Protein AF-0000000078280059 (afdb_homodimer)

InterPro domains:
  IPR003439 ABC transporter-like, ATP-binding domain [PF00005] (369-522)
  IPR003439 ABC transporter-like, ATP-binding domain [PS50893] (353-592)
  IPR003593 AAA+ ATPase domain [SM00382] (378-569)
  IPR011527 ABC transporter type 1, transmembrane domain [PS50929] (34-319)
  IPR017871 ABC transporter-like, conserved site [PS00211] (495-509)
  IPR027417 P-loop containing nucleoside triphosphate hydrolase [G3DSA:3.40.50.300] (344-601)
  IPR027417 P-loop containing nucleoside triphosphate hydrolase [SSF52540] (351-592)
  IPR036640 ABC transporter type 1, transmembrane domain superfamily [G3DSA:1.20.1560.10] (22-333)
  IPR036640 ABC transporter type 1, transmembrane domain superfamily [SSF90123] (29-317)
  IPR039421 Type 1 protein exporter [PTHR24221] (62-585)

Structure (mmCIF, N/CA/C/O backbone):
data_AF-0000000078280059-model_v1
#
loop_
_entity.id
_entity.type
_entity.pdbx_description
1 polymer 'ABC transporter ATP-binding protein'
#
loop_
_atom_site.group_PDB
_atom_site.id
_atom_site.type_symbol
_atom_site.label_atom_id
_atom_site.label_alt_id
_atom_site.label_comp_id
_atom_site.label_asym_id
_atom_site.label_entity_id
_atom_site.label_seq_id
_atom_site.pdbx_PDB_ins_code
_atom_site.Cartn_x
_atom_site.Cartn_y
_atom_site.Cartn_z
_atom_site.occupancy
_atom_site.B_iso_or_equiv
_atom_site.auth_seq_id
_atom_site.auth_comp_id
_atom_site.auth_asym_id
_atom_site.auth_atom_id
_atom_site.pdbx_PDB_model_num
ATOM 1 N N . MET A 1 1 ? 6.188 -16.312 26.609 1 25.7 1 MET A N 1
ATOM 2 C CA . MET A 1 1 ? 5.004 -16.641 25.812 1 25.7 1 MET A CA 1
ATOM 3 C C . MET A 1 1 ? 5.164 -18 25.141 1 25.7 1 MET A C 1
ATOM 5 O O . MET A 1 1 ? 6.09 -18.219 24.344 1 25.7 1 MET A O 1
ATOM 9 N N . GLU A 1 2 ? 4.641 -19.125 25.859 1 30.94 2 GLU A N 1
ATOM 10 C CA . GLU A 1 2 ? 4.754 -20.578 25.891 1 30.94 2 GLU A CA 1
ATOM 11 C C . GLU A 1 2 ? 4.516 -21.188 24.516 1 30.94 2 GLU A C 1
ATOM 13 O O . GLU A 1 2 ? 3.896 -20.562 23.656 1 30.94 2 GLU A O 1
ATOM 18 N N . ARG A 1 3 ? 5.047 -22.297 24.328 1 37.53 3 ARG A N 1
ATOM 19 C CA . ARG A 1 3 ? 5.078 -23.469 23.453 1 37.53 3 ARG A CA 1
ATOM 20 C C . ARG A 1 3 ? 3.67 -23.953 23.125 1 37.53 3 ARG A C 1
ATOM 22 O O . ARG A 1 3 ? 3.174 -24.906 23.719 1 37.53 3 ARG A O 1
ATOM 29 N N . ASN A 1 4 ? 2.592 -23.125 23.094 1 36.88 4 ASN A N 1
ATOM 30 C CA . ASN A 1 4 ? 1.258 -23.703 23 1 36.88 4 ASN A CA 1
ATOM 31 C C . ASN A 1 4 ? 1.13 -24.625 21.797 1 36.88 4 ASN A C 1
ATOM 33 O O . ASN A 1 4 ? 1.484 -24.25 20.672 1 36.88 4 ASN A O 1
ATOM 37 N N . ARG A 1 5 ? 1.135 -25.891 21.906 1 43.62 5 ARG A N 1
ATOM 38 C CA . ARG A 1 5 ? 0.803 -27.078 21.141 1 43.62 5 ARG A CA 1
ATOM 39 C C . ARG A 1 5 ? -0.42 -26.844 20.266 1 43.62 5 ARG A C 1
ATOM 41 O O . ARG A 1 5 ? -1.539 -26.719 20.766 1 43.62 5 ARG A O 1
ATOM 48 N N . ILE A 1 6 ? -0.309 -25.984 19.312 1 48.41 6 ILE A N 1
ATOM 49 C CA . ILE A 1 6 ? -1.406 -25.844 18.359 1 48.41 6 ILE A CA 1
ATOM 50 C C . ILE A 1 6 ? -1.821 -27.234 17.844 1 48.41 6 ILE A C 1
ATOM 52 O O . ILE A 1 6 ? -1.031 -27.922 17.203 1 48.41 6 ILE A O 1
ATOM 56 N N . GLY A 1 7 ? -2.74 -27.953 18.484 1 51.16 7 GLY A N 1
ATOM 57 C CA . GLY A 1 7 ? -3.344 -29.25 18.25 1 51.16 7 GLY A CA 1
ATOM 58 C C . GLY A 1 7 ? -4.172 -29.312 16.984 1 51.16 7 GLY A C 1
ATOM 59 O O . GLY A 1 7 ? -4.379 -28.297 16.312 1 51.16 7 GLY A O 1
ATOM 60 N N . ILE A 1 8 ? -4.625 -30.484 16.609 1 57.78 8 ILE A N 1
ATOM 61 C CA . ILE A 1 8 ? -5.539 -30.906 15.547 1 57.78 8 ILE A CA 1
ATOM 62 C C . ILE A 1 8 ? -6.809 -30.047 15.594 1 57.78 8 ILE A C 1
ATOM 64 O O . ILE A 1 8 ? -7.395 -29.734 14.555 1 57.78 8 ILE A O 1
ATOM 68 N N . LYS A 1 9 ? -7.062 -29.469 16.734 1 57.25 9 LYS A N 1
ATOM 69 C CA . LYS A 1 9 ? -8.289 -28.703 16.938 1 57.25 9 LYS A CA 1
ATOM 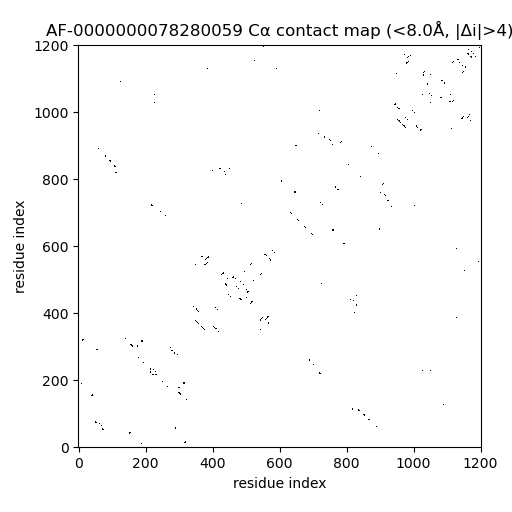70 C C . LYS A 1 9 ? -8.203 -27.328 16.266 1 57.25 9 LYS A C 1
ATOM 72 O O . LYS A 1 9 ? -9.188 -26.859 15.703 1 57.25 9 LYS A O 1
ATOM 77 N N . ASP A 1 10 ? -7.086 -26.781 16.188 1 58.25 10 ASP A N 1
ATOM 78 C CA . ASP A 1 10 ? -6.938 -25.453 15.586 1 58.25 10 ASP A CA 1
ATOM 79 C C . ASP A 1 10 ? -7.023 -25.531 14.062 1 58.25 10 ASP A C 1
ATOM 81 O O . ASP A 1 10 ? -7.582 -24.641 13.422 1 58.25 10 ASP A O 1
ATOM 85 N N . ILE A 1 11 ? -6.582 -26.609 13.664 1 59.47 11 ILE A N 1
ATOM 86 C CA . ILE A 1 11 ? -6.641 -26.875 12.234 1 59.47 11 ILE A CA 1
ATOM 87 C C . ILE A 1 11 ? -8.094 -27.047 11.797 1 59.47 11 ILE A C 1
ATOM 89 O O . ILE A 1 11 ? -8.508 -26.531 10.766 1 59.47 11 ILE A O 1
ATOM 93 N N . LEU A 1 12 ? -8.727 -27.766 12.602 1 60.59 12 LEU A N 1
ATOM 94 C CA . LEU A 1 12 ? -10.133 -28.016 12.312 1 60.59 12 LEU A CA 1
ATOM 95 C C . LEU A 1 12 ? -10.945 -26.734 12.359 1 60.59 12 LEU A C 1
ATOM 97 O O . LEU A 1 12 ? -11.883 -26.547 11.578 1 60.59 12 LEU A O 1
ATOM 101 N N . ILE A 1 13 ? -10.508 -25.812 13.125 1 60.78 13 ILE A N 1
ATOM 102 C CA . ILE A 1 13 ? -11.203 -24.531 13.219 1 60.78 13 ILE A CA 1
ATOM 103 C C . ILE A 1 13 ? -10.977 -23.719 11.945 1 60.78 13 ILE A C 1
ATOM 105 O O . ILE A 1 13 ? -11.898 -23.094 11.438 1 60.78 13 ILE A O 1
ATOM 109 N N . ALA A 1 14 ? -9.742 -23.938 11.469 1 61.44 14 ALA A N 1
ATOM 110 C CA . ALA A 1 14 ? -9.453 -23.234 10.219 1 61.44 14 ALA A CA 1
ATOM 111 C C . ALA A 1 14 ? -10.281 -23.812 9.07 1 61.44 14 ALA A C 1
ATOM 113 O O . ALA A 1 14 ? -10.766 -23.062 8.219 1 61.44 14 ALA A O 1
ATOM 114 N N . LEU A 1 15 ? -10.445 -25.016 9.148 1 68.12 15 LEU A N 1
ATOM 115 C CA . LEU A 1 15 ? -11.227 -25.688 8.117 1 68.12 15 LEU A CA 1
ATOM 116 C C . LEU A 1 15 ? -12.719 -25.422 8.32 1 68.12 15 LEU A C 1
ATOM 118 O O . LEU A 1 15 ? -13.492 -25.469 7.359 1 68.12 15 LEU A O 1
ATOM 122 N N . LYS A 1 16 ? -13.07 -25.078 9.539 1 64.12 16 LYS A N 1
ATOM 123 C CA . LYS A 1 16 ? -14.469 -24.812 9.844 1 64.12 16 LYS A CA 1
ATOM 124 C C . LYS A 1 16 ? -14.938 -23.516 9.188 1 64.12 16 LYS A C 1
ATOM 126 O O . LYS A 1 16 ? -16.125 -23.344 8.914 1 64.12 16 LYS A O 1
ATOM 131 N N . GLN A 1 17 ? -13.969 -22.688 8.844 1 69.69 17 GLN A N 1
ATOM 132 C CA . GLN A 1 17 ? -14.367 -21.406 8.25 1 69.69 17 GLN A CA 1
ATOM 133 C C . GLN A 1 17 ? -14.438 -21.516 6.727 1 69.69 17 GLN A C 1
ATOM 135 O O . GLN A 1 17 ? -14.844 -20.562 6.051 1 69.69 17 GLN A O 1
ATOM 140 N N . LEU A 1 18 ? -14.148 -22.656 6.195 1 77.75 18 LEU A N 1
ATOM 141 C CA . LEU A 1 18 ? -14.141 -22.859 4.75 1 77.75 18 LEU A CA 1
ATOM 142 C C . LEU A 1 18 ? -15.539 -22.656 4.172 1 77.75 18 LEU A C 1
ATOM 144 O O . LEU A 1 18 ? -15.703 -22 3.141 1 77.75 18 LEU A O 1
ATOM 148 N N . PRO A 1 19 ? -16.516 -23.109 4.902 1 75.44 19 PRO A N 1
ATOM 149 C CA . PRO A 1 19 ? -17.844 -22.906 4.332 1 75.44 19 PRO A CA 1
ATOM 150 C C . PRO A 1 19 ? -18.234 -21.438 4.258 1 75.44 19 PRO A C 1
ATOM 152 O O . PRO A 1 19 ? -18.906 -21.016 3.312 1 75.44 19 PRO A O 1
ATOM 155 N N . LYS A 1 20 ? -17.844 -20.688 5.238 1 76.31 20 LYS A N 1
ATOM 156 C CA . LYS A 1 20 ? -18.125 -19.25 5.211 1 76.31 20 LYS A CA 1
ATOM 157 C C . LYS A 1 20 ? -17.422 -18.578 4.039 1 76.31 20 LYS A C 1
ATOM 159 O O . LYS A 1 20 ? -18 -17.703 3.383 1 76.31 20 LYS A O 1
ATOM 164 N N . THR A 1 21 ? -16.25 -19.016 3.855 1 78.69 21 THR A N 1
ATOM 165 C CA . THR A 1 21 ? -15.492 -18.484 2.732 1 78.69 21 THR A CA 1
ATOM 166 C C . THR A 1 21 ? -16.172 -18.828 1.407 1 78.69 21 THR A C 1
ATOM 168 O O . THR A 1 21 ? -16.312 -17.969 0.54 1 78.69 21 THR A O 1
ATOM 171 N N . VAL A 1 22 ? -16.625 -20 1.347 1 81.5 22 VAL A N 1
ATOM 172 C CA . VAL A 1 22 ? -17.281 -20.453 0.131 1 81.5 22 VAL A CA 1
ATOM 173 C C . VAL A 1 22 ? -18.594 -19.703 -0.059 1 81.5 22 VAL A C 1
ATOM 175 O O . VAL A 1 22 ? -18.969 -19.359 -1.185 1 81.5 22 VAL A O 1
ATOM 178 N N . SER A 1 23 ? -19.219 -19.375 1.061 1 79.38 23 SER A N 1
ATOM 179 C CA . SER A 1 23 ? -20.5 -18.688 0.983 1 79.38 23 SER A CA 1
ATOM 180 C C . SER A 1 23 ? -20.344 -17.281 0.438 1 79.38 23 SER A C 1
ATOM 182 O O . SER A 1 23 ? -21.125 -16.828 -0.406 1 79.38 23 SER A O 1
ATOM 184 N N . ILE A 1 24 ? -19.391 -16.609 0.833 1 77.56 24 ILE A N 1
ATOM 185 C CA . ILE A 1 24 ? -19.156 -15.242 0.382 1 77.56 24 ILE A CA 1
ATOM 186 C C . ILE A 1 24 ? -18.75 -15.242 -1.091 1 77.56 24 ILE A C 1
ATOM 188 O O . ILE A 1 24 ? -19.172 -14.383 -1.861 1 77.56 24 ILE A O 1
ATOM 192 N N . ILE A 1 25 ? -17.969 -16.25 -1.41 1 81.25 25 ILE A N 1
ATOM 193 C CA . ILE A 1 25 ? -17.5 -16.344 -2.787 1 81.25 25 ILE A CA 1
ATOM 194 C C . ILE A 1 25 ? -18.672 -16.703 -3.705 1 81.25 25 ILE A C 1
ATOM 196 O O . ILE A 1 25 ? -18.781 -16.172 -4.812 1 81.25 25 ILE A O 1
ATOM 200 N N . MET A 1 26 ? -19.531 -17.516 -3.139 1 82.62 26 MET A N 1
ATOM 201 C CA . MET A 1 26 ? -20.688 -17.953 -3.918 1 82.62 26 MET A CA 1
ATOM 202 C C . MET A 1 26 ? -21.641 -16.797 -4.188 1 82.62 26 MET A C 1
ATOM 204 O O . MET A 1 26 ? -22.312 -16.766 -5.219 1 82.62 26 MET A O 1
ATOM 208 N N . HIS A 1 27 ? -21.609 -15.805 -3.283 1 80.19 27 HIS A N 1
ATOM 209 C CA . HIS A 1 27 ? -22.547 -14.703 -3.408 1 80.19 27 HIS A CA 1
ATOM 210 C C . HIS A 1 27 ? -22.109 -13.727 -4.496 1 80.19 27 HIS A C 1
ATOM 212 O O . HIS A 1 27 ? -22.906 -12.891 -4.941 1 80.19 27 HIS A O 1
ATOM 218 N N . VAL A 1 28 ? -20.938 -13.82 -4.914 1 81.62 28 VAL A N 1
ATOM 219 C CA . VAL A 1 28 ? -20.469 -12.945 -5.992 1 81.62 28 VAL A CA 1
ATOM 220 C C . VAL A 1 28 ? -21.172 -13.32 -7.293 1 81.62 28 VAL A C 1
ATOM 222 O O . VAL A 1 28 ? -21.734 -12.453 -7.98 1 81.62 28 VAL A O 1
ATOM 225 N N . SER A 1 29 ? -21.125 -14.633 -7.633 1 85.94 29 SER A N 1
ATOM 226 C CA . SER A 1 29 ? -21.859 -15.172 -8.766 1 85.94 29 SER A CA 1
ATOM 227 C C . SER A 1 29 ? -22.141 -16.656 -8.586 1 85.94 29 SER A C 1
ATOM 229 O O . SER A 1 29 ? -21.266 -17.5 -8.82 1 85.94 29 SER A O 1
ATOM 231 N N . LYS A 1 30 ? -23.266 -16.969 -8.25 1 87.44 30 LYS A N 1
ATOM 232 C CA . LYS A 1 30 ? -23.641 -18.359 -7.992 1 87.44 30 LYS A CA 1
ATOM 233 C C . LYS A 1 30 ? -23.5 -19.219 -9.25 1 87.44 30 LYS A C 1
ATOM 235 O O . LYS A 1 30 ? -23 -20.344 -9.188 1 87.44 30 LYS A O 1
ATOM 240 N N . GLY A 1 31 ? -23.859 -18.562 -10.305 1 89.38 31 GLY A N 1
ATOM 241 C CA . GLY A 1 31 ? -23.797 -19.312 -11.555 1 89.38 31 GLY A CA 1
ATOM 242 C C . GLY A 1 31 ? -22.391 -19.703 -11.945 1 89.38 31 GLY A C 1
ATOM 243 O O . GLY A 1 31 ? -22.125 -20.859 -12.266 1 89.38 31 GLY A O 1
ATOM 244 N N . LEU A 1 32 ? -21.5 -18.844 -11.836 1 90.5 32 LEU A N 1
ATOM 245 C CA . LEU A 1 32 ? -20.109 -19.094 -12.203 1 90.5 32 LEU A CA 1
ATOM 246 C C . LEU A 1 32 ? -19.453 -20.047 -11.211 1 90.5 32 LEU A C 1
ATOM 248 O O . LEU A 1 32 ? -18.625 -20.891 -11.594 1 90.5 32 LEU A O 1
ATOM 252 N N . PHE A 1 33 ? -19.844 -19.938 -10.008 1 89.25 33 PHE A N 1
ATOM 253 C CA . PHE A 1 33 ? -19.281 -20.797 -8.969 1 89.25 33 PHE A CA 1
ATOM 254 C C . PHE A 1 33 ? -19.625 -22.25 -9.219 1 89.25 33 PHE A C 1
ATOM 256 O O . PHE A 1 33 ? -18.75 -23.125 -9.227 1 89.25 33 PHE A O 1
ATOM 263 N N . PHE A 1 34 ? -20.812 -22.562 -9.531 1 89.81 34 PHE A N 1
ATOM 264 C CA . PHE A 1 34 ? -21.234 -23.938 -9.75 1 89.81 34 PHE A CA 1
ATOM 265 C C . PHE A 1 34 ? -20.688 -24.484 -11.07 1 89.81 34 PHE A C 1
ATOM 267 O O . PHE A 1 34 ? -20.375 -25.672 -11.18 1 89.81 34 PHE A O 1
ATOM 274 N N . LEU A 1 35 ? -20.578 -23.578 -11.977 1 92.12 35 LEU A N 1
ATOM 275 C CA . LEU A 1 35 ? -20.016 -23.984 -13.25 1 92.12 35 LEU A CA 1
ATOM 276 C C . LEU A 1 35 ? -18.547 -24.391 -13.094 1 92.12 35 LEU A C 1
ATOM 278 O O . LEU A 1 35 ? -18.094 -25.344 -13.711 1 92.12 35 LEU A O 1
ATOM 282 N N . ILE A 1 36 ? -17.844 -23.688 -12.258 1 91.62 36 ILE A N 1
ATOM 283 C CA . ILE A 1 36 ? -16.438 -24 -12.023 1 91.62 36 ILE A CA 1
ATOM 284 C C . ILE A 1 36 ? -16.312 -25.328 -11.289 1 91.62 36 ILE A C 1
ATOM 286 O O . ILE A 1 36 ? -15.43 -26.141 -11.578 1 91.62 36 ILE A O 1
ATOM 290 N N . ILE A 1 37 ? -17.188 -25.562 -10.391 1 90 37 ILE A N 1
ATOM 291 C CA . ILE A 1 37 ? -17.188 -26.812 -9.641 1 90 37 ILE A CA 1
ATOM 292 C C . ILE A 1 37 ? -17.469 -27.969 -10.578 1 90 37 ILE A C 1
ATOM 294 O O . ILE A 1 37 ? -16.781 -29 -10.531 1 90 37 ILE A O 1
ATOM 298 N N . LEU A 1 38 ? -18.375 -27.766 -11.445 1 92.19 38 LEU A N 1
ATOM 299 C CA . LEU A 1 38 ? -18.719 -28.797 -12.406 1 92.19 38 LEU A CA 1
ATOM 300 C C . LEU A 1 38 ? -17.531 -29.109 -13.32 1 92.19 38 LEU A C 1
ATOM 302 O O . LEU A 1 38 ? -17.188 -30.266 -13.516 1 92.19 38 LEU A O 1
ATOM 306 N N . PHE A 1 39 ? -16.938 -28.062 -13.805 1 92.81 39 PHE A N 1
ATOM 307 C CA . PHE A 1 39 ? -15.812 -28.266 -14.695 1 92.81 39 PHE A CA 1
ATOM 308 C C . PHE A 1 39 ? -14.625 -28.859 -13.953 1 92.81 39 PHE A C 1
ATOM 310 O O . PHE A 1 39 ? -13.836 -29.609 -14.531 1 92.81 39 PHE A O 1
ATOM 317 N N . SER A 1 40 ? -14.555 -28.547 -12.664 1 90.94 40 SER A N 1
ATOM 318 C CA . SER A 1 40 ? -13.461 -29.078 -11.859 1 90.94 40 SER A CA 1
ATOM 319 C C . SER A 1 40 ? -13.633 -30.578 -11.641 1 90.94 40 SER A C 1
ATOM 321 O O . SER A 1 40 ? -12.648 -31.328 -11.672 1 90.94 40 SER A O 1
ATOM 323 N N . VAL A 1 41 ? -14.812 -31.047 -11.5 1 90.5 41 VAL A N 1
ATOM 324 C CA . VAL A 1 41 ? -15.094 -32.469 -11.312 1 90.5 41 VAL A CA 1
ATOM 325 C C . VAL A 1 41 ? -14.812 -33.219 -12.609 1 90.5 41 VAL A C 1
ATOM 327 O O . VAL A 1 41 ? -14.125 -34.25 -12.594 1 90.5 41 VAL A O 1
ATOM 330 N N . VAL A 1 42 ? -15.266 -32.625 -13.633 1 91.31 42 VAL A N 1
ATOM 331 C CA . VAL A 1 42 ? -15.078 -33.281 -14.922 1 91.31 42 VAL A CA 1
ATOM 332 C C . VAL A 1 42 ? -13.594 -33.312 -15.281 1 91.31 42 VAL A C 1
ATOM 334 O O . VAL A 1 42 ? -13.086 -34.312 -15.773 1 91.31 42 VAL A O 1
ATOM 337 N N . ALA A 1 43 ? -12.93 -32.25 -15 1 89.56 43 ALA A N 1
ATOM 338 C CA . ALA A 1 43 ? -11.508 -32.156 -15.281 1 89.56 43 ALA A CA 1
ATOM 339 C C . ALA A 1 43 ? -10.711 -33.156 -14.453 1 89.56 43 ALA A C 1
ATOM 341 O O . ALA A 1 43 ? -9.656 -33.625 -14.875 1 89.56 43 ALA A O 1
ATOM 342 N N . GLY A 1 44 ? -11.258 -33.5 -13.281 1 88.88 44 GLY A N 1
ATOM 343 C CA . GLY A 1 44 ? -10.586 -34.438 -12.406 1 88.88 44 GLY A CA 1
ATOM 344 C C . GLY A 1 44 ? -10.703 -35.875 -12.875 1 88.88 44 GLY A C 1
ATOM 345 O O . GLY A 1 44 ? -9.82 -36.688 -12.609 1 88.88 44 GLY A O 1
ATOM 346 N N . VAL A 1 45 ? -11.641 -36.156 -13.648 1 89.25 45 VAL A N 1
ATOM 347 C CA . VAL A 1 45 ? -11.914 -37.531 -14.039 1 89.25 45 VAL A CA 1
ATOM 348 C C . VAL A 1 45 ? -11.258 -37.844 -15.383 1 89.25 45 VAL A C 1
ATOM 350 O O . VAL A 1 45 ? -10.875 -39 -15.656 1 89.25 45 VAL A O 1
ATOM 353 N N . PHE A 1 46 ? -10.984 -36.875 -16.188 1 87.75 46 PHE A N 1
ATOM 354 C CA . PHE A 1 46 ? -10.57 -37.062 -17.578 1 87.75 46 PHE A CA 1
ATOM 355 C C . PHE A 1 46 ? -9.195 -37.719 -17.641 1 87.75 46 PHE A C 1
ATOM 357 O O . PHE A 1 46 ? -8.945 -38.562 -18.516 1 87.75 46 PHE A O 1
ATOM 364 N N . PRO A 1 47 ? -8.297 -37.344 -16.688 1 84.69 47 PRO A N 1
ATOM 365 C CA . PRO A 1 47 ? -6.984 -37.969 -16.766 1 84.69 47 PRO A CA 1
ATOM 366 C C . PRO A 1 47 ? -7.07 -39.5 -16.609 1 84.69 47 PRO A C 1
ATOM 368 O O . PRO A 1 47 ? -6.32 -40.25 -17.25 1 84.69 47 PRO A O 1
ATOM 371 N N . VAL A 1 48 ? -7.969 -40 -15.844 1 86.56 48 VAL A N 1
ATOM 372 C CA . VAL A 1 48 ? -8.125 -41.406 -15.617 1 86.56 48 VAL A CA 1
ATOM 373 C C . VAL A 1 48 ? -8.781 -42.062 -16.844 1 86.56 48 VAL A C 1
ATOM 375 O O . VAL A 1 48 ? -8.43 -43.188 -17.234 1 86.56 48 VAL A O 1
ATOM 378 N N . ILE A 1 49 ? -9.664 -41.344 -17.484 1 88 49 ILE A N 1
ATOM 379 C CA . ILE A 1 49 ? -10.305 -41.844 -18.688 1 88 49 ILE A CA 1
ATOM 380 C C . ILE A 1 49 ? -9.266 -42.031 -19.781 1 88 49 ILE A C 1
ATOM 382 O O . ILE A 1 49 ? -9.234 -43.062 -20.438 1 88 49 ILE A O 1
ATOM 386 N N . THR A 1 50 ? -8.398 -41.094 -19.953 1 86.19 50 THR A N 1
ATOM 387 C CA . THR A 1 50 ? -7.352 -41.188 -20.969 1 86.19 50 THR A CA 1
ATOM 388 C C . THR A 1 50 ? -6.375 -42.312 -20.641 1 86.19 50 THR A C 1
ATOM 390 O O . THR A 1 50 ? -5.859 -42.969 -21.547 1 86.19 50 THR A O 1
ATOM 393 N N . LEU A 1 51 ? -6.188 -42.469 -19.359 1 85 51 LEU A N 1
ATOM 394 C CA . LEU A 1 51 ? -5.309 -43.562 -18.922 1 85 51 LEU A CA 1
ATOM 395 C C . LEU A 1 51 ? -5.891 -44.906 -19.281 1 85 51 LEU A C 1
ATOM 397 O O . LEU A 1 51 ? -5.184 -45.781 -19.828 1 85 51 LEU A O 1
ATOM 401 N N . ILE A 1 52 ? -7.145 -45.125 -19.047 1 87.5 52 ILE A N 1
ATOM 402 C CA . ILE A 1 52 ? -7.809 -46.406 -19.328 1 87.5 52 ILE A CA 1
ATOM 403 C C . ILE A 1 52 ? -7.812 -46.656 -20.844 1 87.5 52 ILE A C 1
ATOM 405 O O . ILE A 1 52 ? -7.566 -47.781 -21.281 1 87.5 52 ILE A O 1
ATOM 409 N N . LEU A 1 53 ? -8.031 -45.625 -21.578 1 88.12 53 LEU A N 1
ATOM 410 C CA . LEU A 1 53 ? -8.07 -45.781 -23.031 1 88.12 53 LEU A CA 1
ATOM 411 C C . LEU A 1 53 ? -6.68 -46.094 -23.578 1 88.12 53 LEU A C 1
ATOM 413 O O . LEU A 1 53 ? -6.547 -46.906 -24.516 1 88.12 53 LEU A O 1
ATOM 417 N N . SER A 1 54 ? -5.664 -45.5 -23 1 86.12 54 SER A N 1
ATOM 418 C CA . SER A 1 54 ? -4.297 -45.781 -23.406 1 86.12 54 SER A CA 1
ATOM 419 C C . SER A 1 54 ? -3.928 -47.219 -23.062 1 86.12 54 SER A C 1
ATOM 421 O O . SER A 1 54 ? -3.227 -47.906 -23.828 1 86.12 54 SER A O 1
ATOM 423 N N . GLN A 1 55 ? -4.352 -47.656 -21.922 1 85.06 55 GLN A N 1
ATOM 424 C CA . GLN A 1 55 ? -4.145 -49.062 -21.516 1 85.06 55 GLN A CA 1
ATOM 425 C C . GLN A 1 55 ? -4.742 -50.031 -22.531 1 85.06 55 GLN A C 1
ATOM 427 O O . GLN A 1 55 ? -4.07 -50.969 -22.969 1 85.06 55 GLN A O 1
ATOM 432 N N . GLU A 1 56 ? -6.023 -49.75 -22.891 1 85.06 56 GLU A N 1
ATOM 433 C CA . GLU A 1 56 ? -6.719 -50.656 -23.828 1 85.06 56 GLU A CA 1
ATOM 434 C C . GLU A 1 56 ? -6.074 -50.594 -25.219 1 85.06 56 GLU A C 1
ATOM 436 O O . GLU A 1 56 ? -6.023 -51.594 -25.922 1 85.06 56 GLU A O 1
ATOM 441 N N . LEU A 1 57 ? -5.609 -49.438 -25.531 1 85.56 57 LEU A N 1
ATOM 442 C CA . LEU A 1 57 ? -4.926 -49.281 -26.812 1 85.56 57 LEU A CA 1
ATOM 443 C C . LEU A 1 57 ? -3.674 -50.156 -26.859 1 85.56 57 LEU A C 1
ATOM 445 O O . LEU A 1 57 ? -3.463 -50.875 -27.828 1 85.56 57 LEU A O 1
ATOM 449 N N . ILE A 1 58 ? -2.832 -50.188 -25.812 1 83.81 58 ILE A N 1
ATOM 450 C CA . ILE A 1 58 ? -1.588 -50.938 -25.766 1 83.81 58 ILE A CA 1
ATOM 451 C C . ILE A 1 58 ? -1.9 -52.438 -25.703 1 83.81 58 ILE A C 1
ATOM 453 O O . ILE A 1 58 ? -1.229 -53.25 -26.344 1 83.81 58 ILE A O 1
ATOM 457 N N . ASN A 1 59 ? -2.953 -52.812 -24.922 1 84.19 59 ASN A N 1
ATOM 458 C CA . ASN A 1 59 ? -3.34 -54.219 -24.844 1 84.19 59 ASN A CA 1
ATOM 459 C C . ASN A 1 59 ? -3.777 -54.781 -26.203 1 84.19 59 ASN A C 1
ATOM 461 O O . ASN A 1 59 ? -3.449 -55.906 -26.562 1 84.19 59 ASN A O 1
ATOM 465 N N . CYS A 1 60 ? -4.512 -53.938 -26.953 1 83.38 60 CYS A N 1
ATOM 466 C CA . CYS A 1 60 ? -4.938 -54.344 -28.297 1 83.38 60 CYS A CA 1
ATOM 467 C C . CYS A 1 60 ? -3.74 -54.5 -29.219 1 83.38 60 CYS A C 1
ATOM 469 O O . CYS A 1 60 ? -3.719 -55.406 -30.047 1 83.38 60 CYS A O 1
ATOM 471 N N . LEU A 1 61 ? -2.783 -53.719 -29.031 1 81.88 61 LEU A N 1
ATOM 472 C CA . LEU A 1 61 ? -1.573 -53.75 -29.844 1 81.88 61 LEU A CA 1
ATOM 473 C C . LEU A 1 61 ? -0.782 -55.031 -29.562 1 81.88 61 LEU A C 1
ATOM 475 O O . LEU A 1 61 ? -0.251 -55.656 -30.484 1 81.88 61 LEU A O 1
ATOM 479 N N . VAL A 1 62 ? -0.688 -55.438 -28.312 1 81.31 62 VAL A N 1
ATOM 480 C CA . VAL A 1 62 ? 0.109 -56.594 -27.922 1 81.31 62 VAL A CA 1
ATOM 481 C C . VAL A 1 62 ? -0.607 -57.875 -28.312 1 81.31 62 VAL A C 1
ATOM 483 O O . VAL A 1 62 ? 0.032 -58.844 -28.719 1 81.31 62 VAL A O 1
ATOM 486 N N . GLN A 1 63 ? -1.854 -57.906 -28.172 1 79.06 63 GLN A N 1
ATOM 487 C CA . GLN A 1 63 ? -2.605 -59.125 -28.484 1 79.06 63 GLN A CA 1
ATOM 488 C C . GLN A 1 63 ? -2.695 -59.344 -29.984 1 79.06 63 GLN A C 1
ATOM 490 O O . GLN A 1 63 ? -3.078 -60.438 -30.438 1 79.06 63 GLN A O 1
ATOM 495 N N . GLY A 1 64 ? -2.094 -58.562 -30.797 1 69.19 64 GLY A N 1
ATOM 496 C CA . GLY A 1 64 ? -1.975 -58.781 -32.25 1 69.19 64 GLY A CA 1
ATOM 497 C C . GLY A 1 64 ? -3.303 -58.688 -32.969 1 69.19 64 GLY A C 1
ATOM 498 O O . GLY A 1 64 ? -3.48 -59.281 -34.031 1 69.19 64 GLY A O 1
ATOM 499 N N . LYS A 1 65 ? -4.254 -58.062 -32.312 1 66.56 65 LYS A N 1
ATOM 500 C CA . LYS A 1 65 ? -5.523 -57.938 -33 1 66.56 65 LYS A CA 1
ATOM 501 C C . LYS A 1 65 ? -5.383 -57.062 -34.25 1 66.56 65 LYS A C 1
ATOM 503 O O . LYS A 1 65 ? -4.43 -56.281 -34.344 1 66.56 65 LYS A O 1
ATOM 508 N N . ASN A 1 66 ? -6.16 -57.25 -35.312 1 67.5 66 ASN A N 1
ATOM 509 C CA . ASN A 1 66 ? -6.082 -56.469 -36.531 1 67.5 66 ASN A CA 1
ATOM 510 C C . ASN A 1 66 ? -6.258 -54.969 -36.25 1 67.5 66 ASN A C 1
ATOM 512 O O . ASN A 1 66 ? -7.004 -54.594 -35.375 1 67.5 66 ASN A O 1
ATOM 516 N N . PHE A 1 67 ? -5.297 -54.219 -36.938 1 66.12 67 PHE A N 1
ATOM 517 C CA . PHE A 1 67 ? -5.27 -52.781 -36.781 1 66.12 67 PHE A CA 1
ATOM 518 C C . PHE A 1 67 ? -6.668 -52.188 -36.938 1 66.12 67 PHE A C 1
ATOM 520 O O . PHE A 1 67 ? -7.082 -51.344 -36.156 1 66.12 67 PHE A O 1
ATOM 527 N N . PHE A 1 68 ? -7.395 -52.812 -37.906 1 67.31 68 PHE A N 1
ATOM 528 C CA . PHE A 1 68 ? -8.656 -52.188 -38.25 1 67.31 68 PHE A CA 1
ATOM 529 C C . PHE A 1 68 ? -9.797 -52.719 -37.406 1 67.31 68 PHE A C 1
ATOM 531 O O . PHE A 1 68 ? -10.891 -52.156 -37.406 1 67.31 68 PHE A O 1
ATOM 538 N N . ASP A 1 69 ? -9.555 -53.781 -36.656 1 64.38 69 ASP A N 1
ATOM 539 C CA . ASP A 1 69 ? -10.695 -54.375 -35.969 1 64.38 69 ASP A CA 1
ATOM 540 C C . ASP A 1 69 ? -10.766 -53.938 -34.5 1 64.38 69 ASP A C 1
ATOM 542 O O . ASP A 1 69 ? -11.711 -54.281 -33.812 1 64.38 69 ASP A O 1
ATOM 546 N N . GLY A 1 70 ? -10.07 -52.938 -34.094 1 78.12 70 GLY A N 1
ATOM 547 C CA . GLY A 1 70 ? -10.219 -52.594 -32.688 1 78.12 70 GLY A CA 1
ATOM 548 C C . GLY A 1 70 ? -9.227 -51.562 -32.219 1 78.12 70 GLY A C 1
ATOM 549 O O . GLY A 1 70 ? -9.594 -50.594 -31.531 1 78.12 70 GLY A O 1
ATOM 550 N N . THR A 1 71 ? -8.203 -51.719 -32.75 1 85.81 71 THR A N 1
ATOM 551 C CA . THR A 1 71 ? -7.148 -50.812 -32.312 1 85.81 71 THR A CA 1
ATOM 552 C C . THR A 1 71 ? -7.414 -49.406 -32.812 1 85.81 71 THR A C 1
ATOM 554 O O . THR A 1 71 ? -7.176 -48.438 -32.125 1 85.81 71 THR A O 1
ATOM 557 N N . PHE A 1 72 ? -8.055 -49.312 -34 1 85.94 72 PHE A N 1
ATOM 558 C CA . PHE A 1 72 ? -8.344 -48 -34.562 1 85.94 72 PHE A CA 1
ATOM 559 C C . PHE A 1 72 ? -9.406 -47.281 -33.781 1 85.94 72 PHE A C 1
ATOM 561 O O . PHE A 1 72 ? -9.297 -46.062 -33.531 1 85.94 72 PHE A O 1
ATOM 568 N N . ILE A 1 73 ? -10.383 -47.969 -33.312 1 86.88 73 ILE A N 1
ATOM 569 C CA . ILE A 1 73 ? -11.461 -47.375 -32.531 1 86.88 73 ILE A CA 1
ATOM 570 C C . ILE A 1 73 ? -10.922 -46.875 -31.188 1 86.88 73 ILE A C 1
ATOM 572 O O . ILE A 1 73 ? -11.273 -45.781 -30.734 1 86.88 73 ILE A O 1
ATOM 576 N N . MET A 1 74 ? -10.07 -47.656 -30.531 1 88.12 74 MET A N 1
ATOM 577 C CA . MET A 1 74 ? -9.484 -47.25 -29.25 1 88.12 74 MET A CA 1
ATOM 578 C C . MET A 1 74 ? -8.57 -46.031 -29.422 1 88.12 74 MET A C 1
ATOM 580 O O . MET A 1 74 ? -8.508 -45.156 -28.562 1 88.12 74 MET A O 1
ATOM 584 N N . PHE A 1 75 ? -7.906 -46.031 -30.562 1 88.88 75 PHE A N 1
ATOM 585 C CA . PHE A 1 75 ? -7.035 -44.906 -30.891 1 88.88 75 PHE A CA 1
ATOM 586 C C . PHE A 1 75 ? -7.844 -43.625 -31.047 1 88.88 75 PHE A C 1
ATOM 588 O O . PHE A 1 75 ? -7.516 -42.594 -30.453 1 88.88 75 PHE A O 1
ATOM 595 N N . VAL A 1 76 ? -8.938 -43.688 -31.812 1 89.19 76 VAL A N 1
ATOM 596 C CA . VAL A 1 76 ? -9.773 -42.531 -32.062 1 89.19 76 VAL A CA 1
ATOM 597 C C . VAL A 1 76 ? -10.422 -42.062 -30.75 1 89.19 76 VAL A C 1
ATOM 599 O O . VAL A 1 76 ? -10.508 -40.875 -30.469 1 89.19 76 VAL A O 1
ATOM 602 N N . LEU A 1 77 ? -10.789 -43 -29.906 1 90.81 77 LEU A N 1
ATOM 603 C CA . LEU A 1 77 ? -11.406 -42.688 -28.625 1 90.81 77 LEU A CA 1
ATOM 604 C C . LEU A 1 77 ? -10.406 -42.031 -27.688 1 90.81 77 LEU A C 1
ATOM 606 O O . LEU A 1 77 ? -10.766 -41.125 -26.922 1 90.81 77 LEU A O 1
ATOM 610 N N . TYR A 1 78 ? -9.203 -42.531 -27.719 1 90.12 78 TYR A N 1
ATOM 611 C CA . TYR A 1 78 ? -8.148 -41.906 -26.922 1 90.12 78 TYR A CA 1
ATOM 612 C C . TYR A 1 78 ? -7.926 -40.469 -27.312 1 90.12 78 TYR A C 1
ATOM 614 O O . TYR A 1 78 ? -7.84 -39.594 -26.453 1 90.12 78 TYR A O 1
ATOM 622 N N . LEU A 1 79 ? -7.891 -40.188 -28.625 1 90.5 79 LEU A N 1
ATOM 623 C CA . LEU A 1 79 ? -7.652 -38.844 -29.125 1 90.5 79 LEU A CA 1
ATOM 624 C C . LEU A 1 79 ? -8.812 -37.906 -28.766 1 90.5 79 LEU A C 1
ATOM 626 O O . LEU A 1 79 ? -8.609 -36.75 -28.375 1 90.5 79 LEU A O 1
ATOM 630 N N . LEU A 1 80 ? -9.961 -38.438 -28.922 1 91.38 80 LEU A N 1
ATOM 631 C CA . LEU A 1 80 ? -11.141 -37.625 -28.625 1 91.38 80 LEU A CA 1
ATOM 632 C C . LEU A 1 80 ? -11.227 -37.312 -27.125 1 91.38 80 LEU A C 1
ATOM 634 O O . LEU A 1 80 ? -11.57 -36.219 -26.75 1 91.38 80 LEU A O 1
ATOM 638 N N . ALA A 1 81 ? -10.93 -38.281 -26.297 1 90.38 81 ALA A N 1
ATOM 639 C CA . ALA A 1 81 ? -10.969 -38.062 -24.859 1 90.38 81 ALA A CA 1
ATOM 640 C C . ALA A 1 81 ? -9.883 -37.094 -24.422 1 90.38 81 ALA A C 1
ATOM 642 O O . ALA A 1 81 ? -10.117 -36.25 -23.547 1 90.38 81 ALA A O 1
ATOM 643 N N . SER A 1 82 ? -8.727 -37.25 -25.016 1 88 82 SER A N 1
ATOM 644 C CA . SER A 1 82 ? -7.633 -36.344 -24.688 1 88 82 SER A CA 1
ATOM 645 C C . SER A 1 82 ? -7.977 -34.906 -25.062 1 88 82 SER A C 1
ATOM 647 O O . SER A 1 82 ? -7.715 -33.969 -24.297 1 88 82 SER A O 1
ATOM 649 N N . PHE A 1 83 ? -8.562 -34.719 -26.172 1 89.75 83 PHE A N 1
ATOM 650 C CA . PHE A 1 83 ? -8.945 -33.406 -26.641 1 89.75 83 PHE A CA 1
ATOM 651 C C . PHE A 1 83 ? -10.062 -32.812 -25.781 1 89.75 83 PHE A C 1
ATOM 653 O O . PHE A 1 83 ? -10.023 -31.656 -25.406 1 89.75 83 PHE A O 1
ATOM 660 N N . ALA A 1 84 ? -11.047 -33.625 -25.531 1 91.56 84 ALA A N 1
ATOM 661 C CA . ALA A 1 84 ? -12.156 -33.188 -24.688 1 91.56 84 ALA A CA 1
ATOM 662 C C . ALA A 1 84 ? -11.664 -32.75 -23.312 1 91.56 84 ALA A C 1
ATOM 664 O O . ALA A 1 84 ? -12.133 -31.766 -22.766 1 91.56 84 ALA A O 1
ATOM 665 N N . GLY A 1 85 ? -10.766 -33.531 -22.797 1 89.5 85 GLY A N 1
ATOM 666 C CA . GLY A 1 85 ? -10.188 -33.156 -21.516 1 89.5 85 GLY A CA 1
ATOM 667 C C . GLY A 1 85 ? -9.5 -31.812 -21.516 1 89.5 85 GLY A C 1
ATOM 668 O O . GLY A 1 85 ? -9.68 -31.016 -20.594 1 89.5 85 GLY A O 1
ATOM 669 N N . GLU A 1 86 ? -8.797 -31.516 -22.547 1 87.19 86 GLU A N 1
ATOM 670 C CA . GLU A 1 86 ? -8.078 -30.25 -22.672 1 87.19 86 GLU A CA 1
ATOM 671 C C . GLU A 1 86 ? -9.047 -29.078 -22.812 1 87.19 86 GLU A C 1
ATOM 673 O O . GLU A 1 86 ? -8.812 -28 -22.25 1 87.19 86 GLU A O 1
ATOM 678 N N . LEU A 1 87 ? -10.094 -29.328 -23.516 1 90.75 87 LEU A N 1
ATOM 679 C CA . LEU A 1 87 ? -11.102 -28.281 -23.703 1 90.75 87 LEU A CA 1
ATOM 680 C C . LEU A 1 87 ? -11.766 -27.922 -22.375 1 90.75 87 LEU A C 1
ATOM 682 O O . LEU A 1 87 ? -12.047 -26.75 -22.125 1 90.75 87 LEU A O 1
ATOM 686 N N . ILE A 1 88 ? -12.023 -28.922 -21.625 1 91.69 88 ILE A N 1
ATOM 687 C CA . ILE A 1 88 ? -12.664 -28.703 -20.328 1 91.69 88 ILE A CA 1
ATOM 688 C C . ILE A 1 88 ? -11.727 -27.922 -19.422 1 91.69 88 ILE A C 1
ATOM 690 O O . ILE A 1 88 ? -12.164 -27.016 -18.703 1 91.69 88 ILE A O 1
ATOM 694 N N . ILE A 1 89 ? -10.516 -28.234 -19.484 1 88.19 89 ILE A N 1
ATOM 695 C CA . ILE A 1 89 ? -9.523 -27.547 -18.656 1 88.19 89 ILE A CA 1
ATOM 696 C C . ILE A 1 89 ? -9.43 -26.078 -19.078 1 88.19 89 ILE A C 1
ATOM 698 O O . ILE A 1 89 ? -9.398 -25.188 -18.219 1 88.19 89 ILE A O 1
ATOM 702 N N . GLU A 1 90 ? -9.484 -25.828 -20.344 1 88.44 90 GLU A N 1
ATOM 703 C CA . GLU A 1 90 ? -9.422 -24.469 -20.844 1 88.44 90 GLU A CA 1
ATOM 704 C C . GLU A 1 90 ? -10.68 -23.688 -20.469 1 88.44 90 GLU A C 1
ATOM 706 O O . GLU A 1 90 ? -10.594 -22.5 -20.109 1 88.44 90 GLU A O 1
ATOM 711 N N . ALA A 1 91 ? -11.773 -24.359 -20.625 1 91.19 91 ALA A N 1
ATOM 712 C CA . ALA A 1 91 ? -13.039 -23.719 -20.25 1 91.19 91 ALA A CA 1
ATOM 713 C C . ALA A 1 91 ? -13.055 -23.391 -18.766 1 91.19 91 ALA A C 1
ATOM 715 O O . ALA A 1 91 ? -13.492 -22.297 -18.375 1 91.19 91 ALA A O 1
ATOM 716 N N . LYS A 1 92 ? -12.609 -24.297 -18 1 90.5 92 LYS A N 1
ATOM 717 C CA . LYS A 1 92 ? -12.492 -24.078 -16.562 1 90.5 92 LYS A CA 1
ATOM 718 C C . LYS A 1 92 ? -11.594 -22.875 -16.281 1 90.5 92 LYS A C 1
ATOM 720 O O . LYS A 1 92 ? -11.93 -22.031 -15.445 1 90.5 92 LYS A O 1
ATOM 725 N N . GLY A 1 93 ? -10.539 -22.797 -17.016 1 89.81 93 GLY A N 1
ATOM 726 C CA . GLY A 1 93 ? -9.609 -21.688 -16.844 1 89.81 93 GLY A CA 1
ATOM 727 C C . GLY A 1 93 ? -10.227 -20.328 -17.156 1 89.81 93 GLY A C 1
ATOM 728 O O . GLY A 1 93 ? -9.984 -19.359 -16.438 1 89.81 93 GLY A O 1
ATOM 729 N N . PHE A 1 94 ? -10.992 -20.328 -18.125 1 91.19 94 PHE A N 1
ATOM 730 C CA . PHE A 1 94 ? -11.656 -19.094 -18.531 1 91.19 94 PHE A CA 1
ATOM 731 C C . PHE A 1 94 ? -12.633 -18.625 -17.469 1 91.19 94 PHE A C 1
ATOM 733 O O . PHE A 1 94 ? -12.641 -17.438 -17.094 1 91.19 94 PHE A O 1
ATOM 740 N N . ILE A 1 95 ? -13.43 -19.516 -17.016 1 91.88 95 ILE A N 1
ATOM 741 C CA . ILE A 1 95 ? -14.445 -19.172 -16.031 1 91.88 95 ILE A CA 1
ATOM 742 C C . ILE A 1 95 ? -13.773 -18.75 -14.719 1 91.88 95 ILE A C 1
ATOM 744 O O . ILE A 1 95 ? -14.234 -17.828 -14.039 1 91.88 95 ILE A O 1
ATOM 748 N N . GLU A 1 96 ? -12.695 -19.422 -14.391 1 90.5 96 GLU A N 1
ATOM 749 C CA . GLU A 1 96 ? -11.93 -19.047 -13.203 1 90.5 96 GLU A CA 1
ATOM 750 C C . GLU A 1 96 ? -11.383 -17.625 -13.32 1 90.5 96 GLU A C 1
ATOM 752 O O . GLU A 1 96 ? -11.438 -16.859 -12.352 1 90.5 96 GLU A O 1
ATOM 757 N N . GLY A 1 97 ? -10.875 -17.344 -14.539 1 88.75 97 GLY A N 1
ATOM 758 C CA . GLY A 1 97 ? -10.367 -16 -14.766 1 88.75 97 GLY A CA 1
ATOM 759 C C . GLY A 1 97 ? -11.43 -14.93 -14.625 1 88.75 97 GLY A C 1
ATOM 760 O O . GLY A 1 97 ? -11.203 -13.914 -13.969 1 88.75 97 GLY A O 1
ATOM 761 N N . LYS A 1 98 ? -12.523 -15.219 -15.234 1 90.19 98 LYS A N 1
ATOM 762 C CA . LYS A 1 98 ? -13.648 -14.289 -15.133 1 90.19 98 LYS A CA 1
ATOM 763 C C . LYS A 1 98 ? -14.086 -14.102 -13.68 1 90.19 98 LYS A C 1
ATOM 765 O O . LYS A 1 98 ? -14.336 -12.977 -13.242 1 90.19 98 LYS A O 1
ATOM 770 N N . PHE A 1 99 ? -14.172 -15.172 -13 1 88.62 99 PHE A N 1
ATOM 771 C CA . PHE A 1 99 ? -14.602 -15.148 -11.602 1 88.62 99 PHE A CA 1
ATOM 772 C C . PHE A 1 99 ? -13.594 -14.391 -10.742 1 88.62 99 PHE A C 1
ATOM 774 O O . PHE A 1 99 ? -13.977 -13.711 -9.789 1 88.62 99 PHE A O 1
ATOM 781 N N . GLN A 1 100 ? -12.359 -14.508 -11.023 1 87.69 100 GLN A N 1
ATOM 782 C CA . GLN A 1 100 ? -11.312 -13.82 -10.281 1 87.69 100 GLN A CA 1
ATOM 783 C C . GLN A 1 100 ? -11.516 -12.305 -10.312 1 87.69 100 GLN A C 1
ATOM 785 O O . GLN A 1 100 ? -11.453 -11.641 -9.281 1 87.69 100 GLN A O 1
ATOM 790 N N . TYR A 1 101 ? -11.797 -11.828 -11.508 1 88.31 101 TYR A N 1
ATOM 791 C CA . TYR A 1 101 ? -11.969 -10.391 -11.664 1 88.31 101 TYR A CA 1
ATOM 792 C C . TYR A 1 101 ? -13.211 -9.906 -10.93 1 88.31 101 TYR A C 1
ATOM 794 O O . TYR A 1 101 ? -13.18 -8.883 -10.242 1 88.31 101 TYR A O 1
ATOM 802 N N . LEU A 1 102 ? -14.25 -10.664 -11.047 1 89.5 102 LEU A N 1
ATOM 803 C CA . LEU A 1 102 ? -15.492 -10.289 -10.383 1 89.5 102 LEU A CA 1
ATOM 804 C C . LEU A 1 102 ? -15.328 -10.312 -8.867 1 89.5 102 LEU A C 1
ATOM 806 O O . LEU A 1 102 ? -15.789 -9.398 -8.18 1 89.5 102 LEU A O 1
ATOM 810 N N . LEU A 1 103 ? -14.711 -11.297 -8.406 1 88 103 LEU A N 1
ATOM 811 C CA . LEU A 1 103 ? -14.523 -11.469 -6.969 1 88 103 LEU A CA 1
ATOM 812 C C . LEU A 1 103 ? -13.656 -10.359 -6.398 1 88 103 LEU A C 1
ATOM 814 O O . LEU A 1 103 ? -13.961 -9.805 -5.34 1 88 103 LEU A O 1
ATOM 818 N N . GLN A 1 104 ? -12.594 -10.039 -7.047 1 86.81 104 GLN A N 1
ATOM 819 C CA . GLN A 1 104 ? -11.648 -9.031 -6.582 1 86.81 104 GLN A CA 1
ATOM 820 C C . GLN A 1 104 ? -12.328 -7.68 -6.395 1 86.81 104 GLN A C 1
ATOM 822 O O . GLN A 1 104 ? -12.219 -7.066 -5.332 1 86.81 104 GLN A O 1
ATOM 827 N N . TYR A 1 105 ? -13.07 -7.262 -7.383 1 88.75 105 TYR A N 1
ATOM 828 C CA . TYR A 1 105 ? -13.672 -5.934 -7.34 1 88.75 105 TYR A CA 1
ATOM 829 C C . TYR A 1 105 ? -14.883 -5.918 -6.418 1 88.75 105 TYR A C 1
ATOM 831 O O . TYR A 1 105 ? -15.148 -4.922 -5.742 1 88.75 105 TYR A O 1
ATOM 839 N N . ARG A 1 106 ? -15.578 -6.977 -6.363 1 88.44 106 ARG A N 1
ATOM 840 C CA . ARG A 1 106 ? -16.734 -7.047 -5.473 1 88.44 106 ARG A CA 1
ATOM 841 C C . ARG A 1 106 ? -16.297 -7.023 -4.012 1 88.44 106 ARG A C 1
ATOM 843 O O . ARG A 1 106 ? -16.938 -6.367 -3.184 1 88.44 106 ARG A O 1
ATOM 850 N N . LEU A 1 107 ? -15.312 -7.715 -3.672 1 87.69 107 LEU A N 1
ATOM 851 C CA . LEU A 1 107 ? -14.844 -7.746 -2.291 1 87.69 107 LEU A CA 1
ATOM 852 C C . LEU A 1 107 ? -14.289 -6.387 -1.876 1 87.69 107 LEU A C 1
ATOM 854 O O . LEU A 1 107 ? -14.484 -5.957 -0.738 1 87.69 107 LEU A O 1
ATOM 858 N N . ASN A 1 108 ? -13.547 -5.77 -2.793 1 88.81 108 ASN A N 1
ATOM 859 C CA . ASN A 1 108 ? -13.094 -4.414 -2.508 1 88.81 108 ASN A CA 1
ATOM 860 C C . ASN A 1 108 ? -14.258 -3.475 -2.227 1 88.81 108 ASN A C 1
ATOM 862 O O . ASN A 1 108 ? -14.195 -2.654 -1.309 1 88.81 108 ASN A O 1
ATOM 866 N N . TYR A 1 109 ? -15.227 -3.652 -3.012 1 90.38 109 TYR A N 1
ATOM 867 C CA . TYR A 1 109 ? -16.438 -2.854 -2.828 1 90.38 109 TYR A CA 1
ATOM 868 C C . TYR A 1 109 ? -17.047 -3.113 -1.459 1 90.38 109 TYR A C 1
ATOM 870 O O . TYR A 1 109 ? -17.453 -2.174 -0.763 1 90.38 109 TYR A O 1
ATOM 878 N N . LEU A 1 110 ? -17.141 -4.297 -1.079 1 88.62 110 LEU A N 1
ATOM 879 C CA . LEU A 1 110 ? -17.75 -4.664 0.189 1 88.62 110 LEU A CA 1
ATOM 880 C C . LEU A 1 110 ? -16.969 -4.09 1.364 1 88.62 110 LEU A C 1
ATOM 882 O O . LEU A 1 110 ? -17.562 -3.646 2.352 1 88.62 110 LEU A O 1
ATOM 886 N N . VAL A 1 111 ? -15.695 -4.141 1.275 1 89.31 111 VAL A N 1
ATOM 887 C CA . VAL A 1 111 ? -14.859 -3.602 2.344 1 89.31 111 VAL A CA 1
ATOM 888 C C . VAL A 1 111 ? -15.055 -2.09 2.439 1 89.31 111 VAL A C 1
ATOM 890 O O . VAL A 1 111 ? -15.227 -1.548 3.533 1 89.31 111 VAL A O 1
ATOM 893 N N . MET A 1 112 ? -15.039 -1.447 1.28 1 91.38 112 MET A N 1
ATOM 894 C CA . MET A 1 112 ? -15.25 -0.004 1.26 1 91.38 112 MET A CA 1
ATOM 895 C C . MET A 1 112 ? -16.625 0.35 1.829 1 91.38 112 MET A C 1
ATOM 897 O O . MET A 1 112 ? -16.75 1.29 2.615 1 91.38 112 MET A O 1
ATOM 901 N N . GLU A 1 113 ? -17.562 -0.374 1.379 1 90.75 113 GLU A N 1
ATOM 902 C CA . GLU A 1 113 ? -18.922 -0.15 1.848 1 90.75 113 GLU A CA 1
ATOM 903 C C . GLU A 1 113 ? -19.031 -0.356 3.355 1 90.75 113 GLU A C 1
ATOM 905 O O . GLU A 1 113 ? -19.656 0.438 4.055 1 90.75 113 GLU A O 1
ATOM 910 N N . LYS A 1 114 ? -18.406 -1.314 3.855 1 90.19 114 LYS A N 1
ATOM 911 C CA . LYS A 1 114 ? -18.422 -1.584 5.289 1 90.19 114 LYS A CA 1
ATOM 912 C C . LYS A 1 114 ? -17.734 -0.466 6.07 1 90.19 114 LYS A C 1
ATOM 914 O O . LYS A 1 114 ? -18.156 -0.121 7.172 1 90.19 114 LYS A O 1
ATOM 919 N N . CYS A 1 115 ? -16.703 0.046 5.551 1 90 115 CYS A N 1
ATOM 920 C CA . CYS A 1 115 ? -15.984 1.132 6.207 1 90 115 CYS A CA 1
ATOM 921 C C . CYS A 1 115 ? -16.875 2.363 6.355 1 90 115 CYS A C 1
ATOM 923 O O . CYS A 1 115 ? -16.719 3.127 7.312 1 90 115 CYS A O 1
ATOM 925 N N . THR A 1 116 ? -17.797 2.498 5.398 1 87.94 116 THR A N 1
ATOM 926 C CA . THR A 1 116 ? -18.688 3.65 5.473 1 87.94 116 THR A CA 1
ATOM 927 C C . THR A 1 116 ? -19.688 3.48 6.602 1 87.94 116 THR A C 1
ATOM 929 O O . THR A 1 116 ? -20.297 4.457 7.055 1 87.94 116 THR A O 1
ATOM 932 N N . ASP A 1 117 ? -19.844 2.26 7.066 1 85.5 117 ASP A N 1
ATOM 933 C CA . ASP A 1 117 ? -20.797 1.971 8.125 1 85.5 117 ASP A CA 1
ATOM 934 C C . ASP A 1 117 ? -20.141 2.064 9.5 1 85.5 117 ASP A C 1
ATOM 936 O O . ASP A 1 117 ? -20.828 2.035 10.531 1 85.5 117 ASP A O 1
ATOM 940 N N . LEU A 1 118 ? -18.891 2.25 9.547 1 87.19 118 LEU A N 1
ATOM 941 C CA . LEU A 1 118 ? -18.172 2.324 10.812 1 87.19 118 LEU A CA 1
ATOM 942 C C . LEU A 1 118 ? -18.281 3.719 11.414 1 87.19 118 LEU A C 1
ATOM 944 O O . LEU A 1 118 ? -18.641 4.676 10.727 1 87.19 118 LEU A O 1
ATOM 948 N N . SER A 1 119 ? -18.047 3.799 12.695 1 86.44 119 SER A N 1
ATOM 949 C CA . SER A 1 119 ? -18.047 5.082 13.391 1 86.44 119 SER A CA 1
ATOM 950 C C . SER A 1 119 ? -16.641 5.676 13.43 1 86.44 119 SER A C 1
ATOM 952 O O . SER A 1 119 ? -15.656 4.988 13.125 1 86.44 119 SER A O 1
ATOM 954 N N . LEU A 1 120 ? -16.625 6.906 13.68 1 84.62 120 LEU A N 1
ATOM 955 C CA . LEU A 1 120 ? -15.336 7.57 13.812 1 84.62 120 LEU A CA 1
ATOM 956 C C . LEU A 1 120 ? -14.5 6.93 14.914 1 84.62 120 LEU A C 1
ATOM 958 O O . LEU A 1 120 ? -13.281 6.812 14.789 1 84.62 120 LEU A O 1
ATOM 962 N N . GLU A 1 121 ? -15.133 6.523 15.945 1 82.06 121 GLU A N 1
ATOM 963 C CA . GLU A 1 121 ? -14.461 5.867 17.062 1 82.06 121 GLU A CA 1
ATOM 964 C C . GLU A 1 121 ? -13.797 4.566 16.625 1 82.06 121 GLU A C 1
ATOM 966 O O . GLU A 1 121 ? -12.727 4.215 17.109 1 82.06 121 GLU A O 1
ATOM 971 N N . ASP A 1 122 ? -14.43 3.924 15.727 1 82.69 122 ASP A N 1
ATOM 972 C CA . ASP A 1 122 ? -13.867 2.68 15.211 1 82.69 122 ASP A CA 1
ATOM 973 C C . ASP A 1 122 ? -12.586 2.941 14.43 1 82.69 122 ASP A C 1
ATOM 975 O O . ASP A 1 122 ? -11.609 2.195 14.562 1 82.69 122 ASP A O 1
ATOM 979 N N . PHE A 1 123 ? -12.633 3.996 13.703 1 77.31 123 PHE A N 1
ATOM 980 C CA . PHE A 1 123 ? -11.477 4.32 12.867 1 77.31 123 PHE A CA 1
ATOM 981 C C . PHE A 1 123 ? -10.289 4.738 13.727 1 77.31 123 PHE A C 1
ATOM 983 O O . PHE A 1 123 ? -9.141 4.539 13.336 1 77.31 123 PHE A O 1
ATOM 990 N N . GLU A 1 124 ? -10.641 5.34 14.805 1 75.44 124 GLU A N 1
ATOM 991 C CA . GLU A 1 124 ? -9.586 5.844 15.68 1 75.44 124 GLU A CA 1
ATOM 992 C C . GLU A 1 124 ? -9.008 4.727 16.547 1 75.44 124 GLU A C 1
ATOM 994 O O . GLU A 1 124 ? -7.973 4.91 17.188 1 75.44 124 GLU A O 1
ATOM 999 N N . ASN A 1 125 ? -9.695 3.615 16.531 1 75.69 125 ASN A N 1
ATOM 1000 C CA . ASN A 1 125 ? -9.188 2.436 17.234 1 75.69 125 ASN A CA 1
ATOM 1001 C C . ASN A 1 125 ? -8.047 1.781 16.453 1 75.69 125 ASN A C 1
ATOM 1003 O O . ASN A 1 125 ? -8.219 1.389 15.305 1 75.69 125 ASN A O 1
ATOM 1007 N N . SER A 1 126 ? -6.957 1.707 17.062 1 72 126 SER A N 1
ATOM 1008 C CA . SER A 1 126 ? -5.754 1.202 16.406 1 72 126 SER A CA 1
ATOM 1009 C C . SER A 1 126 ? -5.949 -0.224 15.906 1 72 126 SER A C 1
ATOM 1011 O O . SER A 1 126 ? -5.465 -0.582 14.836 1 72 126 SER A O 1
ATOM 1013 N N . GLU A 1 127 ? -6.645 -0.989 16.734 1 75.56 127 GLU A N 1
ATOM 1014 C CA . GLU A 1 127 ? -6.875 -2.371 16.328 1 75.56 127 GLU A CA 1
ATOM 1015 C C . GLU A 1 127 ? -7.719 -2.438 15.055 1 75.56 127 GLU A C 1
ATOM 1017 O O . GLU A 1 127 ? -7.43 -3.225 14.148 1 75.56 127 GLU A O 1
ATOM 1022 N N . MET A 1 128 ? -8.727 -1.604 15.086 1 78.81 128 MET A N 1
ATOM 1023 C CA . MET A 1 128 ? -9.594 -1.575 13.922 1 78.81 128 MET A CA 1
ATOM 1024 C C . MET A 1 128 ? -8.852 -1.047 12.695 1 78.81 128 MET A C 1
ATOM 1026 O O . MET A 1 128 ? -9.008 -1.573 11.594 1 78.81 128 MET A O 1
ATOM 1030 N N . TYR A 1 129 ? -8.117 -0.084 12.93 1 74.5 129 TYR A N 1
ATOM 1031 C CA . TYR A 1 129 ? -7.336 0.479 11.828 1 74.5 129 TYR A CA 1
ATOM 1032 C C . TYR A 1 129 ? -6.383 -0.559 11.25 1 74.5 129 TYR A C 1
ATOM 1034 O O . TYR A 1 129 ? -6.262 -0.69 10.031 1 74.5 129 TYR A O 1
ATOM 1042 N N . ASP A 1 130 ? -5.832 -1.292 12.141 1 73.12 130 ASP A N 1
ATOM 1043 C CA . ASP A 1 130 ? -4.91 -2.344 11.719 1 73.12 130 ASP A CA 1
ATOM 1044 C C . ASP A 1 130 ? -5.637 -3.418 10.914 1 73.12 130 ASP A C 1
ATOM 1046 O O . ASP A 1 130 ? -5.102 -3.924 9.922 1 73.12 130 ASP A O 1
ATOM 1050 N N . ARG A 1 131 ? -6.742 -3.676 11.367 1 79.56 131 ARG A N 1
ATOM 1051 C CA . ARG A 1 131 ? -7.531 -4.688 10.68 1 79.56 131 ARG A CA 1
ATOM 1052 C C . ARG A 1 131 ? -7.91 -4.223 9.273 1 79.56 131 ARG A C 1
ATOM 1054 O O . ARG A 1 131 ? -7.805 -4.988 8.312 1 79.56 131 ARG A O 1
ATOM 1061 N N . ILE A 1 132 ? -8.305 -2.971 9.148 1 84.38 132 ILE A N 1
ATOM 1062 C CA . ILE A 1 132 ? -8.719 -2.42 7.859 1 84.38 132 ILE A CA 1
ATOM 1063 C C . ILE A 1 132 ? -7.527 -2.389 6.906 1 84.38 132 ILE A C 1
ATOM 1065 O O . ILE A 1 132 ? -7.648 -2.77 5.738 1 84.38 132 ILE A O 1
ATOM 1069 N N . GLU A 1 133 ? -6.391 -2.018 7.41 1 74.56 133 GLU A N 1
ATOM 1070 C CA . GLU A 1 133 ? -5.18 -1.935 6.594 1 74.56 133 GLU A CA 1
ATOM 1071 C C . GLU A 1 133 ? -4.754 -3.314 6.102 1 74.56 133 GLU A C 1
ATOM 1073 O O . GLU A 1 133 ? -4.406 -3.479 4.93 1 74.56 133 GLU A O 1
ATOM 1078 N N . LYS A 1 134 ? -4.812 -4.27 6.953 1 73.31 134 LYS A N 1
ATOM 1079 C CA . LYS A 1 134 ? -4.43 -5.629 6.594 1 73.31 134 LYS A CA 1
ATOM 1080 C C . LYS A 1 134 ? -5.391 -6.219 5.562 1 73.31 134 LYS A C 1
ATOM 1082 O O . LYS A 1 134 ? -4.961 -6.855 4.602 1 73.31 134 LYS A O 1
ATOM 1087 N N . ILE A 1 135 ? -6.629 -5.957 5.805 1 81.31 135 ILE A N 1
ATOM 1088 C CA . ILE A 1 135 ? -7.652 -6.504 4.922 1 81.31 135 ILE A CA 1
ATOM 1089 C C . ILE A 1 135 ? -7.539 -5.859 3.541 1 81.31 135 ILE A C 1
ATOM 1091 O O . ILE A 1 135 ? -7.562 -6.555 2.523 1 81.31 135 ILE A O 1
ATOM 1095 N N . THR A 1 136 ? -7.328 -4.539 3.479 1 80.75 136 THR A N 1
ATOM 1096 C CA . THR A 1 136 ? -7.293 -3.818 2.213 1 80.75 136 THR A CA 1
ATOM 1097 C C . THR A 1 136 ? -6.039 -4.18 1.419 1 80.75 136 THR A C 1
ATOM 1099 O O . THR A 1 136 ? -6.074 -4.242 0.188 1 80.75 136 THR A O 1
ATOM 1102 N N . GLY A 1 137 ? -5 -4.523 2.072 1 72.19 137 GLY A N 1
ATOM 1103 C CA . GLY A 1 137 ? -3.762 -4.883 1.403 1 72.19 137 GLY A CA 1
ATOM 1104 C C . GLY A 1 137 ? -3.789 -6.273 0.799 1 72.19 137 GLY A C 1
ATOM 1105 O O . GLY A 1 137 ? -3.148 -6.523 -0.224 1 72.19 137 GLY A O 1
ATOM 1106 N N . GLU A 1 138 ? -4.586 -7.141 1.331 1 73 138 GLU A N 1
ATOM 1107 C CA . GLU A 1 138 ? -4.535 -8.547 0.932 1 73 138 GLU A CA 1
ATOM 1108 C C . GLU A 1 138 ? -5.816 -8.961 0.219 1 73 138 GLU A C 1
ATOM 1110 O O . GLU A 1 138 ? -5.883 -10.047 -0.361 1 73 138 GLU A O 1
ATOM 1115 N N . ILE A 1 139 ? -6.809 -8.141 0.17 1 75.25 139 ILE A N 1
ATOM 1116 C CA . ILE A 1 139 ? -8.156 -8.531 -0.24 1 75.25 139 ILE A CA 1
ATOM 1117 C C . ILE A 1 139 ? -8.18 -8.797 -1.745 1 75.25 139 ILE A C 1
ATOM 1119 O O . ILE A 1 139 ? -9.023 -9.547 -2.236 1 75.25 139 ILE A O 1
ATOM 1123 N N . ALA A 1 140 ? -7.23 -8.203 -2.373 1 68.38 140 ALA A N 1
ATOM 1124 C CA . ALA A 1 140 ? -7.23 -8.344 -3.828 1 68.38 140 ALA A CA 1
ATOM 1125 C C . ALA A 1 140 ? -6.812 -9.75 -4.246 1 68.38 140 ALA A C 1
ATOM 1127 O O . ALA A 1 140 ? -7.203 -10.227 -5.312 1 68.38 140 ALA A O 1
ATOM 1128 N N . TYR A 1 141 ? -6.102 -10.406 -3.391 1 72.44 141 TYR A N 1
ATOM 1129 C CA . TYR A 1 141 ? -5.449 -11.609 -3.891 1 72.44 141 TYR A CA 1
ATOM 1130 C C . TYR A 1 141 ? -5.82 -12.828 -3.043 1 72.44 141 TYR A C 1
ATOM 1132 O O . TYR A 1 141 ? -6.109 -13.898 -3.576 1 72.44 141 TYR A O 1
ATOM 1140 N N . ARG A 1 142 ? -6 -12.703 -1.779 1 75.44 142 ARG A N 1
ATOM 1141 C CA . ARG A 1 142 ? -6.082 -13.844 -0.872 1 75.44 142 ARG A CA 1
ATOM 1142 C C . ARG A 1 142 ? -7.391 -14.609 -1.07 1 75.44 142 ARG A C 1
ATOM 1144 O O . ARG A 1 142 ? -7.391 -15.836 -1.164 1 75.44 142 ARG A O 1
ATOM 1151 N N . PRO A 1 143 ? -8.508 -13.875 -1.209 1 76.19 143 PRO A N 1
ATOM 1152 C CA . PRO A 1 143 ? -9.766 -14.617 -1.375 1 76.19 143 PRO A CA 1
ATOM 1153 C C . PRO A 1 143 ? -9.797 -15.445 -2.658 1 76.19 143 PRO A C 1
ATOM 1155 O O . PRO A 1 143 ? -10.305 -16.562 -2.656 1 76.19 143 PRO A O 1
ATOM 1158 N N . PHE A 1 144 ? -9.273 -14.906 -3.623 1 79.06 144 PHE A N 1
ATOM 1159 C CA . PHE A 1 144 ? -9.234 -15.664 -4.871 1 79.06 144 PHE A CA 1
ATOM 1160 C C . PHE A 1 144 ? -8.266 -16.828 -4.766 1 79.06 144 PHE A C 1
ATOM 1162 O O . PHE A 1 144 ? -8.531 -17.922 -5.285 1 79.06 144 PHE A O 1
ATOM 1169 N N . GLN A 1 145 ? -7.148 -16.578 -4.117 1 79.94 145 GLN A N 1
ATOM 1170 C CA . GLN A 1 145 ? -6.188 -17.656 -3.918 1 79.94 145 GLN A CA 1
ATOM 1171 C C . GLN A 1 145 ? -6.824 -18.844 -3.189 1 79.94 145 GLN A C 1
ATOM 1173 O O . GLN A 1 145 ? -6.602 -20 -3.551 1 79.94 145 GLN A O 1
ATOM 1178 N N . ILE A 1 146 ? -7.625 -18.578 -2.238 1 83.38 146 ILE A N 1
ATOM 1179 C CA . ILE A 1 146 ? -8.289 -19.641 -1.49 1 83.38 146 ILE A CA 1
ATOM 1180 C C . ILE A 1 146 ? -9.305 -20.344 -2.389 1 83.38 146 ILE A C 1
ATOM 1182 O O . ILE A 1 146 ? -9.438 -21.578 -2.344 1 83.38 146 ILE A O 1
ATOM 1186 N N . PHE A 1 147 ? -10.008 -19.562 -3.154 1 83.88 147 PHE A N 1
ATOM 1187 C CA . PHE A 1 147 ? -10.977 -20.125 -4.082 1 83.88 147 PHE A CA 1
ATOM 1188 C C . PHE A 1 147 ? -10.297 -21.094 -5.055 1 83.88 147 PHE A C 1
ATOM 1190 O O . PHE A 1 147 ? -10.758 -22.219 -5.238 1 83.88 147 PHE A O 1
ATOM 1197 N N . LEU A 1 148 ? -9.156 -20.625 -5.598 1 85.62 148 LEU A N 1
ATOM 1198 C CA . LEU A 1 148 ? -8.422 -21.469 -6.531 1 85.62 148 LEU A CA 1
ATOM 1199 C C . LEU A 1 148 ? -7.895 -22.719 -5.828 1 85.62 148 LEU A C 1
ATOM 1201 O O . LEU A 1 148 ? -7.922 -23.812 -6.398 1 85.62 148 LEU A O 1
ATOM 1205 N N . ALA A 1 149 ? -7.445 -22.484 -4.637 1 86.62 149 ALA A N 1
ATOM 1206 C CA . ALA A 1 149 ? -6.914 -23.609 -3.871 1 86.62 149 ALA A CA 1
ATOM 1207 C C . ALA A 1 149 ? -8 -24.656 -3.602 1 86.62 149 ALA A C 1
ATOM 1209 O O . ALA A 1 149 ? -7.746 -25.859 -3.689 1 86.62 149 ALA A O 1
ATOM 1210 N N . ILE A 1 150 ? -9.164 -24.234 -3.334 1 86.19 150 ILE A N 1
ATOM 1211 C CA . ILE A 1 150 ? -10.281 -25.141 -3.064 1 86.19 150 ILE A CA 1
ATOM 1212 C C . ILE A 1 150 ? -10.641 -25.906 -4.332 1 86.19 150 ILE A C 1
ATOM 1214 O O . ILE A 1 150 ? -10.82 -27.125 -4.297 1 86.19 150 ILE A O 1
ATOM 1218 N N . ILE A 1 151 ? -10.719 -25.188 -5.398 1 87.69 151 ILE A N 1
ATOM 1219 C CA . ILE A 1 151 ? -11.078 -25.797 -6.672 1 87.69 151 ILE A CA 1
ATOM 1220 C C . ILE A 1 151 ? -10.008 -26.812 -7.07 1 87.69 151 ILE A C 1
ATOM 1222 O O . ILE A 1 151 ? -10.336 -27.938 -7.473 1 87.69 151 ILE A O 1
ATOM 1226 N N . ASN A 1 152 ? -8.734 -26.453 -6.926 1 88.38 152 ASN A N 1
ATOM 1227 C CA . ASN A 1 152 ? -7.645 -27.359 -7.266 1 88.38 152 ASN A CA 1
ATOM 1228 C C . ASN A 1 152 ? -7.605 -28.562 -6.332 1 88.38 152 ASN A C 1
ATOM 1230 O O . ASN A 1 152 ? -7.262 -29.672 -6.758 1 88.38 152 ASN A O 1
ATOM 1234 N N . LEU A 1 153 ? -7.887 -28.297 -5.133 1 88 153 LEU A N 1
ATOM 1235 C CA . LEU A 1 153 ? -7.984 -29.391 -4.176 1 88 153 LEU A CA 1
ATOM 1236 C C . LEU A 1 153 ? -9.055 -30.391 -4.598 1 88 153 LEU A C 1
ATOM 1238 O O . LEU A 1 153 ? -8.836 -31.609 -4.555 1 88 153 LEU A O 1
ATOM 1242 N N . LEU A 1 154 ? -10.172 -29.875 -5.027 1 87.69 154 LEU A N 1
ATOM 1243 C CA . LEU A 1 154 ? -11.266 -30.719 -5.484 1 87.69 154 LEU A CA 1
ATOM 1244 C C . LEU A 1 154 ? -10.859 -31.516 -6.719 1 87.69 154 LEU A C 1
ATOM 1246 O O . LEU A 1 154 ? -11.062 -32.75 -6.77 1 87.69 154 LEU A O 1
ATOM 1250 N N . THR A 1 155 ? -10.305 -30.844 -7.605 1 89.31 155 THR A N 1
ATOM 1251 C CA . THR A 1 155 ? -9.883 -31.516 -8.836 1 89.31 155 THR A CA 1
ATOM 1252 C C . THR A 1 155 ? -8.836 -32.594 -8.547 1 89.31 155 THR A C 1
ATOM 1254 O O . THR A 1 155 ? -8.938 -33.719 -9.039 1 89.31 155 THR A O 1
ATOM 1257 N N . SER A 1 156 ? -7.855 -32.188 -7.727 1 89.81 156 SER A N 1
ATOM 1258 C CA . SER A 1 156 ? -6.781 -33.125 -7.395 1 89.81 156 SER A CA 1
ATOM 1259 C C . SER A 1 156 ? -7.309 -34.312 -6.594 1 89.81 156 SER A C 1
ATOM 1261 O O . SER A 1 156 ? -6.855 -35.438 -6.781 1 89.81 156 SER A O 1
ATOM 1263 N N . ALA A 1 157 ? -8.195 -34.094 -5.738 1 88.56 157 ALA A N 1
ATOM 1264 C CA . ALA A 1 157 ? -8.789 -35.156 -4.941 1 88.56 157 ALA A CA 1
ATOM 1265 C C . ALA A 1 157 ? -9.555 -36.156 -5.828 1 88.56 157 ALA A C 1
ATOM 1267 O O . ALA A 1 157 ? -9.406 -37.375 -5.676 1 88.56 157 ALA A O 1
ATOM 1268 N N . ILE A 1 158 ? -10.297 -35.625 -6.734 1 90.25 158 ILE A N 1
ATOM 1269 C CA . ILE A 1 158 ? -11.078 -36.469 -7.629 1 90.25 158 ILE A CA 1
ATOM 1270 C C . ILE A 1 158 ? -10.141 -37.312 -8.508 1 90.25 158 ILE A C 1
ATOM 1272 O O . ILE A 1 158 ? -10.352 -38.5 -8.695 1 90.25 158 ILE A O 1
ATOM 1276 N N . THR A 1 159 ? -9.094 -36.625 -9.031 1 88.69 159 THR A N 1
ATOM 1277 C CA . THR A 1 159 ? -8.125 -37.344 -9.844 1 88.69 159 THR A CA 1
ATOM 1278 C C . THR A 1 159 ? -7.441 -38.438 -9.031 1 88.69 159 THR A C 1
ATOM 1280 O O . THR A 1 159 ? -7.27 -39.562 -9.508 1 88.69 159 THR A O 1
ATOM 1283 N N . MET A 1 160 ? -7.043 -38.094 -7.824 1 88.69 160 MET A N 1
ATOM 1284 C CA . MET A 1 160 ? -6.375 -39.062 -6.949 1 88.69 160 MET A CA 1
ATOM 1285 C C . MET A 1 160 ? -7.281 -40.25 -6.652 1 88.69 160 MET A C 1
ATOM 1287 O O . MET A 1 160 ? -6.871 -41.406 -6.797 1 88.69 160 MET A O 1
ATOM 1291 N N . ILE A 1 161 ? -8.516 -40.031 -6.34 1 87.19 161 ILE A N 1
ATOM 1292 C CA . ILE A 1 161 ? -9.461 -41.094 -5.98 1 87.19 161 ILE A CA 1
ATOM 1293 C C . ILE A 1 161 ? -9.789 -41.938 -7.207 1 87.19 161 ILE A C 1
ATOM 1295 O O . ILE A 1 161 ? -9.781 -43.156 -7.141 1 87.19 161 ILE A O 1
ATOM 1299 N N . SER A 1 162 ? -10.07 -41.25 -8.305 1 88 162 SER A N 1
ATOM 1300 C CA . SER A 1 162 ? -10.398 -41.969 -9.523 1 88 162 SER A CA 1
ATOM 1301 C C . SER A 1 162 ? -9.234 -42.875 -9.953 1 88 162 SER A C 1
ATOM 1303 O O . SER A 1 162 ? -9.453 -44 -10.406 1 88 162 SER A O 1
ATOM 1305 N N . SER A 1 163 ? -7.973 -42.375 -9.828 1 86.94 163 SER A N 1
ATOM 1306 C CA . SER A 1 163 ? -6.801 -43.188 -10.164 1 86.94 163 SER A CA 1
ATOM 1307 C C . SER A 1 163 ? -6.617 -44.344 -9.188 1 86.94 163 SER A C 1
ATOM 1309 O O . SER A 1 163 ? -6.227 -45.438 -9.586 1 86.94 163 SER A O 1
ATOM 1311 N N . ALA A 1 164 ? -6.879 -44.062 -7.965 1 85.44 164 ALA A N 1
ATOM 1312 C CA . ALA A 1 164 ? -6.773 -45.094 -6.945 1 85.44 164 ALA A CA 1
ATOM 1313 C C . ALA A 1 164 ? -7.805 -46.188 -7.176 1 85.44 164 ALA A C 1
ATOM 1315 O O . ALA A 1 164 ? -7.531 -47.375 -6.922 1 85.44 164 ALA A O 1
ATOM 1316 N N . ILE A 1 165 ? -8.953 -45.812 -7.672 1 84.88 165 ILE A N 1
ATOM 1317 C CA . ILE A 1 165 ? -10.016 -46.781 -7.938 1 84.88 165 ILE A CA 1
ATOM 1318 C C . ILE A 1 165 ? -9.57 -47.75 -9.031 1 84.88 165 ILE A C 1
ATOM 1320 O O . ILE A 1 165 ? -9.867 -48.938 -8.969 1 84.88 165 ILE A O 1
ATOM 1324 N N . LEU A 1 166 ? -8.828 -47.281 -9.961 1 84 166 LEU A N 1
ATOM 1325 C CA . LEU A 1 166 ? -8.312 -48.156 -11.016 1 84 166 LEU A CA 1
ATOM 1326 C C . LEU A 1 166 ? -7.387 -49.219 -10.445 1 84 166 LEU A C 1
ATOM 1328 O O . LEU A 1 166 ? -7.414 -50.375 -10.883 1 84 166 LEU A O 1
ATOM 1332 N N . LEU A 1 167 ? -6.586 -48.812 -9.484 1 84.94 167 LEU A N 1
ATOM 1333 C CA . LEU A 1 167 ? -5.664 -49.781 -8.852 1 84.94 167 LEU A CA 1
ATOM 1334 C C . LEU A 1 167 ? -6.402 -50.719 -7.914 1 84.94 167 LEU A C 1
ATOM 1336 O O . LEU A 1 167 ? -6 -51.875 -7.734 1 84.94 167 LEU A O 1
ATOM 1340 N N . PHE A 1 168 ? -7.477 -50.219 -7.383 1 84.31 168 PHE A N 1
ATOM 1341 C CA . PHE A 1 168 ? -8.281 -51 -6.441 1 84.31 168 PHE A CA 1
ATOM 1342 C C . PHE A 1 168 ? -8.922 -52.188 -7.129 1 84.31 168 PHE A C 1
ATOM 1344 O O . PHE A 1 168 ? -9.117 -53.25 -6.508 1 84.31 168 PHE A O 1
ATOM 1351 N N . SER A 1 169 ? -9.258 -52.031 -8.367 1 82 169 SER A N 1
ATOM 1352 C CA . SER A 1 169 ? -9.875 -53.125 -9.125 1 82 169 SER A CA 1
ATOM 1353 C C . SER A 1 169 ? -8.906 -54.281 -9.289 1 82 169 SER A C 1
ATOM 1355 O O . SER A 1 169 ? -9.328 -55.438 -9.453 1 82 169 SER A O 1
ATOM 1357 N N . TRP A 1 170 ? -7.605 -54.031 -9.211 1 82.88 170 TRP A N 1
ATOM 1358 C CA . TRP A 1 170 ? -6.59 -55.062 -9.344 1 82.88 170 TRP A CA 1
ATOM 1359 C C . TRP A 1 170 ? -6.203 -55.625 -7.977 1 82.88 170 TRP A C 1
ATOM 1361 O O . TRP A 1 170 ? -6.398 -56.812 -7.703 1 82.88 170 TRP A O 1
ATOM 1371 N N . ASN A 1 171 ? -5.668 -54.75 -7.09 1 84.5 171 ASN A N 1
ATOM 1372 C CA . ASN A 1 171 ? -5.262 -55.125 -5.746 1 84.5 171 ASN A CA 1
ATOM 1373 C C . ASN A 1 171 ? -5.656 -54.094 -4.715 1 84.5 171 ASN A C 1
ATOM 1375 O O . ASN A 1 171 ? -4.973 -53.062 -4.559 1 84.5 171 ASN A O 1
ATOM 1379 N N . PRO A 1 172 ? -6.668 -54.375 -3.998 1 83 172 PRO A N 1
ATOM 1380 C CA . PRO A 1 172 ? -7.195 -53.406 -3.041 1 83 172 PRO A CA 1
ATOM 1381 C C . PRO A 1 172 ? -6.227 -53.094 -1.898 1 83 172 PRO A C 1
ATOM 1383 O O . PRO A 1 172 ? -6.152 -51.969 -1.422 1 83 172 PRO A O 1
ATOM 1386 N N . TYR A 1 173 ? -5.426 -54.062 -1.488 1 80.25 173 TYR A N 1
ATOM 1387 C CA . TYR A 1 173 ? -4.566 -53.875 -0.326 1 80.25 173 TYR A CA 1
ATOM 1388 C C . TYR A 1 173 ? -3.48 -52.844 -0.611 1 80.25 173 TYR A C 1
ATOM 1390 O O . TYR A 1 173 ? -3.273 -51.938 0.176 1 80.25 173 TYR A O 1
ATOM 1398 N N . ILE A 1 174 ? -2.924 -53 -1.796 1 78.19 174 ILE A N 1
ATOM 1399 C CA . ILE A 1 174 ? -1.804 -52.125 -2.119 1 78.19 174 ILE A CA 1
ATOM 1400 C C . ILE A 1 174 ? -2.322 -50.719 -2.445 1 78.19 174 ILE A C 1
ATOM 1402 O O . ILE A 1 174 ? -1.66 -49.719 -2.146 1 78.19 174 ILE A O 1
ATOM 1406 N N . SER A 1 175 ? -3.521 -50.688 -2.949 1 81.06 175 SER A N 1
ATOM 1407 C CA . SER A 1 175 ? -4.125 -49.406 -3.305 1 81.06 175 SER A CA 1
ATOM 1408 C C . SER A 1 175 ? -4.465 -48.594 -2.062 1 81.06 175 SER A C 1
ATOM 1410 O O . SER A 1 175 ? -4.355 -47.344 -2.07 1 81.06 175 SER A O 1
ATOM 1412 N N . ILE A 1 176 ? -4.793 -49.219 -1.045 1 84 176 ILE A N 1
ATOM 1413 C CA . ILE A 1 176 ? -5.148 -48.5 0.189 1 84 176 ILE A CA 1
ATOM 1414 C C . ILE A 1 176 ? -3.916 -47.812 0.771 1 84 176 ILE A C 1
ATOM 1416 O O . ILE A 1 176 ? -4.008 -46.719 1.293 1 84 176 ILE A O 1
ATOM 1420 N N . VAL A 1 177 ? -2.803 -48.469 0.626 1 81 177 VAL A N 1
ATOM 1421 C CA . VAL A 1 177 ? -1.564 -47.906 1.154 1 81 177 VAL A CA 1
ATOM 1422 C C . VAL A 1 177 ? -1.201 -46.625 0.381 1 81 177 VAL A C 1
ATOM 1424 O O . VAL A 1 177 ? -0.726 -45.656 0.965 1 81 177 VAL A O 1
ATOM 1427 N N . LEU A 1 178 ? -1.529 -46.656 -0.864 1 83.5 178 LEU A N 1
ATOM 1428 C CA . LEU A 1 178 ? -1.239 -45.531 -1.729 1 83.5 178 LEU A CA 1
ATOM 1429 C C . LEU A 1 178 ? -2.074 -44.312 -1.33 1 83.5 178 LEU A C 1
ATOM 1431 O O . LEU A 1 178 ? -1.633 -43.156 -1.486 1 83.5 178 LEU A O 1
ATOM 1435 N N . LEU A 1 179 ? -3.199 -44.531 -0.807 1 84.62 179 LEU A N 1
ATOM 1436 C CA . LEU A 1 179 ? -4.098 -43.469 -0.439 1 84.62 179 LEU A CA 1
ATOM 1437 C C . LEU A 1 179 ? -3.826 -42.969 0.984 1 84.62 179 LEU A C 1
ATOM 1439 O O . LEU A 1 179 ? -4.023 -41.812 1.301 1 84.62 179 LEU A O 1
ATOM 1443 N N . VAL A 1 180 ? -3.344 -43.812 1.814 1 83.56 180 VAL A N 1
ATOM 1444 C CA . VAL A 1 180 ? -3.16 -43.531 3.232 1 83.56 180 VAL A CA 1
ATOM 1445 C C . VAL A 1 180 ? -1.97 -42.594 3.416 1 83.56 180 VAL A C 1
ATOM 1447 O O . VAL A 1 180 ? -2.01 -41.688 4.25 1 83.56 180 VAL A O 1
ATOM 1450 N N . VAL A 1 181 ? -0.98 -42.719 2.586 1 82.94 181 VAL A N 1
ATOM 1451 C CA . VAL A 1 181 ? 0.249 -41.969 2.758 1 82.94 181 VAL A CA 1
ATOM 1452 C C . VAL A 1 181 ? -0.032 -40.469 2.527 1 82.94 181 VAL A C 1
ATOM 1454 O O . VAL A 1 181 ? 0.311 -39.625 3.361 1 82.94 181 VAL A O 1
ATOM 1457 N N . PRO A 1 182 ? -0.748 -40.125 1.464 1 81.81 182 PRO A N 1
ATOM 1458 C CA . PRO A 1 182 ? -1.043 -38.688 1.262 1 81.81 182 PRO A CA 1
ATOM 1459 C C . PRO A 1 182 ? -1.938 -38.125 2.355 1 81.81 182 PRO A C 1
ATOM 1461 O O . PRO A 1 182 ? -1.763 -36.969 2.758 1 81.81 182 PRO A O 1
ATOM 1464 N N . ILE A 1 183 ? -2.793 -38.844 2.793 1 81.19 183 ILE A N 1
ATOM 1465 C CA . ILE A 1 183 ? -3.723 -38.375 3.811 1 81.19 183 ILE A CA 1
ATOM 1466 C C . ILE A 1 183 ? -2.963 -38.062 5.094 1 81.19 183 ILE A C 1
ATOM 1468 O O . ILE A 1 183 ? -3.186 -37 5.711 1 81.19 183 ILE A O 1
ATOM 1472 N N . VAL A 1 184 ? -2.023 -38.906 5.465 1 81.25 184 VAL A N 1
ATOM 1473 C CA . VAL A 1 184 ? -1.229 -38.719 6.672 1 81.25 184 VAL A CA 1
ATOM 1474 C C . VAL A 1 184 ? -0.302 -37.531 6.488 1 81.25 184 VAL A C 1
ATOM 1476 O O . VAL A 1 184 ? -0.085 -36.75 7.426 1 81.25 184 VAL A O 1
ATOM 1479 N N . SER A 1 185 ? 0.15 -37.375 5.316 1 80.62 185 SER A N 1
ATOM 1480 C CA . SER A 1 185 ? 1.066 -36.281 5.027 1 80.62 185 SER A CA 1
ATOM 1481 C C . SER A 1 185 ? 0.358 -34.938 5.117 1 80.62 185 SER A C 1
ATOM 1483 O O . SER A 1 185 ? 0.968 -33.938 5.492 1 80.62 185 SER A O 1
ATOM 1485 N N . VAL A 1 186 ? -0.886 -34.875 4.777 1 79.88 186 VAL A N 1
ATOM 1486 C CA . VAL A 1 186 ? -1.668 -33.656 4.848 1 79.88 186 VAL A CA 1
ATOM 1487 C C . VAL A 1 186 ? -1.693 -33.156 6.285 1 79.88 186 VAL A C 1
ATOM 1489 O O . VAL A 1 186 ? -1.56 -31.938 6.523 1 79.88 186 VAL A O 1
ATOM 1492 N N . LEU A 1 187 ? -1.791 -33.969 7.195 1 76.38 187 LEU A N 1
ATOM 1493 C CA . LEU A 1 187 ? -1.856 -33.594 8.609 1 76.38 187 LEU A CA 1
ATOM 1494 C C . LEU A 1 187 ? -0.56 -32.938 9.055 1 76.38 187 LEU A C 1
ATOM 1496 O O . LEU A 1 187 ? -0.587 -31.953 9.797 1 76.38 187 LEU A O 1
ATOM 1500 N N . TYR A 1 188 ? 0.484 -33.438 8.508 1 76.5 188 TYR A N 1
ATOM 1501 C CA . TYR A 1 188 ? 1.774 -32.875 8.883 1 76.5 188 TYR A CA 1
ATOM 1502 C C . TYR A 1 188 ? 1.976 -31.516 8.242 1 76.5 188 TYR A C 1
ATOM 1504 O O . TYR A 1 188 ? 2.555 -30.609 8.852 1 76.5 188 TYR A O 1
ATOM 1512 N N . PHE A 1 189 ? 1.469 -31.406 7.094 1 76.31 189 PHE A N 1
ATOM 1513 C CA . PHE A 1 189 ? 1.604 -30.125 6.406 1 76.31 189 PHE A CA 1
ATOM 1514 C C . PHE A 1 189 ? 0.777 -29.047 7.102 1 76.31 189 PHE A C 1
ATOM 1516 O O . PHE A 1 189 ? 1.181 -27.891 7.148 1 76.31 189 PHE A O 1
ATOM 1523 N N . LEU A 1 190 ? -0.252 -29.484 7.605 1 76.56 190 LEU A N 1
ATOM 1524 C CA . LEU A 1 190 ? -1.094 -28.547 8.359 1 76.56 190 LEU A CA 1
ATOM 1525 C C . LEU A 1 190 ? -0.385 -28.078 9.617 1 76.56 190 LEU A C 1
ATOM 1527 O O . LEU A 1 190 ? -0.486 -26.891 9.984 1 76.56 190 LEU A O 1
ATOM 1531 N N . LYS A 1 191 ? 0.382 -28.953 10.203 1 77.94 191 LYS A N 1
ATOM 1532 C CA . LYS A 1 191 ? 1.139 -28.594 11.391 1 77.94 191 LYS A CA 1
ATOM 1533 C C . LYS A 1 191 ? 2.236 -27.578 11.062 1 77.94 191 LYS A C 1
ATOM 1535 O O . LYS A 1 191 ? 2.461 -26.625 11.805 1 77.94 191 LYS A O 1
ATOM 1540 N N . ILE A 1 192 ? 2.873 -27.797 9.984 1 79.88 192 ILE A N 1
ATOM 1541 C CA . ILE A 1 192 ? 3.918 -26.875 9.547 1 79.88 192 ILE A CA 1
ATOM 1542 C C . ILE A 1 192 ? 3.301 -25.531 9.18 1 79.88 192 ILE A C 1
ATOM 1544 O O . ILE A 1 192 ? 3.875 -24.469 9.469 1 79.88 192 ILE A O 1
ATOM 1548 N N . GLY A 1 193 ? 2.184 -25.562 8.516 1 75.5 193 GLY A N 1
ATOM 1549 C CA . GLY A 1 193 ? 1.472 -24.344 8.18 1 75.5 193 GLY A CA 1
ATOM 1550 C C . GLY A 1 193 ? 1.117 -23.5 9.391 1 75.5 193 GLY A C 1
ATOM 1551 O O . GLY A 1 193 ? 1.262 -22.281 9.375 1 75.5 193 GLY A O 1
ATOM 1552 N N . GLN A 1 194 ? 0.807 -24.141 10.375 1 76.62 194 GLN A N 1
ATOM 1553 C CA . GLN A 1 194 ? 0.479 -23.453 11.617 1 76.62 194 GLN A CA 1
ATOM 1554 C C . GLN A 1 194 ? 1.715 -22.797 12.227 1 76.62 194 GLN A C 1
ATOM 1556 O O . GLN A 1 194 ? 1.646 -21.672 12.719 1 76.62 194 GLN A O 1
ATOM 1561 N N . GLN A 1 195 ? 2.781 -23.531 12.211 1 80.88 195 GLN A N 1
ATOM 1562 C CA . GLN A 1 195 ? 4.023 -22.969 12.727 1 80.88 195 GLN A CA 1
ATOM 1563 C C . GLN A 1 195 ? 4.441 -21.734 11.945 1 80.88 195 GLN A C 1
ATOM 1565 O O . GLN A 1 195 ? 4.91 -20.75 12.523 1 80.88 195 GLN A O 1
ATOM 1570 N N . GLU A 1 196 ? 4.293 -21.828 10.695 1 80.31 196 GLU A N 1
ATOM 1571 C CA . GLU A 1 196 ? 4.605 -20.688 9.836 1 80.31 196 GLU A CA 1
ATOM 1572 C C . GLU A 1 196 ? 3.721 -19.5 10.172 1 80.31 196 GLU A C 1
ATOM 1574 O O . GLU A 1 196 ? 4.203 -18.359 10.266 1 80.31 196 GLU A O 1
ATOM 1579 N N . PHE A 1 197 ? 2.521 -19.812 10.445 1 71.75 197 PHE A N 1
ATOM 1580 C CA . PHE A 1 197 ? 1.571 -18.766 10.781 1 71.75 197 PHE A CA 1
ATOM 1581 C C . PHE A 1 197 ? 1.95 -18.078 12.094 1 71.75 197 PHE A C 1
ATOM 1583 O O . PHE A 1 197 ? 1.914 -16.859 12.203 1 71.75 197 PHE A O 1
ATOM 1590 N N . ASP A 1 198 ? 2.311 -18.875 12.984 1 78.06 198 ASP A N 1
ATOM 1591 C CA . ASP A 1 198 ? 2.682 -18.359 14.289 1 78.06 198 ASP A CA 1
ATOM 1592 C C . ASP A 1 198 ? 3.896 -17.438 14.195 1 78.06 198 ASP A C 1
ATOM 1594 O O . ASP A 1 198 ? 3.955 -16.406 14.859 1 78.06 198 ASP A O 1
ATOM 1598 N N . ILE A 1 199 ? 4.754 -17.797 13.406 1 83.12 199 ILE A N 1
ATOM 1599 C CA . ILE A 1 199 ? 5.961 -16.984 13.227 1 83.12 199 ILE A CA 1
ATOM 1600 C C . ILE A 1 199 ? 5.598 -15.648 12.594 1 83.12 199 ILE A C 1
ATOM 1602 O O . ILE A 1 199 ? 6.02 -14.594 13.078 1 83.12 199 ILE A O 1
ATOM 1606 N N . ILE A 1 200 ? 4.793 -15.672 11.594 1 78.5 200 ILE A N 1
ATOM 1607 C CA . ILE A 1 200 ? 4.398 -14.461 10.891 1 78.5 200 ILE A CA 1
ATOM 1608 C C . ILE A 1 200 ? 3.561 -13.578 11.805 1 78.5 200 ILE A C 1
ATOM 1610 O O . ILE A 1 200 ? 3.74 -12.352 11.836 1 78.5 200 ILE A O 1
ATOM 1614 N N . TRP A 1 201 ? 2.771 -14.305 12.562 1 68.44 201 TRP A N 1
ATOM 1615 C CA . TRP A 1 201 ? 1.898 -13.57 13.477 1 68.44 201 TRP A CA 1
ATOM 1616 C C . TRP A 1 201 ? 2.711 -12.844 14.539 1 68.44 201 TRP A C 1
ATOM 1618 O O . TRP A 1 201 ? 2.422 -11.688 14.867 1 68.44 201 TRP A O 1
ATOM 1628 N N . ASN A 1 202 ? 3.646 -13.438 15.016 1 79.31 202 ASN A N 1
ATOM 1629 C CA . ASN A 1 202 ? 4.461 -12.867 16.078 1 79.31 202 ASN A CA 1
ATOM 1630 C C . ASN A 1 202 ? 5.379 -11.766 15.562 1 79.31 202 ASN A C 1
ATOM 1632 O O . ASN A 1 202 ? 5.84 -10.922 16.328 1 79.31 202 ASN A O 1
ATOM 1636 N N . ARG A 1 203 ? 5.57 -11.766 14.266 1 83.06 203 ARG A N 1
ATOM 1637 C CA . ARG A 1 203 ? 6.473 -10.781 13.688 1 83.06 203 ARG A CA 1
ATOM 1638 C C . ARG A 1 203 ? 5.703 -9.578 13.141 1 83.06 203 ARG A C 1
ATOM 1640 O O . ARG A 1 203 ? 6.273 -8.727 12.453 1 83.06 203 ARG A O 1
ATOM 1647 N N . ALA A 1 204 ? 4.5 -9.484 13.453 1 75.62 204 ALA A N 1
ATOM 1648 C CA . ALA A 1 204 ? 3.646 -8.414 12.938 1 75.62 204 ALA A CA 1
ATOM 1649 C C . ALA A 1 204 ? 4.195 -7.043 13.305 1 75.62 204 ALA A C 1
ATOM 1651 O O . ALA A 1 204 ? 4.234 -6.137 12.477 1 75.62 204 ALA A O 1
ATOM 1652 N N . LYS A 1 205 ? 4.598 -6.93 14.555 1 78.31 205 LYS A N 1
ATOM 1653 C CA . LYS A 1 205 ? 5.141 -5.66 15.023 1 78.31 205 LYS A CA 1
ATOM 1654 C C . LYS A 1 205 ? 6.402 -5.281 14.258 1 78.31 205 LYS A C 1
ATOM 1656 O O . LYS A 1 205 ? 6.551 -4.137 13.82 1 78.31 205 LYS A O 1
ATOM 1661 N N . ASP A 1 206 ? 7.25 -6.27 14.055 1 85.56 206 ASP A N 1
ATOM 1662 C CA . ASP A 1 206 ? 8.5 -6.027 13.344 1 85.56 206 ASP A CA 1
ATOM 1663 C C . ASP A 1 206 ? 8.25 -5.766 11.867 1 85.56 206 ASP A C 1
ATOM 1665 O O . ASP A 1 206 ? 8.977 -4.992 11.234 1 85.56 206 ASP A O 1
ATOM 1669 N N . GLU A 1 207 ? 7.281 -6.363 11.312 1 84.12 207 GLU A N 1
ATOM 1670 C CA . GLU A 1 207 ? 6.902 -6.129 9.922 1 84.12 207 GLU A CA 1
ATOM 1671 C C . GLU A 1 207 ? 6.395 -4.703 9.719 1 84.12 207 GLU A C 1
ATOM 1673 O O . GLU A 1 207 ? 6.734 -4.055 8.727 1 84.12 207 GLU A O 1
ATOM 1678 N N . ARG A 1 208 ? 5.699 -4.277 10.68 1 78.06 208 ARG A N 1
ATOM 1679 C CA . ARG A 1 208 ? 5.223 -2.898 10.625 1 78.06 208 ARG A CA 1
ATOM 1680 C C . ARG A 1 208 ? 6.383 -1.913 10.711 1 78.06 208 ARG A C 1
ATOM 1682 O O . ARG A 1 208 ? 6.391 -0.896 10.016 1 78.06 208 ARG A O 1
ATOM 1689 N N . LYS A 1 209 ? 7.25 -2.223 11.562 1 87.12 209 LYS A N 1
ATOM 1690 C CA . LYS A 1 209 ? 8.422 -1.361 11.703 1 87.12 209 LYS A CA 1
ATOM 1691 C C . LYS A 1 209 ? 9.211 -1.285 10.398 1 87.12 209 LYS A C 1
ATOM 1693 O O . LYS A 1 209 ? 9.633 -0.204 9.992 1 87.12 209 LYS A O 1
ATOM 1698 N N . THR A 1 210 ? 9.414 -2.428 9.734 1 87.38 210 THR A N 1
ATOM 1699 C CA . THR A 1 210 ? 10.148 -2.451 8.477 1 87.38 210 THR A CA 1
ATOM 1700 C C . THR A 1 210 ? 9.398 -1.677 7.398 1 87.38 210 THR A C 1
ATOM 1702 O O . THR A 1 210 ? 10.008 -0.979 6.586 1 87.38 210 THR A O 1
ATOM 1705 N N . TRP A 1 211 ? 8.172 -1.796 7.426 1 82.69 211 TRP A N 1
ATOM 1706 C CA . TRP A 1 211 ? 7.344 -1.044 6.488 1 82.69 211 TRP A CA 1
ATOM 1707 C C . TRP A 1 211 ? 7.473 0.456 6.73 1 82.69 211 TRP A C 1
ATOM 1709 O O . TRP A 1 211 ? 7.582 1.238 5.785 1 82.69 211 TRP A O 1
ATOM 1719 N N . TYR A 1 212 ? 7.445 0.827 7.977 1 86.44 212 TYR A N 1
ATOM 1720 C CA . TYR A 1 212 ? 7.555 2.236 8.336 1 86.44 212 TYR A CA 1
ATOM 1721 C C . TYR A 1 212 ? 8.906 2.803 7.91 1 86.44 212 TYR A C 1
ATOM 1723 O O . TYR A 1 212 ? 8.984 3.926 7.406 1 86.44 212 TYR A O 1
ATOM 1731 N N . LEU A 1 213 ? 9.93 2.023 8.148 1 90.94 213 LEU A N 1
ATOM 1732 C CA . LEU A 1 213 ? 11.258 2.457 7.742 1 90.94 213 LEU A CA 1
ATOM 1733 C C . LEU A 1 213 ? 11.328 2.66 6.234 1 90.94 213 LEU A C 1
ATOM 1735 O O . LEU A 1 213 ? 11.891 3.65 5.762 1 90.94 213 LEU A O 1
ATOM 1739 N N . SER A 1 214 ? 10.742 1.743 5.52 1 88.88 214 SER A N 1
ATOM 1740 C CA . SER A 1 214 ? 10.688 1.867 4.066 1 88.88 214 SER A CA 1
ATOM 1741 C C . SER A 1 214 ? 9.867 3.086 3.648 1 88.88 214 SER A C 1
ATOM 1743 O O . SER A 1 214 ? 10.266 3.822 2.742 1 88.88 214 SER A O 1
ATOM 1745 N N . TYR A 1 215 ? 8.844 3.307 4.34 1 83.38 215 TYR A N 1
ATOM 1746 C CA . TYR A 1 215 ? 7.957 4.43 4.066 1 83.38 215 TYR A CA 1
ATOM 1747 C C . TYR A 1 215 ? 8.672 5.758 4.266 1 83.38 215 TYR A C 1
ATOM 1749 O O . TYR A 1 215 ? 8.539 6.676 3.451 1 83.38 215 TYR A O 1
ATOM 1757 N N . LEU A 1 216 ? 9.445 5.832 5.32 1 89.69 216 LEU A N 1
ATOM 1758 C CA . LEU A 1 216 ? 10.203 7.039 5.637 1 89.69 216 LEU A CA 1
ATOM 1759 C C . LEU A 1 216 ? 11.227 7.34 4.547 1 89.69 216 LEU A C 1
ATOM 1761 O O . LEU A 1 216 ? 11.453 8.5 4.203 1 89.69 216 LEU A O 1
ATOM 1765 N N . LEU A 1 217 ? 11.766 6.344 4.008 1 91.06 217 LEU A N 1
ATOM 1766 C CA . LEU A 1 217 ? 12.891 6.52 3.1 1 91.06 217 LEU A CA 1
ATOM 1767 C C . LEU A 1 217 ? 12.406 6.684 1.662 1 91.06 217 LEU A C 1
ATOM 1769 O O . LEU A 1 217 ? 13.164 7.137 0.798 1 91.06 217 LEU A O 1
ATOM 1773 N N . THR A 1 218 ? 11.164 6.375 1.367 1 86.25 218 THR A N 1
ATOM 1774 C CA . THR A 1 218 ? 10.742 6.32 -0.027 1 86.25 218 THR A CA 1
ATOM 1775 C C . THR A 1 218 ? 9.711 7.414 -0.319 1 86.25 218 THR A C 1
ATOM 1777 O O . THR A 1 218 ? 9.234 7.535 -1.448 1 86.25 218 THR A O 1
ATOM 1780 N N . HIS A 1 219 ? 9.414 8.242 0.635 1 80.62 219 HIS A N 1
ATOM 1781 C CA . HIS A 1 219 ? 8.406 9.266 0.404 1 80.62 219 HIS A CA 1
ATOM 1782 C C . HIS A 1 219 ? 8.984 10.664 0.614 1 80.62 219 HIS A C 1
ATOM 1784 O O . HIS A 1 219 ? 9.992 10.828 1.308 1 80.62 219 HIS A O 1
ATOM 1790 N N . ASP A 1 220 ? 8.273 11.586 0.087 1 76.25 220 ASP A N 1
ATOM 1791 C CA . ASP A 1 220 ? 8.758 12.961 -0.002 1 76.25 220 ASP A CA 1
ATOM 1792 C C . ASP A 1 220 ? 8.609 13.688 1.333 1 76.25 220 ASP A C 1
ATOM 1794 O O . ASP A 1 220 ? 9.438 14.531 1.682 1 76.25 220 ASP A O 1
ATOM 1798 N N . PHE A 1 221 ? 7.672 13.297 2.125 1 75.69 221 PHE A N 1
ATOM 1799 C CA . PHE A 1 221 ? 7.34 14.094 3.299 1 75.69 221 PHE A CA 1
ATOM 1800 C C . PHE A 1 221 ? 8.477 14.062 4.316 1 75.69 221 PHE A C 1
ATOM 1802 O O . PHE A 1 221 ? 8.633 14.992 5.105 1 75.69 221 PHE A O 1
ATOM 1809 N N . SER A 1 222 ? 9.242 12.961 4.258 1 87.12 222 SER A N 1
ATOM 1810 C CA . SER A 1 222 ? 10.289 12.812 5.258 1 87.12 222 SER A CA 1
ATOM 1811 C C . SER A 1 222 ? 11.664 13.102 4.668 1 87.12 222 SER A C 1
ATOM 1813 O O . SER A 1 222 ? 12.648 13.258 5.402 1 87.12 222 SER A O 1
ATOM 1815 N N . TYR A 1 223 ? 11.758 13.281 3.445 1 85.69 223 TYR A N 1
ATOM 1816 C CA . TYR A 1 223 ? 13.047 13.359 2.779 1 85.69 223 TYR A CA 1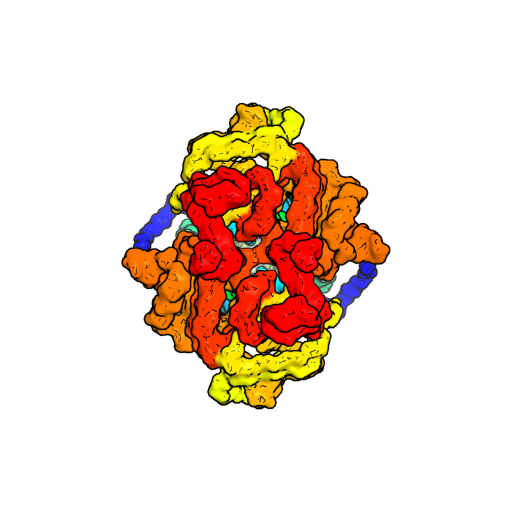
ATOM 1817 C C . TYR A 1 223 ? 13.859 14.547 3.289 1 85.69 223 TYR A C 1
ATOM 1819 O O . TYR A 1 223 ? 15.055 14.422 3.57 1 85.69 223 TYR A O 1
ATOM 1827 N N . LYS A 1 224 ? 13.227 15.703 3.391 1 88.38 224 LYS A N 1
ATOM 1828 C CA . LYS A 1 224 ? 13.914 16.922 3.803 1 88.38 224 LYS A CA 1
ATOM 1829 C C . LYS A 1 224 ? 14.609 16.734 5.148 1 88.38 224 LYS A C 1
ATOM 1831 O O . LYS A 1 224 ? 15.797 17.047 5.289 1 88.38 224 LYS A O 1
ATOM 1836 N N . GLU A 1 225 ? 13.867 16.188 5.965 1 91.06 225 GLU A N 1
ATOM 1837 C CA . GLU A 1 225 ? 14.391 16.031 7.316 1 91.06 225 GLU A CA 1
ATOM 1838 C C . GLU A 1 225 ? 15.445 14.93 7.379 1 91.06 225 GLU A C 1
ATOM 1840 O O . GLU A 1 225 ? 16.453 15.062 8.062 1 91.06 225 GLU A O 1
ATOM 1845 N N . ILE A 1 226 ? 15.242 13.867 6.684 1 91.69 226 ILE A N 1
ATOM 1846 C CA . ILE A 1 226 ? 16.172 12.742 6.695 1 91.69 226 ILE A CA 1
ATOM 1847 C C . ILE A 1 226 ? 17.5 13.164 6.094 1 91.69 226 ILE A C 1
ATOM 1849 O O . ILE A 1 226 ? 18.562 12.773 6.586 1 91.69 226 ILE A O 1
ATOM 1853 N N . SER A 1 227 ? 17.438 13.969 5.109 1 89.12 227 SER A N 1
ATOM 1854 C CA . SER A 1 227 ? 18.656 14.477 4.477 1 89.12 227 SER A CA 1
ATOM 1855 C C . SER A 1 227 ? 19.391 15.453 5.391 1 89.12 227 SER A C 1
ATOM 1857 O O . SER A 1 227 ? 20.609 15.367 5.555 1 89.12 227 SER A O 1
ATOM 1859 N N . LEU A 1 228 ? 18.609 16.328 5.98 1 91.38 228 LEU A N 1
ATOM 1860 C CA . LEU A 1 228 ? 19.188 17.359 6.828 1 91.38 228 LEU A CA 1
ATOM 1861 C C . LEU A 1 228 ? 19.781 16.75 8.094 1 91.38 228 LEU A C 1
ATOM 1863 O O . LEU A 1 228 ? 20.812 17.219 8.586 1 91.38 228 LEU A O 1
ATOM 1867 N N . LEU A 1 229 ? 19.125 15.719 8.57 1 92.5 229 LEU A N 1
ATOM 1868 C CA . LEU A 1 229 ? 19.562 15.094 9.82 1 92.5 229 LEU A CA 1
ATOM 1869 C C . LEU A 1 229 ? 20.609 14.016 9.562 1 92.5 229 LEU A C 1
ATOM 1871 O O . LEU A 1 229 ? 21.234 13.516 10.5 1 92.5 229 LEU A O 1
ATOM 1875 N N . ASN A 1 230 ? 20.844 13.609 8.352 1 89.94 230 ASN A N 1
ATOM 1876 C CA . ASN A 1 230 ? 21.812 12.594 7.953 1 89.94 230 ASN A CA 1
ATOM 1877 C C . ASN A 1 230 ? 21.578 11.273 8.688 1 89.94 230 ASN A C 1
ATOM 1879 O O . ASN A 1 230 ? 22.5 10.711 9.273 1 89.94 230 ASN A O 1
ATOM 1883 N N . ILE A 1 231 ? 20.328 10.859 8.68 1 93 231 ILE A N 1
ATOM 1884 C CA . ILE A 1 231 ? 20 9.641 9.414 1 93 231 ILE A CA 1
ATOM 1885 C C . ILE A 1 231 ? 19.703 8.508 8.438 1 93 231 ILE A C 1
ATOM 1887 O O . ILE A 1 231 ? 19.141 7.484 8.82 1 93 231 ILE A O 1
ATOM 1891 N N . LYS A 1 232 ? 20.047 8.625 7.211 1 92.88 232 LYS A N 1
ATOM 1892 C CA . LYS A 1 232 ? 19.766 7.637 6.18 1 92.88 232 LYS A CA 1
ATOM 1893 C C . LYS A 1 232 ? 20.406 6.293 6.52 1 92.88 232 LYS A C 1
ATOM 1895 O O . LYS A 1 232 ? 19.75 5.25 6.461 1 92.88 232 LYS A O 1
ATOM 1900 N N . ASP A 1 233 ? 21.656 6.324 6.922 1 92.81 233 ASP A N 1
ATOM 1901 C CA . ASP A 1 233 ? 22.406 5.098 7.195 1 92.81 233 ASP A CA 1
ATOM 1902 C C . ASP A 1 233 ? 21.844 4.379 8.422 1 92.81 233 ASP A C 1
ATOM 1904 O O . ASP A 1 233 ? 21.812 3.146 8.461 1 92.81 233 ASP A O 1
ATOM 1908 N N . TYR A 1 234 ? 21.422 5.191 9.344 1 93.81 234 TYR A N 1
ATOM 1909 C CA . TYR A 1 234 ? 20.844 4.602 10.539 1 93.81 234 TYR A CA 1
ATOM 1910 C C . TYR A 1 234 ? 19.547 3.852 10.211 1 93.81 234 TYR A C 1
ATOM 1912 O O . TYR A 1 234 ? 19.344 2.723 10.664 1 93.81 234 TYR A O 1
ATOM 1920 N N . LEU A 1 235 ? 18.719 4.465 9.469 1 94.5 235 LEU A N 1
ATOM 1921 C CA . LEU A 1 235 ? 17.453 3.863 9.102 1 94.5 235 LEU A CA 1
ATOM 1922 C C . LEU A 1 235 ? 17.656 2.631 8.234 1 94.5 235 LEU A C 1
ATOM 1924 O O . LEU A 1 235 ? 17.016 1.603 8.438 1 94.5 235 LEU A O 1
ATOM 1928 N N . LEU A 1 236 ? 18.594 2.697 7.281 1 94.62 236 LEU A N 1
ATOM 1929 C CA . LEU A 1 236 ? 18.906 1.562 6.422 1 94.62 236 LEU A CA 1
ATOM 1930 C C . LEU A 1 236 ? 19.5 0.411 7.234 1 94.62 236 LEU A C 1
ATOM 1932 O O . LEU A 1 236 ? 19.188 -0.755 6.977 1 94.62 236 LEU A O 1
ATOM 1936 N N . GLY A 1 237 ? 20.328 0.752 8.148 1 94.12 237 GLY A N 1
ATOM 1937 C CA . GLY A 1 237 ? 20.906 -0.266 9.016 1 94.12 237 GLY A CA 1
ATOM 1938 C C . GLY A 1 237 ? 19.859 -1.011 9.836 1 94.12 237 GLY A C 1
ATOM 1939 O O . GLY A 1 237 ? 19.938 -2.232 9.984 1 94.12 237 GLY A O 1
ATOM 1940 N N . ASN A 1 238 ? 18.938 -0.266 10.352 1 93.31 238 ASN A N 1
ATOM 1941 C CA . ASN A 1 238 ? 17.859 -0.888 11.102 1 93.31 238 ASN A CA 1
ATOM 1942 C C . ASN A 1 238 ? 17.016 -1.813 10.219 1 93.31 238 ASN A C 1
ATOM 1944 O O . ASN A 1 238 ? 16.609 -2.891 10.656 1 93.31 238 ASN A O 1
ATOM 1948 N N . PHE A 1 239 ? 16.812 -1.479 9 1 94.12 239 PHE A N 1
ATOM 1949 C CA . PHE A 1 239 ? 16.062 -2.295 8.047 1 94.12 239 PHE A CA 1
ATOM 1950 C C . PHE A 1 239 ? 16.781 -3.611 7.781 1 94.12 239 PHE A C 1
ATOM 1952 O O . PHE A 1 239 ? 16.156 -4.676 7.793 1 94.12 239 PHE A O 1
ATOM 1959 N N . ILE A 1 240 ? 18.062 -3.512 7.594 1 94.12 240 ILE A N 1
ATOM 1960 C CA . ILE A 1 240 ? 18.859 -4.699 7.289 1 94.12 240 ILE A CA 1
ATOM 1961 C C . ILE A 1 240 ? 18.844 -5.652 8.477 1 94.12 240 ILE A C 1
ATOM 1963 O O . ILE A 1 240 ? 18.703 -6.867 8.305 1 94.12 240 ILE A O 1
ATOM 1967 N N . LYS A 1 241 ? 18.938 -5.086 9.633 1 94.62 241 LYS A N 1
ATOM 1968 C CA . LYS A 1 241 ? 18.969 -5.902 10.844 1 94.62 241 LYS A CA 1
ATOM 1969 C C . LYS A 1 241 ? 17.672 -6.691 11.008 1 94.62 241 LYS A C 1
ATOM 1971 O O . LYS A 1 241 ? 17.703 -7.902 11.234 1 94.62 241 LYS A O 1
ATOM 1976 N N . ILE A 1 242 ? 16.578 -6.078 10.844 1 93.75 242 ILE A N 1
ATOM 1977 C CA . ILE A 1 242 ? 15.281 -6.727 11.008 1 93.75 242 ILE A CA 1
ATOM 1978 C C . ILE A 1 242 ? 15.055 -7.711 9.859 1 93.75 242 ILE A C 1
ATOM 1980 O O . ILE A 1 242 ? 14.578 -8.828 10.086 1 93.75 242 ILE A O 1
ATOM 1984 N N . SER A 1 243 ? 15.438 -7.301 8.648 1 93.19 243 SER A N 1
ATOM 1985 C CA . SER A 1 243 ? 15.266 -8.148 7.469 1 93.19 243 SER A CA 1
ATOM 1986 C C . SER A 1 243 ? 16.078 -9.438 7.594 1 93.19 243 SER A C 1
ATOM 1988 O O . SER A 1 243 ? 15.602 -10.508 7.211 1 93.19 243 SER A O 1
ATOM 1990 N N . ASN A 1 244 ? 17.266 -9.367 8.109 1 94.06 244 ASN A N 1
ATOM 1991 C CA . ASN A 1 244 ? 18.109 -10.547 8.281 1 94.06 244 ASN A CA 1
ATOM 1992 C C . ASN A 1 244 ? 17.484 -11.531 9.258 1 94.06 244 ASN A C 1
ATOM 1994 O O . ASN A 1 244 ? 17.578 -12.75 9.07 1 94.06 244 ASN A O 1
ATOM 1998 N N . ARG A 1 245 ? 16.875 -11 10.258 1 93.25 245 ARG A N 1
ATOM 1999 C CA . ARG A 1 245 ? 16.172 -11.859 11.203 1 93.25 245 ARG A CA 1
ATOM 2000 C C . ARG A 1 245 ? 15 -12.57 10.523 1 93.25 245 ARG A C 1
ATOM 2002 O O . ARG A 1 245 ? 14.742 -13.742 10.797 1 93.25 245 ARG A O 1
ATOM 2009 N N . PHE A 1 246 ? 14.312 -11.875 9.688 1 92.5 246 PHE A N 1
ATOM 2010 C CA . PHE A 1 246 ? 13.203 -12.461 8.945 1 92.5 246 PHE A CA 1
ATOM 2011 C C . PHE A 1 246 ? 13.695 -13.555 8.008 1 92.5 246 PHE A C 1
ATOM 2013 O O . PHE A 1 246 ? 13.086 -14.625 7.926 1 92.5 246 PHE A O 1
ATOM 2020 N N . ILE A 1 247 ? 14.789 -13.297 7.359 1 92.88 247 ILE A N 1
ATOM 2021 C CA . ILE A 1 247 ? 15.352 -14.258 6.418 1 92.88 247 ILE A CA 1
ATOM 2022 C C . ILE A 1 247 ? 15.742 -15.539 7.152 1 92.88 247 ILE A C 1
ATOM 2024 O O . ILE A 1 247 ? 15.43 -16.641 6.691 1 92.88 247 ILE A O 1
ATOM 2028 N N . GLU A 1 248 ? 16.312 -15.367 8.25 1 94.12 248 GLU A N 1
ATOM 2029 C CA . GLU A 1 248 ? 16.734 -16.531 9.031 1 94.12 248 GLU A CA 1
ATOM 2030 C C . GLU A 1 248 ? 15.531 -17.344 9.484 1 94.12 248 GLU A C 1
ATOM 2032 O O . GLU A 1 248 ? 15.555 -18.578 9.414 1 94.12 248 GLU A O 1
ATOM 2037 N N . GLN A 1 249 ? 14.531 -16.734 9.938 1 91.75 249 GLN A N 1
ATOM 2038 C CA . GLN A 1 249 ? 13.328 -17.422 10.383 1 91.75 249 GLN A CA 1
ATOM 2039 C C . GLN A 1 249 ? 12.641 -18.125 9.219 1 91.75 249 GLN A C 1
ATOM 2041 O O . GLN A 1 249 ? 12.188 -19.266 9.359 1 91.75 249 GLN A O 1
ATOM 2046 N N . ASN A 1 250 ? 12.586 -17.453 8.109 1 90.94 250 ASN A N 1
ATOM 2047 C CA . ASN A 1 250 ? 11.969 -18.031 6.926 1 90.94 250 ASN A CA 1
ATOM 2048 C C . ASN A 1 250 ? 12.734 -19.266 6.434 1 90.94 250 ASN A C 1
ATOM 2050 O O . ASN A 1 250 ? 12.141 -20.266 6.039 1 90.94 250 ASN A O 1
ATOM 2054 N N . ILE A 1 251 ? 14.008 -19.156 6.418 1 92.12 251 ILE A N 1
ATOM 2055 C CA . ILE A 1 251 ? 14.844 -20.25 5.949 1 92.12 251 ILE A CA 1
ATOM 2056 C C . ILE A 1 251 ? 14.703 -21.453 6.891 1 92.12 251 ILE A C 1
ATOM 2058 O O . ILE A 1 251 ? 14.688 -22.594 6.441 1 92.12 251 ILE A O 1
ATOM 2062 N N . LYS A 1 252 ? 14.539 -21.172 8.188 1 92.44 252 LYS A N 1
ATOM 2063 C CA . LYS A 1 252 ? 14.352 -22.266 9.148 1 92.44 252 LYS A CA 1
ATOM 2064 C C . LYS A 1 252 ? 13.055 -23.031 8.875 1 92.44 252 LYS A C 1
ATOM 2066 O O . LYS A 1 252 ? 13.039 -24.25 8.898 1 92.44 252 LYS A O 1
ATOM 2071 N N . ILE A 1 253 ? 12.07 -22.375 8.562 1 88.62 253 ILE A N 1
ATOM 2072 C CA . ILE A 1 253 ? 10.789 -23 8.258 1 88.62 253 ILE A CA 1
ATOM 2073 C C . ILE A 1 253 ? 10.875 -23.719 6.914 1 88.62 253 ILE A C 1
ATOM 2075 O O . ILE A 1 253 ? 10.352 -24.828 6.762 1 88.62 253 ILE A O 1
ATOM 2079 N N . LEU A 1 254 ? 11.508 -23.094 6 1 89.19 254 LEU A N 1
ATOM 2080 C CA . LEU A 1 254 ? 11.703 -23.688 4.684 1 89.19 254 LEU A CA 1
ATOM 2081 C C . LEU A 1 254 ? 12.461 -25 4.789 1 89.19 254 LEU A C 1
ATOM 2083 O O . LEU A 1 254 ? 12.125 -25.969 4.109 1 89.19 254 LEU A O 1
ATOM 2087 N N . LYS A 1 255 ? 13.461 -25 5.594 1 91.69 255 LYS A N 1
ATOM 2088 C CA . LYS A 1 255 ? 14.242 -26.203 5.801 1 91.69 255 LYS A CA 1
ATOM 2089 C C . LYS A 1 255 ? 13.383 -27.328 6.387 1 91.69 255 LYS A C 1
ATOM 2091 O O . LYS A 1 255 ? 13.461 -28.469 5.949 1 91.69 255 LYS A O 1
ATOM 2096 N N . LYS A 1 256 ? 12.57 -27.016 7.336 1 88.94 256 LYS A N 1
ATOM 2097 C CA . LYS A 1 256 ? 11.672 -27.984 7.938 1 88.94 256 LYS A CA 1
ATOM 2098 C C . LYS A 1 256 ? 10.695 -28.562 6.902 1 88.94 256 LYS A C 1
ATOM 2100 O O . LYS A 1 256 ? 10.477 -29.766 6.844 1 88.94 256 LYS A O 1
ATOM 2105 N N . LYS A 1 257 ? 10.156 -27.766 6.055 1 85.25 257 LYS A N 1
ATOM 2106 C CA . LYS A 1 257 ? 9.234 -28.172 5 1 85.25 257 LYS A CA 1
ATOM 2107 C C . LYS A 1 257 ? 9.914 -29.094 3.992 1 85.25 257 LYS A C 1
ATOM 2109 O O . LYS A 1 257 ? 9.359 -30.109 3.605 1 85.25 257 LYS A O 1
ATOM 2114 N N . THR A 1 258 ? 11.117 -28.672 3.643 1 89.19 258 THR A N 1
ATOM 2115 C CA . THR A 1 258 ? 11.859 -29.422 2.637 1 89.19 258 THR A CA 1
ATOM 2116 C C . THR A 1 258 ? 12.227 -30.812 3.16 1 89.19 258 THR A C 1
ATOM 2118 O O . THR A 1 258 ? 12.094 -31.797 2.445 1 89.19 258 THR A O 1
ATOM 2121 N N . VAL A 1 259 ? 12.656 -30.891 4.375 1 90.88 259 VAL A N 1
ATOM 2122 C CA . VAL A 1 259 ? 13.016 -32.156 4.969 1 90.88 259 VAL A CA 1
ATOM 2123 C C . VAL A 1 259 ? 11.789 -33.062 5.031 1 90.88 259 VAL A C 1
ATOM 2125 O O . VAL A 1 259 ? 11.875 -34.25 4.727 1 90.88 259 VAL A O 1
ATOM 2128 N N . PHE A 1 260 ? 10.703 -32.562 5.34 1 86.31 260 PHE A N 1
ATOM 2129 C CA . PHE A 1 260 ? 9.469 -33.344 5.402 1 86.31 260 PHE A CA 1
ATOM 2130 C C . PHE A 1 260 ? 9.062 -33.812 4.012 1 86.31 260 PHE A C 1
ATOM 2132 O O . PHE A 1 260 ? 8.602 -34.938 3.848 1 86.31 260 PHE A O 1
ATOM 2139 N N . ASN A 1 261 ? 9.148 -32.969 3.049 1 85.56 261 ASN A N 1
ATOM 2140 C CA . ASN A 1 261 ? 8.836 -33.344 1.679 1 85.56 261 ASN A CA 1
ATOM 2141 C C . ASN A 1 261 ? 9.727 -34.5 1.202 1 85.56 261 ASN A C 1
ATOM 2143 O O . ASN A 1 261 ? 9.266 -35.406 0.523 1 85.56 261 ASN A O 1
ATOM 2147 N N . ILE A 1 262 ? 10.977 -34.406 1.61 1 89.69 262 ILE A N 1
ATOM 2148 C CA . ILE A 1 262 ? 11.922 -35.438 1.216 1 89.69 262 ILE A CA 1
ATOM 2149 C C . ILE A 1 262 ? 11.516 -36.781 1.854 1 89.69 262 ILE A C 1
ATOM 2151 O O . ILE A 1 262 ? 11.516 -37.812 1.188 1 89.69 262 ILE A O 1
ATOM 2155 N N . ILE A 1 263 ? 11.141 -36.719 3.1 1 89.25 263 ILE A N 1
ATOM 2156 C CA . ILE A 1 263 ? 10.711 -37.938 3.801 1 89.25 263 ILE A CA 1
ATOM 2157 C C . ILE A 1 263 ? 9.438 -38.469 3.154 1 89.25 263 ILE A C 1
ATOM 2159 O O . ILE A 1 263 ? 9.32 -39.688 2.924 1 89.25 263 ILE A O 1
ATOM 2163 N N . TYR A 1 264 ? 8.523 -37.656 2.834 1 86.06 264 TYR A N 1
ATOM 2164 C CA . TYR A 1 264 ? 7.289 -38.062 2.152 1 86.06 264 TYR A CA 1
ATOM 2165 C C . TYR A 1 264 ? 7.594 -38.719 0.814 1 86.06 264 TYR A C 1
ATOM 2167 O O . TYR A 1 264 ? 7.027 -39.75 0.489 1 86.06 264 TYR A O 1
ATOM 2175 N N . GLU A 1 265 ? 8.477 -38.094 0.082 1 84.62 265 GLU A N 1
ATOM 2176 C CA . GLU A 1 265 ? 8.836 -38.625 -1.232 1 84.62 265 GLU A CA 1
ATOM 2177 C C . GLU A 1 265 ? 9.492 -40 -1.119 1 84.62 265 GLU A C 1
ATOM 2179 O O . GLU A 1 265 ? 9.258 -40.875 -1.955 1 84.62 265 GLU A O 1
ATOM 2184 N N . MET A 1 266 ? 10.25 -40.156 -0.069 1 88.56 266 MET A N 1
ATOM 2185 C CA . MET A 1 266 ? 10.898 -41.438 0.162 1 88.56 266 MET A CA 1
ATOM 2186 C C . MET A 1 266 ? 9.867 -42.531 0.446 1 88.56 266 MET A C 1
ATOM 2188 O O . MET A 1 266 ? 9.945 -43.625 -0.113 1 88.56 266 MET A O 1
ATOM 2192 N N . ILE A 1 267 ? 8.906 -42.25 1.23 1 88.75 267 ILE A N 1
ATOM 2193 C CA . ILE A 1 267 ? 7.855 -43.188 1.57 1 88.75 267 ILE A CA 1
ATOM 2194 C C . ILE A 1 267 ? 7.031 -43.531 0.327 1 88.75 267 ILE A C 1
ATOM 2196 O O . ILE A 1 267 ? 6.73 -44.688 0.06 1 88.75 267 ILE A O 1
ATOM 2200 N N . MET A 1 268 ? 6.75 -42.562 -0.445 1 85.75 268 MET A N 1
ATOM 2201 C CA . MET A 1 268 ? 5.957 -42.75 -1.656 1 85.75 268 MET A CA 1
ATOM 2202 C C . MET A 1 268 ? 6.715 -43.562 -2.684 1 85.75 268 MET A C 1
ATOM 2204 O O . MET A 1 268 ? 6.109 -44.344 -3.434 1 85.75 268 MET A O 1
ATOM 2208 N N . GLN A 1 269 ? 7.996 -43.344 -2.664 1 86.38 269 GLN A N 1
ATOM 2209 C CA . GLN A 1 269 ? 8.812 -44.125 -3.596 1 86.38 269 GLN A CA 1
ATOM 2210 C C . GLN A 1 269 ? 8.805 -45.594 -3.24 1 86.38 269 GLN A C 1
ATOM 2212 O O . GLN A 1 269 ? 8.742 -46.469 -4.125 1 86.38 269 GLN A O 1
ATOM 2217 N N . VAL A 1 270 ? 8.852 -45.875 -2 1 89.12 270 VAL A N 1
ATOM 2218 C CA . VAL A 1 270 ? 8.82 -47.281 -1.536 1 89.12 270 VAL A CA 1
ATOM 2219 C C . VAL A 1 270 ? 7.469 -47.906 -1.886 1 89.12 270 VAL A C 1
ATOM 2221 O O . VAL A 1 270 ? 7.414 -49 -2.4 1 89.12 270 VAL A O 1
ATOM 2224 N N . VAL A 1 271 ? 6.449 -47.156 -1.644 1 87 271 VAL A N 1
ATOM 2225 C CA . VAL A 1 271 ? 5.109 -47.656 -1.946 1 87 271 VAL A CA 1
ATOM 2226 C C . VAL A 1 271 ? 4.965 -47.875 -3.451 1 87 271 VAL A C 1
ATOM 2228 O O . VAL A 1 271 ? 4.406 -48.875 -3.895 1 87 271 VAL A O 1
ATOM 2231 N N . SER A 1 272 ? 5.465 -46.906 -4.234 1 87.5 272 SER A N 1
ATOM 2232 C CA . SER A 1 272 ? 5.422 -47.031 -5.688 1 87.5 272 SER A CA 1
ATOM 2233 C C . SER A 1 272 ? 6.191 -48.25 -6.176 1 87.5 272 SER A C 1
ATOM 2235 O O . SER A 1 272 ? 5.738 -48.969 -7.074 1 87.5 272 SER A O 1
ATOM 2237 N N . GLY A 1 273 ? 7.363 -48.469 -5.578 1 88.44 273 GLY A N 1
ATOM 2238 C CA . GLY A 1 273 ? 8.156 -49.656 -5.934 1 88.44 273 GLY A CA 1
ATOM 2239 C C . GLY A 1 273 ? 7.441 -50.969 -5.664 1 88.44 273 GLY A C 1
ATOM 2240 O O . GLY A 1 273 ? 7.496 -51.875 -6.477 1 88.44 273 GLY A O 1
ATOM 2241 N N . LEU A 1 274 ? 6.75 -51.031 -4.625 1 88.25 274 LEU A N 1
ATOM 2242 C CA . LEU A 1 274 ? 6.004 -52.219 -4.266 1 88.25 274 LEU A CA 1
ATOM 2243 C C . LEU A 1 274 ? 4.863 -52.469 -5.25 1 88.25 274 LEU A C 1
ATOM 2245 O O . LEU A 1 274 ? 4.633 -53.594 -5.672 1 88.25 274 LEU A O 1
ATOM 2249 N N . ILE A 1 275 ? 4.215 -51.406 -5.645 1 88.12 275 ILE A N 1
ATOM 2250 C CA . ILE A 1 275 ? 3.07 -51.531 -6.543 1 88.12 275 ILE A CA 1
ATOM 2251 C C . ILE A 1 275 ? 3.553 -51.938 -7.938 1 88.12 275 ILE A C 1
ATOM 2253 O O . ILE A 1 275 ? 3.029 -52.875 -8.539 1 88.12 275 ILE A O 1
ATOM 2257 N N . ILE A 1 276 ? 4.531 -51.25 -8.43 1 88.62 276 ILE A N 1
ATOM 2258 C CA . ILE A 1 276 ? 5.043 -51.531 -9.766 1 88.62 276 ILE A CA 1
ATOM 2259 C C . ILE A 1 276 ? 5.684 -52.906 -9.805 1 88.62 276 ILE A C 1
ATOM 2261 O O . ILE A 1 276 ? 5.512 -53.656 -10.773 1 88.62 276 ILE A O 1
ATOM 2265 N N . GLY A 1 277 ? 6.434 -53.25 -8.711 1 87.06 277 GLY A N 1
ATOM 2266 C CA . GLY A 1 277 ? 7.004 -54.594 -8.617 1 87.06 277 GLY A CA 1
ATOM 2267 C C . GLY A 1 277 ? 5.957 -55.688 -8.68 1 87.06 277 GLY A C 1
ATOM 2268 O O . GLY A 1 277 ? 6.113 -56.656 -9.438 1 87.06 277 GLY A O 1
ATOM 2269 N N . GLU A 1 278 ? 4.938 -55.562 -7.949 1 87.25 278 GLU A N 1
ATOM 2270 C CA . GLU A 1 278 ? 3.85 -56.531 -7.965 1 87.25 278 GLU A CA 1
ATOM 2271 C C . GLU A 1 278 ? 3.174 -56.594 -9.328 1 87.25 278 GLU A C 1
ATOM 2273 O O . GLU A 1 278 ? 2.74 -57.656 -9.773 1 87.25 278 GLU A O 1
ATOM 2278 N N . ALA A 1 279 ? 2.996 -55.438 -9.969 1 87.12 279 ALA A N 1
ATOM 2279 C CA . ALA A 1 279 ? 2.387 -55.406 -11.297 1 87.12 279 ALA A CA 1
ATOM 2280 C C . ALA A 1 279 ? 3.229 -56.156 -12.312 1 87.12 279 ALA A C 1
ATOM 2282 O O . ALA A 1 279 ? 2.693 -56.875 -13.148 1 87.12 279 ALA A O 1
ATOM 2283 N N . ILE A 1 280 ? 4.516 -56.031 -12.227 1 87.19 280 ILE A N 1
ATOM 2284 C CA . ILE A 1 280 ? 5.426 -56.719 -13.141 1 87.19 280 ILE A CA 1
ATOM 2285 C C . ILE A 1 280 ? 5.348 -58.219 -12.922 1 87.19 280 ILE A C 1
ATOM 2287 O O . ILE A 1 280 ? 5.266 -59 -13.883 1 87.19 280 ILE A O 1
ATOM 2291 N N . ILE A 1 281 ? 5.375 -58.688 -11.664 1 86.75 281 ILE A N 1
ATOM 2292 C CA . ILE A 1 281 ? 5.301 -60.094 -11.336 1 86.75 281 ILE A CA 1
ATOM 2293 C C . ILE A 1 281 ? 3.979 -60.688 -11.836 1 86.75 281 ILE A C 1
ATOM 2295 O O . ILE A 1 281 ? 3.945 -61.781 -12.414 1 86.75 281 ILE A O 1
ATOM 2299 N N . SER A 1 282 ? 2.953 -59.906 -11.656 1 86.69 282 SER A N 1
ATOM 2300 C CA . SER A 1 282 ? 1.634 -60.344 -12.094 1 86.69 282 SER A CA 1
ATOM 2301 C C . SER A 1 282 ? 1.553 -60.406 -13.617 1 86.69 282 SER A C 1
ATOM 2303 O O . SER A 1 282 ? 0.825 -61.25 -14.164 1 86.69 282 SER A O 1
ATOM 2305 N N . ALA A 1 283 ? 2.24 -59.594 -14.273 1 85.75 283 ALA A N 1
ATOM 2306 C CA . ALA A 1 283 ? 2.275 -59.625 -15.734 1 85.75 283 ALA A CA 1
ATOM 2307 C C . ALA A 1 283 ? 3.027 -60.844 -16.25 1 85.75 283 ALA A C 1
ATOM 2309 O O . ALA A 1 283 ? 2.613 -61.469 -17.219 1 85.75 283 ALA A O 1
ATOM 2310 N N . TYR A 1 284 ? 4.152 -61.219 -15.594 1 83.75 284 TYR A N 1
ATOM 2311 C CA . TYR A 1 284 ? 4.914 -62.406 -15.969 1 83.75 284 TYR A CA 1
ATOM 2312 C C . TYR A 1 284 ? 4.102 -63.656 -15.719 1 83.75 284 TYR A C 1
ATOM 2314 O O . TYR A 1 284 ? 4.23 -64.625 -16.453 1 83.75 284 TYR A O 1
ATOM 2322 N N . ALA A 1 285 ? 3.32 -63.594 -14.688 1 83.56 285 ALA A N 1
ATOM 2323 C CA . ALA A 1 285 ? 2.48 -64.75 -14.359 1 83.56 285 ALA A CA 1
ATOM 2324 C C . ALA A 1 285 ? 1.304 -64.875 -15.32 1 83.56 285 ALA A C 1
ATOM 2326 O O . ALA A 1 285 ? 0.631 -65.875 -15.375 1 83.56 285 ALA A O 1
ATOM 2327 N N . GLY A 1 286 ? 1.035 -63.75 -16.109 1 82.44 286 GLY A N 1
ATOM 2328 C CA . GLY A 1 286 ? -0.029 -63.75 -17.094 1 82.44 286 GLY A CA 1
ATOM 2329 C C . GLY A 1 286 ? -1.365 -63.312 -16.531 1 82.44 286 GLY A C 1
ATOM 2330 O O . GLY A 1 286 ? -2.398 -63.469 -17.188 1 82.44 286 GLY A O 1
ATOM 2331 N N . ASP A 1 287 ? -1.318 -62.812 -15.352 1 84.5 287 ASP A N 1
ATOM 2332 C CA . ASP A 1 287 ? -2.557 -62.375 -14.711 1 84.5 287 ASP A CA 1
ATOM 2333 C C . ASP A 1 287 ? -3.031 -61.031 -15.258 1 84.5 287 ASP A C 1
ATOM 2335 O O . ASP A 1 287 ? -4.23 -60.75 -15.25 1 84.5 287 ASP A O 1
ATOM 2339 N N . ILE A 1 288 ? -2.115 -60.219 -15.625 1 85.75 288 ILE A N 1
ATOM 2340 C CA . ILE A 1 288 ? -2.447 -58.906 -16.188 1 85.75 288 ILE A CA 1
ATOM 2341 C C . ILE A 1 288 ? -1.688 -58.719 -17.484 1 85.75 288 ILE A C 1
ATOM 2343 O O . ILE A 1 288 ? -0.679 -59.375 -17.75 1 85.75 288 ILE A O 1
ATOM 2347 N N . LEU A 1 289 ? -2.268 -57.812 -18.328 1 86.19 289 LEU A N 1
ATOM 2348 C CA . LEU A 1 289 ? -1.641 -57.531 -19.625 1 86.19 289 LEU A CA 1
ATOM 2349 C C . LEU A 1 289 ? -0.635 -56.406 -19.484 1 86.19 289 LEU A C 1
ATOM 2351 O O . LEU A 1 289 ? -0.59 -55.719 -18.453 1 86.19 289 LEU A O 1
ATOM 2355 N N . VAL A 1 290 ? 0.159 -56.281 -20.531 1 83.12 290 VAL A N 1
ATOM 2356 C CA . VAL A 1 290 ? 1.237 -55.312 -20.531 1 83.12 290 VAL A CA 1
ATOM 2357 C C . VAL A 1 290 ? 0.656 -53.906 -20.422 1 83.12 290 VAL A C 1
ATOM 2359 O O . VAL A 1 290 ? 1.215 -53.031 -19.734 1 83.12 290 VAL A O 1
ATOM 2362 N N . GLY A 1 291 ? -0.419 -53.656 -21.062 1 82.38 291 GLY A N 1
ATOM 2363 C CA . GLY A 1 291 ? -1.063 -52.375 -20.953 1 82.38 291 GLY A CA 1
ATOM 2364 C C . GLY A 1 291 ? -1.476 -52 -19.547 1 82.38 291 GLY A C 1
ATOM 2365 O O . GLY A 1 291 ? -1.418 -50.844 -19.156 1 82.38 291 GLY A O 1
ATOM 2366 N N . ASN A 1 292 ? -1.854 -52.938 -18.734 1 85.88 292 ASN A N 1
ATOM 2367 C CA . ASN A 1 292 ? -2.213 -52.719 -17.328 1 85.88 292 ASN A CA 1
ATOM 2368 C C . ASN A 1 292 ? -1.005 -52.281 -16.5 1 85.88 292 ASN A C 1
ATOM 2370 O O . ASN A 1 292 ? -1.128 -51.438 -15.609 1 85.88 292 ASN A O 1
ATOM 2374 N N . VAL A 1 293 ? 0.116 -52.812 -16.812 1 84.38 293 VAL A N 1
ATOM 2375 C CA . VAL A 1 293 ? 1.329 -52.438 -16.094 1 84.38 293 VAL A CA 1
ATOM 2376 C C . VAL A 1 293 ? 1.634 -50.969 -16.344 1 84.38 293 VAL A C 1
ATOM 2378 O O . VAL A 1 293 ? 1.927 -50.219 -15.414 1 84.38 293 VAL A O 1
ATOM 2381 N N . MET A 1 294 ? 1.451 -50.594 -17.594 1 84 294 MET A N 1
ATOM 2382 C CA . MET A 1 294 ? 1.663 -49.188 -17.938 1 84 294 MET A CA 1
ATOM 2383 C C . MET A 1 294 ? 0.675 -48.312 -17.203 1 84 294 MET A C 1
ATOM 2385 O O . MET A 1 294 ? 1.056 -47.25 -16.688 1 84 294 MET A O 1
ATOM 2389 N N . SER A 1 295 ? -0.523 -48.719 -17.219 1 84.06 295 SER A N 1
ATOM 2390 C CA . SER A 1 295 ? -1.563 -47.906 -16.562 1 84.06 295 SER A CA 1
ATOM 2391 C C . SER A 1 295 ? -1.323 -47.812 -15.062 1 84.06 295 SER A C 1
ATOM 2393 O O . SER A 1 295 ? -1.584 -46.781 -14.453 1 84.06 295 SER A O 1
ATOM 2395 N N . TYR A 1 296 ? -0.823 -48.844 -14.453 1 84.81 296 TYR A N 1
ATOM 2396 C CA . TYR A 1 296 ? -0.57 -48.812 -13.016 1 84.81 296 TYR A CA 1
ATOM 2397 C C . TYR A 1 296 ? 0.623 -47.938 -12.68 1 84.81 296 TYR A C 1
ATOM 2399 O O . TYR A 1 296 ? 0.608 -47.219 -11.68 1 84.81 296 TYR A O 1
ATOM 2407 N N . ILE A 1 297 ? 1.631 -47.938 -13.539 1 83.88 297 ILE A N 1
ATOM 2408 C CA . ILE A 1 297 ? 2.768 -47.062 -13.367 1 83.88 297 ILE A CA 1
ATOM 2409 C C . ILE A 1 297 ? 2.295 -45.594 -13.422 1 83.88 297 ILE A C 1
ATOM 2411 O O . ILE A 1 297 ? 2.627 -44.812 -12.539 1 83.88 297 ILE A O 1
ATOM 2415 N N . ARG A 1 298 ? 1.47 -45.281 -14.383 1 83.88 298 ARG A N 1
ATOM 2416 C CA . ARG A 1 298 ? 0.97 -43.906 -14.547 1 83.88 298 ARG A CA 1
ATOM 2417 C C . ARG A 1 298 ? 0.019 -43.531 -13.414 1 83.88 298 ARG A C 1
ATOM 2419 O O . ARG A 1 298 ? 0.005 -42.406 -12.961 1 83.88 298 ARG A O 1
ATOM 2426 N N . SER A 1 299 ? -0.829 -44.469 -12.992 1 83.56 299 SER A N 1
ATOM 2427 C CA . SER A 1 299 ? -1.767 -44.219 -11.906 1 83.56 299 SER A CA 1
ATOM 2428 C C . SER A 1 299 ? -1.034 -43.875 -10.617 1 83.56 299 SER A C 1
ATOM 2430 O O . SER A 1 299 ? -1.449 -42.969 -9.891 1 83.56 299 SER A O 1
ATOM 2432 N N . VAL A 1 300 ? 0.023 -44.594 -10.359 1 83.31 300 VAL A N 1
ATOM 2433 C CA . VAL A 1 300 ? 0.829 -44.281 -9.18 1 83.31 300 VAL A CA 1
ATOM 2434 C C . VAL A 1 300 ? 1.384 -42.875 -9.281 1 83.31 300 VAL A C 1
ATOM 2436 O O . VAL A 1 300 ? 1.375 -42.125 -8.297 1 83.31 300 VAL A O 1
ATOM 2439 N N . GLY A 1 301 ? 1.826 -42.531 -10.508 1 83.5 301 GLY A N 1
ATOM 2440 C CA . GLY A 1 301 ? 2.307 -41.188 -10.734 1 83.5 301 GLY A CA 1
ATOM 2441 C C . GLY A 1 301 ? 1.242 -40.125 -10.508 1 83.5 301 GLY A C 1
ATOM 2442 O O . GLY A 1 301 ? 1.515 -39.062 -9.906 1 83.5 301 GLY A O 1
ATOM 2443 N N . LEU A 1 302 ? 0.045 -40.375 -10.945 1 84.56 302 LEU A N 1
ATOM 2444 C CA . LEU A 1 302 ? -1.07 -39.438 -10.781 1 84.56 302 LEU A CA 1
ATOM 2445 C C . LEU A 1 302 ? -1.43 -39.281 -9.312 1 84.56 302 LEU A C 1
ATOM 2447 O O . LEU A 1 302 ? -1.69 -38.188 -8.852 1 84.56 302 LEU A O 1
ATOM 2451 N N . VAL A 1 303 ? -1.41 -40.344 -8.578 1 83.56 303 VAL A N 1
ATOM 2452 C CA . VAL A 1 303 ? -1.709 -40.281 -7.148 1 83.56 303 VAL A CA 1
ATOM 2453 C C . VAL A 1 303 ? -0.636 -39.438 -6.434 1 83.56 303 VAL A C 1
ATOM 2455 O O . VAL A 1 303 ? -0.949 -38.594 -5.602 1 83.56 303 VAL A O 1
ATOM 2458 N N . GLN A 1 304 ? 0.56 -39.812 -6.816 1 81 304 GLN A N 1
ATOM 2459 C CA . GLN A 1 304 ? 1.68 -39.094 -6.191 1 81 304 GLN A CA 1
ATOM 2460 C C . GLN A 1 304 ? 1.615 -37.594 -6.465 1 81 304 GLN A C 1
ATOM 2462 O O . GLN A 1 304 ? 1.692 -36.781 -5.539 1 81 304 GLN A O 1
ATOM 2467 N N . SER A 1 305 ? 1.475 -37.219 -7.695 1 83.56 305 SER A N 1
ATOM 2468 C CA . SER A 1 305 ? 1.468 -35.781 -8.078 1 83.56 305 SER A CA 1
ATOM 2469 C C . SER A 1 305 ? 0.259 -35.062 -7.488 1 83.56 305 SER A C 1
ATOM 2471 O O . SER A 1 305 ? 0.38 -33.938 -7 1 83.56 305 SER A O 1
ATOM 2473 N N . ASN A 1 306 ? -0.906 -35.625 -7.512 1 86.5 306 ASN A N 1
ATOM 2474 C CA . ASN A 1 306 ? -2.115 -35 -6.988 1 86.5 306 ASN A CA 1
ATOM 2475 C C . ASN A 1 306 ? -2.1 -34.938 -5.465 1 86.5 306 ASN A C 1
ATOM 2477 O O . ASN A 1 306 ? -2.68 -34.031 -4.871 1 86.5 306 ASN A O 1
ATOM 2481 N N . SER A 1 307 ? -1.408 -35.875 -4.828 1 84 307 SER A N 1
ATOM 2482 C CA . SER A 1 307 ? -1.224 -35.812 -3.383 1 84 307 SER A CA 1
ATOM 2483 C C . SER A 1 307 ? -0.407 -34.594 -2.996 1 84 307 SER A C 1
ATOM 2485 O O . SER A 1 307 ? -0.737 -33.875 -2.029 1 84 307 SER A O 1
ATOM 2487 N N . GLN A 1 308 ? 0.595 -34.312 -3.758 1 80.75 308 GLN A N 1
ATOM 2488 C CA . GLN A 1 308 ? 1.408 -33.125 -3.51 1 80.75 308 GLN A CA 1
ATOM 2489 C C . GLN A 1 308 ? 0.603 -31.859 -3.736 1 80.75 308 GLN A C 1
ATOM 2491 O O . GLN A 1 308 ? 0.716 -30.906 -2.967 1 80.75 308 GLN A O 1
ATOM 2496 N N . ALA A 1 309 ? -0.142 -31.875 -4.82 1 85 309 ALA A N 1
ATOM 2497 C CA . ALA A 1 309 ? -1.011 -30.734 -5.105 1 85 309 ALA A CA 1
ATOM 2498 C C . ALA A 1 309 ? -1.987 -30.484 -3.959 1 85 309 ALA A C 1
ATOM 2500 O O . ALA A 1 309 ? -2.219 -29.344 -3.568 1 85 309 ALA A O 1
ATOM 2501 N N . ILE A 1 310 ? -2.48 -31.531 -3.424 1 86.25 310 ILE A N 1
ATOM 2502 C CA . ILE A 1 310 ? -3.42 -31.438 -2.314 1 86.25 310 ILE A CA 1
ATOM 2503 C C . ILE A 1 310 ? -2.73 -30.812 -1.105 1 86.25 310 ILE A C 1
ATOM 2505 O O . ILE A 1 310 ? -3.264 -29.875 -0.493 1 86.25 310 ILE A O 1
ATOM 2509 N N . MET A 1 311 ? -1.57 -31.312 -0.84 1 81.25 311 MET A N 1
ATOM 2510 C CA . MET A 1 311 ? -0.822 -30.781 0.298 1 81.25 311 MET A CA 1
ATOM 2511 C C . MET A 1 311 ? -0.531 -29.297 0.118 1 81.25 311 MET A C 1
ATOM 2513 O O . MET A 1 311 ? -0.712 -28.516 1.047 1 81.25 311 MET A O 1
ATOM 2517 N N . ALA A 1 312 ? -0.142 -28.953 -1.061 1 76.44 312 ALA A N 1
ATOM 2518 C CA . ALA A 1 312 ? 0.171 -27.547 -1.349 1 76.44 312 ALA A CA 1
ATOM 2519 C C . ALA A 1 312 ? -1.07 -26.672 -1.225 1 76.44 312 ALA A C 1
ATOM 2521 O O . ALA A 1 312 ? -1.011 -25.578 -0.659 1 76.44 312 ALA A O 1
ATOM 2522 N N . ASN A 1 313 ? -2.201 -27.109 -1.736 1 85.56 313 ASN A N 1
ATOM 2523 C CA . ASN A 1 313 ? -3.438 -26.344 -1.709 1 85.56 313 ASN A CA 1
ATOM 2524 C C . ASN A 1 313 ? -3.992 -26.219 -0.292 1 85.56 313 ASN A C 1
ATOM 2526 O O . ASN A 1 313 ? -4.535 -25.172 0.079 1 85.56 313 ASN A O 1
ATOM 2530 N N . ILE A 1 314 ? -3.828 -27.281 0.441 1 81.62 314 ILE A N 1
ATOM 2531 C CA . ILE A 1 314 ? -4.285 -27.234 1.824 1 81.62 314 ILE A CA 1
ATOM 2532 C C . ILE A 1 314 ? -3.484 -26.188 2.6 1 81.62 314 ILE A C 1
ATOM 2534 O O . ILE A 1 314 ? -4.043 -25.438 3.4 1 81.62 314 ILE A O 1
ATOM 2538 N N . TYR A 1 315 ? -2.248 -26.172 2.279 1 73.69 315 TYR A N 1
ATOM 2539 C CA . TYR A 1 315 ? -1.389 -25.172 2.895 1 73.69 315 TYR A CA 1
ATOM 2540 C C . TYR A 1 315 ? -1.837 -23.766 2.516 1 73.69 315 TYR A C 1
ATOM 2542 O O . TYR A 1 315 ? -1.937 -22.891 3.375 1 73.69 315 TYR A O 1
ATOM 2550 N N . THR A 1 316 ? -2.117 -23.578 1.333 1 77 316 THR A N 1
ATOM 2551 C CA . THR A 1 316 ? -2.564 -22.281 0.834 1 77 316 THR A CA 1
ATOM 2552 C C . THR A 1 316 ? -3.898 -21.891 1.462 1 77 316 THR A C 1
ATOM 2554 O O . THR A 1 316 ? -4.094 -20.734 1.854 1 77 316 THR A O 1
ATOM 2557 N N . ILE A 1 317 ? -4.734 -22.844 1.563 1 81.38 317 ILE A N 1
ATOM 2558 C CA . ILE A 1 317 ? -6.051 -22.609 2.152 1 81.38 317 ILE A CA 1
ATOM 2559 C C . ILE A 1 317 ? -5.895 -22.188 3.613 1 81.38 317 ILE A C 1
ATOM 2561 O O . ILE A 1 317 ? -6.5 -21.203 4.051 1 81.38 317 ILE A O 1
ATOM 2565 N N . TYR A 1 318 ? -5.09 -22.906 4.254 1 74.94 318 TYR A N 1
ATOM 2566 C CA . TYR A 1 318 ? -4.918 -22.625 5.676 1 74.94 318 TYR A CA 1
ATOM 2567 C C . TYR A 1 318 ? -4.336 -21.234 5.895 1 74.94 318 TYR A C 1
ATOM 2569 O O . TYR A 1 318 ? -4.863 -20.453 6.688 1 74.94 318 TYR A O 1
ATOM 2577 N N . ASN A 1 319 ? -3.359 -20.906 5.191 1 70.88 319 ASN A N 1
ATOM 2578 C CA . ASN A 1 319 ? -2.693 -19.609 5.332 1 70.88 319 ASN A CA 1
ATOM 2579 C C . ASN A 1 319 ? -3.611 -18.453 4.941 1 70.88 319 ASN A C 1
ATOM 2581 O O . ASN A 1 319 ? -3.588 -17.406 5.57 1 70.88 319 ASN A O 1
ATOM 2585 N N . SER A 1 320 ? -4.41 -18.75 3.924 1 75.75 320 SER A N 1
ATOM 2586 C CA . SER A 1 320 ? -5.301 -17.703 3.436 1 75.75 320 SER A CA 1
ATOM 2587 C C . SER A 1 320 ? -6.555 -17.594 4.293 1 75.75 320 SER A C 1
ATOM 2589 O O . SER A 1 320 ? -7.18 -16.531 4.363 1 75.75 320 SER A O 1
ATOM 2591 N N . SER A 1 321 ? -6.945 -18.766 4.938 1 77.12 321 SER A N 1
ATOM 2592 C CA . SER A 1 321 ? -8.156 -18.797 5.746 1 77.12 321 SER A CA 1
ATOM 2593 C C . SER A 1 321 ? -8.039 -17.891 6.965 1 77.12 321 SER A C 1
ATOM 2595 O O . SER A 1 321 ? -9.031 -17.312 7.41 1 77.12 321 SER A O 1
ATOM 2597 N N . LEU A 1 322 ? -6.875 -17.766 7.492 1 71.19 322 LEU A N 1
ATOM 2598 C CA . LEU A 1 322 ? -6.645 -16.875 8.625 1 71.19 322 LEU A CA 1
ATOM 2599 C C . LEU A 1 322 ? -6.961 -15.43 8.25 1 71.19 322 LEU A C 1
ATOM 2601 O O . LEU A 1 322 ? -7.543 -14.695 9.047 1 71.19 322 LEU A O 1
ATOM 2605 N N . TYR A 1 323 ? -6.668 -15.102 7.031 1 73.81 323 TYR A N 1
ATOM 2606 C CA . TYR A 1 323 ? -6.988 -13.766 6.535 1 73.81 323 TYR A CA 1
ATOM 2607 C C . TYR A 1 323 ? -8.484 -13.617 6.293 1 73.81 323 TYR A C 1
ATOM 2609 O O . TYR A 1 323 ? -9.062 -12.555 6.547 1 73.81 323 TYR A O 1
ATOM 2617 N N . MET A 1 324 ? -8.992 -14.641 5.895 1 79.44 324 MET A N 1
ATOM 2618 C CA . MET A 1 324 ? -10.43 -14.617 5.645 1 79.44 324 MET A CA 1
ATOM 2619 C C . MET A 1 324 ? -11.203 -14.438 6.945 1 79.44 324 MET A C 1
ATOM 2621 O O . MET A 1 324 ? -12.242 -13.773 6.969 1 79.44 324 MET A O 1
ATOM 2625 N N . ASP A 1 325 ? -10.68 -15.039 7.91 1 79.25 325 ASP A N 1
ATOM 2626 C CA . ASP A 1 325 ? -11.297 -14.875 9.219 1 79.25 325 ASP A CA 1
ATOM 2627 C C . ASP A 1 325 ? -11.312 -13.406 9.641 1 79.25 325 ASP A C 1
ATOM 2629 O O . ASP A 1 325 ? -12.305 -12.922 10.188 1 79.25 325 ASP A O 1
ATOM 2633 N N . MET A 1 326 ? -10.297 -12.781 9.344 1 79.19 326 MET A N 1
ATOM 2634 C CA . MET A 1 326 ? -10.227 -11.359 9.641 1 79.19 326 MET A CA 1
ATOM 2635 C C . MET A 1 326 ? -11.234 -10.578 8.812 1 79.19 326 MET A C 1
ATOM 2637 O O . MET A 1 326 ? -11.883 -9.656 9.32 1 79.19 326 MET A O 1
ATOM 2641 N N . LEU A 1 327 ? -11.328 -10.922 7.637 1 83.31 327 LEU A N 1
ATOM 2642 C CA . LEU A 1 327 ? -12.266 -10.25 6.75 1 83.31 327 LEU A CA 1
ATOM 2643 C C . LEU A 1 327 ? -13.703 -10.461 7.219 1 83.31 327 LEU A C 1
ATOM 2645 O O . LEU A 1 327 ? -14.492 -9.516 7.273 1 83.31 327 LEU A O 1
ATOM 2649 N N . PHE A 1 328 ? -13.992 -11.672 7.641 1 82.81 328 PHE A N 1
ATOM 2650 C CA . PHE A 1 328 ? -15.352 -11.977 8.07 1 82.81 328 PHE A CA 1
ATOM 2651 C C . PHE A 1 328 ? -15.68 -11.266 9.383 1 82.81 328 PHE A C 1
ATOM 2653 O O . PHE A 1 328 ? -16.781 -10.75 9.547 1 82.81 328 PHE A O 1
ATOM 2660 N N . GLU A 1 329 ? -14.727 -11.305 10.203 1 82.69 329 GLU A N 1
ATOM 2661 C CA . GLU A 1 329 ? -14.93 -10.594 11.461 1 82.69 329 GLU A CA 1
ATOM 2662 C C . GLU A 1 329 ? -15.156 -9.102 11.219 1 82.69 329 GLU A C 1
ATOM 2664 O O . GLU A 1 329 ? -15.984 -8.484 11.883 1 82.69 329 GLU A O 1
ATOM 2669 N N . PHE A 1 330 ? -14.484 -8.664 10.297 1 86.94 330 PHE A N 1
ATOM 2670 C CA . PHE A 1 330 ? -14.617 -7.258 9.953 1 86.94 330 PHE A CA 1
ATOM 2671 C C . PHE A 1 330 ? -15.977 -6.977 9.336 1 86.94 330 PHE A C 1
ATOM 2673 O O . PHE A 1 330 ? -16.641 -6.004 9.703 1 86.94 330 PHE A O 1
ATOM 2680 N N . LEU A 1 331 ? -16.406 -7.754 8.516 1 85.44 331 LEU A N 1
ATOM 2681 C CA . LEU A 1 331 ? -17.672 -7.547 7.824 1 85.44 331 LEU A CA 1
ATOM 2682 C C . LEU A 1 331 ? -18.844 -7.742 8.773 1 85.44 331 LEU A C 1
ATOM 2684 O O . LEU A 1 331 ? -19.906 -7.129 8.602 1 85.44 331 LEU A O 1
ATOM 2688 N N . LYS A 1 332 ? -18.594 -8.531 9.75 1 82.31 332 LYS A N 1
ATOM 2689 C CA . LYS A 1 332 ? -19.656 -8.805 10.719 1 82.31 332 LYS A CA 1
ATOM 2690 C C . LYS A 1 332 ? -19.672 -7.773 11.836 1 82.31 332 LYS A C 1
ATOM 2692 O O . LYS A 1 332 ? -20.641 -7.656 12.586 1 82.31 332 LYS A O 1
ATOM 2697 N N . TYR A 1 333 ? -18.609 -7.105 11.82 1 82.06 333 TYR A N 1
ATOM 2698 C CA . TYR A 1 333 ? -18.531 -6.109 12.883 1 82.06 333 TYR A CA 1
ATOM 2699 C C . TYR A 1 333 ? -19.688 -5.125 12.805 1 82.06 333 TYR A C 1
ATOM 2701 O O . TYR A 1 333 ? -19.984 -4.59 11.734 1 82.06 333 TYR A O 1
ATOM 2709 N N . CYS A 1 334 ? -20.609 -5.191 13.75 1 63.56 334 CYS A N 1
ATOM 2710 C CA . CYS A 1 334 ? -21.719 -4.238 13.844 1 63.56 334 CYS A CA 1
ATOM 2711 C C . CYS A 1 334 ? -21.328 -3.023 14.672 1 63.56 334 CYS A C 1
ATOM 2713 O O . CYS A 1 334 ? -20.953 -3.16 15.844 1 63.56 334 CYS A O 1
ATOM 2715 N N . GLY A 1 335 ? -20.844 -2.076 14.031 1 59.19 335 GLY A N 1
ATOM 2716 C CA . GLY A 1 335 ? -20.531 -0.875 14.789 1 59.19 335 GLY A CA 1
ATOM 2717 C C . GLY A 1 335 ? -21.656 -0.453 15.719 1 59.19 335 GLY A C 1
ATOM 2718 O O . GLY A 1 335 ? -22.812 -0.855 15.531 1 59.19 335 GLY A O 1
ATOM 2719 N N . LYS A 1 336 ? -21.422 -0.138 16.922 1 53.03 336 LYS A N 1
ATOM 2720 C CA . LYS A 1 336 ? -22.406 0.231 17.938 1 53.03 336 LYS A CA 1
ATOM 2721 C C . LYS A 1 336 ? -23.5 1.102 17.344 1 53.03 336 LYS A C 1
ATOM 2723 O O . LYS A 1 336 ? -24.625 1.114 17.859 1 53.03 336 LYS A O 1
ATOM 2728 N N . GLY A 1 337 ? -23.297 2.006 16.375 1 52.47 337 GLY A N 1
ATOM 2729 C CA . GLY A 1 337 ? -24.094 3.217 16.297 1 52.47 337 GLY A CA 1
ATOM 2730 C C . GLY A 1 337 ? -25.312 3.072 15.406 1 52.47 337 GLY A C 1
ATOM 2731 O O . GLY A 1 337 ? -25.984 4.059 15.102 1 52.47 337 GLY A O 1
ATOM 2732 N N . LYS A 1 338 ? -25.547 1.929 14.641 1 50.94 338 LYS A N 1
ATOM 2733 C CA . LYS A 1 338 ? -26.734 2.115 13.805 1 50.94 338 LYS A CA 1
ATOM 2734 C C . LYS A 1 338 ? -28.016 1.908 14.617 1 50.94 338 LYS A C 1
ATOM 2736 O O . LYS A 1 338 ? -28.297 0.793 15.055 1 50.94 338 LYS A O 1
ATOM 2741 N N . ILE A 1 339 ? -28.391 2.834 15.312 1 52.16 339 ILE A N 1
ATOM 2742 C CA . ILE A 1 339 ? -29.688 2.814 15.977 1 52.16 339 ILE A CA 1
ATOM 2743 C C . ILE A 1 339 ? -30.781 2.537 14.953 1 52.16 339 ILE A C 1
ATOM 2745 O O . ILE A 1 339 ? -30.984 3.314 14.016 1 52.16 339 ILE A O 1
ATOM 2749 N N . THR A 1 340 ? -31.047 1.351 14.719 1 53.53 340 THR A N 1
ATOM 2750 C CA . THR A 1 340 ? -32.125 0.906 13.844 1 53.53 340 THR A CA 1
ATOM 2751 C C . THR A 1 340 ? -33.469 1.448 14.32 1 53.53 340 THR A C 1
ATOM 2753 O O . THR A 1 340 ? -34.5 1.149 13.734 1 53.53 340 THR A O 1
ATOM 2756 N N . GLY A 1 341 ? -33.531 2.23 15.328 1 58.25 341 GLY A N 1
ATOM 2757 C CA . GLY A 1 341 ? -34.906 2.604 15.703 1 58.25 341 GLY A CA 1
ATOM 2758 C C . GLY A 1 341 ? -35.469 3.725 14.852 1 58.25 341 GLY A C 1
ATOM 2759 O O . GLY A 1 341 ? -34.812 4.203 13.93 1 58.25 341 GLY A O 1
ATOM 2760 N N . ASN A 1 342 ? -36.75 4.066 14.953 1 69.12 342 ASN A N 1
ATOM 2761 C CA . ASN A 1 342 ? -37.5 5.156 14.312 1 69.12 342 ASN A CA 1
ATOM 2762 C C . ASN A 1 342 ? -36.875 6.512 14.648 1 69.12 342 ASN A C 1
ATOM 2764 O O . ASN A 1 342 ? -37.125 7.059 15.727 1 69.12 342 ASN A O 1
ATOM 2768 N N . MET A 1 343 ? -35.781 6.902 13.922 1 81.94 343 MET A N 1
ATOM 2769 C CA . MET A 1 343 ? -35.156 8.203 14.133 1 81.94 343 MET A CA 1
ATOM 2770 C C . MET A 1 343 ? -36 9.32 13.547 1 81.94 343 MET A C 1
ATOM 2772 O O . MET A 1 343 ? -36.688 9.133 12.523 1 81.94 343 MET A O 1
ATOM 2776 N N . LYS A 1 344 ? -36.094 10.375 14.289 1 90.12 344 LYS A N 1
ATOM 2777 C CA . LYS A 1 344 ? -36.875 11.531 13.867 1 90.12 344 LYS A CA 1
ATOM 2778 C C . LYS A 1 344 ? -36.062 12.438 12.945 1 90.12 344 LYS A C 1
ATOM 2780 O O . LYS A 1 344 ? -34.875 12.562 13.102 1 90.12 344 LYS A O 1
ATOM 2785 N N . LYS A 1 345 ? -36.719 12.961 11.938 1 92.38 345 LYS A N 1
ATOM 2786 C CA . LYS A 1 345 ? -36.125 13.969 11.07 1 92.38 345 LYS A CA 1
ATOM 2787 C C . LYS A 1 345 ? -36.344 15.375 11.617 1 92.38 345 LYS A C 1
ATOM 2789 O O . LYS A 1 345 ? -37.344 15.633 12.297 1 92.38 345 LYS A O 1
ATOM 2794 N N . ILE A 1 346 ? -35.438 16.25 11.391 1 91.88 346 ILE A N 1
ATOM 2795 C CA . ILE A 1 346 ? -35.562 17.641 11.828 1 91.88 346 ILE A CA 1
ATOM 2796 C C . ILE A 1 346 ? -36.438 18.406 10.852 1 91.88 346 ILE A C 1
ATOM 2798 O O . ILE A 1 346 ? -36.156 18.484 9.656 1 91.88 346 ILE A O 1
ATOM 2802 N N . GLU A 1 347 ? -37.5 18.844 11.383 1 90.5 347 GLU A N 1
ATOM 2803 C CA . GLU A 1 347 ? -38.406 19.625 10.539 1 90.5 347 GLU A CA 1
ATOM 2804 C C . GLU A 1 347 ? -37.906 21.078 10.414 1 90.5 347 GLU A C 1
ATOM 2806 O O . GLU A 1 347 ? -37.781 21.781 11.414 1 90.5 347 GLU A O 1
ATOM 2811 N N . GLY A 1 348 ? -37.594 21.469 9.297 1 91.25 348 GLY A N 1
ATOM 2812 C CA . GLY A 1 348 ? -37.188 22.844 9.062 1 91.25 348 GLY A CA 1
ATOM 2813 C C . GLY A 1 348 ? -35.719 23.125 9.414 1 91.25 348 GLY A C 1
ATOM 2814 O O . GLY A 1 348 ? -34.875 22.25 9.219 1 91.25 348 GLY A O 1
ATOM 2815 N N . GLU A 1 349 ? -35.438 24.375 9.883 1 94.88 349 GLU A N 1
ATOM 2816 C CA . GLU A 1 349 ? -34.094 24.797 10.219 1 94.88 349 GLU A CA 1
ATOM 2817 C C . GLU A 1 349 ? -33.781 24.547 11.688 1 94.88 349 GLU A C 1
ATOM 2819 O O . GLU A 1 349 ? -34.688 24.406 12.508 1 94.88 349 GLU A O 1
ATOM 2824 N N . ILE A 1 350 ? -32.625 24.422 12 1 96.62 350 ILE A N 1
ATOM 2825 C CA . ILE A 1 350 ? -32.188 24.328 13.383 1 96.62 350 ILE A CA 1
ATOM 2826 C C . ILE A 1 350 ? -32.094 25.719 14 1 96.62 350 ILE A C 1
ATOM 2828 O O . ILE A 1 350 ? -31.375 26.578 13.492 1 96.62 350 ILE A O 1
ATOM 2832 N N . THR A 1 351 ? -32.781 25.875 15.078 1 96.31 351 THR A N 1
ATOM 2833 C CA . THR A 1 351 ? -32.844 27.219 15.672 1 96.31 351 THR A CA 1
ATOM 2834 C C . THR A 1 351 ? -32.125 27.25 17.016 1 96.31 351 THR A C 1
ATOM 2836 O O . THR A 1 351 ? -31.656 28.297 17.453 1 96.31 351 THR A O 1
ATOM 2839 N N . THR A 1 352 ? -32.156 26.094 17.609 1 96.75 352 THR A N 1
ATOM 2840 C CA . THR A 1 352 ? -31.516 26.062 18.922 1 96.75 352 THR A CA 1
ATOM 2841 C C . THR A 1 352 ? -30.75 24.75 19.109 1 96.75 352 THR A C 1
ATOM 2843 O O . THR A 1 352 ? -31.188 23.703 18.641 1 96.75 352 THR A O 1
ATOM 2846 N N . ILE A 1 353 ? -29.609 24.812 19.766 1 97.44 353 ILE A N 1
ATOM 2847 C CA . ILE A 1 353 ? -28.828 23.656 20.219 1 97.44 353 ILE A CA 1
ATOM 2848 C C . ILE A 1 353 ? -28.484 23.812 21.703 1 97.44 353 ILE A C 1
ATOM 2850 O O . ILE A 1 353 ? -27.844 24.781 22.094 1 97.44 353 ILE A O 1
ATOM 2854 N N . ASP A 1 354 ? -28.938 22.891 22.484 1 97.56 354 ASP A N 1
ATOM 2855 C CA . ASP A 1 354 ? -28.703 22.938 23.922 1 97.56 354 ASP A CA 1
ATOM 2856 C C . ASP A 1 354 ? -27.859 21.75 24.391 1 97.56 354 ASP A C 1
ATOM 2858 O O . ASP A 1 354 ? -28.25 20.594 24.203 1 97.56 354 ASP A O 1
ATOM 2862 N N . ILE A 1 355 ? -26.734 22.078 24.906 1 97.56 355 ILE A N 1
ATOM 2863 C CA . ILE A 1 355 ? -25.891 21.062 25.516 1 97.56 355 ILE A CA 1
ATOM 2864 C C . ILE A 1 355 ? -26.078 21.078 27.031 1 97.56 355 ILE A C 1
ATOM 2866 O O . ILE A 1 355 ? -25.906 22.125 27.672 1 97.56 355 ILE A O 1
ATOM 2870 N N . LYS A 1 356 ? -26.422 19.953 27.578 1 97.06 356 LYS A N 1
ATOM 2871 C CA . LYS A 1 356 ? -26.703 19.859 29.016 1 97.06 356 LYS A CA 1
ATOM 2872 C C . LYS A 1 356 ? -25.797 18.844 29.688 1 97.06 356 LYS A C 1
ATOM 2874 O O . LYS A 1 356 ? -25.938 17.641 29.453 1 97.06 356 LYS A O 1
ATOM 2879 N N . ASN A 1 357 ? -24.922 19.297 30.609 1 96.56 357 ASN A N 1
ATOM 2880 C CA . ASN A 1 357 ? -24.062 18.484 31.469 1 96.56 357 ASN A CA 1
ATOM 2881 C C . ASN A 1 357 ? -23.344 17.406 30.656 1 96.56 357 ASN A C 1
ATOM 2883 O O . ASN A 1 357 ? -23.375 16.234 31.031 1 96.56 357 ASN A O 1
ATOM 2887 N N . LEU A 1 358 ? -22.844 17.797 29.594 1 96.31 358 LEU A N 1
ATOM 2888 C CA . LEU A 1 358 ? -22.172 16.859 28.688 1 96.31 358 LEU A CA 1
ATOM 2889 C C . LEU A 1 358 ? -20.781 16.5 29.203 1 96.31 358 LEU A C 1
ATOM 2891 O O . LEU A 1 358 ? -19.984 17.375 29.547 1 96.31 358 LEU A O 1
ATOM 2895 N N . SER A 1 359 ? -20.516 15.25 29.391 1 96 359 SER A N 1
ATOM 2896 C CA . SER A 1 359 ? -19.203 14.719 29.703 1 96 359 SER A CA 1
ATOM 2897 C C . SER A 1 359 ? -18.781 13.641 28.719 1 96 359 SER A C 1
ATOM 2899 O O . SER A 1 359 ? -19.609 12.852 28.25 1 96 359 SER A O 1
ATOM 2901 N N . PHE A 1 360 ? -17.562 13.711 28.344 1 93.56 360 PHE A N 1
ATOM 2902 C CA . PHE A 1 360 ? -17.109 12.781 27.312 1 93.56 360 PHE A CA 1
ATOM 2903 C C . PHE A 1 360 ? -15.656 12.367 27.547 1 93.56 360 PHE A C 1
ATOM 2905 O O . PHE A 1 360 ? -14.844 13.18 27.984 1 93.56 360 PHE A O 1
ATOM 2912 N N . SER A 1 361 ? -15.375 11.141 27.328 1 89.12 361 SER A N 1
ATOM 2913 C CA . SER A 1 361 ? -14.031 10.586 27.359 1 89.12 361 SER A CA 1
ATOM 2914 C C . SER A 1 361 ? -13.781 9.656 26.188 1 89.12 361 SER A C 1
ATOM 2916 O O . SER A 1 361 ? -14.648 8.852 25.828 1 89.12 361 SER A O 1
ATOM 2918 N N . TYR A 1 362 ? -12.656 9.977 25.516 1 80.81 362 TYR A N 1
ATOM 2919 C CA . TYR A 1 362 ? -12.25 9 24.516 1 80.81 362 TYR A CA 1
ATOM 2920 C C . TYR A 1 362 ? -11.969 7.645 25.141 1 80.81 362 TYR A C 1
ATOM 2922 O O . TYR A 1 362 ? -11.719 7.555 26.344 1 80.81 362 TYR A O 1
ATOM 2930 N N . LYS A 1 363 ? -12 6.598 24.297 1 71.25 363 LYS A N 1
ATOM 2931 C CA . LYS A 1 363 ? -11.742 5.262 24.828 1 71.25 363 LYS A CA 1
ATOM 2932 C C . LYS A 1 363 ? -10.367 5.191 25.484 1 71.25 363 LYS A C 1
ATOM 2934 O O . LYS A 1 363 ? -9.359 5.543 24.875 1 71.25 363 LYS A O 1
ATOM 2939 N N . ASN A 1 364 ? -10.289 4.828 26.719 1 60.47 364 ASN A N 1
ATOM 2940 C CA . ASN A 1 364 ? -9.078 4.59 27.5 1 60.47 364 ASN A CA 1
ATOM 2941 C C . ASN A 1 364 ? -8.352 5.891 27.828 1 60.47 364 ASN A C 1
ATOM 2943 O O . ASN A 1 364 ? -7.133 5.898 28 1 60.47 364 ASN A O 1
ATOM 2947 N N . LYS A 1 365 ? -9.078 6.949 27.734 1 68.38 365 LYS A N 1
ATOM 2948 C CA . LYS A 1 365 ? -8.453 8.227 28.062 1 68.38 365 LYS A CA 1
ATOM 2949 C C . LYS A 1 365 ? -9.219 8.945 29.172 1 68.38 365 LYS A C 1
ATOM 2951 O O . LYS A 1 365 ? -10.328 8.539 29.531 1 68.38 365 LYS A O 1
ATOM 2956 N N . LYS A 1 366 ? -8.5 9.844 29.734 1 75.94 366 LYS A N 1
ATOM 2957 C CA . LYS A 1 366 ? -9.109 10.688 30.75 1 75.94 366 LYS A CA 1
ATOM 2958 C C . LYS A 1 366 ? -10.258 11.508 30.172 1 75.94 366 LYS A C 1
ATOM 2960 O O . LYS A 1 366 ? -10.359 11.672 28.953 1 75.94 366 LYS A O 1
ATOM 2965 N N . GLU A 1 367 ? -11.062 11.906 31.062 1 87.12 367 GLU A N 1
ATOM 2966 C CA . GLU A 1 367 ? -12.211 12.719 30.672 1 87.12 367 GLU A CA 1
ATOM 2967 C C . GLU A 1 367 ? -11.773 13.984 29.938 1 87.12 367 GLU A C 1
ATOM 2969 O O . GLU A 1 367 ? -11.055 14.812 30.484 1 87.12 367 GLU A O 1
ATOM 2974 N N . THR A 1 368 ? -12.148 14.102 28.656 1 88.19 368 THR A N 1
ATOM 2975 C CA . THR A 1 368 ? -11.75 15.219 27.812 1 88.19 368 THR A CA 1
ATOM 2976 C C . THR A 1 368 ? -12.703 16.406 27.984 1 88.19 368 THR A C 1
ATOM 2978 O O . THR A 1 368 ? -12.289 17.562 27.922 1 88.19 368 THR A O 1
ATOM 2981 N N . LEU A 1 369 ? -13.953 16.125 28.125 1 94.25 369 LEU A N 1
ATOM 2982 C CA . LEU A 1 369 ? -14.969 17.125 28.422 1 94.25 369 LEU A CA 1
ATOM 2983 C C . LEU A 1 369 ? -15.664 16.828 29.75 1 94.25 369 LEU A C 1
ATOM 2985 O O . LEU A 1 369 ? -15.984 15.664 30.031 1 94.25 369 LEU A O 1
ATOM 2989 N N . LYS A 1 370 ? -15.805 17.859 30.562 1 96.19 370 LYS A N 1
ATOM 2990 C CA . LYS A 1 370 ? -16.359 17.688 31.906 1 96.19 370 LYS A CA 1
ATOM 2991 C C . LYS A 1 370 ? -17.531 18.641 32.125 1 96.19 370 LYS A C 1
ATOM 2993 O O . LYS A 1 370 ? -17.344 19.828 32.344 1 96.19 370 LYS A O 1
ATOM 2998 N N . ASP A 1 371 ? -18.703 18.094 32.156 1 95.75 371 ASP A N 1
ATOM 2999 C CA . ASP A 1 371 ? -19.922 18.781 32.562 1 95.75 371 ASP A CA 1
ATOM 3000 C C . ASP A 1 371 ? -20.125 20.078 31.797 1 95.75 371 ASP A C 1
ATOM 3002 O O . ASP A 1 371 ? -20.266 21.141 32.406 1 95.75 371 ASP A O 1
ATOM 3006 N N . ILE A 1 372 ? -20.156 19.984 30.516 1 96.62 372 ILE A N 1
ATOM 3007 C CA . ILE A 1 372 ? -20.312 21.125 29.641 1 96.62 372 ILE A CA 1
ATOM 3008 C C . ILE A 1 372 ? -21.781 21.453 29.453 1 96.62 372 ILE A C 1
ATOM 3010 O O . ILE A 1 372 ? -22.578 20.594 29.109 1 96.62 372 ILE A O 1
ATOM 3014 N N . SER A 1 373 ? -22.188 22.625 29.766 1 96.88 373 SER A N 1
ATOM 3015 C CA . SER A 1 373 ? -23.531 23.125 29.516 1 96.88 373 SER A CA 1
ATOM 3016 C C . SER A 1 373 ? -23.5 24.453 28.75 1 96.88 373 SER A C 1
ATOM 3018 O O . SER A 1 373 ? -23.016 25.453 29.266 1 96.88 373 SER A O 1
ATOM 3020 N N . ILE A 1 374 ? -23.953 24.422 27.484 1 96.44 374 ILE A N 1
ATOM 3021 C CA . ILE A 1 374 ? -23.922 25.594 26.609 1 96.44 374 ILE A CA 1
ATOM 3022 C C . ILE A 1 374 ? -25.172 25.609 25.734 1 96.44 374 ILE A C 1
ATOM 3024 O O . ILE A 1 374 ? -25.703 24.547 25.391 1 96.44 374 ILE A O 1
ATOM 3028 N N . SER A 1 375 ? -25.625 26.781 25.453 1 96.12 375 SER A N 1
ATOM 3029 C CA . SER A 1 375 ? -26.75 26.938 24.547 1 96.12 375 SER A CA 1
ATOM 3030 C C . SER A 1 375 ? -26.375 27.797 23.344 1 96.12 375 SER A C 1
ATOM 3032 O O . SER A 1 375 ? -25.719 28.828 23.5 1 96.12 375 SER A O 1
ATOM 3034 N N . PHE A 1 376 ? -26.75 27.344 22.156 1 96.5 376 PHE A N 1
ATOM 3035 C CA . PHE A 1 376 ? -26.562 28.062 20.906 1 96.5 376 PHE A CA 1
ATOM 3036 C C . PHE A 1 376 ? -27.906 28.453 20.297 1 96.5 376 PHE A C 1
ATOM 3038 O O . PHE A 1 376 ? -28.844 27.641 20.281 1 96.5 376 PHE A O 1
ATOM 3045 N N . GLN A 1 377 ? -28 29.672 19.812 1 96.19 377 GLN A N 1
ATOM 3046 C CA . GLN A 1 377 ? -29.25 30.156 19.234 1 96.19 377 GLN A CA 1
ATOM 3047 C C . GLN A 1 377 ? -29.031 30.672 17.812 1 96.19 377 GLN A C 1
ATOM 3049 O O . GLN A 1 377 ? -27.938 31.141 17.469 1 96.19 377 GLN A O 1
ATOM 3054 N N . LYS A 1 378 ? -30.109 30.578 17.031 1 96.44 378 LYS A N 1
ATOM 3055 C CA . LYS A 1 378 ? -30.078 31.109 15.664 1 96.44 378 LYS A CA 1
ATOM 3056 C C . LYS A 1 378 ? -29.719 32.594 15.664 1 96.44 378 LYS A C 1
ATOM 3058 O O . LYS A 1 378 ? -30.219 33.375 16.484 1 96.44 378 LYS A O 1
ATOM 3063 N N . GLY A 1 379 ? -28.781 32.969 14.781 1 94.38 379 GLY A N 1
ATOM 3064 C CA . GLY A 1 379 ? -28.359 34.344 14.648 1 94.38 379 GLY A CA 1
ATOM 3065 C C . GLY A 1 379 ? -27.156 34.688 15.492 1 94.38 379 GLY A C 1
ATOM 3066 O O . GLY A 1 379 ? -26.578 35.781 15.352 1 94.38 379 GLY A O 1
ATOM 3067 N N . GLU A 1 380 ? -26.766 33.75 16.328 1 94.5 380 GLU A N 1
ATOM 3068 C CA . GLU A 1 380 ? -25.625 34 17.219 1 94.5 380 GLU A CA 1
ATOM 3069 C C . GLU A 1 380 ? -24.328 33.531 16.578 1 94.5 380 GLU A C 1
ATOM 3071 O O . GLU A 1 380 ? -24.25 32.469 15.984 1 94.5 380 GLU A O 1
ATOM 3076 N N . LYS A 1 381 ? -23.328 34.406 16.641 1 94.19 381 LYS A N 1
ATOM 3077 C CA . LYS A 1 381 ? -21.953 34.062 16.328 1 94.19 381 LYS A CA 1
ATOM 3078 C C . LYS A 1 381 ? -21.141 33.75 17.578 1 94.19 381 LYS A C 1
ATOM 3080 O O . LYS A 1 381 ? -20.984 34.625 18.438 1 94.19 381 LYS A O 1
ATOM 3085 N N . ILE A 1 382 ? -20.656 32.562 17.672 1 95.31 382 ILE A N 1
ATOM 3086 C CA . ILE A 1 382 ? -20.047 32.125 18.922 1 95.31 382 ILE A CA 1
ATOM 3087 C C . ILE A 1 382 ? -18.578 31.766 18.672 1 95.31 382 ILE A C 1
ATOM 3089 O O . ILE A 1 382 ? -18.281 31.016 17.734 1 95.31 382 ILE A O 1
ATOM 3093 N N . ALA A 1 383 ? -17.688 32.281 19.469 1 94.81 383 ALA A N 1
ATOM 3094 C CA . ALA A 1 383 ? -16.266 31.938 19.422 1 94.81 383 ALA A CA 1
ATOM 3095 C C . ALA A 1 383 ? -15.891 31 20.562 1 94.81 383 ALA A C 1
ATOM 3097 O O . ALA A 1 383 ? -16.281 31.219 21.719 1 94.81 383 ALA A O 1
ATOM 3098 N N . LEU A 1 384 ? -15.305 29.953 20.266 1 94.06 384 LEU A N 1
ATOM 3099 C CA . LEU A 1 384 ? -14.719 29.062 21.25 1 94.06 384 LEU A CA 1
ATOM 3100 C C . LEU A 1 384 ? -13.219 29.297 21.391 1 94.06 384 LEU A C 1
ATOM 3102 O O . LEU A 1 384 ? -12.477 29.156 20.422 1 94.06 384 LEU A O 1
ATOM 3106 N N . VAL A 1 385 ? -12.812 29.672 22.594 1 91.44 385 VAL A N 1
ATOM 3107 C CA . VAL A 1 385 ? -11.398 30 22.812 1 91.44 385 VAL A CA 1
ATOM 3108 C C . VAL A 1 385 ? -10.875 29.219 24.016 1 91.44 385 VAL A C 1
ATOM 3110 O O . VAL A 1 385 ? -11.648 28.797 24.875 1 91.44 385 VAL A O 1
ATOM 3113 N N . GLY A 1 386 ? -9.617 28.969 24.062 1 88.38 386 GLY A N 1
ATOM 3114 C CA . GLY A 1 386 ? -8.953 28.25 25.141 1 88.38 386 GLY A CA 1
ATOM 3115 C C . GLY A 1 386 ? -7.613 27.672 24.734 1 88.38 386 GLY A C 1
ATOM 3116 O O . GLY A 1 386 ? -7.277 27.656 23.547 1 88.38 386 GLY A O 1
ATOM 3117 N N . PRO A 1 387 ? -6.863 27.25 25.688 1 83.31 387 PRO A N 1
ATOM 3118 C CA . PRO A 1 387 ? -5.562 26.656 25.375 1 83.31 387 PRO A CA 1
ATOM 3119 C C . PRO A 1 387 ? -5.688 25.328 24.625 1 83.31 387 PRO A C 1
ATOM 3121 O O . PRO A 1 387 ? -6.785 24.781 24.531 1 83.31 387 PRO A O 1
ATOM 3124 N N . ASN A 1 388 ? -4.59 24.938 24.062 1 77.44 388 ASN A N 1
ATOM 3125 C CA . ASN A 1 388 ? -4.566 23.625 23.406 1 77.44 388 ASN A CA 1
ATOM 3126 C C . ASN A 1 388 ? -4.91 22.516 24.375 1 77.44 388 ASN A C 1
ATOM 3128 O O . ASN A 1 388 ? -4.465 22.531 25.531 1 77.44 388 ASN A O 1
ATOM 3132 N N . GLY A 1 389 ? -5.68 21.625 23.953 1 76.94 389 GLY A N 1
ATOM 3133 C CA . GLY A 1 389 ? -6.047 20.484 24.781 1 76.94 389 GLY A CA 1
ATOM 3134 C C . GLY A 1 389 ? -7.227 20.781 25.703 1 76.94 389 GLY A C 1
ATOM 3135 O O . GLY A 1 389 ? -7.586 19.953 26.547 1 76.94 389 GLY A O 1
ATOM 3136 N N . SER A 1 390 ? -7.777 21.953 25.531 1 86 390 SER A N 1
ATOM 3137 C CA . SER A 1 390 ? -8.875 22.328 26.406 1 86 390 SER A CA 1
ATOM 3138 C C . SER A 1 390 ? -10.164 21.594 26.047 1 86 390 SER A C 1
ATOM 3140 O O . SER A 1 390 ? -11.148 21.641 26.766 1 86 390 SER A O 1
ATOM 3142 N N . GLY A 1 391 ? -10.219 20.891 24.875 1 87.88 391 GLY A N 1
ATOM 3143 C CA . GLY A 1 391 ? -11.367 20.078 24.5 1 87.88 391 GLY A CA 1
ATOM 3144 C C . GLY A 1 391 ? -12.211 20.719 23.406 1 87.88 391 GLY A C 1
ATOM 3145 O O . GLY A 1 391 ? -13.273 20.188 23.047 1 87.88 391 GLY A O 1
ATOM 3146 N N . LYS A 1 392 ? -11.812 21.828 22.828 1 90.38 392 LYS A N 1
ATOM 3147 C CA . LYS A 1 392 ? -12.586 22.578 21.844 1 90.38 392 LYS A CA 1
ATOM 3148 C C . LYS A 1 392 ? -12.914 21.703 20.625 1 90.38 392 LYS A C 1
ATOM 3150 O O . LYS A 1 392 ? -14.078 21.594 20.234 1 90.38 392 LYS A O 1
ATOM 3155 N N . SER A 1 393 ? -11.906 21.031 20.062 1 86.69 393 SER A N 1
ATOM 3156 C CA . SER A 1 393 ? -12.109 20.188 18.875 1 86.69 393 SER A CA 1
ATOM 3157 C C . SER A 1 393 ? -12.992 19 19.188 1 86.69 393 SER A C 1
ATOM 3159 O O . SER A 1 393 ? -13.789 18.562 18.344 1 86.69 393 SER A O 1
ATOM 3161 N N . THR A 1 394 ? -12.836 18.438 20.375 1 89.19 394 THR A N 1
ATOM 3162 C CA . THR A 1 394 ? -13.68 17.328 20.797 1 89.19 394 THR A CA 1
ATOM 3163 C C . THR A 1 394 ? -15.141 17.75 20.875 1 89.19 394 THR A C 1
ATOM 3165 O O . THR A 1 394 ? -16.031 17.016 20.469 1 89.19 394 THR A O 1
ATOM 3168 N N . LEU A 1 395 ? -15.32 18.922 21.422 1 93.81 395 LEU A N 1
ATOM 3169 C CA . LEU A 1 395 ? -16.672 19.438 21.531 1 93.81 395 LEU A CA 1
ATOM 3170 C C . LEU A 1 395 ? -17.312 19.578 20.156 1 93.81 395 LEU A C 1
ATOM 3172 O O . LEU A 1 395 ? -18.484 19.219 19.969 1 93.81 395 LEU A O 1
ATOM 3176 N N . ILE A 1 396 ? -16.578 20.047 19.172 1 93 396 ILE A N 1
ATOM 3177 C CA . ILE A 1 396 ? -17.094 20.234 17.812 1 93 396 ILE A CA 1
ATOM 3178 C C . ILE A 1 396 ? -17.422 18.875 17.203 1 93 396 ILE A C 1
ATOM 3180 O O . ILE A 1 396 ? -18.453 18.734 16.531 1 93 396 ILE A O 1
ATOM 3184 N N . LYS A 1 397 ? -16.609 17.922 17.406 1 91.75 397 LYS A N 1
ATOM 3185 C CA . LYS A 1 397 ? -16.844 16.578 16.859 1 91.75 397 LYS A CA 1
ATOM 3186 C C . LYS A 1 397 ? -18.125 15.984 17.438 1 91.75 397 LYS A C 1
ATOM 3188 O O . LYS A 1 397 ? -18.906 15.352 16.719 1 91.75 397 LYS A O 1
ATOM 3193 N N . ILE A 1 398 ? -18.312 16.188 18.703 1 93.12 398 ILE A N 1
ATOM 3194 C CA . ILE A 1 398 ? -19.5 15.68 19.375 1 93.12 398 ILE A CA 1
ATOM 3195 C C . ILE A 1 398 ? -20.734 16.438 18.875 1 93.12 398 ILE A C 1
ATOM 3197 O O . ILE A 1 398 ? -21.766 15.828 18.578 1 93.12 398 ILE A O 1
ATOM 3201 N N . LEU A 1 399 ? -20.562 17.734 18.797 1 94.62 399 LEU A N 1
ATOM 3202 C CA . LEU A 1 399 ? -21.641 18.578 18.297 1 94.62 399 LEU A CA 1
ATOM 3203 C C . LEU A 1 399 ? -22.047 18.172 16.891 1 94.62 399 LEU A C 1
ATOM 3205 O O . LEU A 1 399 ? -23.203 18.297 16.5 1 94.62 399 LEU A O 1
ATOM 3209 N N . SER A 1 400 ? -21.109 17.656 16.125 1 94.31 400 SER A N 1
ATOM 3210 C CA . SER A 1 400 ? -21.344 17.266 14.742 1 94.31 400 SER A CA 1
ATOM 3211 C C . SER A 1 400 ? -21.938 15.867 14.664 1 94.31 400 SER A C 1
ATOM 3213 O O . SER A 1 400 ? -22.172 15.352 13.57 1 94.31 400 SER A O 1
ATOM 3215 N N . GLY A 1 401 ? -22.094 15.203 15.766 1 92.12 401 GLY A N 1
ATOM 3216 C CA . GLY A 1 401 ? -22.719 13.891 15.805 1 92.12 401 GLY A CA 1
ATOM 3217 C C . GLY A 1 401 ? -21.781 12.758 15.438 1 92.12 401 GLY A C 1
ATOM 3218 O O . GLY A 1 401 ? -22.219 11.695 15 1 92.12 401 GLY A O 1
ATOM 3219 N N . LEU A 1 402 ? -20.562 13.016 15.609 1 90.56 402 LEU A N 1
ATOM 3220 C CA . LEU A 1 402 ? -19.578 12.023 15.172 1 90.56 402 LEU A CA 1
ATOM 3221 C C . LEU A 1 402 ? -19.281 11.023 16.281 1 90.56 402 LEU A C 1
ATOM 3223 O O . LEU A 1 402 ? -18.688 9.977 16.031 1 90.56 402 LEU A O 1
ATOM 3227 N N . TYR A 1 403 ? -19.688 11.367 17.547 1 89.5 403 TYR A N 1
ATOM 3228 C CA . TYR A 1 403 ? -19.516 10.469 18.672 1 89.5 403 TYR A CA 1
ATOM 3229 C C . TYR A 1 403 ? -20.828 10.242 19.422 1 89.5 403 TYR A C 1
ATOM 3231 O O . TYR A 1 403 ? -21.703 11.109 19.422 1 89.5 403 TYR A O 1
ATOM 3239 N N . GLU A 1 404 ? -20.844 9.117 20.062 1 86.06 404 GLU A N 1
ATOM 3240 C CA . GLU A 1 404 ? -22 8.844 20.906 1 86.06 404 GLU A CA 1
ATOM 3241 C C . GLU A 1 404 ? -21.844 9.492 22.281 1 86.06 404 GLU A C 1
ATOM 3243 O O . GLU A 1 404 ? -20.75 9.484 22.859 1 86.06 404 GLU A O 1
ATOM 3248 N N . ILE A 1 405 ? -22.938 10.023 22.656 1 88.56 405 ILE A N 1
ATOM 3249 C CA . ILE A 1 405 ? -22.938 10.703 23.938 1 88.56 405 ILE A CA 1
ATOM 3250 C C . ILE A 1 405 ? -23.375 9.727 25.031 1 88.56 405 ILE A C 1
ATOM 3252 O O . ILE A 1 405 ? -24.469 9.172 24.984 1 88.56 405 ILE A O 1
ATOM 3256 N N . LYS A 1 406 ? -22.547 9.531 26.047 1 87.19 406 LYS A N 1
ATOM 3257 C CA . LYS A 1 406 ? -22.859 8.609 27.125 1 87.19 406 LYS A CA 1
ATOM 3258 C C . LYS A 1 406 ? -23.406 9.359 28.344 1 87.19 406 LYS A C 1
ATOM 3260 O O . LYS A 1 406 ? -24.297 8.852 29.031 1 87.19 406 LYS A O 1
ATOM 3265 N N . TYR A 1 407 ? -22.844 10.508 28.578 1 93.44 407 TYR A N 1
ATOM 3266 C CA . TYR A 1 407 ? -23.25 11.305 29.734 1 93.44 407 TYR A CA 1
ATOM 3267 C C . TYR A 1 407 ? -23.703 12.695 29.297 1 93.44 407 TYR A C 1
ATOM 3269 O O . TYR A 1 407 ? -23 13.375 28.547 1 93.44 407 TYR A O 1
ATOM 3277 N N . GLY A 1 408 ? -24.859 13.078 29.719 1 94.81 408 GLY A N 1
ATOM 3278 C CA . GLY A 1 408 ? -25.438 14.336 29.297 1 94.81 408 GLY A CA 1
ATOM 3279 C C . GLY A 1 408 ? -26.281 14.203 28.031 1 94.81 408 GLY A C 1
ATOM 3280 O O . GLY A 1 408 ? -26.672 13.102 27.656 1 94.81 408 GLY A O 1
ATOM 3281 N N . GLU A 1 409 ? -26.688 15.344 27.5 1 95.19 409 GLU A N 1
ATOM 3282 C CA . GLU A 1 409 ? -27.484 15.281 26.281 1 95.19 409 GLU A CA 1
ATOM 3283 C C . GLU A 1 409 ? -27.344 16.547 25.453 1 95.19 409 GLU A C 1
ATOM 3285 O O . GLU A 1 409 ? -26.953 17.594 25.984 1 95.19 409 GLU A O 1
ATOM 3290 N N . ILE A 1 410 ? -27.531 16.438 24.281 1 96.31 410 ILE A N 1
ATOM 3291 C CA . ILE A 1 410 ? -27.609 17.531 23.312 1 96.31 410 ILE A CA 1
ATOM 3292 C C . ILE A 1 410 ? -29 17.578 22.688 1 96.31 410 ILE A C 1
ATOM 3294 O O . ILE A 1 410 ? -29.5 16.562 22.188 1 96.31 410 ILE A O 1
ATOM 3298 N N . LEU A 1 411 ? -29.609 18.703 22.844 1 96.88 411 LEU A N 1
ATOM 3299 C CA . LEU A 1 411 ? -30.938 18.891 22.281 1 96.88 411 LEU A CA 1
ATOM 3300 C C . LEU A 1 411 ? -30.891 19.797 21.062 1 96.88 411 LEU A C 1
ATOM 3302 O O . LEU A 1 411 ? -30.328 20.891 21.109 1 96.88 411 LEU A O 1
ATOM 3306 N N . ILE A 1 412 ? -31.5 19.328 20 1 97.12 412 ILE A N 1
ATOM 3307 C CA . ILE A 1 412 ? -31.656 20.094 18.766 1 97.12 412 ILE A CA 1
ATOM 3308 C C . ILE A 1 412 ? -33.125 20.5 18.609 1 97.12 412 ILE A C 1
ATOM 3310 O O . ILE A 1 412 ? -33.969 19.656 18.359 1 97.12 412 ILE A O 1
ATOM 3314 N N . ASN A 1 413 ? -33.375 21.766 18.656 1 96.81 413 ASN A N 1
ATOM 3315 C CA . ASN A 1 413 ? -34.75 22.234 18.656 1 96.81 413 ASN A CA 1
ATOM 3316 C C . ASN A 1 413 ? -35.594 21.5 19.703 1 96.81 413 ASN A C 1
ATOM 3318 O O . ASN A 1 413 ? -36.719 21.109 19.422 1 96.81 413 ASN A O 1
ATOM 3322 N N . GLY A 1 414 ? -34.969 21.109 20.75 1 94.75 414 GLY A N 1
ATOM 3323 C CA . GLY A 1 414 ? -35.656 20.469 21.859 1 94.75 414 GLY A CA 1
ATOM 3324 C C . GLY A 1 414 ? -35.688 18.953 21.75 1 94.75 414 GLY A C 1
ATOM 3325 O O . GLY A 1 414 ? -36.094 18.266 22.688 1 94.75 414 GLY A O 1
ATOM 3326 N N . ILE A 1 415 ? -35.25 18.391 20.656 1 95.06 415 ILE A N 1
ATOM 3327 C CA . ILE A 1 415 ? -35.25 16.953 20.469 1 95.06 415 ILE A CA 1
ATOM 3328 C C . ILE A 1 415 ? -33.844 16.406 20.766 1 95.06 415 ILE A C 1
ATOM 3330 O O . ILE A 1 415 ? -32.844 16.922 20.266 1 95.06 415 ILE A O 1
ATOM 3334 N N . PRO A 1 416 ? -33.812 15.375 21.516 1 94.12 416 PRO A N 1
ATOM 3335 C CA . PRO A 1 416 ? -32.469 14.797 21.812 1 94.12 416 PRO A CA 1
ATOM 3336 C C . PRO A 1 416 ? -31.766 14.297 20.562 1 94.12 416 PRO A C 1
ATOM 3338 O O . PRO A 1 416 ? -32.375 13.656 19.703 1 94.12 416 PRO A O 1
ATOM 3341 N N . LEU A 1 417 ? -30.5 14.578 20.438 1 93.94 417 LEU A N 1
ATOM 3342 C CA . LEU A 1 417 ? -29.703 14.203 19.281 1 93.94 417 LEU A CA 1
ATOM 3343 C C . LEU A 1 417 ? -29.719 12.695 19.078 1 93.94 417 LEU A C 1
ATOM 3345 O O . LEU A 1 417 ? -29.688 12.227 17.938 1 93.94 417 LEU A O 1
ATOM 3349 N N . LYS A 1 418 ? -29.844 11.938 20.141 1 89.75 418 LYS A N 1
ATOM 3350 C CA . LYS A 1 418 ? -29.844 10.484 20.078 1 89.75 418 LYS A CA 1
ATOM 3351 C C . LYS A 1 418 ? -31.062 9.961 19.328 1 89.75 418 LYS A C 1
ATOM 3353 O O . LYS A 1 418 ? -31.062 8.844 18.828 1 89.75 418 LYS A O 1
ATOM 3358 N N . LYS A 1 419 ? -32.094 10.766 19.234 1 91.44 419 LYS A N 1
ATOM 3359 C CA . LYS A 1 419 ? -33.312 10.359 18.594 1 91.44 419 LYS A CA 1
ATOM 3360 C C . LYS A 1 419 ? -33.438 10.953 17.188 1 91.44 419 LYS A C 1
ATOM 3362 O O . LYS A 1 419 ? -34.438 10.727 16.484 1 91.44 419 LYS A O 1
ATOM 3367 N N . ILE A 1 420 ? -32.5 11.641 16.75 1 92.81 420 ILE A N 1
ATOM 3368 C CA . ILE A 1 420 ? -32.531 12.305 15.453 1 92.81 420 ILE A CA 1
ATOM 3369 C C . ILE A 1 420 ? -31.766 11.469 14.43 1 92.81 420 ILE A C 1
ATOM 3371 O O . ILE A 1 420 ? -30.766 10.836 14.766 1 92.81 420 ILE A O 1
ATOM 3375 N N . ASP A 1 421 ? -32.312 11.477 13.242 1 91.88 421 ASP A N 1
ATOM 3376 C CA . ASP A 1 421 ? -31.578 10.875 12.133 1 91.88 421 ASP A CA 1
ATOM 3377 C C . ASP A 1 421 ? -30.297 11.641 11.844 1 91.88 421 ASP A C 1
ATOM 3379 O O . ASP A 1 421 ? -30.328 12.789 11.406 1 91.88 421 ASP A O 1
ATOM 3383 N N . ILE A 1 422 ? -29.25 11.016 11.984 1 91.06 422 ILE A N 1
ATOM 3384 C CA . ILE A 1 422 ? -27.938 11.664 11.945 1 91.06 422 ILE A CA 1
ATOM 3385 C C . ILE A 1 422 ? -27.656 12.172 10.531 1 91.06 422 ILE A C 1
ATOM 3387 O O . ILE A 1 422 ? -27 13.203 10.352 1 91.06 422 ILE A O 1
ATOM 3391 N N . GLU A 1 423 ? -28.125 11.477 9.555 1 89.5 423 GLU A N 1
ATOM 3392 C CA . GLU A 1 423 ? -27.906 11.922 8.18 1 89.5 423 GLU A CA 1
ATOM 3393 C C . GLU A 1 423 ? -28.656 13.227 7.902 1 89.5 423 GLU A C 1
ATOM 3395 O O . GLU A 1 423 ? -28.125 14.109 7.223 1 89.5 423 GLU A O 1
ATOM 3400 N N . ASP A 1 424 ? -29.828 13.266 8.445 1 92.38 424 ASP A N 1
ATOM 3401 C CA . ASP A 1 424 ? -30.609 14.492 8.312 1 92.38 424 ASP A CA 1
ATOM 3402 C C . ASP A 1 424 ? -29.938 15.648 9.047 1 92.38 424 ASP A C 1
ATOM 3404 O O . ASP A 1 424 ? -29.891 16.766 8.539 1 92.38 424 ASP A O 1
ATOM 3408 N N . TYR A 1 425 ? -29.484 15.336 10.195 1 94.56 425 TYR A N 1
ATOM 3409 C CA . TYR A 1 425 ? -28.75 16.328 10.984 1 94.56 425 TYR A CA 1
ATOM 3410 C C . TYR A 1 425 ? -27.547 16.844 10.219 1 94.56 425 TYR A C 1
ATOM 3412 O O . TYR A 1 425 ? -27.297 18.062 10.188 1 94.56 425 TYR A O 1
ATOM 3420 N N . HIS A 1 426 ? -26.875 16 9.539 1 94.06 426 HIS A N 1
ATOM 3421 C CA . HIS A 1 426 ? -25.672 16.344 8.805 1 94.06 426 HIS A CA 1
ATOM 3422 C C . HIS A 1 426 ? -26 17.219 7.598 1 94.06 426 HIS A C 1
ATOM 3424 O O . HIS A 1 426 ? -25.188 18.062 7.199 1 94.06 426 HIS A O 1
ATOM 3430 N N . THR A 1 427 ? -27.188 17.047 7.07 1 93.38 427 THR A N 1
ATOM 3431 C CA . THR A 1 427 ? -27.578 17.859 5.918 1 93.38 427 THR A CA 1
ATOM 3432 C C . THR A 1 427 ? -27.812 19.312 6.328 1 93.38 427 THR A C 1
ATOM 3434 O O . THR A 1 427 ? -27.812 20.203 5.484 1 93.38 427 THR A O 1
ATOM 3437 N N . LYS A 1 428 ? -27.953 19.516 7.605 1 95.31 428 LYS A N 1
ATOM 3438 C CA . LYS A 1 428 ? -28.297 20.859 8.086 1 95.31 428 LYS A CA 1
ATOM 3439 C C . LYS A 1 428 ? -27.078 21.531 8.727 1 95.31 428 LYS A C 1
ATOM 3441 O O . LYS A 1 428 ? -27.172 22.672 9.195 1 95.31 428 LYS A O 1
ATOM 3446 N N . MET A 1 429 ? -26 20.844 8.625 1 95.25 429 MET A N 1
ATOM 3447 C CA . MET A 1 429 ? -24.797 21.375 9.25 1 95.25 429 MET A CA 1
ATOM 3448 C C . MET A 1 429 ? -23.625 21.375 8.273 1 95.25 429 MET A C 1
ATOM 3450 O O . MET A 1 429 ? -23.469 20.438 7.484 1 95.25 429 MET A O 1
ATOM 3454 N N . SER A 1 430 ? -22.812 22.453 8.297 1 95.5 430 SER A N 1
ATOM 3455 C CA . SER A 1 430 ? -21.578 22.531 7.527 1 95.5 430 SER A CA 1
ATOM 3456 C C . SER A 1 430 ? -20.375 22.766 8.438 1 95.5 430 SER A C 1
ATOM 3458 O O . SER A 1 430 ? -20.344 23.75 9.195 1 95.5 430 SER A O 1
ATOM 3460 N N . VAL A 1 431 ? -19.469 21.859 8.391 1 94.88 431 VAL A N 1
ATOM 3461 C CA . VAL A 1 431 ? -18.328 21.922 9.297 1 94.88 431 VAL A CA 1
ATOM 3462 C C . VAL A 1 431 ? -17.031 21.906 8.492 1 94.88 431 VAL A C 1
ATOM 3464 O O . VAL A 1 431 ? -16.891 21.125 7.555 1 94.88 431 VAL A O 1
ATOM 3467 N N . LEU A 1 432 ? -16.188 22.797 8.758 1 92.56 432 LEU A N 1
ATOM 3468 C CA . LEU A 1 432 ? -14.805 22.766 8.273 1 92.56 432 LEU A CA 1
ATOM 3469 C C . LEU A 1 432 ? -13.836 22.453 9.406 1 92.56 432 LEU A C 1
ATOM 3471 O O . LEU A 1 432 ? -13.633 23.281 10.297 1 92.56 432 LEU A O 1
ATOM 3475 N N . PHE A 1 433 ? -13.273 21.344 9.328 1 89.12 433 PHE A N 1
ATOM 3476 C CA . PHE A 1 433 ? -12.344 20.906 10.359 1 89.12 433 PHE A CA 1
ATOM 3477 C C . PHE A 1 433 ? -10.945 21.469 10.094 1 89.12 433 PHE A C 1
ATOM 3479 O O . PHE A 1 433 ? -10.641 21.891 8.969 1 89.12 433 PHE A O 1
ATOM 3486 N N . GLN A 1 434 ? -10.195 21.438 11.156 1 79.25 434 GLN A N 1
ATOM 3487 C CA . GLN A 1 434 ? -8.805 21.875 11.039 1 79.25 434 GLN A CA 1
ATOM 3488 C C . GLN A 1 434 ? -8.047 21.016 10.031 1 79.25 434 GLN A C 1
ATOM 3490 O O . GLN A 1 434 ? -7.273 21.531 9.219 1 79.25 434 GLN A O 1
ATOM 3495 N N . ASP A 1 435 ? -8.328 19.719 10.078 1 81.56 435 ASP A N 1
ATOM 3496 C CA . ASP A 1 435 ? -7.68 18.766 9.18 1 81.56 435 ASP A CA 1
ATOM 3497 C C . ASP A 1 435 ? -8.578 18.438 7.988 1 81.56 435 ASP A C 1
ATOM 3499 O O . ASP A 1 435 ? -8.797 17.25 7.68 1 81.56 435 ASP A O 1
ATOM 3503 N N . PHE A 1 436 ? -8.969 19.484 7.254 1 88 436 PHE A N 1
ATOM 3504 C CA . PHE A 1 436 ? -9.859 19.266 6.121 1 88 436 PHE A CA 1
ATOM 3505 C C . PHE A 1 436 ? -9.18 18.422 5.051 1 88 436 PHE A C 1
ATOM 3507 O O . PHE A 1 436 ? -7.957 18.438 4.922 1 88 436 PHE A O 1
ATOM 3514 N N . VAL A 1 437 ? -9.992 17.719 4.301 1 89.75 437 VAL A N 1
ATOM 3515 C CA . VAL A 1 437 ? -9.492 16.797 3.283 1 89.75 437 VAL A CA 1
ATOM 3516 C C . VAL A 1 437 ? -9.203 17.562 1.993 1 89.75 437 VAL A C 1
ATOM 3518 O O . VAL A 1 437 ? -10.031 18.375 1.544 1 89.75 437 VAL A O 1
ATOM 3521 N N . LYS A 1 438 ? -8.062 17.438 1.457 1 89.38 438 LYS A N 1
ATOM 3522 C CA . LYS A 1 438 ? -7.699 17.922 0.126 1 89.38 438 LYS A CA 1
ATOM 3523 C C . LYS A 1 438 ? -8.023 16.891 -0.94 1 89.38 438 LYS A C 1
ATOM 3525 O O . LYS A 1 438 ? -7.168 16.078 -1.314 1 89.38 438 LYS A O 1
ATOM 3530 N N . TYR A 1 439 ? -9.258 16.906 -1.45 1 91.75 439 TYR A N 1
ATOM 3531 C CA . TYR A 1 439 ? -9.703 15.891 -2.395 1 91.75 439 TYR A CA 1
ATOM 3532 C C . TYR A 1 439 ? -8.969 16.016 -3.725 1 91.75 439 TYR A C 1
ATOM 3534 O O . TYR A 1 439 ? -9.102 17.031 -4.414 1 91.75 439 TYR A O 1
ATOM 3542 N N . GLU A 1 440 ? -8.227 15 -4.078 1 89.31 440 GLU A N 1
ATOM 3543 C CA . GLU A 1 440 ? -7.59 14.945 -5.391 1 89.31 440 GLU A CA 1
ATOM 3544 C C . GLU A 1 440 ? -8.602 14.602 -6.48 1 89.31 440 GLU A C 1
ATOM 3546 O O . GLU A 1 440 ? -8.477 13.57 -7.148 1 89.31 440 GLU A O 1
ATOM 3551 N N . LEU A 1 441 ? -9.562 15.406 -6.648 1 92.81 441 LEU A N 1
ATOM 3552 C CA . LEU A 1 441 ? -10.68 15.266 -7.578 1 92.81 441 LEU A CA 1
ATOM 3553 C C . LEU A 1 441 ? -10.93 16.578 -8.32 1 92.81 441 LEU A C 1
ATOM 3555 O O . LEU A 1 441 ? -10.125 17.516 -8.227 1 92.81 441 LEU A O 1
ATOM 3559 N N . THR A 1 442 ? -11.938 16.625 -9.086 1 93.81 442 THR A N 1
ATOM 3560 C CA . THR A 1 442 ? -12.227 17.812 -9.883 1 93.81 442 THR A CA 1
ATOM 3561 C C . THR A 1 442 ? -12.695 18.953 -9 1 93.81 442 THR A C 1
ATOM 3563 O O . THR A 1 442 ? -13.117 18.75 -7.863 1 93.81 442 THR A O 1
ATOM 3566 N N . LEU A 1 443 ? -12.539 20.141 -9.508 1 95.44 443 LEU A N 1
ATOM 3567 C CA . LEU A 1 443 ? -13.039 21.328 -8.797 1 95.44 443 LEU A CA 1
ATOM 3568 C C . LEU A 1 443 ? -14.516 21.172 -8.469 1 95.44 443 LEU A C 1
ATOM 3570 O O . LEU A 1 443 ? -14.953 21.516 -7.367 1 95.44 443 LEU A O 1
ATOM 3574 N N . LYS A 1 444 ? -15.266 20.641 -9.406 1 95.62 444 LYS A N 1
ATOM 3575 C CA . LYS A 1 444 ? -16.688 20.422 -9.219 1 95.62 444 LYS A CA 1
ATOM 3576 C C . LYS A 1 444 ? -16.953 19.5 -8.039 1 95.62 444 LYS A C 1
ATOM 3578 O O . LYS A 1 444 ? -17.828 19.766 -7.207 1 95.62 444 LYS A O 1
ATOM 3583 N N . GLU A 1 445 ? -16.203 18.469 -7.945 1 95 445 GLU A N 1
ATOM 3584 C CA . GLU A 1 445 ? -16.375 17.5 -6.859 1 95 445 GLU A CA 1
ATOM 3585 C C . GLU A 1 445 ? -15.977 18.109 -5.52 1 95 445 GLU A C 1
ATOM 3587 O O . GLU A 1 445 ? -16.656 17.906 -4.512 1 95 445 GLU A O 1
ATOM 3592 N N . ASN A 1 446 ? -14.883 18.828 -5.52 1 95.75 446 ASN A N 1
ATOM 3593 C CA . ASN A 1 446 ? -14.406 19.453 -4.285 1 95.75 446 ASN A CA 1
ATOM 3594 C C . ASN A 1 446 ? -15.453 20.391 -3.686 1 95.75 446 ASN A C 1
ATOM 3596 O O . ASN A 1 446 ? -15.648 20.391 -2.471 1 95.75 446 ASN A O 1
ATOM 3600 N N . ILE A 1 447 ? -16.094 21.141 -4.535 1 96.12 447 ILE A N 1
ATOM 3601 C CA . ILE A 1 447 ? -17.094 22.094 -4.047 1 96.12 447 ILE A CA 1
ATOM 3602 C C . ILE A 1 447 ? -18.438 21.406 -3.881 1 96.12 447 ILE A C 1
ATOM 3604 O O . ILE A 1 447 ? -19.109 21.578 -2.863 1 96.12 447 ILE A O 1
ATOM 3608 N N . GLY A 1 448 ? -18.766 20.578 -4.824 1 95.12 448 GLY A N 1
ATOM 3609 C CA . GLY A 1 448 ? -20.062 19.922 -4.859 1 95.12 448 GLY A CA 1
ATOM 3610 C C . GLY A 1 448 ? -20.281 18.938 -3.717 1 95.12 448 GLY A C 1
ATOM 3611 O O . GLY A 1 448 ? -21.406 18.672 -3.322 1 95.12 448 GLY A O 1
ATOM 3612 N N . PHE A 1 449 ? -19.234 18.438 -3.146 1 94.56 449 PHE A N 1
ATOM 3613 C CA . PHE A 1 449 ? -19.328 17.531 -2.014 1 94.56 449 PHE A CA 1
ATOM 3614 C C . PHE A 1 449 ? -19.984 18.203 -0.821 1 94.56 449 PHE A C 1
ATOM 3616 O O . PHE A 1 449 ? -20.516 17.531 0.065 1 94.56 449 PHE A O 1
ATOM 3623 N N . GLY A 1 450 ? -19.875 19.484 -0.801 1 94.75 450 GLY A N 1
ATOM 3624 C CA . GLY A 1 450 ? -20.547 20.203 0.271 1 94.75 450 GLY A CA 1
ATOM 3625 C C . GLY A 1 450 ? -22.047 19.938 0.334 1 94.75 450 GLY A C 1
ATOM 3626 O O . GLY A 1 450 ? -22.625 19.906 1.418 1 94.75 450 GLY A O 1
ATOM 3627 N N . ASP A 1 451 ? -22.641 19.859 -0.813 1 94.5 451 ASP A N 1
ATOM 3628 C CA . ASP A 1 451 ? -24.047 19.5 -0.964 1 94.5 451 ASP A CA 1
ATOM 3629 C C . ASP A 1 451 ? -24.266 18.641 -2.215 1 94.5 451 ASP A C 1
ATOM 3631 O O . ASP A 1 451 ? -24.5 19.172 -3.301 1 94.5 451 ASP A O 1
ATOM 3635 N N . ILE A 1 452 ? -24.359 17.406 -2.031 1 92.06 452 ILE A N 1
ATOM 3636 C CA . ILE A 1 452 ? -24.375 16.438 -3.131 1 92.06 452 ILE A CA 1
ATOM 3637 C C . ILE A 1 452 ? -25.688 16.578 -3.908 1 92.06 452 ILE A C 1
ATOM 3639 O O . ILE A 1 452 ? -25.75 16.266 -5.098 1 92.06 452 ILE A O 1
ATOM 3643 N N . LYS A 1 453 ? -26.719 17.047 -3.25 1 91 453 LYS A N 1
ATOM 3644 C CA . LYS A 1 453 ? -28.016 17.234 -3.904 1 91 453 LYS A CA 1
ATOM 3645 C C . LYS A 1 453 ? -27.953 18.375 -4.93 1 91 453 LYS A C 1
ATOM 3647 O O . LYS A 1 453 ? -28.688 18.344 -5.926 1 91 453 LYS A O 1
ATOM 3652 N N . GLU A 1 454 ? -27.031 19.297 -4.652 1 93.69 454 GLU A N 1
ATOM 3653 C CA . GLU A 1 454 ? -26.875 20.438 -5.539 1 93.69 454 GLU A CA 1
ATOM 3654 C C . GLU A 1 454 ? -25.578 20.344 -6.348 1 93.69 454 GLU A C 1
ATOM 3656 O O . GLU A 1 454 ? -25 21.359 -6.734 1 93.69 454 GLU A O 1
ATOM 3661 N N . PHE A 1 455 ? -25.203 19.172 -6.625 1 92.69 455 PHE A N 1
ATOM 3662 C CA . PHE A 1 455 ? -23.906 18.891 -7.242 1 92.69 455 PHE A CA 1
ATOM 3663 C C . PHE A 1 455 ? -23.797 19.562 -8.602 1 92.69 455 PHE A C 1
ATOM 3665 O O . PHE A 1 455 ? -22.703 19.938 -9.031 1 92.69 455 PHE A O 1
ATOM 3672 N N . ASN A 1 456 ? -24.938 19.828 -9.297 1 92.75 456 ASN A N 1
ATOM 3673 C CA . ASN A 1 456 ? -24.906 20.344 -10.656 1 92.75 456 ASN A CA 1
ATOM 3674 C C . ASN A 1 456 ? -25.172 21.859 -10.695 1 92.75 456 ASN A C 1
ATOM 3676 O O . ASN A 1 456 ? -25.25 22.453 -11.773 1 92.75 456 ASN A O 1
ATOM 3680 N N . SER A 1 457 ? -25.234 22.484 -9.547 1 94.06 457 SER A N 1
ATOM 3681 C CA . SER A 1 457 ? -25.469 23.938 -9.484 1 94.06 457 SER A CA 1
ATOM 3682 C C . SER A 1 457 ? -24.156 24.703 -9.633 1 94.06 457 SER A C 1
ATOM 3684 O O . SER A 1 457 ? -23.719 25.375 -8.695 1 94.06 457 SER A O 1
ATOM 3686 N N . THR A 1 458 ? -23.688 24.812 -10.82 1 94 458 THR A N 1
ATOM 3687 C CA . THR A 1 458 ? -22.375 25.422 -11.078 1 94 458 THR A CA 1
ATOM 3688 C C . THR A 1 458 ? -22.438 26.938 -10.898 1 94 458 THR A C 1
ATOM 3690 O O . THR A 1 458 ? -21.438 27.562 -10.562 1 94 458 THR A O 1
ATOM 3693 N N . ASP A 1 459 ? -23.594 27.453 -11.086 1 94 459 ASP A N 1
ATOM 3694 C CA . ASP A 1 459 ? -23.75 28.891 -10.906 1 94 459 ASP A CA 1
ATOM 3695 C C . ASP A 1 459 ? -23.531 29.297 -9.453 1 94 459 ASP A C 1
ATOM 3697 O O . ASP A 1 459 ? -22.859 30.297 -9.172 1 94 459 ASP A O 1
ATOM 3701 N N . ARG A 1 460 ? -24.109 28.562 -8.617 1 94.38 460 ARG A N 1
ATOM 3702 C CA . ARG A 1 460 ? -23.906 28.828 -7.191 1 94.38 460 ARG A CA 1
ATOM 3703 C C . ARG A 1 460 ? -22.453 28.625 -6.793 1 94.38 460 ARG A C 1
ATOM 3705 O O . ARG A 1 460 ? -21.922 29.375 -5.969 1 94.38 460 ARG A O 1
ATOM 3712 N N . MET A 1 461 ? -21.891 27.672 -7.379 1 95.75 461 MET A N 1
ATOM 3713 C CA . MET A 1 461 ? -20.469 27.422 -7.113 1 95.75 461 MET A CA 1
ATOM 3714 C C . MET A 1 461 ? -19.625 28.609 -7.539 1 95.75 461 MET A C 1
ATOM 3716 O O . MET A 1 461 ? -18.703 29.016 -6.82 1 95.75 461 MET A O 1
ATOM 3720 N N . LYS A 1 462 ? -19.953 29.125 -8.711 1 95 462 LYS A N 1
ATOM 3721 C CA . LYS A 1 462 ? -19.219 30.281 -9.234 1 95 462 LYS A CA 1
ATOM 3722 C C . LYS A 1 462 ? -19.328 31.469 -8.297 1 95 462 LYS A C 1
ATOM 3724 O O . LYS A 1 462 ? -18.344 32.188 -8.055 1 95 462 LYS A O 1
ATOM 3729 N N . GLU A 1 463 ? -20.438 31.688 -7.77 1 93.06 463 GLU A N 1
ATOM 3730 C CA . GLU A 1 463 ? -20.672 32.812 -6.867 1 93.06 463 GLU A CA 1
ATOM 3731 C C . GLU A 1 463 ? -19.828 32.719 -5.605 1 93.06 463 GLU A C 1
ATOM 3733 O O . GLU A 1 463 ? -19.234 33.688 -5.168 1 93.06 463 GLU A O 1
ATOM 3738 N N . ILE A 1 464 ? -19.812 31.531 -5.055 1 92.38 464 ILE A N 1
ATOM 3739 C CA . ILE A 1 464 ? -19.078 31.312 -3.814 1 92.38 464 ILE A CA 1
ATOM 3740 C C . ILE A 1 464 ? -17.578 31.453 -4.07 1 92.38 464 ILE A C 1
ATOM 3742 O O . ILE A 1 464 ? -16.859 32.062 -3.275 1 92.38 464 ILE A O 1
ATOM 3746 N N . LEU A 1 465 ? -17.156 30.922 -5.176 1 93.38 465 LEU A N 1
ATOM 3747 C CA . LEU A 1 465 ? -15.734 31 -5.523 1 93.38 465 LEU A CA 1
ATOM 3748 C C . LEU A 1 465 ? -15.305 32.438 -5.773 1 93.38 465 LEU A C 1
ATOM 3750 O O . LEU A 1 465 ? -14.203 32.844 -5.391 1 93.38 465 LEU A O 1
ATOM 3754 N N . ASP A 1 466 ? -16.156 33.156 -6.391 1 90.38 466 ASP A N 1
ATOM 3755 C CA . ASP A 1 466 ? -15.867 34.562 -6.625 1 90.38 466 ASP A CA 1
ATOM 3756 C C . ASP A 1 466 ? -15.781 35.344 -5.309 1 90.38 466 ASP A C 1
ATOM 3758 O O . ASP A 1 466 ? -14.906 36.188 -5.133 1 90.38 466 ASP A O 1
ATOM 3762 N N . LYS A 1 467 ? -16.609 35.031 -4.391 1 86.44 467 LYS A N 1
ATOM 3763 C CA . LYS A 1 467 ? -16.625 35.688 -3.09 1 86.44 467 LYS A CA 1
ATOM 3764 C C . LYS A 1 467 ? -15.344 35.406 -2.316 1 86.44 467 LYS A C 1
ATOM 3766 O O . LYS A 1 467 ? -14.859 36.25 -1.57 1 86.44 467 LYS A O 1
ATOM 3771 N N . LEU A 1 468 ? -14.898 34.156 -2.514 1 87.31 468 LEU A N 1
ATOM 3772 C CA . LEU A 1 468 ? -13.703 33.75 -1.778 1 87.31 468 LEU A CA 1
ATOM 3773 C C . LEU A 1 468 ? -12.438 34.156 -2.537 1 87.31 468 LEU A C 1
ATOM 3775 O O . LEU A 1 468 ? -11.328 33.781 -2.143 1 87.31 468 LEU A O 1
ATOM 3779 N N . GLN A 1 469 ? -12.547 34.844 -3.66 1 82.06 469 GLN A N 1
ATOM 3780 C CA . GLN A 1 469 ? -11.438 35.375 -4.441 1 82.06 469 GLN A CA 1
ATOM 3781 C C . GLN A 1 469 ? -10.484 34.25 -4.875 1 82.06 469 GLN A C 1
ATOM 3783 O O . GLN A 1 469 ? -9.281 34.344 -4.641 1 82.06 469 GLN A O 1
ATOM 3788 N N . THR A 1 470 ? -11.031 33.281 -5.512 1 87.38 470 THR A N 1
ATOM 3789 C CA . THR A 1 470 ? -10.242 32.125 -5.949 1 87.38 470 THR A CA 1
ATOM 3790 C C . THR A 1 470 ? -9.891 32.25 -7.43 1 87.38 470 THR A C 1
ATOM 3792 O O . THR A 1 470 ? -10.094 31.312 -8.203 1 87.38 470 THR A O 1
ATOM 3795 N N . LYS A 1 471 ? -9.32 33.281 -7.812 1 84.25 471 LYS A N 1
ATOM 3796 C CA . LYS A 1 471 ? -8.969 33.531 -9.203 1 84.25 471 LYS A CA 1
ATOM 3797 C C . LYS A 1 471 ? -7.961 32.5 -9.719 1 84.25 471 LYS A C 1
ATOM 3799 O O . LYS A 1 471 ? -7.902 32.25 -10.922 1 84.25 471 LYS A O 1
ATOM 3804 N N . PHE A 1 472 ? -7.297 31.906 -8.844 1 82.19 472 PHE A N 1
ATOM 3805 C CA . PHE A 1 472 ? -6.258 30.953 -9.211 1 82.19 472 PHE A CA 1
ATOM 3806 C C . PHE A 1 472 ? -6.867 29.688 -9.805 1 82.19 472 PHE A C 1
ATOM 3808 O O . PHE A 1 472 ? -6.168 28.891 -10.43 1 82.19 472 PHE A O 1
ATOM 3815 N N . LEU A 1 473 ? -8.125 29.531 -9.695 1 89.75 473 LEU A N 1
ATOM 3816 C CA . LEU A 1 473 ? -8.82 28.359 -10.227 1 89.75 473 LEU A CA 1
ATOM 3817 C C . LEU A 1 473 ? -9.445 28.656 -11.586 1 89.75 473 LEU A C 1
ATOM 3819 O O . LEU A 1 473 ? -10.07 27.797 -12.195 1 89.75 473 LEU A O 1
ATOM 3823 N N . LYS A 1 474 ? -9.25 29.875 -12.016 1 88.81 474 LYS A N 1
ATOM 3824 C CA . LYS A 1 474 ? -9.805 30.266 -13.305 1 88.81 474 LYS A CA 1
ATOM 3825 C C . LYS A 1 474 ? -8.797 30.062 -14.43 1 88.81 474 LYS A C 1
ATOM 3827 O O . LYS A 1 474 ? -7.594 30.25 -14.234 1 88.81 474 LYS A O 1
ATOM 3832 N N . LYS A 1 475 ? -9.297 29.469 -15.461 1 83.12 475 LYS A N 1
ATOM 3833 C CA . LYS A 1 475 ? -8.562 29.375 -16.719 1 83.12 475 LYS A CA 1
ATOM 3834 C C . LYS A 1 475 ? -9.242 30.188 -17.812 1 83.12 475 LYS A C 1
ATOM 3836 O O . LYS A 1 475 ? -10.422 29.984 -18.109 1 83.12 475 LYS A O 1
ATOM 3841 N N . ASP A 1 476 ? -8.539 31.094 -18.422 1 85.06 476 ASP A N 1
ATOM 3842 C CA . ASP A 1 476 ? -9.07 31.969 -19.469 1 85.06 476 ASP A CA 1
ATOM 3843 C C . ASP A 1 476 ? -10.297 32.75 -18.969 1 85.06 476 ASP A C 1
ATOM 3845 O O . ASP A 1 476 ? -11.305 32.844 -19.672 1 85.06 476 ASP A O 1
ATOM 3849 N N . GLY A 1 477 ? -10.234 33.094 -17.672 1 84.25 477 GLY A N 1
ATOM 3850 C CA . GLY A 1 477 ? -11.258 33.969 -17.094 1 84.25 477 GLY A CA 1
ATOM 3851 C C . GLY A 1 477 ? -12.453 33.188 -16.562 1 84.25 477 GLY A C 1
ATOM 3852 O O . GLY A 1 477 ? -13.352 33.75 -15.953 1 84.25 477 GLY A O 1
ATOM 3853 N N . GLU A 1 478 ? -12.5 31.859 -16.844 1 91.38 478 GLU A N 1
ATOM 3854 C CA . GLU A 1 478 ? -13.625 31.047 -16.391 1 91.38 478 GLU A CA 1
ATOM 3855 C C . GLU A 1 478 ? -13.148 29.891 -15.516 1 91.38 478 GLU A C 1
ATOM 3857 O O . GLU A 1 478 ? -12.031 29.406 -15.68 1 91.38 478 GLU A O 1
ATOM 3862 N N . TYR A 1 479 ? -14.086 29.625 -14.617 1 92.44 479 TYR A N 1
ATOM 3863 C CA . TYR A 1 479 ? -13.766 28.469 -13.781 1 92.44 479 TYR A CA 1
ATOM 3864 C C . TYR A 1 479 ? -13.898 27.172 -14.578 1 92.44 479 TYR A C 1
ATOM 3866 O O . TYR A 1 479 ? -14.875 26.984 -15.305 1 92.44 479 TYR A O 1
ATOM 3874 N N . ASP A 1 480 ? -12.961 26.391 -14.562 1 90.88 480 ASP A N 1
ATOM 3875 C CA . ASP A 1 480 ? -13.031 25.047 -15.141 1 90.88 480 ASP A CA 1
ATOM 3876 C C . ASP A 1 480 ? -13.398 24.016 -14.094 1 90.88 480 ASP A C 1
ATOM 3878 O O . ASP A 1 480 ? -12.531 23.484 -13.406 1 90.88 480 ASP A O 1
ATOM 3882 N N . PHE A 1 481 ? -14.602 23.625 -14.109 1 93.5 481 PHE A N 1
ATOM 3883 C CA . PHE A 1 481 ? -15.117 22.75 -13.062 1 93.5 481 PHE A CA 1
ATOM 3884 C C . PHE A 1 481 ? -14.617 21.312 -13.258 1 93.5 481 PHE A C 1
ATOM 3886 O O . PHE A 1 481 ? -14.672 20.5 -12.328 1 93.5 481 PHE A O 1
ATOM 3893 N N . ASP A 1 482 ? -14.086 21.062 -14.336 1 91.12 482 ASP A N 1
ATOM 3894 C CA . ASP A 1 482 ? -13.555 19.734 -14.602 1 91.12 482 ASP A CA 1
ATOM 3895 C C . ASP A 1 482 ? -12.055 19.672 -14.336 1 91.12 482 ASP A C 1
ATOM 3897 O O . ASP A 1 482 ? -11.43 18.625 -14.461 1 91.12 482 ASP A O 1
ATOM 3901 N N . MET A 1 483 ? -11.594 20.75 -13.852 1 90.88 483 MET A N 1
ATOM 3902 C CA . MET A 1 483 ? -10.172 20.828 -13.539 1 90.88 483 MET A CA 1
ATOM 3903 C C . MET A 1 483 ? -9.805 19.875 -12.406 1 90.88 483 MET A C 1
ATOM 3905 O O . MET A 1 483 ? -10.453 19.875 -11.359 1 90.88 483 MET A O 1
ATOM 3909 N N . GLN A 1 484 ? -8.828 19.047 -12.695 1 89.62 484 GLN A N 1
ATOM 3910 C CA . GLN A 1 484 ? -8.328 18.141 -11.672 1 89.62 484 GLN A CA 1
ATOM 3911 C C . GLN A 1 484 ? -7.438 18.875 -10.672 1 89.62 484 GLN A C 1
ATOM 3913 O O . GLN A 1 484 ? -6.52 19.594 -11.062 1 89.62 484 GLN A O 1
ATOM 3918 N N . LEU A 1 485 ? -7.746 18.688 -9.375 1 89.38 485 LEU A N 1
ATOM 3919 C CA . LEU A 1 485 ? -6.957 19.359 -8.344 1 89.38 485 LEU A CA 1
ATOM 3920 C C . LEU A 1 485 ? -6.035 18.359 -7.645 1 89.38 485 LEU A C 1
ATOM 3922 O O . LEU A 1 485 ? -6.344 17.172 -7.555 1 89.38 485 LEU A O 1
ATOM 3926 N N . GLY A 1 486 ? -4.91 18.859 -7.203 1 81 486 GLY A N 1
ATOM 3927 C CA . GLY A 1 486 ? -3.996 18.047 -6.422 1 81 486 GLY A CA 1
ATOM 3928 C C . GLY A 1 486 ? -2.766 17.609 -7.203 1 81 486 GLY A C 1
ATOM 3929 O O . GLY A 1 486 ? -2.662 17.875 -8.398 1 81 486 GLY A O 1
ATOM 3930 N N . ASN A 1 487 ? -1.875 17 -6.598 1 68.44 487 ASN A N 1
ATOM 3931 C CA . ASN A 1 487 ? -0.578 16.672 -7.18 1 68.44 487 ASN A CA 1
ATOM 3932 C C . ASN A 1 487 ? -0.484 15.195 -7.539 1 68.44 487 ASN A C 1
ATOM 3934 O O . ASN A 1 487 ? 0.504 14.758 -8.133 1 68.44 487 ASN A O 1
ATOM 3938 N N . TRP A 1 488 ? -1.517 14.5 -7.273 1 64.38 488 TRP A N 1
ATOM 3939 C CA . TRP A 1 488 ? -1.438 13.047 -7.422 1 64.38 488 TRP A CA 1
ATOM 3940 C C . TRP A 1 488 ? -1.606 12.641 -8.883 1 64.38 488 TRP A C 1
ATOM 3942 O O . TRP A 1 488 ? -1.146 11.57 -9.297 1 64.38 488 TRP A O 1
ATOM 3952 N N . PHE A 1 489 ? -2.273 13.492 -9.617 1 70.31 489 PHE A N 1
ATOM 3953 C CA . PHE A 1 489 ? -2.541 13.203 -11.023 1 70.31 489 PHE A CA 1
ATOM 3954 C C . PHE A 1 489 ? -1.751 14.141 -11.93 1 70.31 489 PHE A C 1
ATOM 3956 O O . PHE A 1 489 ? -1.529 15.305 -11.586 1 70.31 489 PHE A O 1
ATOM 3963 N N . ASP A 1 490 ? -1.213 13.68 -13 1 66.69 490 ASP A N 1
ATOM 3964 C CA . ASP A 1 490 ? -0.351 14.43 -13.906 1 66.69 490 ASP A CA 1
ATOM 3965 C C . ASP A 1 490 ? -1.012 15.734 -14.344 1 66.69 490 ASP A C 1
ATOM 3967 O O . ASP A 1 490 ? -0.336 16.75 -14.508 1 66.69 490 ASP A O 1
ATOM 3971 N N . ASP A 1 491 ? -2.244 15.688 -14.461 1 72.62 491 ASP A N 1
ATOM 3972 C CA . ASP A 1 491 ? -2.957 16.875 -14.938 1 72.62 491 ASP A CA 1
ATOM 3973 C C . ASP A 1 491 ? -3.516 17.688 -13.766 1 72.62 491 ASP A C 1
ATOM 3975 O O . ASP A 1 491 ? -4.301 18.609 -13.969 1 72.62 491 ASP A O 1
ATOM 3979 N N . GLY A 1 492 ? -3.07 17.344 -12.602 1 77.94 492 GLY A N 1
ATOM 3980 C CA . GLY A 1 492 ? -3.627 18.016 -11.445 1 77.94 492 GLY A CA 1
ATOM 3981 C C . GLY A 1 492 ? -2.971 19.359 -11.164 1 77.94 492 GLY A C 1
ATOM 3982 O O . GLY A 1 492 ? -1.758 19.516 -11.336 1 77.94 492 GLY A O 1
ATOM 3983 N N . GLN A 1 493 ? -3.846 20.344 -10.859 1 77.88 493 GLN A N 1
ATOM 3984 C CA . GLN A 1 493 ? -3.35 21.656 -10.445 1 77.88 493 GLN A CA 1
ATOM 3985 C C . GLN A 1 493 ? -2.861 21.625 -9 1 77.88 493 GLN A C 1
ATOM 3987 O O . GLN A 1 493 ? -3.621 21.297 -8.086 1 77.88 493 GLN A O 1
ATOM 3992 N N . GLN A 1 494 ? -1.689 21.953 -8.805 1 74.81 494 GLN A N 1
ATOM 3993 C CA . GLN A 1 494 ? -1.117 22 -7.465 1 74.81 494 GLN A CA 1
ATOM 3994 C C . GLN A 1 494 ? -1.529 23.281 -6.738 1 74.81 494 GLN A C 1
ATOM 3996 O O . GLN A 1 494 ? -1.455 24.375 -7.301 1 74.81 494 GLN A O 1
ATOM 4001 N N . LEU A 1 495 ? -2.102 23.094 -5.574 1 77.44 495 LEU A N 1
ATOM 4002 C CA . LEU A 1 495 ? -2.543 24.234 -4.777 1 77.44 495 LEU A CA 1
ATOM 4003 C C . LEU A 1 495 ? -1.698 24.375 -3.516 1 77.44 495 LEU A C 1
ATOM 4005 O O . LEU A 1 495 ? -1.211 23.375 -2.977 1 77.44 495 LEU A O 1
ATOM 4009 N N . SER A 1 496 ? -1.494 25.594 -3.158 1 69.69 496 SER A N 1
ATOM 4010 C CA . SER A 1 496 ? -0.884 25.844 -1.86 1 69.69 496 SER A CA 1
ATOM 4011 C C . SER A 1 496 ? -1.849 25.531 -0.722 1 69.69 496 SER A C 1
ATOM 4013 O O . SER A 1 496 ? -3.031 25.266 -0.957 1 69.69 496 SER A O 1
ATOM 4015 N N . GLN A 1 497 ? -1.317 25.453 0.523 1 73.25 497 GLN A N 1
ATOM 4016 C CA . GLN A 1 497 ? -2.162 25.172 1.681 1 73.25 497 GLN A CA 1
ATOM 4017 C C . GLN A 1 497 ? -3.281 26.203 1.805 1 73.25 497 GLN A C 1
ATOM 4019 O O . GLN A 1 497 ? -4.422 25.859 2.115 1 73.25 497 GLN A O 1
ATOM 4024 N N . GLY A 1 498 ? -2.926 27.484 1.621 1 75.75 498 GLY A N 1
ATOM 4025 C CA . GLY A 1 498 ? -3.932 28.547 1.679 1 75.75 498 GLY A CA 1
ATOM 4026 C C . GLY A 1 498 ? -4.988 28.422 0.6 1 75.75 498 GLY A C 1
ATOM 4027 O O . GLY A 1 498 ? -6.168 28.688 0.842 1 75.75 498 GLY A O 1
ATOM 4028 N N . GLN A 1 499 ? -4.516 28.016 -0.554 1 79.12 499 GLN A N 1
ATOM 4029 C CA . GLN A 1 499 ? -5.449 27.812 -1.657 1 79.12 499 GLN A CA 1
ATOM 4030 C C . GLN A 1 499 ? -6.391 26.656 -1.377 1 79.12 499 GLN A C 1
ATOM 4032 O O . GLN A 1 499 ? -7.582 26.719 -1.673 1 79.12 499 GLN A O 1
ATOM 4037 N N . TRP A 1 500 ? -5.844 25.641 -0.83 1 86.44 500 TRP A N 1
ATOM 4038 C CA . TRP A 1 500 ? -6.672 24.5 -0.448 1 86.44 500 TRP A CA 1
ATOM 4039 C C . TRP A 1 500 ? -7.695 24.906 0.608 1 86.44 500 TRP A C 1
ATOM 4041 O O . TRP A 1 500 ? -8.82 24.391 0.615 1 86.44 500 TRP A O 1
ATOM 4051 N N . GLN A 1 501 ? -7.266 25.75 1.486 1 86.06 501 GLN A N 1
ATOM 4052 C CA . GLN A 1 501 ? -8.18 26.219 2.518 1 86.06 501 GLN A CA 1
ATOM 4053 C C . GLN A 1 501 ? -9.367 26.953 1.904 1 86.06 501 GLN A C 1
ATOM 4055 O O . GLN A 1 501 ? -10.508 26.797 2.352 1 86.06 501 GLN A O 1
ATOM 4060 N N . LYS A 1 502 ? -9.062 27.781 0.923 1 87.12 502 LYS A N 1
ATOM 4061 C CA . LYS A 1 502 ? -10.148 28.5 0.245 1 87.12 502 LYS A CA 1
ATOM 4062 C C . LYS A 1 502 ? -11.102 27.516 -0.439 1 87.12 502 LYS A C 1
ATOM 4064 O O . LYS A 1 502 ? -12.312 27.719 -0.427 1 87.12 502 LYS A O 1
ATOM 4069 N N . VAL A 1 503 ? -10.555 26.5 -1.028 1 91.75 503 VAL A N 1
ATOM 4070 C CA . VAL A 1 503 ? -11.367 25.484 -1.682 1 91.75 503 VAL A CA 1
ATOM 4071 C C . VAL A 1 503 ? -12.227 24.75 -0.644 1 91.75 503 VAL A C 1
ATOM 4073 O O . VAL A 1 503 ? -13.414 24.516 -0.873 1 91.75 503 VAL A O 1
ATOM 4076 N N . ALA A 1 504 ? -11.617 24.406 0.499 1 92.44 504 ALA A N 1
ATOM 4077 C CA . ALA A 1 504 ? -12.344 23.734 1.577 1 92.44 504 ALA A CA 1
ATOM 4078 C C . ALA A 1 504 ? -13.445 24.625 2.127 1 92.44 504 ALA A C 1
ATOM 4080 O O . ALA A 1 504 ? -14.531 24.141 2.469 1 92.44 504 ALA A O 1
ATOM 4081 N N . LEU A 1 505 ? -13.141 25.922 2.197 1 92.38 505 LEU A N 1
ATOM 4082 C CA . LEU A 1 505 ? -14.141 26.875 2.643 1 92.38 505 LEU A CA 1
ATOM 4083 C C . LEU A 1 505 ? -15.305 26.938 1.653 1 92.38 505 LEU A C 1
ATOM 4085 O O . LEU A 1 505 ? -16.469 27.016 2.057 1 92.38 505 LEU A O 1
ATOM 4089 N N . ALA A 1 506 ? -14.938 26.984 0.372 1 93.88 506 ALA A N 1
ATOM 4090 C CA . ALA A 1 506 ? -15.977 26.984 -0.658 1 93.88 506 ALA A CA 1
ATOM 4091 C C . ALA A 1 506 ? -16.875 25.766 -0.524 1 93.88 506 ALA A C 1
ATOM 4093 O O . ALA A 1 506 ? -18.094 25.875 -0.699 1 93.88 506 ALA A O 1
ATOM 4094 N N . ARG A 1 507 ? -16.312 24.656 -0.243 1 95.62 507 ARG A N 1
ATOM 4095 C CA . ARG A 1 507 ? -17.062 23.422 -0.019 1 95.62 507 ARG A CA 1
ATOM 4096 C C . ARG A 1 507 ? -18.016 23.562 1.167 1 95.62 507 ARG A C 1
ATOM 4098 O O . ARG A 1 507 ? -19.188 23.203 1.081 1 95.62 507 ARG A O 1
ATOM 4105 N N . ALA A 1 508 ? -17.5 24.125 2.248 1 94.19 508 ALA A N 1
ATOM 4106 C CA . ALA A 1 508 ? -18.297 24.312 3.461 1 94.19 508 ALA A CA 1
ATOM 4107 C C . ALA A 1 508 ? -19.438 25.297 3.221 1 94.19 508 ALA A C 1
ATOM 4109 O O . ALA A 1 508 ? -20.531 25.125 3.744 1 94.19 508 ALA A O 1
ATOM 4110 N N . TYR A 1 509 ? -19.188 26.344 2.393 1 94.69 509 TYR A N 1
ATOM 4111 C CA . TYR A 1 509 ? -20.172 27.406 2.17 1 94.69 509 TYR A CA 1
ATOM 4112 C C . TYR A 1 509 ? -21.172 27 1.1 1 94.69 509 TYR A C 1
ATOM 4114 O O . TYR A 1 509 ? -22.219 27.641 0.948 1 94.69 509 TYR A O 1
ATOM 4122 N N . PHE A 1 510 ? -20.859 26.047 0.342 1 95.44 510 PHE A N 1
ATOM 4123 C CA . PHE A 1 510 ? -21.75 25.609 -0.734 1 95.44 510 PHE A CA 1
ATOM 4124 C C . PHE A 1 510 ? -23.047 25.062 -0.173 1 95.44 510 PHE A C 1
ATOM 4126 O O . PHE A 1 510 ? -24.109 25.219 -0.792 1 95.44 510 PHE A O 1
ATOM 4133 N N . LYS A 1 511 ? -22.922 24.484 0.988 1 94.25 511 LYS A N 1
ATOM 4134 C CA . LYS A 1 511 ? -24.125 23.953 1.648 1 94.25 511 LYS A CA 1
ATOM 4135 C C . LYS A 1 511 ? -24.938 25.078 2.287 1 94.25 511 LYS A C 1
ATOM 4137 O O . LYS A 1 511 ? -24.375 25.969 2.941 1 94.25 511 LYS A O 1
ATOM 4142 N N . ASN A 1 512 ? -26.156 25.094 2.018 1 92.38 512 ASN A N 1
ATOM 4143 C CA . ASN A 1 512 ? -27.047 25.984 2.766 1 92.38 512 ASN A CA 1
ATOM 4144 C C . ASN A 1 512 ? -27.469 25.344 4.086 1 92.38 512 ASN A C 1
ATOM 4146 O O . ASN A 1 512 ? -28.531 24.719 4.164 1 92.38 512 ASN A O 1
ATOM 4150 N N . ALA A 1 513 ? -26.734 25.641 5.133 1 95.5 513 ALA A N 1
ATOM 4151 C CA . ALA A 1 513 ? -26.922 24.953 6.406 1 95.5 513 ALA A CA 1
ATOM 4152 C C . ALA A 1 513 ? -27.516 25.891 7.457 1 95.5 513 ALA A C 1
ATOM 4154 O O . ALA A 1 513 ? -27.516 27.109 7.277 1 95.5 513 ALA A O 1
ATOM 4155 N N . SER A 1 514 ? -28.047 25.266 8.5 1 96.75 514 SER A N 1
ATOM 4156 C CA . SER A 1 514 ? -28.562 26.016 9.648 1 96.75 514 SER A CA 1
ATOM 4157 C C . SER A 1 514 ? -27.438 26.344 10.633 1 96.75 514 SER A C 1
ATOM 4159 O O . SER A 1 514 ? -27.562 27.281 11.422 1 96.75 514 SER A O 1
ATOM 4161 N N . ILE A 1 515 ? -26.453 25.531 10.547 1 96.5 515 ILE A N 1
ATOM 4162 C CA . ILE A 1 515 ? -25.328 25.672 11.469 1 96.5 515 ILE A CA 1
ATOM 4163 C C . ILE A 1 515 ? -24.016 25.656 10.68 1 96.5 515 ILE A C 1
ATOM 4165 O O . ILE A 1 515 ? -23.797 24.766 9.852 1 96.5 515 ILE A O 1
ATOM 4169 N N . TYR A 1 516 ? -23.156 26.609 10.883 1 96.38 516 TYR A N 1
ATOM 4170 C CA . TYR A 1 516 ? -21.812 26.641 10.312 1 96.38 516 TYR A CA 1
ATOM 4171 C C . TYR A 1 516 ? -20.75 26.578 11.398 1 96.38 516 TYR A C 1
ATOM 4173 O O . TYR A 1 516 ? -20.797 27.344 12.375 1 96.38 516 TYR A O 1
ATOM 4181 N N . ILE A 1 517 ? -19.859 25.672 11.281 1 95.81 517 ILE A N 1
ATOM 4182 C CA . ILE A 1 517 ? -18.797 25.516 12.266 1 95.81 517 ILE A CA 1
ATOM 4183 C C . ILE A 1 517 ? -17.438 25.578 11.57 1 95.81 517 ILE A C 1
ATOM 4185 O O . ILE 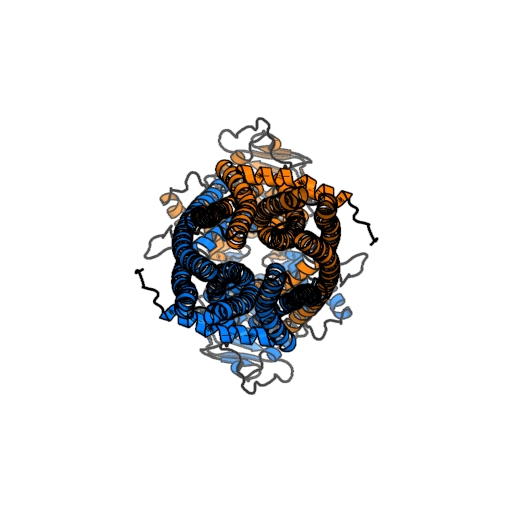A 1 517 ? -17.203 24.875 10.578 1 95.81 517 ILE A O 1
ATOM 4189 N N . LEU A 1 518 ? -16.562 26.422 12.016 1 92.56 518 LEU A N 1
ATOM 4190 C CA . LEU A 1 518 ? -15.188 26.5 11.539 1 92.56 518 LEU A CA 1
ATOM 4191 C C . LEU A 1 518 ? -14.203 26.141 12.656 1 92.56 518 LEU A C 1
ATOM 4193 O O . LEU A 1 518 ? -14.141 26.828 13.68 1 92.56 518 LEU A O 1
ATOM 4197 N N . ASP A 1 519 ? -13.484 25.062 12.5 1 89.31 519 ASP A N 1
ATOM 4198 C CA . ASP A 1 519 ? -12.484 24.625 13.477 1 89.31 519 ASP A CA 1
ATOM 4199 C C . ASP A 1 519 ? -11.086 25.047 13.062 1 89.31 519 ASP A C 1
ATOM 4201 O O . ASP A 1 519 ? -10.391 24.328 12.344 1 89.31 519 ASP A O 1
ATOM 4205 N N . GLU A 1 520 ? -10.57 26.078 13.594 1 77.81 520 GLU A N 1
ATOM 4206 C CA . GLU A 1 520 ? -9.258 26.672 13.375 1 77.81 520 GLU A CA 1
ATOM 4207 C C . GLU A 1 520 ? -8.961 26.812 11.891 1 77.81 520 GLU A C 1
ATOM 4209 O O . GLU A 1 520 ? -7.938 26.328 11.406 1 77.81 520 GLU A O 1
ATOM 4214 N N . PRO A 1 521 ? -9.703 27.594 11.203 1 64.75 521 PRO A N 1
ATOM 4215 C CA . PRO A 1 521 ? -9.562 27.734 9.75 1 64.75 521 PRO A CA 1
ATOM 4216 C C . PRO A 1 521 ? -8.312 28.5 9.344 1 64.75 521 PRO A C 1
ATOM 4218 O O . PRO A 1 521 ? -7.988 28.578 8.156 1 64.75 521 PRO A O 1
ATOM 4221 N N . ASN A 1 522 ? -7.562 29.047 10.297 1 61.5 522 ASN A N 1
ATOM 4222 C CA . ASN A 1 522 ? -6.539 30.047 9.977 1 61.5 522 ASN A CA 1
ATOM 4223 C C . ASN A 1 522 ? -5.133 29.5 10.195 1 61.5 522 ASN A C 1
ATOM 4225 O O . ASN A 1 522 ? -4.152 30.234 10.086 1 61.5 522 ASN A O 1
ATOM 4229 N N . ALA A 1 523 ? -4.953 28.281 10.461 1 59.88 523 ALA A N 1
ATOM 4230 C CA . ALA A 1 523 ? -3.654 27.766 10.875 1 59.88 523 ALA A CA 1
ATOM 4231 C C . ALA A 1 523 ? -2.6 28 9.797 1 59.88 523 ALA A C 1
ATOM 4233 O O . ALA A 1 523 ? -1.432 28.25 10.102 1 59.88 523 ALA A O 1
ATOM 4234 N N . ALA A 1 524 ? -3.035 28.094 8.609 1 62.12 524 ALA A N 1
ATOM 4235 C CA . ALA A 1 524 ? -2.023 28.188 7.559 1 62.12 524 ALA A CA 1
ATOM 4236 C C . ALA A 1 524 ? -2.172 29.469 6.758 1 62.12 524 ALA A C 1
ATOM 4238 O O . ALA A 1 524 ? -1.548 29.641 5.707 1 62.12 524 ALA A O 1
ATOM 4239 N N . LEU A 1 525 ? -2.928 30.438 7.398 1 68.5 525 LEU A N 1
ATOM 4240 C CA . LEU A 1 525 ? -3.24 31.625 6.613 1 68.5 525 LEU A CA 1
ATOM 4241 C C . LEU A 1 525 ? -2.496 32.844 7.156 1 68.5 525 LEU A C 1
ATOM 4243 O O . LEU A 1 525 ? -2.182 32.906 8.344 1 68.5 525 LEU A O 1
ATOM 4247 N N . ASP A 1 526 ? -2.207 33.719 6.324 1 71.5 526 ASP A N 1
ATOM 4248 C CA . ASP A 1 526 ? -1.66 35 6.742 1 71.5 526 ASP A CA 1
ATOM 4249 C C . ASP A 1 526 ? -2.738 35.875 7.387 1 71.5 526 ASP A C 1
ATOM 4251 O O . ASP A 1 526 ? -3.926 35.562 7.312 1 71.5 526 ASP A O 1
ATOM 4255 N N . THR A 1 527 ? -2.309 36.875 7.961 1 72.25 527 THR A N 1
ATOM 4256 C CA . THR A 1 527 ? -3.168 37.75 8.773 1 72.25 527 THR A CA 1
ATOM 4257 C C . THR A 1 527 ? -4.27 38.375 7.926 1 72.25 527 THR A C 1
ATOM 4259 O O . THR A 1 527 ? -5.41 38.5 8.375 1 72.25 527 THR A O 1
ATOM 4262 N N . VAL A 1 528 ? -3.916 38.75 6.707 1 73.69 528 VAL A N 1
ATOM 4263 C CA . VAL A 1 528 ? -4.902 39.375 5.84 1 73.69 528 VAL A CA 1
ATOM 4264 C C . VAL A 1 528 ? -5.965 38.344 5.43 1 73.69 528 VAL A C 1
ATOM 4266 O O . VAL A 1 528 ? -7.164 38.625 5.52 1 73.69 528 VAL A O 1
ATOM 4269 N N . SER A 1 529 ? -5.531 37.312 5.008 1 75.44 529 SER A N 1
ATOM 4270 C CA . SER A 1 529 ? -6.445 36.25 4.602 1 75.44 529 SER A CA 1
ATOM 4271 C C . SER A 1 529 ? -7.316 35.781 5.766 1 75.44 529 SER A C 1
ATOM 4273 O O . SER A 1 529 ? -8.492 35.469 5.582 1 75.44 529 SER A O 1
ATOM 4275 N N . GLU A 1 530 ? -6.711 35.719 6.879 1 78.69 530 GLU A N 1
ATOM 4276 C CA . GLU A 1 530 ? -7.457 35.344 8.07 1 78.69 530 GLU A CA 1
ATOM 4277 C C . GLU A 1 530 ? -8.625 36.281 8.328 1 78.69 530 GLU A C 1
ATOM 4279 O O . GLU A 1 530 ? -9.734 35.844 8.625 1 78.69 530 GLU A O 1
ATOM 4284 N N . ARG A 1 531 ? -8.32 37.531 8.273 1 78 531 ARG A N 1
ATOM 4285 C CA . ARG A 1 531 ? -9.367 38.5 8.492 1 78 531 ARG A CA 1
ATOM 4286 C C . ARG A 1 531 ? -10.492 38.344 7.48 1 78 531 ARG A C 1
ATOM 4288 O O . ARG A 1 531 ? -11.672 38.438 7.836 1 78 531 ARG A O 1
ATOM 4295 N N . GLU 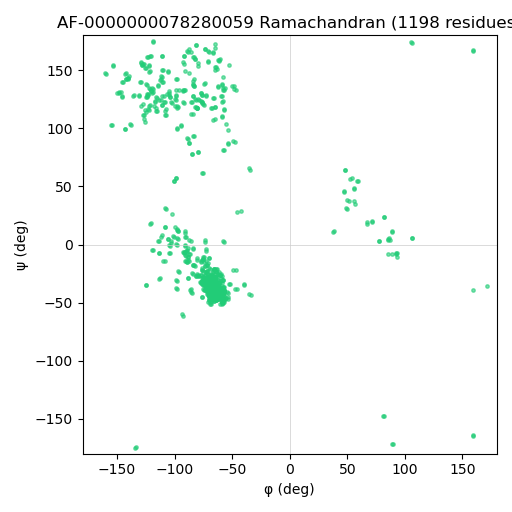A 1 532 ? -10.102 38.156 6.27 1 80.19 532 GLU A N 1
ATOM 4296 C CA . GLU A 1 532 ? -11.094 38 5.211 1 80.19 532 GLU A CA 1
ATOM 4297 C C . GLU A 1 532 ? -11.969 36.781 5.457 1 80.19 532 GLU A C 1
ATOM 4299 O O . GLU A 1 532 ? -13.18 36.812 5.223 1 80.19 532 GLU A O 1
ATOM 4304 N N . ILE A 1 533 ? -11.414 35.781 5.875 1 82.5 533 ILE A N 1
ATOM 4305 C CA . ILE A 1 533 ? -12.125 34.531 6.121 1 82.5 533 ILE A CA 1
ATOM 4306 C C . ILE A 1 533 ? -13.164 34.719 7.219 1 82.5 533 ILE A C 1
ATOM 4308 O O . ILE A 1 533 ? -14.297 34.25 7.113 1 82.5 533 ILE A O 1
ATOM 4312 N N . PHE A 1 534 ? -12.758 35.438 8.266 1 84.81 534 PHE A N 1
ATOM 4313 C CA . PHE A 1 534 ? -13.695 35.625 9.359 1 84.81 534 PHE A CA 1
ATOM 4314 C C . PHE A 1 534 ? -14.805 36.594 8.953 1 84.81 534 PHE A C 1
ATOM 4316 O O . PHE A 1 534 ? -15.961 36.438 9.344 1 84.81 534 PHE A O 1
ATOM 4323 N N . ASP A 1 535 ? -14.414 37.594 8.156 1 84.38 535 ASP A N 1
ATOM 4324 C CA . ASP A 1 535 ? -15.43 38.469 7.637 1 84.38 535 ASP A CA 1
ATOM 4325 C C . ASP A 1 535 ? -16.453 37.719 6.789 1 84.38 535 ASP A C 1
ATOM 4327 O O . ASP A 1 535 ? -17.656 37.969 6.918 1 84.38 535 ASP A O 1
ATOM 4331 N N . ASP A 1 536 ? -15.984 36.906 5.969 1 85.5 536 ASP A N 1
ATOM 4332 C CA . ASP A 1 536 ? -16.859 36.094 5.137 1 85.5 536 ASP A CA 1
ATOM 4333 C C . ASP A 1 536 ? -17.719 35.188 5.992 1 85.5 536 ASP A C 1
ATOM 4335 O O . ASP A 1 536 ? -18.906 35 5.711 1 85.5 536 ASP A O 1
ATOM 4339 N N . PHE A 1 537 ? -17.141 34.625 6.945 1 88.44 537 PHE A N 1
ATOM 4340 C CA . PHE A 1 537 ? -17.859 33.719 7.852 1 88.44 537 PHE A CA 1
ATOM 4341 C C . PHE A 1 537 ? -19 34.469 8.539 1 88.44 537 PHE A C 1
ATOM 4343 O O . PHE A 1 537 ? -20.109 33.906 8.672 1 88.44 537 PHE A O 1
ATOM 4350 N N . PHE A 1 538 ? -18.719 35.688 8.93 1 89.25 538 PHE A N 1
ATOM 4351 C CA . PHE A 1 538 ? -19.734 36.469 9.633 1 89.25 538 PHE A CA 1
ATOM 4352 C C . PHE A 1 538 ? -20.891 36.812 8.703 1 89.25 538 PHE A C 1
ATOM 4354 O O . PHE A 1 538 ? -22.031 36.906 9.125 1 89.25 538 PHE A O 1
ATOM 4361 N N . GLU A 1 539 ? -20.562 36.938 7.5 1 88.38 539 GLU A N 1
ATOM 4362 C CA . GLU A 1 539 ? -21.594 37.25 6.52 1 88.38 539 GLU A CA 1
ATOM 4363 C C . GLU A 1 539 ? -22.438 36.031 6.199 1 88.38 539 GLU A C 1
ATOM 4365 O O . GLU A 1 539 ? -23.672 36.094 6.191 1 88.38 539 GLU A O 1
ATOM 4370 N N . ILE A 1 540 ? -21.812 34.938 5.992 1 87.5 540 ILE A N 1
ATOM 4371 C CA . ILE A 1 540 ? -22.5 33.719 5.559 1 87.5 540 ILE A CA 1
ATOM 4372 C C . ILE A 1 540 ? -23.344 33.188 6.707 1 87.5 540 ILE A C 1
ATOM 4374 O O . ILE A 1 540 ? -24.422 32.625 6.48 1 87.5 540 ILE A O 1
ATOM 4378 N N . SER A 1 541 ? -22.906 33.406 7.91 1 89.88 541 SER A N 1
ATOM 4379 C CA . SER A 1 541 ? -23.594 32.844 9.062 1 89.88 541 SER A CA 1
ATOM 4380 C C . SER A 1 541 ? -24.656 33.781 9.594 1 89.88 541 SER A C 1
ATOM 4382 O O . SER A 1 541 ? -25.234 33.562 10.656 1 89.88 541 SER A O 1
ATOM 4384 N N . LYS A 1 542 ? -24.859 34.844 8.859 1 91.38 542 LYS A N 1
ATOM 4385 C CA . LYS A 1 542 ? -25.906 35.781 9.289 1 91.38 542 LYS A CA 1
ATOM 4386 C C . LYS A 1 542 ? -27.266 35.062 9.344 1 91.38 542 LYS A C 1
ATOM 4388 O O . LYS A 1 542 ? -27.672 34.438 8.367 1 91.38 542 LYS A O 1
ATOM 4393 N N . GLY A 1 543 ? -27.906 35.156 10.391 1 93.12 543 GLY A N 1
ATOM 4394 C CA . GLY A 1 543 ? -29.219 34.531 10.578 1 93.12 543 GLY A CA 1
ATOM 4395 C C . GLY A 1 543 ? -29.141 33.031 10.836 1 93.12 543 GLY A C 1
ATOM 4396 O O . GLY A 1 543 ? -30.172 32.344 10.828 1 93.12 543 GLY A O 1
ATOM 4397 N N . LYS A 1 544 ? -28.016 32.5 10.922 1 96.25 544 LYS A N 1
ATOM 4398 C CA . LYS A 1 544 ? -27.766 31.094 11.227 1 96.25 544 LYS A CA 1
ATOM 4399 C C . LYS A 1 544 ? -26.969 30.953 12.516 1 96.25 544 LYS A C 1
ATOM 4401 O O . LYS A 1 544 ? -26.609 31.953 13.148 1 96.25 544 LYS A O 1
ATOM 4406 N N . ILE A 1 545 ? -26.75 29.734 12.961 1 96.38 545 ILE A N 1
ATOM 4407 C CA . ILE A 1 545 ? -25.875 29.484 14.094 1 96.38 545 ILE A CA 1
ATOM 4408 C C . ILE A 1 545 ? -24.422 29.375 13.602 1 96.38 545 ILE A C 1
ATOM 4410 O O . ILE A 1 545 ? -24.094 28.5 12.805 1 96.38 545 ILE A O 1
ATOM 4414 N N . GLY A 1 546 ? -23.594 30.312 13.961 1 95.94 546 GLY A N 1
ATOM 4415 C CA . GLY A 1 546 ? -22.188 30.297 13.57 1 95.94 546 GLY A CA 1
ATOM 4416 C C . GLY A 1 546 ? -21.25 30.047 14.734 1 95.94 546 GLY A C 1
ATOM 4417 O O . GLY A 1 546 ? -21.297 30.766 15.742 1 95.94 546 GLY A O 1
ATOM 4418 N N . ILE A 1 547 ? -20.469 29 14.68 1 95.88 547 ILE A N 1
ATOM 4419 C CA . ILE A 1 547 ? -19.5 28.656 15.711 1 95.88 547 ILE A CA 1
ATOM 4420 C C . ILE A 1 547 ? -18.094 28.609 15.094 1 95.88 547 ILE A C 1
ATOM 4422 O O . ILE A 1 547 ? -17.906 28.031 14.023 1 95.88 547 ILE A O 1
ATOM 4426 N N . PHE A 1 548 ? -17.109 29.219 15.688 1 93.38 548 PHE A N 1
ATOM 4427 C CA . PHE A 1 548 ? -15.742 29.094 15.18 1 93.38 548 PHE A CA 1
ATOM 4428 C C . PHE A 1 548 ? -14.75 29.016 16.328 1 93.38 548 PHE A C 1
ATOM 4430 O O . PHE A 1 548 ? -14.984 29.547 17.406 1 93.38 548 PHE A O 1
ATOM 4437 N N . ILE A 1 549 ? -13.773 28.219 16.125 1 90.31 549 ILE A N 1
ATOM 4438 C CA . ILE A 1 549 ? -12.648 28.094 17.047 1 90.31 549 ILE A CA 1
ATOM 4439 C C . ILE A 1 549 ? -11.477 28.922 16.547 1 90.31 549 ILE A C 1
ATOM 4441 O O . ILE A 1 549 ? -11.141 28.875 15.359 1 90.31 549 ILE A O 1
ATOM 4445 N N . SER A 1 550 ? -10.945 29.75 17.359 1 78.75 550 SER A N 1
ATOM 4446 C CA . SER A 1 550 ? -9.766 30.531 16.984 1 78.75 550 SER A CA 1
ATOM 4447 C C . SER A 1 550 ? -8.773 30.625 18.141 1 78.75 550 SER A C 1
ATOM 4449 O O . SER A 1 550 ? -9.18 30.672 19.312 1 78.75 550 SER A O 1
ATOM 4451 N N . HIS A 1 551 ? -7.629 30.625 17.844 1 70.38 551 HIS A N 1
ATOM 4452 C CA . HIS A 1 551 ? -6.598 30.875 18.844 1 70.38 551 HIS A CA 1
ATOM 4453 C C . HIS A 1 551 ? -6.277 32.344 18.938 1 70.38 551 HIS A C 1
ATOM 4455 O O . HIS A 1 551 ? -5.594 32.781 19.875 1 70.38 551 HIS A O 1
ATOM 4461 N N . ARG A 1 552 ? -6.855 33.031 18.078 1 71.88 552 ARG A N 1
ATOM 4462 C CA . ARG A 1 552 ? -6.633 34.469 18.062 1 71.88 552 ARG A CA 1
ATOM 4463 C C . ARG A 1 552 ? -7.836 35.219 18.625 1 71.88 552 ARG A C 1
ATOM 4465 O O . ARG A 1 552 ? -8.969 35 18.188 1 71.88 552 ARG A O 1
ATOM 4472 N N . LEU A 1 553 ? -7.555 36.062 19.484 1 79.25 553 LEU A N 1
ATOM 4473 C CA . LEU A 1 553 ? -8.633 36.719 20.234 1 79.25 553 LEU A CA 1
ATOM 4474 C C . LEU A 1 553 ? -9.227 37.875 19.438 1 79.25 553 LEU A C 1
ATOM 4476 O O . LEU A 1 553 ? -10.352 38.312 19.688 1 79.25 553 LEU A O 1
ATOM 4480 N N . ASN A 1 554 ? -8.5 38.344 18.438 1 76.38 554 ASN A N 1
ATOM 4481 C CA . ASN A 1 554 ? -9.023 39.469 17.656 1 76.38 554 ASN A CA 1
ATOM 4482 C C . ASN A 1 554 ? -10.289 39.094 16.891 1 76.38 554 ASN A C 1
ATOM 4484 O O . ASN A 1 554 ? -11.227 39.875 16.781 1 76.38 554 ASN A O 1
ATOM 4488 N N . ALA A 1 555 ? -10.305 37.906 16.359 1 78.75 555 ALA A N 1
ATOM 4489 C CA . ALA A 1 555 ? -11.5 37.438 15.688 1 78.75 555 ALA A CA 1
ATOM 4490 C C . ALA A 1 555 ? -12.617 37.156 16.688 1 78.75 555 ALA A C 1
ATOM 4492 O O . ALA A 1 555 ? -13.789 37.375 16.406 1 78.75 555 ALA A O 1
ATOM 4493 N N . ALA A 1 556 ? -12.203 36.688 17.828 1 87.31 556 ALA A N 1
ATOM 4494 C CA . ALA A 1 556 ? -13.164 36.375 18.875 1 87.31 556 ALA A CA 1
ATOM 4495 C C . ALA A 1 556 ? -13.891 37.625 19.375 1 87.31 556 ALA A C 1
ATOM 4497 O O . ALA A 1 556 ? -15.047 37.531 19.781 1 87.31 556 ALA A O 1
ATOM 4498 N N . LYS A 1 557 ? -13.219 38.75 19.297 1 88.38 557 LYS A N 1
ATOM 4499 C CA . LYS A 1 557 ? -13.789 40 19.766 1 88.38 557 LYS A CA 1
ATOM 4500 C C . LYS A 1 557 ? -15.055 40.344 19 1 88.38 557 LYS A C 1
ATOM 4502 O O . LYS A 1 557 ? -15.93 41.062 19.516 1 88.38 557 LYS A O 1
ATOM 4507 N N . LYS A 1 558 ? -15.195 39.875 17.797 1 85.06 558 LYS A N 1
ATOM 4508 C CA . LYS A 1 558 ? -16.312 40.219 16.938 1 85.06 558 LYS A CA 1
ATOM 4509 C C . LYS A 1 558 ? -17.484 39.281 17.141 1 85.06 558 LYS A C 1
ATOM 4511 O O . LYS A 1 558 ? -18.578 39.5 16.609 1 85.06 558 LYS A O 1
ATOM 4516 N N . ALA A 1 559 ? -17.344 38.344 17.922 1 91.81 559 ALA A N 1
ATOM 4517 C CA . ALA A 1 559 ? -18.406 37.344 18.172 1 91.81 559 ALA A CA 1
ATOM 4518 C C . ALA A 1 559 ? -19.453 37.906 19.141 1 91.81 559 ALA A C 1
ATOM 4520 O O . ALA A 1 559 ? -19.156 38.844 19.906 1 91.81 559 ALA A O 1
ATOM 4521 N N . ASP A 1 560 ? -20.656 37.406 19.047 1 92.75 560 ASP A N 1
ATOM 4522 C CA . ASP A 1 560 ? -21.734 37.781 19.969 1 92.75 560 ASP A CA 1
ATOM 4523 C C . ASP A 1 560 ? -21.516 37.156 21.344 1 92.75 560 ASP A C 1
ATOM 4525 O O . ASP A 1 560 ? -21.969 37.719 22.344 1 92.75 560 ASP A O 1
ATOM 4529 N N . LYS A 1 561 ? -20.875 36.062 21.312 1 94.12 561 LYS A N 1
ATOM 4530 C CA . LYS A 1 561 ? -20.609 35.312 22.531 1 94.12 561 LYS A CA 1
ATOM 4531 C C . LYS A 1 561 ? -19.281 34.562 22.438 1 94.12 561 LYS A C 1
ATOM 4533 O O . LYS A 1 561 ? -18.969 33.969 21.406 1 94.12 561 LYS A O 1
ATOM 4538 N N . ILE A 1 562 ? -18.484 34.75 23.5 1 95.88 562 ILE A N 1
ATOM 4539 C CA . ILE A 1 562 ? -17.219 34.031 23.594 1 95.88 562 ILE A CA 1
ATOM 4540 C C . ILE A 1 562 ? -17.297 32.969 24.703 1 95.88 562 ILE A C 1
ATOM 4542 O O . ILE A 1 562 ? -17.703 33.281 25.828 1 95.88 562 ILE A O 1
ATOM 4546 N N . ILE A 1 563 ? -16.969 31.797 24.359 1 96.12 563 ILE A N 1
ATOM 4547 C CA . ILE A 1 563 ? -16.906 30.719 25.328 1 96.12 563 ILE A CA 1
ATOM 4548 C C . ILE A 1 563 ? -15.453 30.312 25.578 1 96.12 563 ILE A C 1
ATOM 4550 O O . ILE A 1 563 ? -14.742 29.938 24.641 1 96.12 563 ILE A O 1
ATOM 4554 N N . VAL A 1 564 ? -15.047 30.391 26.812 1 95.88 564 VAL A N 1
ATOM 4555 C CA . VAL A 1 564 ? -13.672 30.062 27.172 1 95.88 564 VAL A CA 1
ATOM 4556 C C . VAL A 1 564 ? -13.625 28.672 27.812 1 95.88 564 VAL A C 1
ATOM 4558 O O . VAL A 1 564 ? -14.328 28.406 28.781 1 95.88 564 VAL A O 1
ATOM 4561 N N . MET A 1 565 ? -12.852 27.844 27.203 1 94.12 565 MET A N 1
ATOM 4562 C CA . MET A 1 565 ? -12.711 26.469 27.703 1 94.12 565 MET A CA 1
ATOM 4563 C C . MET A 1 565 ? -11.312 26.234 28.25 1 94.12 565 MET A C 1
ATOM 4565 O O . MET A 1 565 ? -10.328 26.734 27.703 1 94.12 565 MET A O 1
ATOM 4569 N N . ASP A 1 566 ? -11.25 25.484 29.312 1 93.06 566 ASP A N 1
ATOM 4570 C CA . ASP A 1 566 ? -9.992 25.094 29.938 1 93.06 566 ASP A CA 1
ATOM 4571 C C . ASP A 1 566 ? -10.117 23.734 30.609 1 93.06 566 ASP A C 1
ATOM 4573 O O . ASP A 1 566 ? -11.078 23.469 31.344 1 93.06 566 ASP A O 1
ATOM 4577 N N . ASP A 1 567 ? -9.211 22.922 30.312 1 90.62 567 ASP A N 1
ATOM 4578 C CA . ASP A 1 567 ? -9.125 21.594 30.906 1 90.62 567 ASP A CA 1
ATOM 4579 C C . ASP A 1 567 ? -10.461 20.859 30.828 1 90.62 567 ASP A C 1
ATOM 4581 O O . ASP A 1 567 ? -10.93 20.297 31.812 1 90.62 567 ASP A O 1
ATOM 4585 N N . GLY A 1 568 ? -11.102 21.031 29.781 1 93.38 568 GLY A N 1
ATOM 4586 C CA . GLY A 1 568 ? -12.312 20.281 29.484 1 93.38 568 GLY A CA 1
ATOM 4587 C C . GLY A 1 568 ? -13.562 20.906 30.078 1 93.38 568 GLY A C 1
ATOM 4588 O O . GLY A 1 568 ? -14.648 20.328 30.031 1 93.38 568 GLY A O 1
ATOM 4589 N N . ARG A 1 569 ? -13.414 22.078 30.672 1 95.94 569 ARG A N 1
ATOM 4590 C CA . ARG A 1 569 ? -14.547 22.766 31.281 1 95.94 569 ARG A CA 1
ATOM 4591 C C . ARG A 1 569 ? -14.742 24.156 30.688 1 95.94 569 ARG A C 1
ATOM 4593 O O . ARG A 1 569 ? -13.797 24.734 30.141 1 95.94 569 ARG A O 1
ATOM 4600 N N . VAL A 1 570 ? -15.984 24.594 30.766 1 96.56 570 VAL A N 1
ATOM 4601 C CA . VAL A 1 570 ? -16.25 25.984 30.438 1 96.56 570 VAL A CA 1
ATOM 4602 C C . VAL A 1 570 ? -15.953 26.875 31.641 1 96.56 570 VAL A C 1
ATOM 4604 O O . VAL A 1 570 ? -16.594 26.75 32.688 1 96.56 570 VAL A O 1
ATOM 4607 N N . VAL A 1 571 ? -15.039 27.75 31.484 1 96.25 571 VAL A N 1
ATOM 4608 C CA . VAL A 1 571 ? -14.578 28.531 32.625 1 96.25 571 VAL A CA 1
ATOM 4609 C C . VAL A 1 571 ? -15.062 29.969 32.5 1 96.25 571 VAL A C 1
ATOM 4611 O O . VAL A 1 571 ? -15.008 30.734 33.469 1 96.25 571 VAL A O 1
ATOM 4614 N N . GLY A 1 572 ? -15.523 30.344 31.344 1 95.69 572 GLY A N 1
ATOM 4615 C CA . GLY A 1 572 ? -16.031 31.688 31.141 1 95.69 572 GLY A CA 1
ATOM 4616 C C . GLY A 1 572 ? -16.938 31.812 29.938 1 95.69 572 GLY A C 1
ATOM 4617 O O . GLY A 1 572 ? -16.766 31.094 28.953 1 95.69 572 GLY A O 1
ATOM 4618 N N . MET A 1 573 ? -17.938 32.719 30.047 1 95.44 573 MET A N 1
ATOM 4619 C CA . MET A 1 573 ? -18.844 33.031 28.938 1 95.44 573 MET A CA 1
ATOM 4620 C C . MET A 1 573 ? -19.25 34.5 28.953 1 95.44 573 MET A C 1
ATOM 4622 O O . MET A 1 573 ? -19.641 35.031 29.984 1 95.44 573 MET A O 1
ATOM 4626 N N . GLY A 1 574 ? -19.062 35.094 27.812 1 94.12 574 GLY A N 1
ATOM 4627 C CA . GLY A 1 574 ? -19.484 36.469 27.734 1 94.12 574 GLY A CA 1
ATOM 4628 C C . GLY A 1 574 ? -18.812 37.25 26.609 1 94.12 574 GLY A C 1
ATOM 4629 O O . GLY A 1 574 ? -18.359 36.656 25.625 1 94.12 574 GLY A O 1
ATOM 4630 N N . LYS A 1 575 ? -18.859 38.5 26.625 1 94.06 575 LYS A N 1
ATOM 4631 C CA . LYS A 1 575 ? -18.219 39.375 25.641 1 94.06 575 LYS A CA 1
ATOM 4632 C C . LYS A 1 575 ? -16.766 39.656 26.016 1 94.06 575 LYS A C 1
ATOM 4634 O O . LYS A 1 575 ? -16.344 39.344 27.125 1 94.06 575 LYS A O 1
ATOM 4639 N N . HIS A 1 576 ? -16.062 40.156 25.109 1 92.25 576 HIS A N 1
ATOM 4640 C CA . HIS A 1 576 ? -14.633 40.406 25.266 1 92.25 576 HIS A CA 1
ATOM 4641 C C . HIS A 1 576 ? -14.359 41.25 26.516 1 92.25 576 HIS A C 1
ATOM 4643 O O . HIS A 1 576 ? -13.539 40.844 27.359 1 92.25 576 HIS A O 1
ATOM 4649 N N . GLU A 1 577 ? -15.156 42.281 26.688 1 91.75 577 GLU A N 1
ATOM 4650 C CA . GLU A 1 577 ? -14.922 43.219 27.781 1 91.75 577 GLU A CA 1
ATOM 4651 C C . GLU A 1 577 ? -15.203 42.562 29.125 1 91.75 577 GLU A C 1
ATOM 4653 O O . GLU A 1 577 ? -14.469 42.75 30.094 1 91.75 577 GLU A O 1
ATOM 4658 N N . ASP A 1 578 ? -16.188 41.75 29.156 1 94.12 578 ASP A N 1
ATOM 4659 C CA . ASP A 1 578 ? -16.578 41.062 30.375 1 94.12 578 ASP A CA 1
ATOM 4660 C C . ASP A 1 578 ? -15.57 40 30.75 1 94.12 578 ASP A C 1
ATOM 4662 O O . ASP A 1 578 ? -15.227 39.844 31.938 1 94.12 578 ASP A O 1
ATOM 4666 N N . LEU A 1 579 ? -15.086 39.312 29.797 1 94.31 579 LEU A N 1
ATOM 4667 C CA . LEU A 1 579 ? -14.18 38.188 30.047 1 94.31 579 LEU A CA 1
ATOM 4668 C C . LEU A 1 579 ? -12.797 38.688 30.453 1 94.31 579 LEU A C 1
ATOM 4670 O O . LEU A 1 579 ? -12.086 38 31.203 1 94.31 579 LEU A O 1
ATOM 4674 N N . LEU A 1 580 ? -12.398 39.844 29.969 1 92.5 580 LEU A N 1
ATOM 4675 C CA . LEU A 1 580 ? -11.117 40.438 30.344 1 92.5 580 LEU A CA 1
ATOM 4676 C C . LEU A 1 580 ? -11.094 40.781 31.828 1 92.5 580 LEU A C 1
ATOM 4678 O O . LEU A 1 580 ? -10.031 40.812 32.438 1 92.5 580 LEU A O 1
ATOM 4682 N N . LYS A 1 581 ? -12.281 40.938 32.375 1 93 581 LYS A N 1
ATOM 4683 C CA . LYS A 1 581 ? -12.375 41.312 33.781 1 93 581 LYS A CA 1
ATOM 4684 C C . LYS A 1 581 ? -12.617 40.125 34.688 1 93 581 LYS A C 1
ATOM 4686 O O . LYS A 1 581 ? -12.117 40.062 35.812 1 93 581 LYS A O 1
ATOM 4691 N N . ASN A 1 582 ? -13.305 39.125 34.188 1 93.75 582 ASN A N 1
ATOM 4692 C CA . ASN A 1 582 ? -13.852 38.125 35.094 1 93.75 582 ASN A CA 1
ATOM 4693 C C . ASN A 1 582 ? -13.281 36.75 34.812 1 93.75 582 ASN A C 1
ATOM 4695 O O . ASN A 1 582 ? -13.562 35.812 35.562 1 93.75 582 ASN A O 1
ATOM 4699 N N . CYS A 1 583 ? -12.5 36.562 33.812 1 94.62 583 CYS A N 1
ATOM 4700 C CA . CYS A 1 583 ? -12.008 35.25 33.438 1 94.62 583 CYS A CA 1
ATOM 4701 C C . CYS A 1 583 ? -10.484 35.219 33.375 1 94.62 583 CYS A C 1
ATOM 4703 O O . CYS A 1 583 ? -9.906 35.781 32.438 1 94.62 583 CYS A O 1
ATOM 4705 N N . LEU A 1 584 ? -9.867 34.5 34.219 1 93.25 584 LEU A N 1
ATOM 4706 C CA . LEU A 1 584 ? -8.414 34.5 34.344 1 93.25 584 LEU A CA 1
ATOM 4707 C C . LEU A 1 584 ? -7.789 33.844 33.125 1 93.25 584 LEU A C 1
ATOM 4709 O O . LEU A 1 584 ? -6.758 34.312 32.625 1 93.25 584 LEU A O 1
ATOM 4713 N N . VAL A 1 585 ? -8.383 32.844 32.625 1 91.75 585 VAL A N 1
ATOM 4714 C CA . VAL A 1 585 ? -7.855 32.125 31.469 1 91.75 585 VAL A CA 1
ATOM 4715 C C . VAL A 1 585 ? -7.871 33.031 30.25 1 91.75 585 VAL A C 1
ATOM 4717 O O . VAL A 1 585 ? -6.902 33.062 29.484 1 91.75 585 VAL A O 1
ATOM 4720 N N . TYR A 1 586 ? -8.891 33.719 30.141 1 92.06 586 TYR A N 1
ATOM 4721 C CA . TYR A 1 586 ? -9.031 34.656 29.016 1 92.06 586 TYR A CA 1
ATOM 4722 C C . TYR A 1 586 ? -8.008 35.781 29.109 1 92.06 586 TYR A C 1
ATOM 4724 O O . TYR A 1 586 ? -7.422 36.156 28.094 1 92.06 586 TYR A O 1
ATOM 4732 N N . GLN A 1 587 ? -7.789 36.219 30.281 1 91.12 587 GLN A N 1
ATOM 4733 C CA . GLN A 1 587 ? -6.801 37.281 30.516 1 91.12 587 GLN A CA 1
ATOM 4734 C C . GLN A 1 587 ? -5.402 36.812 30.141 1 91.12 587 GLN A C 1
ATOM 4736 O O . GLN A 1 587 ? -4.645 37.531 29.5 1 91.12 587 GLN A O 1
ATOM 4741 N N . THR A 1 588 ? -5.164 35.625 30.531 1 87.25 588 THR A N 1
ATOM 4742 C CA . THR A 1 588 ? -3.852 35.062 30.234 1 87.25 588 THR A CA 1
ATOM 4743 C C . THR A 1 588 ? -3.639 34.938 28.734 1 87.25 588 THR A C 1
ATOM 4745 O O . THR A 1 588 ? -2.555 35.219 28.219 1 87.25 588 THR A O 1
ATOM 4748 N N . LEU A 1 589 ? -4.645 34.5 28.078 1 86.12 589 LEU A N 1
ATOM 4749 C CA . LEU A 1 589 ? -4.559 34.312 26.625 1 86.12 589 LEU A CA 1
ATOM 4750 C C . LEU A 1 589 ? -4.375 35.688 25.938 1 86.12 589 LEU A C 1
ATOM 4752 O O . LEU A 1 589 ? -3.594 35.781 25 1 86.12 589 LEU A O 1
ATOM 4756 N N . TYR A 1 590 ? -5.094 36.562 26.438 1 84.44 590 TYR A N 1
ATOM 4757 C CA . TYR A 1 590 ? -5.031 37.906 25.875 1 84.44 590 TYR A CA 1
ATOM 4758 C C . TYR A 1 590 ? -3.662 38.531 26.094 1 84.44 590 TYR A C 1
ATOM 4760 O O . TYR A 1 590 ? -3.105 39.156 25.188 1 84.44 590 TYR A O 1
ATOM 4768 N N . GLN A 1 591 ? -3.135 38.375 27.234 1 81.5 591 GLN A N 1
ATOM 4769 C CA . GLN A 1 591 ? -1.814 38.906 27.562 1 81.5 591 GLN A CA 1
ATOM 4770 C C . GLN A 1 591 ? -0.733 38.219 26.703 1 81.5 591 GLN A C 1
ATOM 4772 O O . GLN A 1 591 ? 0.222 38.875 26.281 1 81.5 591 GLN A O 1
ATOM 4777 N N . ALA A 1 592 ? -0.913 37.031 26.578 1 77.56 592 ALA A N 1
ATOM 4778 C CA . ALA A 1 592 ? 0.048 36.281 25.766 1 77.56 592 ALA A CA 1
ATOM 4779 C C . ALA A 1 592 ? 0.014 36.781 24.312 1 77.56 592 ALA A C 1
ATOM 4781 O O . ALA A 1 592 ? 1.046 36.812 23.641 1 77.56 592 ALA A O 1
ATOM 4782 N N . GLU A 1 593 ? -1.126 37.094 23.844 1 75.56 593 GLU A N 1
ATOM 4783 C CA . GLU A 1 593 ? -1.275 37.5 22.453 1 75.56 593 GLU A CA 1
ATOM 4784 C C . GLU A 1 593 ? -0.712 38.906 22.25 1 75.56 593 GLU A C 1
ATOM 4786 O O . GLU A 1 593 ? -0.121 39.219 21.203 1 75.56 593 GLU A O 1
ATOM 4791 N N . THR A 1 594 ? -0.896 39.812 23.203 1 70.5 594 THR A N 1
ATOM 4792 C CA . THR A 1 594 ? -0.493 41.188 23.078 1 70.5 594 THR A CA 1
ATOM 4793 C C . THR A 1 594 ? 0.926 41.406 23.594 1 70.5 594 THR A C 1
ATOM 4795 O O . THR A 1 594 ? 1.49 42.5 23.453 1 70.5 594 THR A O 1
ATOM 4798 N N . TYR A 1 595 ? 1.695 40.312 23.891 1 61.5 595 TYR A N 1
ATOM 4799 C CA . TYR A 1 595 ? 3.031 40.406 24.469 1 61.5 595 TYR A CA 1
ATOM 4800 C C . TYR A 1 595 ? 3.104 41.531 25.516 1 61.5 595 TYR A C 1
ATOM 4802 O O . TYR A 1 595 ? 4.156 42.125 25.703 1 61.5 595 TYR A O 1
ATOM 4810 N N . GLU A 1 596 ? 2.006 42.125 25.969 1 54.75 596 GLU A N 1
ATOM 4811 C CA . GLU A 1 596 ? 2.033 43.156 26.969 1 54.75 596 GLU A CA 1
ATOM 4812 C C . GLU A 1 596 ? 2.512 42.625 28.328 1 54.75 596 GLU A C 1
ATOM 4814 O O . GLU A 1 596 ? 2.174 41.5 28.703 1 54.75 596 GLU A O 1
ATOM 4819 N N . ASN A 1 597 ? 3.758 42.969 28.766 1 47.5 597 ASN A N 1
ATOM 4820 C CA . ASN A 1 597 ? 4.266 42.625 30.094 1 47.5 597 ASN A CA 1
ATOM 4821 C C . ASN A 1 597 ? 3.262 42.969 31.188 1 47.5 597 ASN A C 1
ATOM 4823 O O . ASN A 1 597 ? 2.43 43.875 31.016 1 47.5 597 ASN A O 1
ATOM 4827 N N . GLU A 1 598 ? 3.066 42.094 32.156 1 44.88 598 GLU A N 1
ATOM 4828 C CA . GLU A 1 598 ? 2.238 42.312 33.312 1 44.88 598 GLU A CA 1
ATOM 4829 C C . GLU A 1 598 ? 2.293 43.75 33.781 1 44.88 598 GLU A C 1
ATOM 4831 O O . GLU A 1 598 ? 1.308 44.281 34.281 1 44.88 598 GLU A O 1
ATOM 4836 N N . GLU A 1 599 ? 3.41 44.344 33.812 1 41.06 599 GLU A N 1
ATOM 4837 C CA . GLU A 1 599 ? 3.586 45.625 34.469 1 41.06 599 GLU A CA 1
ATOM 4838 C C . GLU A 1 599 ? 2.801 46.719 33.781 1 41.06 599 GLU A C 1
ATOM 4840 O O . GLU A 1 599 ? 2.623 47.812 34.312 1 41.06 599 GLU A O 1
ATOM 4845 N N . ASP A 1 600 ? 2.557 46.656 32.688 1 40.34 600 ASP A N 1
ATOM 4846 C CA . ASP A 1 600 ? 1.913 47.781 32.031 1 40.34 600 ASP A CA 1
ATOM 4847 C C . ASP A 1 600 ? 0.393 47.719 32.125 1 40.34 600 ASP A C 1
ATOM 4849 O O . ASP A 1 600 ? -0.327 48.531 31.547 1 40.34 600 ASP A O 1
ATOM 4853 N N . MET A 1 601 ? -0.21 46.75 32.562 1 37.34 601 MET A N 1
ATOM 4854 C CA . MET A 1 601 ? -1.637 46.812 32.875 1 37.34 601 MET A CA 1
ATOM 4855 C C . MET A 1 601 ? -1.866 47.312 34.281 1 37.34 601 MET A C 1
ATOM 4857 O O . MET A 1 601 ? -1.164 46.906 35.219 1 37.34 601 MET A O 1
ATOM 4861 N N . MET B 1 1 ? -5.719 8.133 -31.203 1 26.55 1 MET B N 1
ATOM 4862 C CA . MET B 1 1 ? -4.801 7.352 -30.391 1 26.55 1 MET B CA 1
ATOM 4863 C C . MET B 1 1 ? -4.582 5.965 -30.984 1 26.55 1 MET B C 1
ATOM 4865 O O . MET B 1 1 ? -5.469 5.113 -30.922 1 26.55 1 MET B O 1
ATOM 4869 N N . GLU B 1 2 ? -3.713 5.887 -32.094 1 30.7 2 GLU B N 1
ATOM 4870 C CA . GLU B 1 2 ? -3.455 5.023 -33.25 1 30.7 2 GLU B CA 1
ATOM 4871 C C . GLU B 1 2 ? -3.129 3.6 -32.812 1 30.7 2 GLU B C 1
ATOM 4873 O O . GLU B 1 2 ? -2.691 3.381 -31.672 1 30.7 2 GLU B O 1
ATOM 4878 N N . ARG B 1 3 ? -3.52 2.674 -33.5 1 37.38 3 ARG B N 1
ATOM 4879 C CA . ARG B 1 3 ? -3.367 1.244 -33.75 1 37.38 3 ARG B CA 1
ATOM 4880 C C . ARG B 1 3 ? -1.9 0.834 -33.719 1 37.38 3 ARG B C 1
ATOM 4882 O O . ARG B 1 3 ? -1.256 0.712 -34.781 1 37.38 3 ARG B O 1
ATOM 4889 N N . ASN B 1 4 ? -1.026 1.496 -32.969 1 36.62 4 ASN B N 1
ATOM 4890 C CA . ASN B 1 4 ? 0.389 1.22 -33.188 1 36.62 4 ASN B CA 1
ATOM 4891 C C . ASN B 1 4 ? 0.693 -0.272 -33.094 1 36.62 4 ASN B C 1
ATOM 4893 O O . ASN B 1 4 ? 0.324 -0.916 -32.094 1 36.62 4 ASN B O 1
ATOM 4897 N N . ARG B 1 5 ? 0.8 -0.974 -34.094 1 43.78 5 ARG B N 1
ATOM 4898 C CA . ARG B 1 5 ? 1.313 -2.287 -34.469 1 43.78 5 ARG B CA 1
ATOM 4899 C C . ARG B 1 5 ? 2.539 -2.654 -33.656 1 43.78 5 ARG B C 1
ATOM 4901 O O . ARG B 1 5 ? 3.605 -2.059 -33.812 1 43.78 5 ARG B O 1
ATOM 4908 N N . ILE B 1 6 ? 2.371 -2.797 -32.344 1 48.31 6 ILE B N 1
ATOM 4909 C CA . ILE B 1 6 ? 3.477 -3.311 -31.547 1 48.31 6 ILE B CA 1
ATOM 4910 C C . ILE B 1 6 ? 4.062 -4.551 -32.219 1 48.31 6 ILE B C 1
ATOM 4912 O O . ILE B 1 6 ? 3.381 -5.57 -32.344 1 48.31 6 ILE B O 1
ATOM 4916 N N . GLY B 1 7 ? 5.02 -4.461 -33.125 1 51.34 7 GLY B N 1
ATOM 4917 C CA . GLY B 1 7 ? 5.77 -5.418 -33.906 1 51.34 7 GLY B CA 1
ATOM 4918 C C . GLY B 1 7 ? 6.652 -6.328 -33.094 1 51.34 7 GLY B C 1
ATOM 4919 O O . GLY B 1 7 ? 6.797 -6.125 -31.875 1 51.34 7 GLY B O 1
ATOM 4920 N N . ILE B 1 8 ? 7.191 -7.34 -33.656 1 58.06 8 ILE B N 1
ATOM 4921 C CA . ILE B 1 8 ? 8.188 -8.312 -33.219 1 58.06 8 ILE B CA 1
ATOM 4922 C C . ILE B 1 8 ? 9.367 -7.59 -32.562 1 58.06 8 ILE B C 1
ATOM 4924 O O . ILE B 1 8 ? 9.969 -8.102 -31.625 1 58.06 8 ILE B O 1
ATOM 4928 N N . LYS B 1 9 ? 9.523 -6.324 -32.875 1 57.28 9 LYS B N 1
ATOM 4929 C CA . LYS B 1 9 ? 10.656 -5.543 -32.375 1 57.28 9 LYS B CA 1
ATOM 4930 C C . LYS B 1 9 ? 10.469 -5.141 -30.922 1 57.28 9 LYS B C 1
ATOM 4932 O O . LYS B 1 9 ? 11.43 -5.145 -30.156 1 57.28 9 LYS B O 1
ATOM 4937 N N . ASP B 1 10 ? 9.297 -4.941 -30.516 1 58.28 10 ASP B N 1
ATOM 4938 C CA . ASP B 1 10 ? 9.047 -4.535 -29.141 1 58.28 10 ASP B CA 1
ATOM 4939 C C . ASP B 1 10 ? 9.211 -5.711 -28.172 1 58.28 10 ASP B C 1
ATOM 4941 O O . ASP B 1 10 ? 9.711 -5.547 -27.062 1 58.28 10 ASP B O 1
ATOM 4945 N N . ILE B 1 11 ? 8.891 -6.754 -28.719 1 59.31 11 ILE B N 1
ATOM 4946 C CA . ILE B 1 11 ? 9.047 -7.992 -27.969 1 59.31 11 ILE B CA 1
ATOM 4947 C C . ILE B 1 11 ? 10.531 -8.273 -27.75 1 59.31 11 ILE B C 1
ATOM 4949 O O . ILE B 1 11 ? 10.938 -8.656 -26.656 1 59.31 11 ILE B O 1
ATOM 4953 N N . LEU B 1 12 ? 11.188 -8.078 -28.797 1 60.56 12 LEU B N 1
ATOM 4954 C CA . LEU B 1 12 ? 12.625 -8.32 -28.734 1 60.56 12 LEU B CA 1
ATOM 4955 C C . LEU B 1 12 ? 13.305 -7.348 -27.766 1 60.56 12 LEU B C 1
ATOM 4957 O O . LEU B 1 12 ? 14.258 -7.715 -27.078 1 60.56 12 LEU B O 1
ATOM 4961 N N . ILE B 1 13 ? 12.734 -6.223 -27.609 1 60.78 13 ILE B N 1
ATOM 4962 C CA . ILE B 1 13 ? 13.297 -5.238 -26.703 1 60.78 13 ILE B CA 1
ATOM 4963 C C . ILE B 1 13 ? 13.047 -5.676 -25.25 1 60.78 13 ILE B C 1
ATOM 4965 O O . ILE B 1 13 ? 13.93 -5.547 -24.406 1 60.78 13 ILE B O 1
ATOM 4969 N N . ALA B 1 14 ? 11.867 -6.293 -25.141 1 61.28 14 ALA B N 1
ATOM 4970 C CA . ALA B 1 14 ? 11.578 -6.785 -23.797 1 61.28 14 ALA B CA 1
ATOM 4971 C C . ALA B 1 14 ? 12.508 -7.934 -23.422 1 61.28 14 ALA B C 1
ATOM 4973 O O . ALA B 1 14 ? 12.953 -8.031 -22.281 1 61.28 14 ALA B O 1
ATOM 4974 N N . LEU B 1 15 ? 12.773 -8.648 -24.359 1 68.38 15 LEU B N 1
ATOM 4975 C CA . LEU B 1 15 ? 13.672 -9.781 -24.141 1 68.38 15 LEU B CA 1
ATOM 4976 C C . LEU B 1 15 ? 15.117 -9.312 -24.016 1 68.38 15 LEU B C 1
ATOM 4978 O O . LEU B 1 15 ? 15.938 -9.977 -23.391 1 68.38 15 LEU B O 1
ATOM 4982 N N . LYS B 1 16 ? 15.375 -8.141 -24.562 1 64.25 16 LYS B N 1
ATOM 4983 C CA . LYS B 1 16 ? 16.734 -7.594 -24.516 1 64.25 16 LYS B CA 1
ATOM 4984 C C . LYS B 1 16 ? 17.109 -7.203 -23.078 1 64.25 16 LYS B C 1
ATOM 4986 O O . LYS B 1 16 ? 18.297 -7.18 -22.734 1 64.25 16 LYS B O 1
ATOM 4991 N N . GLN B 1 17 ? 16.078 -7.004 -22.266 1 69.75 17 GLN B N 1
ATOM 4992 C CA . GLN B 1 17 ? 16.391 -6.578 -20.906 1 69.75 17 GLN B CA 1
ATOM 4993 C C . GLN B 1 17 ? 16.547 -7.777 -19.984 1 69.75 17 GLN B C 1
ATOM 4995 O O . GLN B 1 17 ? 16.891 -7.621 -18.812 1 69.75 17 GLN B O 1
ATOM 5000 N N . LEU B 1 18 ? 16.375 -8.93 -20.484 1 77.88 18 LEU B N 1
ATOM 5001 C CA . LEU B 1 18 ? 16.453 -10.148 -19.688 1 77.88 18 LEU B CA 1
ATOM 5002 C C . LEU B 1 18 ? 17.844 -10.32 -19.094 1 77.88 18 LEU B C 1
ATOM 5004 O O . LEU B 1 18 ? 18 -10.641 -17.922 1 77.88 18 LEU B O 1
ATOM 5008 N N . PRO B 1 19 ? 18.844 -9.984 -19.891 1 75.5 19 PRO B N 1
ATOM 5009 C CA . PRO B 1 19 ? 20.172 -10.148 -19.297 1 75.5 19 PRO B CA 1
ATOM 5010 C C . PRO B 1 19 ? 20.422 -9.188 -18.125 1 75.5 19 PRO B C 1
ATOM 5012 O O . PRO B 1 19 ? 21.094 -9.555 -17.156 1 75.5 19 PRO B O 1
ATOM 5015 N N . LYS B 1 20 ? 19.906 -8 -18.219 1 76.44 20 LYS B N 1
ATOM 5016 C CA . LYS B 1 20 ? 20.078 -7.051 -17.125 1 76.44 20 LYS B CA 1
ATOM 5017 C C . LYS B 1 20 ? 19.359 -7.539 -15.867 1 76.44 20 LYS B C 1
ATOM 5019 O O . LYS B 1 20 ? 19.875 -7.406 -14.758 1 76.44 20 LYS B O 1
ATOM 5024 N N . THR B 1 21 ? 18.25 -8.078 -16.125 1 78.88 21 THR B N 1
ATOM 5025 C CA . THR B 1 21 ? 17.484 -8.633 -15.016 1 78.88 21 THR B CA 1
ATOM 5026 C C . THR B 1 21 ? 18.234 -9.781 -14.359 1 78.88 21 THR B C 1
ATOM 5028 O O . THR B 1 21 ? 18.344 -9.844 -13.133 1 78.88 21 THR B O 1
ATOM 5031 N N . VAL B 1 22 ? 18.797 -10.555 -15.164 1 81.69 22 VAL B N 1
ATOM 5032 C CA . VAL B 1 22 ? 19.547 -11.703 -14.68 1 81.69 22 VAL B CA 1
ATOM 5033 C C . VAL B 1 22 ? 20.797 -11.227 -13.93 1 81.69 22 VAL B C 1
ATOM 5035 O O . VAL B 1 22 ? 21.172 -11.797 -12.906 1 81.69 22 VAL B O 1
ATOM 5038 N N . SER B 1 23 ? 21.344 -10.125 -14.414 1 79.5 23 SER B N 1
ATOM 5039 C CA . SER B 1 23 ? 22.562 -9.602 -13.789 1 79.5 23 SER B CA 1
ATOM 5040 C C . SER B 1 23 ? 22.281 -9.094 -12.375 1 79.5 23 SER B C 1
ATOM 5042 O O . SER B 1 23 ? 23.047 -9.359 -11.453 1 79.5 23 SER B O 1
ATOM 5044 N N . ILE B 1 24 ? 21.25 -8.445 -12.18 1 77.62 24 ILE B N 1
ATOM 5045 C CA . ILE B 1 24 ? 20.906 -7.898 -10.875 1 77.62 24 ILE B CA 1
ATOM 5046 C C . ILE B 1 24 ? 20.562 -9.039 -9.914 1 77.62 24 ILE B C 1
ATOM 5048 O O . ILE B 1 24 ? 20.953 -9.008 -8.742 1 77.62 24 ILE B O 1
ATOM 5052 N N . ILE B 1 25 ? 19.906 -10 -10.477 1 81.31 25 ILE B N 1
ATOM 5053 C CA . ILE B 1 25 ? 19.5 -11.141 -9.656 1 81.31 25 ILE B CA 1
ATOM 5054 C C . ILE B 1 25 ? 20.734 -11.953 -9.266 1 81.31 25 ILE B C 1
ATOM 5056 O O . ILE B 1 25 ? 20.844 -12.414 -8.125 1 81.31 25 ILE B O 1
ATOM 5060 N N . MET B 1 26 ? 21.641 -11.992 -10.211 1 83.06 26 MET B N 1
ATOM 5061 C CA . MET B 1 26 ? 22.859 -12.75 -9.969 1 83.06 26 MET B CA 1
ATOM 5062 C C . MET B 1 26 ? 23.703 -12.094 -8.883 1 83.06 26 MET B C 1
ATOM 5064 O O . MET B 1 26 ? 24.422 -12.773 -8.141 1 83.06 26 MET B O 1
ATOM 5068 N N . HIS B 1 27 ? 23.547 -10.766 -8.75 1 80.31 27 HIS B N 1
ATOM 5069 C CA . HIS B 1 27 ? 24.391 -10.039 -7.801 1 80.31 27 HIS B CA 1
ATOM 5070 C C . HIS B 1 27 ? 23.906 -10.242 -6.371 1 80.31 27 HIS B C 1
ATOM 5072 O O . HIS B 1 27 ? 24.641 -9.938 -5.418 1 80.31 27 HIS B O 1
ATOM 5078 N N . VAL B 1 28 ? 22.766 -10.734 -6.207 1 81.69 28 VAL B N 1
ATOM 5079 C CA . VAL B 1 28 ? 22.281 -10.992 -4.859 1 81.69 28 VAL B CA 1
ATOM 5080 C C . VAL B 1 28 ? 23.062 -12.141 -4.234 1 81.69 28 VAL B C 1
ATOM 5082 O O . VAL B 1 28 ? 23.562 -12.023 -3.111 1 81.69 28 VAL B O 1
ATOM 5085 N N . SER B 1 29 ? 23.141 -13.266 -4.984 1 86 29 SER B N 1
ATOM 5086 C CA . SER B 1 29 ? 23.984 -14.398 -4.598 1 86 29 SER B CA 1
ATOM 5087 C C . SER B 1 29 ? 24.391 -15.227 -5.812 1 86 29 SER B C 1
ATOM 5089 O O . SER B 1 29 ? 23.609 -16.047 -6.305 1 86 29 SER B O 1
ATOM 5091 N N . LYS B 1 30 ? 25.516 -15.078 -6.227 1 87.56 30 LYS B N 1
ATOM 5092 C CA . LYS B 1 30 ? 26 -15.766 -7.418 1 87.56 30 LYS B CA 1
ATOM 5093 C C . LYS B 1 30 ? 26 -17.281 -7.215 1 87.56 30 LYS B C 1
ATOM 5095 O O . LYS B 1 30 ? 25.609 -18.031 -8.109 1 87.56 30 LYS B O 1
ATOM 5100 N N . GLY B 1 31 ? 26.359 -17.594 -6.012 1 89.56 31 GLY B N 1
ATOM 5101 C CA . GLY B 1 31 ? 26.422 -19.031 -5.738 1 89.56 31 GLY B CA 1
ATOM 5102 C C . GLY B 1 31 ? 25.062 -19.703 -5.824 1 89.56 31 GLY B C 1
ATOM 5103 O O . GLY B 1 31 ? 24.922 -20.734 -6.484 1 89.56 31 GLY B O 1
ATOM 5104 N N . LEU B 1 32 ? 24.094 -19.141 -5.289 1 90.69 32 LEU B N 1
ATOM 5105 C CA . LEU B 1 32 ? 22.766 -19.719 -5.293 1 90.69 32 LEU B CA 1
ATOM 5106 C C . LEU B 1 32 ? 22.156 -19.672 -6.688 1 90.69 32 LEU B C 1
ATOM 5108 O O . LEU B 1 32 ? 21.438 -20.594 -7.09 1 90.69 32 LEU B O 1
ATOM 5112 N N . PHE B 1 33 ? 22.469 -18.688 -7.398 1 89.44 33 PHE B N 1
ATOM 5113 C CA . PHE B 1 33 ? 21.938 -18.531 -8.75 1 89.44 33 PHE B CA 1
ATOM 5114 C C . PHE B 1 33 ? 22.438 -19.656 -9.656 1 89.44 33 PHE B C 1
ATOM 5116 O O . PHE B 1 33 ? 21.641 -20.312 -10.328 1 89.44 33 PHE B O 1
ATOM 5123 N N . PHE B 1 34 ? 23.672 -19.969 -9.633 1 89.94 34 PHE B N 1
ATOM 5124 C CA . PHE B 1 34 ? 24.234 -21 -10.5 1 89.94 34 PHE B CA 1
ATOM 5125 C C . PHE B 1 34 ? 23.797 -22.391 -10.039 1 89.94 34 PHE B C 1
ATOM 5127 O O . PHE B 1 34 ? 23.609 -23.281 -10.859 1 89.94 34 PHE B O 1
ATOM 5134 N N . LEU B 1 35 ? 23.641 -22.484 -8.766 1 92.25 35 LEU B N 1
ATOM 5135 C CA . LEU B 1 35 ? 23.156 -23.75 -8.242 1 92.25 35 LEU B CA 1
ATOM 5136 C C . LEU B 1 35 ? 21.734 -24.031 -8.711 1 92.25 35 LEU B C 1
ATOM 5138 O O . LEU B 1 35 ? 21.406 -25.172 -9.039 1 92.25 35 LEU B O 1
ATOM 5142 N N . ILE B 1 36 ? 20.938 -23.031 -8.781 1 91.81 36 ILE B N 1
ATOM 5143 C CA . ILE B 1 36 ? 19.562 -23.188 -9.234 1 91.81 36 ILE B CA 1
ATOM 5144 C C . ILE B 1 36 ? 19.531 -23.531 -10.719 1 91.81 36 ILE B C 1
ATOM 5146 O O . ILE B 1 36 ? 18.75 -24.375 -11.156 1 91.81 36 ILE B O 1
ATOM 5150 N N . ILE B 1 37 ? 20.391 -22.938 -11.445 1 90.12 37 ILE B N 1
ATOM 5151 C CA . ILE B 1 37 ? 20.469 -23.203 -12.875 1 90.12 37 ILE B CA 1
ATOM 5152 C C . ILE B 1 37 ? 20.891 -24.656 -13.102 1 90.12 37 ILE B C 1
ATOM 5154 O O . ILE B 1 37 ? 20.312 -25.359 -13.922 1 90.12 37 ILE B O 1
ATOM 5158 N N . LEU B 1 38 ? 21.812 -25.062 -12.328 1 92.25 38 LEU B N 1
ATOM 5159 C CA . LEU B 1 38 ? 22.297 -26.438 -12.445 1 92.25 38 LEU B CA 1
ATOM 5160 C C . LEU B 1 38 ? 21.188 -27.438 -12.109 1 92.25 38 LEU B C 1
ATOM 5162 O O . LEU B 1 38 ? 20.969 -28.375 -12.859 1 92.25 38 LEU B O 1
ATOM 5166 N N . PHE B 1 39 ? 20.516 -27.156 -11.055 1 92.94 39 PHE B N 1
ATOM 5167 C CA . PHE B 1 39 ? 19.453 -28.062 -10.648 1 92.94 39 PHE B CA 1
ATOM 5168 C C . PHE B 1 39 ? 18.297 -28.016 -11.648 1 92.94 39 PHE B C 1
ATOM 5170 O O . PHE B 1 39 ? 17.609 -29.016 -11.844 1 92.94 39 PHE B O 1
ATOM 5177 N N . SER B 1 40 ? 18.141 -26.859 -12.266 1 91.06 40 SER B N 1
ATOM 5178 C CA . SER B 1 40 ? 17.062 -26.719 -13.25 1 91.06 40 SER B CA 1
ATOM 5179 C C . SER B 1 40 ? 17.375 -27.531 -14.508 1 91.06 40 SER B C 1
ATOM 5181 O O . SER B 1 40 ? 16.469 -28.156 -15.078 1 91.06 40 SER B O 1
ATOM 5183 N N . VAL B 1 41 ? 18.578 -27.625 -14.891 1 90.56 41 VAL B N 1
ATOM 5184 C CA . VAL B 1 41 ? 19 -28.391 -16.062 1 90.56 41 VAL B CA 1
ATOM 5185 C C . VAL B 1 41 ? 18.828 -29.891 -15.773 1 90.56 41 VAL B C 1
ATOM 5187 O O . VAL B 1 41 ? 18.25 -30.625 -16.578 1 90.56 41 VAL B O 1
ATOM 5190 N N . VAL B 1 42 ? 19.266 -30.219 -14.617 1 91.5 42 VAL B N 1
ATOM 5191 C CA . VAL B 1 42 ? 19.188 -31.625 -14.25 1 91.5 42 VAL B CA 1
ATOM 5192 C C . VAL B 1 42 ? 17.734 -32.031 -14.094 1 91.5 42 VAL B C 1
ATOM 5194 O O . VAL B 1 42 ? 17.344 -33.125 -14.539 1 91.5 42 VAL B O 1
ATOM 5197 N N . ALA B 1 43 ? 16.969 -31.203 -13.531 1 89.75 43 ALA B N 1
ATOM 5198 C CA . ALA B 1 43 ? 15.547 -31.484 -13.328 1 89.75 43 ALA B CA 1
ATOM 5199 C C . ALA B 1 43 ? 14.82 -31.594 -14.664 1 89.75 43 ALA B C 1
ATOM 5201 O O . ALA B 1 43 ? 13.828 -32.344 -14.781 1 89.75 43 ALA B O 1
ATOM 5202 N N . GLY B 1 44 ? 15.336 -30.906 -15.68 1 88.88 44 GLY B N 1
ATOM 5203 C CA . GLY B 1 44 ? 14.719 -30.953 -17 1 88.88 44 GLY B CA 1
ATOM 5204 C C . GLY B 1 44 ? 15 -32.219 -17.75 1 88.88 44 GLY B C 1
ATOM 5205 O O . GLY B 1 44 ? 14.18 -32.656 -18.562 1 88.88 44 GLY B O 1
ATOM 5206 N N . VAL B 1 45 ? 15.992 -32.906 -17.406 1 89.38 45 VAL B N 1
ATOM 5207 C CA . VAL B 1 45 ? 16.406 -34.094 -18.172 1 89.38 45 VAL B CA 1
ATOM 5208 C C . VAL B 1 45 ? 15.844 -35.344 -17.531 1 89.38 45 VAL B C 1
ATOM 5210 O O . VAL B 1 45 ? 15.586 -36.344 -18.203 1 89.38 45 VAL B O 1
ATOM 5213 N N . PHE B 1 46 ? 15.516 -35.344 -16.281 1 87.94 46 PHE B N 1
ATOM 5214 C CA . PHE B 1 46 ? 15.188 -36.531 -15.516 1 87.94 46 PHE B CA 1
ATOM 5215 C C . PHE B 1 46 ? 13.883 -37.156 -16 1 87.94 46 PHE B C 1
ATOM 5217 O O . PHE B 1 46 ? 13.742 -38.375 -16.062 1 87.94 46 PHE B O 1
ATOM 5224 N N . PRO B 1 47 ? 12.906 -36.25 -16.391 1 84.88 47 PRO B N 1
ATOM 5225 C CA . PRO B 1 47 ? 11.664 -36.875 -16.875 1 84.88 47 PRO B CA 1
ATOM 5226 C C . PRO B 1 47 ? 11.883 -37.75 -18.109 1 84.88 47 PRO B C 1
ATOM 5228 O O . PRO B 1 47 ? 11.234 -38.781 -18.25 1 84.88 47 PRO B O 1
ATOM 5231 N N . VAL B 1 48 ? 12.789 -37.438 -18.938 1 86.75 48 VAL B N 1
ATOM 5232 C CA . VAL B 1 48 ? 13.07 -38.188 -20.141 1 86.75 48 VAL B CA 1
ATOM 5233 C C . VAL B 1 48 ? 13.836 -39.469 -19.781 1 86.75 48 VAL B C 1
ATOM 5235 O O . VAL B 1 48 ? 13.602 -40.531 -20.375 1 86.75 48 VAL B O 1
ATOM 5238 N N . ILE B 1 49 ? 14.664 -39.375 -18.781 1 88.19 49 ILE B N 1
ATOM 5239 C CA . ILE B 1 49 ? 15.406 -40.531 -18.328 1 88.19 49 ILE B CA 1
ATOM 5240 C C . ILE B 1 49 ? 14.43 -41.594 -17.781 1 88.19 49 ILE B C 1
ATOM 5242 O O . ILE B 1 49 ? 14.531 -42.75 -18.109 1 88.19 49 ILE B O 1
ATOM 5246 N N . THR B 1 50 ? 13.484 -41.156 -17.016 1 86.44 50 THR B N 1
ATOM 5247 C CA . THR B 1 50 ? 12.5 -42.062 -16.438 1 86.44 50 THR B CA 1
ATOM 5248 C C . THR B 1 50 ? 11.617 -42.656 -17.547 1 86.44 50 THR B C 1
ATOM 5250 O O . THR B 1 50 ? 11.211 -43.812 -17.453 1 86.44 50 THR B O 1
ATOM 5253 N N . LEU B 1 51 ? 11.391 -41.844 -18.516 1 85.19 51 LEU B N 1
ATOM 5254 C CA . LEU B 1 51 ? 10.594 -42.312 -19.656 1 85.19 51 LEU B CA 1
ATOM 5255 C C . LEU B 1 51 ? 11.32 -43.438 -20.391 1 85.19 51 LEU B C 1
ATOM 5257 O O . LEU B 1 51 ? 10.719 -44.469 -20.703 1 85.19 51 LEU B O 1
ATOM 5261 N N . ILE B 1 52 ? 12.578 -43.281 -20.672 1 87.62 52 ILE B N 1
ATOM 5262 C CA . ILE B 1 52 ? 13.367 -44.281 -21.406 1 87.62 52 ILE B CA 1
ATOM 5263 C C . ILE B 1 52 ? 13.461 -45.562 -20.594 1 87.62 52 ILE B C 1
ATOM 5265 O O . ILE B 1 52 ? 13.336 -46.656 -21.141 1 87.62 52 ILE B O 1
ATOM 5269 N N . LEU B 1 53 ? 13.609 -45.406 -19.312 1 88.25 53 LEU B N 1
ATOM 5270 C CA . LEU B 1 53 ? 13.719 -46.594 -18.453 1 88.25 53 LEU B CA 1
ATOM 5271 C C . LEU B 1 53 ? 12.391 -47.344 -18.391 1 88.25 53 LEU B C 1
ATOM 5273 O O . LEU B 1 53 ? 12.367 -48.562 -18.375 1 88.25 53 LEU B O 1
ATOM 5277 N N . SER B 1 54 ? 11.289 -46.594 -18.359 1 86.31 54 SER B N 1
ATOM 5278 C CA . SER B 1 54 ? 9.977 -47.219 -18.375 1 86.31 54 SER B CA 1
ATOM 5279 C C . SER B 1 54 ? 9.727 -47.969 -19.703 1 86.31 54 SER B C 1
ATOM 5281 O O . SER B 1 54 ? 9.125 -49.031 -19.719 1 86.31 54 SER B O 1
ATOM 5283 N N . GLN B 1 55 ? 10.148 -47.375 -20.75 1 85.44 55 GLN B N 1
ATOM 5284 C CA . GLN B 1 55 ? 10.055 -48 -22.062 1 85.44 55 GLN B CA 1
ATOM 5285 C C . GLN B 1 55 ? 10.781 -49.344 -22.094 1 85.44 55 GLN B C 1
ATOM 5287 O O . GLN B 1 55 ? 10.219 -50.344 -22.516 1 85.44 55 GLN B O 1
ATOM 5292 N N . GLU B 1 56 ? 12.047 -49.312 -21.609 1 85.44 56 GLU B N 1
ATOM 5293 C CA . GLU B 1 56 ? 12.859 -50.531 -21.609 1 85.44 56 GLU B CA 1
ATOM 5294 C C . GLU B 1 56 ? 12.266 -51.594 -20.672 1 85.44 56 GLU B C 1
ATOM 5296 O O . GLU B 1 56 ? 12.336 -52.781 -20.953 1 85.44 56 GLU B O 1
ATOM 5301 N N . LEU B 1 57 ? 11.711 -51.094 -19.625 1 85.69 57 LEU B N 1
ATOM 5302 C CA . LEU B 1 57 ? 11.07 -52 -18.688 1 85.69 57 LEU B CA 1
ATOM 5303 C C . LEU B 1 57 ? 9.906 -52.75 -19.344 1 85.69 57 LEU B C 1
ATOM 5305 O O . LEU B 1 57 ? 9.812 -53.969 -19.266 1 85.69 57 LEU B O 1
ATOM 5309 N N . ILE B 1 58 ? 9.023 -52.094 -20.109 1 84.06 58 ILE B N 1
ATOM 5310 C CA . ILE B 1 58 ? 7.855 -52.656 -20.766 1 84.06 58 ILE B CA 1
ATOM 5311 C C . ILE B 1 58 ? 8.305 -53.562 -21.891 1 84.06 58 ILE B C 1
ATOM 5313 O O . ILE B 1 58 ? 7.734 -54.656 -22.094 1 84.06 58 ILE B O 1
ATOM 5317 N N . ASN B 1 59 ? 9.344 -53.125 -22.656 1 84.44 59 ASN B N 1
ATOM 5318 C CA . ASN B 1 59 ? 9.859 -53.969 -23.734 1 84.44 59 ASN B CA 1
ATOM 5319 C C . ASN B 1 59 ? 10.398 -55.312 -23.219 1 84.44 59 ASN B C 1
ATOM 5321 O O . ASN B 1 59 ? 10.195 -56.344 -23.844 1 84.44 59 ASN B O 1
ATOM 5325 N N . CYS B 1 60 ? 11.094 -55.25 -22.047 1 83.44 60 CYS B N 1
ATOM 5326 C CA . CYS B 1 60 ? 11.609 -56.469 -21.453 1 83.44 60 CYS B CA 1
ATOM 5327 C C . CYS B 1 60 ? 10.477 -57.375 -21.016 1 83.44 60 CYS B C 1
ATOM 5329 O O . CYS B 1 60 ? 10.57 -58.594 -21.141 1 83.44 60 CYS B O 1
ATOM 5331 N N . LEU B 1 61 ? 9.438 -56.812 -20.578 1 82 61 LEU B N 1
ATOM 5332 C CA . LEU B 1 61 ? 8.273 -57.562 -20.125 1 82 61 LEU B CA 1
ATOM 5333 C C . LEU B 1 61 ? 7.59 -58.25 -21.297 1 82 61 LEU B C 1
ATOM 5335 O O . LEU B 1 61 ? 7.16 -59.406 -21.156 1 82 61 LEU B O 1
ATOM 5339 N N . VAL B 1 62 ? 7.477 -57.594 -22.422 1 81.31 62 VAL B N 1
ATOM 5340 C CA . VAL B 1 62 ? 6.77 -58.125 -23.578 1 81.31 62 VAL B CA 1
ATOM 5341 C C . VAL B 1 62 ? 7.621 -59.219 -24.25 1 81.31 62 VAL B C 1
ATOM 5343 O O . VAL B 1 62 ? 7.09 -60.219 -24.734 1 81.31 62 VAL B O 1
ATOM 5346 N N . GLN B 1 63 ? 8.859 -59.031 -24.312 1 79.06 63 GLN B N 1
ATOM 5347 C CA . GLN B 1 63 ? 9.734 -59.969 -24.984 1 79.06 63 GLN B CA 1
ATOM 5348 C C . GLN B 1 63 ? 9.906 -61.25 -24.156 1 79.06 63 GLN B C 1
ATOM 5350 O O . GLN B 1 63 ? 10.414 -62.25 -24.641 1 79.06 63 GLN B O 1
ATOM 5355 N N . GLY B 1 64 ? 9.266 -61.375 -23.047 1 69.19 64 GLY B N 1
ATOM 5356 C CA . GLY B 1 64 ? 9.227 -62.594 -22.25 1 69.19 64 GLY B CA 1
ATOM 5357 C C . GLY B 1 64 ? 10.57 -62.969 -21.641 1 69.19 64 GLY B C 1
ATOM 5358 O O . GLY B 1 64 ? 10.844 -64.125 -21.375 1 69.19 64 GLY B O 1
ATOM 5359 N N . LYS B 1 65 ? 11.406 -62 -21.625 1 66.06 65 LYS B N 1
ATOM 5360 C CA . LYS B 1 65 ? 12.688 -62.312 -21 1 66.06 65 LYS B CA 1
ATOM 5361 C C . LYS B 1 65 ? 12.508 -62.656 -19.531 1 66.06 65 LYS B C 1
ATOM 5363 O O . LYS B 1 65 ? 11.5 -62.281 -18.906 1 66.06 65 LYS B O 1
ATOM 5368 N N . ASN B 1 66 ? 13.367 -63.5 -18.906 1 67.75 66 ASN B N 1
ATOM 5369 C CA . ASN B 1 66 ? 13.273 -63.906 -17.5 1 67.75 66 ASN B CA 1
ATOM 5370 C C . ASN B 1 66 ? 13.305 -62.719 -16.562 1 67.75 66 ASN B C 1
ATOM 5372 O O . ASN B 1 66 ? 13.969 -61.719 -16.859 1 67.75 66 ASN B O 1
ATOM 5376 N N . PHE B 1 67 ? 12.305 -62.812 -15.617 1 66.25 67 PHE B N 1
ATOM 5377 C CA . PHE B 1 67 ? 12.141 -61.75 -14.641 1 66.25 67 PHE B CA 1
ATOM 5378 C C . PHE B 1 67 ? 13.484 -61.344 -14.039 1 66.25 67 PHE B C 1
ATOM 5380 O O . PHE B 1 67 ? 13.781 -60.156 -13.906 1 66.25 67 PHE B O 1
ATOM 5387 N N . PHE B 1 68 ? 14.305 -62.375 -13.836 1 67.44 68 PHE B N 1
ATOM 5388 C CA . PHE B 1 68 ? 15.523 -62.094 -13.086 1 67.44 68 PHE B CA 1
ATOM 5389 C C . PHE B 1 68 ? 16.656 -61.719 -14.023 1 67.44 68 PHE B C 1
ATOM 5391 O O . PHE B 1 68 ? 17.703 -61.219 -13.578 1 67.44 68 PHE B O 1
ATOM 5398 N N . ASP B 1 69 ? 16.453 -61.875 -15.328 1 65.38 69 ASP B N 1
ATOM 5399 C CA . ASP B 1 69 ? 17.594 -61.688 -16.219 1 65.38 69 ASP B CA 1
ATOM 5400 C C . ASP B 1 69 ? 17.516 -60.312 -16.891 1 65.38 69 ASP B C 1
ATOM 5402 O O . ASP B 1 69 ? 18.281 -60.031 -17.812 1 65.38 69 ASP B O 1
ATOM 5406 N N . GLY B 1 70 ? 16.891 -59.344 -16.312 1 78.12 70 GLY B N 1
ATOM 5407 C CA . GLY B 1 70 ? 16.938 -58.062 -16.984 1 78.12 70 GLY B CA 1
ATOM 5408 C C . GLY B 1 70 ? 15.828 -57.125 -16.562 1 78.12 70 GLY B C 1
ATOM 5409 O O . GLY B 1 70 ? 16.062 -55.938 -16.312 1 78.12 70 GLY B O 1
ATOM 5410 N N . THR B 1 71 ? 14.82 -57.719 -16.422 1 86 71 THR B N 1
ATOM 5411 C CA . THR B 1 71 ? 13.664 -56.906 -16.078 1 86 71 THR B CA 1
ATOM 5412 C C . THR B 1 71 ? 13.82 -56.344 -14.664 1 86 71 THR B C 1
ATOM 5414 O O . THR B 1 71 ? 13.461 -55.188 -14.422 1 86 71 THR B O 1
ATOM 5417 N N . PHE B 1 72 ? 14.5 -57.094 -13.797 1 86.12 72 PHE B N 1
ATOM 5418 C CA . PHE B 1 72 ? 14.688 -56.625 -12.422 1 86.12 72 PHE B CA 1
ATOM 5419 C C . PHE B 1 72 ? 15.641 -55.438 -12.375 1 86.12 72 PHE B C 1
ATOM 5421 O O . PHE B 1 72 ? 15.406 -54.5 -11.633 1 86.12 72 PHE B O 1
ATOM 5428 N N . ILE B 1 73 ? 16.672 -55.469 -13.164 1 87.06 73 ILE B N 1
ATOM 5429 C CA . ILE B 1 73 ? 17.656 -54.406 -13.18 1 87.06 73 ILE B CA 1
ATOM 5430 C C . ILE B 1 73 ? 17.016 -53.125 -13.727 1 87.06 73 ILE B C 1
ATOM 5432 O O . ILE B 1 73 ? 17.25 -52.031 -13.203 1 87.06 73 ILE B O 1
ATOM 5436 N N . MET B 1 74 ? 16.188 -53.219 -14.766 1 88.25 74 MET B N 1
ATOM 5437 C CA . MET B 1 74 ? 15.523 -52.062 -15.336 1 88.25 74 MET B CA 1
ATOM 5438 C C . MET B 1 74 ? 14.508 -51.469 -14.359 1 88.25 74 MET B C 1
ATOM 5440 O O . MET B 1 74 ? 14.336 -50.25 -14.289 1 88.25 74 MET B O 1
ATOM 5444 N N . PHE B 1 75 ? 13.898 -52.375 -13.625 1 89.06 75 PHE B N 1
ATOM 5445 C CA . PHE B 1 75 ? 12.945 -51.938 -12.609 1 89.06 75 PHE B CA 1
ATOM 5446 C C . PHE B 1 75 ? 13.633 -51.156 -11.516 1 89.06 75 PHE B C 1
ATOM 5448 O O . PHE B 1 75 ? 13.188 -50.062 -11.156 1 89.06 75 PHE B O 1
ATOM 5455 N N . VAL B 1 76 ? 14.758 -51.656 -11.016 1 89.31 76 VAL B N 1
ATOM 5456 C CA . VAL B 1 76 ? 15.5 -51 -9.945 1 89.31 76 VAL B CA 1
ATOM 5457 C C . VAL B 1 76 ? 16.047 -49.656 -10.453 1 89.31 76 VAL B C 1
ATOM 5459 O O . VAL B 1 76 ? 16.016 -48.656 -9.742 1 89.31 76 VAL B O 1
ATOM 5462 N N . LEU B 1 77 ? 16.469 -49.625 -11.703 1 90.94 77 LEU B N 1
ATOM 5463 C CA . LEU B 1 77 ? 17 -48.406 -12.289 1 90.94 77 LEU B CA 1
ATOM 5464 C C . LEU B 1 77 ? 15.898 -47.344 -12.453 1 90.94 77 LEU B C 1
ATOM 5466 O O . LEU B 1 77 ? 16.141 -46.156 -12.273 1 90.94 77 LEU B O 1
ATOM 5470 N N . TYR B 1 78 ? 14.742 -47.812 -12.852 1 90.38 78 TYR B N 1
ATOM 5471 C CA . TYR B 1 78 ? 13.609 -46.906 -12.984 1 90.38 78 TYR B CA 1
ATOM 5472 C C . TYR B 1 78 ? 13.266 -46.281 -11.648 1 90.38 78 TYR B C 1
ATOM 5474 O O . TYR B 1 78 ? 13.062 -45.062 -11.57 1 90.38 78 TYR B O 1
ATOM 5482 N N . LEU B 1 79 ? 13.266 -47.062 -10.57 1 90.5 79 LEU B N 1
ATOM 5483 C CA . LEU B 1 79 ? 12.922 -46.562 -9.25 1 90.5 79 LEU B CA 1
ATOM 5484 C C . LEU B 1 79 ? 13.977 -45.594 -8.742 1 90.5 79 LEU B C 1
ATOM 5486 O O . LEU B 1 79 ? 13.648 -44.531 -8.164 1 90.5 79 LEU B O 1
ATOM 5490 N N . LEU B 1 80 ? 15.172 -45.938 -8.984 1 91.44 80 LEU B N 1
ATOM 5491 C CA . LEU B 1 80 ? 16.266 -45.062 -8.539 1 91.44 80 LEU B CA 1
ATOM 5492 C C . LEU B 1 80 ? 16.266 -43.75 -9.297 1 91.44 80 LEU B C 1
ATOM 5494 O O . LEU B 1 80 ? 16.484 -42.688 -8.703 1 91.44 80 LEU B O 1
ATOM 5498 N N . ALA B 1 81 ? 16.016 -43.812 -10.57 1 90.5 81 ALA B N 1
ATOM 5499 C CA . ALA B 1 81 ? 15.977 -42.594 -11.383 1 90.5 81 ALA B CA 1
ATOM 5500 C C . ALA B 1 81 ? 14.789 -41.719 -10.984 1 90.5 81 ALA B C 1
ATOM 5502 O O . ALA B 1 81 ? 14.906 -40.469 -10.93 1 90.5 81 ALA B O 1
ATOM 5503 N N . SER B 1 82 ? 13.672 -42.375 -10.758 1 88.06 82 SER B N 1
ATOM 5504 C CA . SER B 1 82 ? 12.484 -41.625 -10.352 1 88.06 82 SER B CA 1
ATOM 5505 C C . SER B 1 82 ? 12.711 -40.906 -9.016 1 88.06 82 SER B C 1
ATOM 5507 O O . SER B 1 82 ? 12.328 -39.75 -8.844 1 88.06 82 SER B O 1
ATOM 5509 N N . PHE B 1 83 ? 13.328 -41.562 -8.125 1 89.88 83 PHE B N 1
ATOM 5510 C CA . PHE B 1 83 ? 13.602 -41 -6.809 1 89.88 83 PHE B CA 1
ATOM 5511 C C . PHE B 1 83 ? 14.625 -39.875 -6.906 1 89.88 83 PHE B C 1
ATOM 5513 O O . PHE B 1 83 ? 14.461 -38.812 -6.281 1 89.88 83 PHE B O 1
ATOM 5520 N N . ALA B 1 84 ? 15.664 -40.125 -7.621 1 91.62 84 ALA B N 1
ATOM 5521 C CA . ALA B 1 84 ? 16.688 -39.125 -7.812 1 91.62 84 ALA B CA 1
ATOM 5522 C C . ALA B 1 84 ? 16.109 -37.844 -8.438 1 91.62 84 ALA B C 1
ATOM 5524 O O . ALA B 1 84 ? 16.453 -36.75 -8.039 1 91.62 84 ALA B O 1
ATOM 5525 N N . GLY B 1 85 ? 15.258 -38.062 -9.367 1 89.62 85 GLY B N 1
ATOM 5526 C CA . GLY B 1 85 ? 14.602 -36.906 -9.984 1 89.62 85 GLY B CA 1
ATOM 5527 C C . GLY B 1 85 ? 13.789 -36.094 -9.008 1 89.62 85 GLY B C 1
ATOM 5528 O O . GLY B 1 85 ? 13.859 -34.844 -9.016 1 89.62 85 GLY B O 1
ATOM 5529 N N . GLU B 1 86 ? 13.109 -36.719 -8.133 1 87.25 86 GLU B N 1
ATOM 5530 C CA . GLU B 1 86 ? 12.281 -36.062 -7.145 1 87.25 86 GLU B CA 1
ATOM 5531 C C . GLU B 1 86 ? 13.141 -35.281 -6.141 1 87.25 86 GLU B C 1
ATOM 5533 O O . GLU B 1 86 ? 12.781 -34.188 -5.715 1 87.25 86 GLU B O 1
ATOM 5538 N N . LEU B 1 87 ? 14.227 -35.875 -5.797 1 90.88 87 LEU B N 1
ATOM 5539 C CA . LEU B 1 87 ? 15.141 -35.219 -4.855 1 90.88 87 LEU B CA 1
ATOM 5540 C C . LEU B 1 87 ? 15.711 -33.938 -5.445 1 90.88 87 LEU B C 1
ATOM 5542 O O . LEU B 1 87 ? 15.875 -32.969 -4.734 1 90.88 87 LEU B O 1
ATOM 5546 N N . ILE B 1 88 ? 16.031 -34 -6.68 1 91.81 88 ILE B N 1
ATOM 5547 C CA . ILE B 1 88 ? 16.594 -32.844 -7.352 1 91.81 88 ILE B CA 1
ATOM 5548 C C . ILE B 1 88 ? 15.555 -31.734 -7.414 1 91.81 88 ILE B C 1
ATOM 5550 O O . ILE B 1 88 ? 15.875 -30.562 -7.199 1 91.81 88 ILE B O 1
ATOM 5554 N N . ILE B 1 89 ? 14.383 -32.125 -7.656 1 88.44 89 ILE B N 1
ATOM 5555 C CA . ILE B 1 89 ? 13.297 -31.141 -7.742 1 88.44 89 ILE B CA 1
ATOM 5556 C C . ILE B 1 89 ? 13.086 -30.484 -6.383 1 88.44 89 ILE B C 1
ATOM 5558 O O . ILE B 1 89 ? 12.93 -29.266 -6.293 1 88.44 89 ILE B O 1
ATOM 5562 N N . GLU B 1 90 ? 13.164 -31.266 -5.348 1 88.62 90 GLU B N 1
ATOM 5563 C CA . GLU B 1 90 ? 13 -30.734 -3.998 1 88.62 90 GLU B CA 1
ATOM 5564 C C . GLU B 1 90 ? 14.156 -29.812 -3.611 1 88.62 90 GLU B C 1
ATOM 5566 O O . GLU B 1 90 ? 13.945 -28.781 -2.979 1 88.62 90 GLU B O 1
ATOM 5571 N N . ALA B 1 91 ? 15.312 -30.281 -3.963 1 91.31 91 ALA B N 1
ATOM 5572 C CA . ALA B 1 91 ? 16.484 -29.453 -3.693 1 91.31 91 ALA B CA 1
ATOM 5573 C C . ALA B 1 91 ? 16.422 -28.125 -4.434 1 91.31 91 ALA B C 1
ATOM 5575 O O . ALA B 1 91 ? 16.734 -27.078 -3.871 1 91.31 91 ALA B O 1
ATOM 5576 N N . LYS B 1 92 ? 16.031 -28.203 -5.633 1 90.56 92 LYS B N 1
ATOM 5577 C CA . LYS B 1 92 ? 15.836 -27 -6.426 1 90.56 92 LYS B CA 1
ATOM 5578 C C . LYS B 1 92 ? 14.82 -26.078 -5.77 1 90.56 92 LYS B C 1
ATOM 5580 O O . LYS B 1 92 ? 15.039 -24.859 -5.684 1 90.56 92 LYS B O 1
ATOM 5585 N N . GLY B 1 93 ? 13.797 -26.656 -5.254 1 90 93 GLY B N 1
ATOM 5586 C CA . GLY B 1 93 ? 12.766 -25.875 -4.594 1 90 93 GLY B CA 1
ATOM 5587 C C . GLY B 1 93 ? 13.258 -25.172 -3.352 1 90 93 GLY B C 1
ATOM 5588 O O . GLY B 1 93 ? 12.898 -24.016 -3.107 1 90 93 GLY B O 1
ATOM 5589 N N . PHE B 1 94 ? 14.062 -25.812 -2.662 1 91.31 94 PHE B N 1
ATOM 5590 C CA . PHE B 1 94 ? 14.617 -25.234 -1.442 1 91.31 94 PHE B CA 1
ATOM 5591 C C . PHE B 1 94 ? 15.5 -24.031 -1.762 1 91.31 94 PHE B C 1
ATOM 5593 O O . PHE B 1 94 ? 15.383 -22.984 -1.128 1 91.31 94 PHE B O 1
ATOM 5600 N N . ILE B 1 95 ? 16.375 -24.219 -2.699 1 92 95 ILE B N 1
ATOM 5601 C CA . ILE B 1 95 ? 17.297 -23.156 -3.055 1 92 95 ILE B CA 1
ATOM 5602 C C . ILE B 1 95 ? 16.531 -21.969 -3.646 1 92 95 ILE B C 1
ATOM 5604 O O . ILE B 1 95 ? 16.875 -20.812 -3.395 1 92 95 ILE B O 1
ATOM 5608 N N . GLU B 1 96 ? 15.516 -22.266 -4.41 1 90.75 96 GLU B N 1
ATOM 5609 C CA . GLU B 1 96 ? 14.664 -21.219 -4.961 1 90.75 96 GLU B CA 1
ATOM 5610 C C . GLU B 1 96 ? 13.992 -20.406 -3.855 1 90.75 96 GLU B C 1
ATOM 5612 O O . GLU B 1 96 ? 13.93 -19.188 -3.926 1 90.75 96 GLU B O 1
ATOM 5617 N N . GLY B 1 97 ? 13.516 -21.172 -2.854 1 88.94 97 GLY B N 1
ATOM 5618 C CA . GLY B 1 97 ? 12.883 -20.5 -1.729 1 88.94 97 GLY B CA 1
ATOM 5619 C C . GLY B 1 97 ? 13.836 -19.594 -0.977 1 88.94 97 GLY B C 1
ATOM 5620 O O . GLY B 1 97 ? 13.492 -18.438 -0.668 1 88.94 97 GLY B O 1
ATOM 5621 N N . LYS B 1 98 ? 14.977 -20.125 -0.723 1 90.44 98 LYS B N 1
ATOM 5622 C CA . LYS B 1 98 ? 16 -19.328 -0.047 1 90.44 98 LYS B CA 1
ATOM 5623 C C . LYS B 1 98 ? 16.359 -18.094 -0.858 1 90.44 98 LYS B C 1
ATOM 5625 O O . LYS B 1 98 ? 16.484 -17 -0.304 1 90.44 98 LYS B O 1
ATOM 5630 N N . PHE B 1 99 ? 16.516 -18.281 -2.111 1 88.81 99 PHE B N 1
ATOM 5631 C CA . PHE B 1 99 ? 16.891 -17.188 -3.002 1 88.81 99 PHE B CA 1
ATOM 5632 C C . PHE B 1 99 ? 15.773 -16.141 -3.059 1 88.81 99 PHE B C 1
ATOM 5634 O O . PHE B 1 99 ? 16.047 -14.945 -3.178 1 88.81 99 PHE B O 1
ATOM 5641 N N . GLN B 1 100 ? 14.57 -16.531 -3.014 1 87.88 100 GLN B N 1
ATOM 5642 C CA . GLN B 1 100 ? 13.43 -15.625 -3.041 1 87.88 100 GLN B CA 1
ATOM 5643 C C . GLN B 1 100 ? 13.492 -14.633 -1.885 1 87.88 100 GLN B C 1
ATOM 5645 O O . GLN B 1 100 ? 13.32 -13.43 -2.084 1 87.88 100 GLN B O 1
ATOM 5650 N N . TYR B 1 101 ? 13.773 -15.18 -0.727 1 88.5 101 TYR B N 1
ATOM 5651 C CA . TYR B 1 101 ? 13.82 -14.328 0.459 1 88.5 101 TYR B CA 1
ATOM 5652 C C . TYR B 1 101 ? 14.977 -13.344 0.383 1 88.5 101 TYR B C 1
ATOM 5654 O O . TYR B 1 101 ? 14.812 -12.156 0.681 1 88.5 101 TYR B O 1
ATOM 5662 N N . LEU B 1 102 ? 16.094 -13.836 -0.056 1 89.75 102 LEU B N 1
ATOM 5663 C CA . LEU B 1 102 ? 17.266 -12.969 -0.164 1 89.75 102 LEU B CA 1
ATOM 5664 C C . LEU B 1 102 ? 17.031 -11.875 -1.198 1 89.75 102 LEU B C 1
ATOM 5666 O O . LEU B 1 102 ? 17.375 -10.711 -0.96 1 89.75 102 LEU B O 1
ATOM 5670 N N . LEU B 1 103 ? 16.484 -12.242 -2.268 1 88.19 103 LEU B N 1
ATOM 5671 C CA . LEU B 1 103 ? 16.266 -11.305 -3.361 1 88.19 103 LEU B CA 1
ATOM 5672 C C . LEU B 1 103 ? 15.258 -10.227 -2.955 1 88.19 103 LEU B C 1
ATOM 5674 O O . LEU B 1 103 ? 15.469 -9.039 -3.238 1 88.19 103 LEU B O 1
ATOM 5678 N N . GLN B 1 104 ? 14.211 -10.594 -2.332 1 86.94 104 GLN B N 1
ATOM 5679 C CA . GLN B 1 104 ? 13.148 -9.672 -1.938 1 86.94 104 GLN B CA 1
ATOM 5680 C C . GLN B 1 104 ? 13.688 -8.578 -1.024 1 86.94 104 GLN B C 1
ATOM 5682 O O . GLN B 1 104 ? 13.477 -7.391 -1.281 1 86.94 104 GLN B O 1
ATOM 5687 N N . TYR B 1 105 ? 14.414 -8.969 -0.016 1 88.88 105 TYR B N 1
ATOM 5688 C CA . TYR B 1 105 ? 14.883 -7.996 0.967 1 88.88 105 TYR B CA 1
ATOM 5689 C C . TYR B 1 105 ? 16.047 -7.184 0.419 1 88.88 105 TYR B C 1
ATOM 5691 O O . TYR B 1 105 ? 16.188 -5.996 0.724 1 88.88 105 TYR B O 1
ATOM 5699 N N . ARG B 1 106 ? 16.844 -7.777 -0.38 1 88.56 106 ARG B N 1
ATOM 5700 C CA . ARG B 1 106 ? 17.953 -7.051 -0.975 1 88.56 106 ARG B CA 1
ATOM 5701 C C . ARG B 1 106 ? 17.469 -5.988 -1.95 1 88.56 106 ARG B C 1
ATOM 5703 O O . ARG B 1 106 ? 18 -4.875 -1.986 1 88.56 106 ARG B O 1
ATOM 5710 N N . LEU B 1 107 ? 16.531 -6.277 -2.732 1 87.75 107 LEU B N 1
ATOM 5711 C CA . LEU B 1 107 ? 16.016 -5.316 -3.695 1 87.75 107 LEU B CA 1
ATOM 5712 C C . LEU B 1 107 ? 15.312 -4.16 -2.986 1 87.75 107 LEU B C 1
ATOM 5714 O O . LEU B 1 107 ? 15.414 -3.01 -3.412 1 87.75 107 LEU B O 1
ATOM 5718 N N . ASN B 1 108 ? 14.555 -4.508 -1.943 1 88.94 108 ASN B N 1
ATOM 5719 C CA . ASN B 1 108 ? 13.953 -3.445 -1.144 1 88.94 108 ASN B CA 1
ATOM 5720 C C . ASN B 1 108 ? 15.016 -2.502 -0.583 1 88.94 108 ASN B C 1
ATOM 5722 O O . ASN B 1 108 ? 14.836 -1.282 -0.589 1 88.94 108 ASN B O 1
ATOM 5726 N N . TYR B 1 109 ? 16.031 -3.111 -0.148 1 90.5 109 TYR B N 1
ATOM 5727 C CA . TYR B 1 109 ? 17.141 -2.33 0.375 1 90.5 109 TYR B CA 1
ATOM 5728 C C . TYR B 1 109 ? 17.719 -1.424 -0.703 1 90.5 109 TYR B C 1
ATOM 5730 O O . TYR B 1 109 ? 18 -0.247 -0.453 1 90.5 109 TYR B O 1
ATOM 5738 N N . LEU B 1 110 ? 17.906 -1.913 -1.84 1 88.75 110 LEU B N 1
ATOM 5739 C CA . LEU B 1 110 ? 18.5 -1.152 -2.932 1 88.75 110 LEU B CA 1
ATOM 5740 C C . LEU B 1 110 ? 17.609 0.027 -3.32 1 88.75 110 LEU B C 1
ATOM 5742 O O . LEU B 1 110 ? 18.109 1.111 -3.625 1 88.75 110 LEU B O 1
ATOM 5746 N N . VAL B 1 111 ? 16.344 -0.198 -3.346 1 89.38 111 VAL B N 1
ATOM 5747 C CA . VAL B 1 111 ? 15.422 0.872 -3.695 1 89.38 111 VAL B CA 1
ATOM 5748 C C . VAL B 1 111 ? 15.461 1.961 -2.625 1 89.38 111 VAL B C 1
ATOM 5750 O O . VAL B 1 111 ? 15.531 3.15 -2.945 1 89.38 111 VAL B O 1
ATOM 5753 N N . MET B 1 112 ? 15.43 1.519 -1.376 1 91.44 112 MET B N 1
ATOM 5754 C CA . MET B 1 112 ? 15.508 2.479 -0.278 1 91.44 112 MET B CA 1
ATOM 5755 C C . MET B 1 112 ? 16.812 3.268 -0.336 1 91.44 112 MET B C 1
ATOM 5757 O O . MET B 1 112 ? 16.812 4.488 -0.154 1 91.44 112 MET B O 1
ATOM 5761 N N . GLU B 1 113 ? 17.828 2.555 -0.538 1 90.94 113 GLU B N 1
ATOM 5762 C CA . GLU B 1 113 ? 19.141 3.184 -0.624 1 90.94 113 GLU B CA 1
ATOM 5763 C C . GLU B 1 113 ? 19.203 4.18 -1.779 1 90.94 113 GLU B C 1
ATOM 5765 O O . GLU B 1 113 ? 19.734 5.285 -1.627 1 90.94 113 GLU B O 1
ATOM 5770 N N . LYS B 1 114 ? 18.656 3.854 -2.855 1 90.25 114 LYS B N 1
ATOM 5771 C CA . LYS B 1 114 ? 18.641 4.742 -4.012 1 90.25 114 LYS B CA 1
ATOM 5772 C C . LYS B 1 114 ? 17.812 5.996 -3.73 1 90.25 114 LYS B C 1
ATOM 5774 O O . LYS B 1 114 ? 18.156 7.086 -4.195 1 90.25 114 LYS B O 1
ATOM 5779 N N . CYS B 1 115 ? 16.766 5.852 -3.045 1 90.06 115 CYS B N 1
ATOM 5780 C CA . CYS B 1 115 ? 15.914 6.988 -2.705 1 90.06 115 CYS B CA 1
ATOM 5781 C C . CYS B 1 115 ? 16.672 8 -1.852 1 90.06 115 CYS B C 1
ATOM 5783 O O . CYS B 1 115 ? 16.406 9.203 -1.925 1 90.06 115 CYS B O 1
ATOM 5785 N N . THR B 1 116 ? 17.609 7.461 -1.079 1 87.94 116 THR B N 1
ATOM 5786 C CA . THR B 1 116 ? 18.391 8.367 -0.233 1 87.94 116 THR B CA 1
ATOM 5787 C C . THR B 1 116 ? 19.359 9.188 -1.07 1 87.94 116 THR B C 1
ATOM 5789 O O . THR B 1 116 ? 19.844 10.234 -0.622 1 87.94 116 THR B O 1
ATOM 5792 N N . ASP B 1 117 ? 19.609 8.742 -2.277 1 85.56 117 ASP B N 1
ATOM 5793 C CA . ASP B 1 117 ? 20.531 9.438 -3.16 1 85.56 117 ASP B CA 1
ATOM 5794 C C . ASP B 1 117 ? 19.812 10.461 -4.035 1 85.56 117 ASP B C 1
ATOM 5796 O O . ASP B 1 117 ? 20.453 11.273 -4.707 1 85.56 117 ASP B O 1
ATOM 5800 N N . LEU B 1 118 ? 18.562 10.492 -3.986 1 87.19 118 LEU B N 1
ATOM 5801 C CA . LEU B 1 118 ? 17.781 11.414 -4.805 1 87.19 118 LEU B CA 1
ATOM 5802 C C . LEU B 1 118 ? 17.719 12.797 -4.164 1 87.19 118 LEU B C 1
ATOM 5804 O O . LEU B 1 118 ? 18.031 12.945 -2.98 1 87.19 118 LEU B O 1
ATOM 5808 N N . SER B 1 119 ? 17.422 13.789 -4.953 1 86.44 119 SER B N 1
ATOM 5809 C CA . SER B 1 119 ? 17.25 15.148 -4.461 1 86.44 119 SER B CA 1
ATOM 5810 C C . SER B 1 119 ? 15.797 15.43 -4.102 1 86.44 119 SER B C 1
ATOM 5812 O O . SER B 1 119 ? 14.906 14.664 -4.461 1 86.44 119 SER B O 1
ATOM 5814 N N . LEU B 1 120 ? 15.664 16.422 -3.359 1 84.56 120 LEU B N 1
ATOM 5815 C CA . LEU B 1 120 ? 14.312 16.844 -3.008 1 84.56 120 LEU B CA 1
ATOM 5816 C C . LEU B 1 120 ? 13.5 17.156 -4.258 1 84.56 120 LEU B C 1
ATOM 5818 O O . LEU B 1 120 ? 12.297 16.875 -4.312 1 84.56 120 LEU B O 1
ATOM 5822 N N . GLU B 1 121 ? 14.109 17.719 -5.211 1 82.12 121 GLU B N 1
ATOM 5823 C CA . GLU B 1 121 ? 13.461 18.047 -6.473 1 82.12 121 GLU B CA 1
ATOM 5824 C C . GLU B 1 121 ? 12.945 16.797 -7.176 1 82.12 121 GLU B C 1
ATOM 5826 O O . GLU B 1 121 ? 11.883 16.828 -7.809 1 82.12 121 GLU B O 1
ATOM 5831 N N . ASP B 1 122 ? 13.68 15.758 -7.043 1 82.69 122 ASP B N 1
ATOM 5832 C CA . ASP B 1 122 ? 13.266 14.5 -7.645 1 82.69 122 ASP B CA 1
ATOM 5833 C C . ASP B 1 122 ? 11.992 13.961 -6.988 1 82.69 122 ASP B C 1
ATOM 5835 O O . ASP B 1 122 ? 11.094 13.469 -7.672 1 82.69 122 ASP B O 1
ATOM 5839 N N . PHE B 1 123 ? 11.961 14.133 -5.715 1 77.44 123 PHE B N 1
ATOM 5840 C CA . PHE B 1 123 ? 10.82 13.609 -4.969 1 77.44 123 PHE B CA 1
ATOM 5841 C C . PHE B 1 123 ? 9.562 14.414 -5.273 1 77.44 123 PHE B C 1
ATOM 5843 O O . PHE B 1 123 ? 8.453 13.875 -5.211 1 77.44 123 PHE B O 1
ATOM 5850 N N . GLU B 1 124 ? 9.805 15.633 -5.539 1 75.5 124 GLU B N 1
ATOM 5851 C CA . GLU B 1 124 ? 8.672 16.516 -5.793 1 75.5 124 GLU B CA 1
ATOM 5852 C C . GLU B 1 124 ? 8.164 16.359 -7.223 1 75.5 124 GLU B C 1
ATOM 5854 O O . GLU B 1 124 ? 7.082 16.859 -7.562 1 75.5 124 GLU B O 1
ATOM 5859 N N . ASN B 1 125 ? 8.953 15.703 -8.016 1 75.56 125 ASN B N 1
ATOM 5860 C CA . ASN B 1 125 ? 8.531 15.391 -9.375 1 75.56 125 ASN B CA 1
ATOM 5861 C C . ASN B 1 125 ? 7.496 14.266 -9.398 1 75.56 125 ASN B C 1
ATOM 5863 O O . ASN B 1 125 ? 7.762 13.164 -8.914 1 75.56 125 ASN B O 1
ATOM 5867 N N . SER B 1 126 ? 6.398 14.555 -9.898 1 71.81 126 SER B N 1
ATOM 5868 C CA . SER B 1 126 ? 5.277 13.617 -9.898 1 71.81 126 SER B CA 1
ATOM 5869 C C . SER B 1 126 ? 5.637 12.32 -10.617 1 71.81 126 SER B C 1
ATOM 5871 O O . SER B 1 126 ? 5.23 11.234 -10.195 1 71.81 126 SER B O 1
ATOM 5873 N N . GLU B 1 127 ? 6.363 12.508 -11.703 1 75.5 127 GLU B N 1
ATOM 5874 C CA . GLU B 1 127 ? 6.746 11.312 -12.453 1 75.5 127 GLU B CA 1
ATOM 5875 C C . GLU B 1 127 ? 7.648 10.406 -11.617 1 75.5 127 GLU B C 1
ATOM 5877 O O . GLU B 1 127 ? 7.473 9.188 -11.609 1 75.5 127 GLU B O 1
ATOM 5882 N N . MET B 1 128 ? 8.555 11.078 -10.977 1 78.81 128 MET B N 1
ATOM 5883 C CA . MET B 1 128 ? 9.477 10.312 -10.141 1 78.81 128 MET B CA 1
ATOM 5884 C C . MET B 1 128 ? 8.742 9.68 -8.969 1 78.81 128 MET B C 1
ATOM 5886 O O . MET B 1 128 ? 9 8.523 -8.617 1 78.81 128 MET B O 1
ATOM 5890 N N . TYR B 1 129 ? 7.91 10.414 -8.438 1 74.62 129 TYR B N 1
ATOM 5891 C CA . TYR B 1 129 ? 7.125 9.891 -7.32 1 74.62 129 TYR B CA 1
ATOM 5892 C C . TYR B 1 129 ? 6.305 8.68 -7.75 1 74.62 129 TYR B C 1
ATOM 5894 O O . TYR B 1 129 ? 6.246 7.68 -7.035 1 74.62 129 TYR B O 1
ATOM 5902 N N . ASP B 1 130 ? 5.785 8.797 -8.898 1 73.12 130 ASP B N 1
ATOM 5903 C CA . ASP B 1 130 ? 4.992 7.699 -9.445 1 73.12 130 ASP B CA 1
ATOM 5904 C C . ASP B 1 130 ? 5.855 6.461 -9.672 1 73.12 130 ASP B C 1
ATOM 5906 O O . ASP B 1 130 ? 5.418 5.336 -9.414 1 73.12 130 ASP B O 1
ATOM 5910 N N . ARG B 1 131 ? 6.949 6.742 -10.133 1 79.44 131 ARG B N 1
ATOM 5911 C CA . ARG B 1 131 ? 7.867 5.637 -10.391 1 79.44 131 ARG B CA 1
ATOM 5912 C C . ARG B 1 131 ? 8.258 4.938 -9.094 1 79.44 131 ARG B C 1
ATOM 5914 O O . ARG B 1 131 ? 8.273 3.705 -9.023 1 79.44 131 ARG B O 1
ATOM 5921 N N . ILE B 1 132 ? 8.539 5.711 -8.055 1 84.44 132 ILE B N 1
ATOM 5922 C CA . ILE B 1 132 ? 8.961 5.156 -6.773 1 84.44 132 ILE B CA 1
ATOM 5923 C C . ILE B 1 132 ? 7.816 4.352 -6.16 1 84.44 132 ILE B C 1
ATOM 5925 O O . ILE B 1 132 ? 8.023 3.244 -5.66 1 84.44 132 ILE B O 1
ATOM 5929 N N . GLU B 1 133 ? 6.629 4.863 -6.266 1 74.62 133 GLU B N 1
ATOM 5930 C CA . GLU B 1 133 ? 5.453 4.195 -5.715 1 74.62 133 GLU B CA 1
ATOM 5931 C C . GLU B 1 133 ? 5.188 2.871 -6.426 1 74.62 133 GLU B C 1
ATOM 5933 O O . GLU B 1 133 ? 4.91 1.857 -5.777 1 74.62 133 GLU B O 1
ATOM 5938 N N . LYS B 1 134 ? 5.297 2.883 -7.699 1 73.31 134 LYS B N 1
ATOM 5939 C CA . LYS B 1 134 ? 5.062 1.677 -8.484 1 73.31 134 LYS B CA 1
ATOM 5940 C C . LYS B 1 134 ? 6.121 0.617 -8.195 1 73.31 134 LYS B C 1
ATOM 5942 O O . LYS B 1 134 ? 5.801 -0.562 -8.039 1 73.31 134 LYS B O 1
ATOM 5947 N N . ILE B 1 135 ? 7.32 1.092 -8.117 1 81.19 135 ILE B N 1
ATOM 5948 C CA . ILE B 1 135 ? 8.43 0.174 -7.887 1 81.19 135 ILE B CA 1
ATOM 5949 C C . ILE B 1 135 ? 8.312 -0.437 -6.492 1 81.19 135 ILE B C 1
ATOM 5951 O O . ILE B 1 135 ? 8.453 -1.651 -6.328 1 81.19 135 ILE B O 1
ATOM 5955 N N . THR B 1 136 ? 7.98 0.368 -5.484 1 80.75 136 THR B N 1
ATOM 5956 C CA . THR B 1 136 ? 7.934 -0.098 -4.105 1 80.75 136 THR B CA 1
ATOM 5957 C C . THR B 1 136 ? 6.762 -1.051 -3.895 1 80.75 136 THR B C 1
ATOM 5959 O O . THR B 1 136 ? 6.855 -2.002 -3.117 1 80.75 136 THR B O 1
ATOM 5962 N N . GLY B 1 137 ? 5.73 -0.897 -4.633 1 72.38 137 GLY B N 1
ATOM 5963 C CA . GLY B 1 137 ? 4.562 -1.754 -4.504 1 72.38 137 GLY B CA 1
ATOM 5964 C C . GLY B 1 137 ? 4.754 -3.119 -5.137 1 72.38 137 GLY B C 1
ATOM 5965 O O . GLY B 1 137 ? 4.191 -4.109 -4.664 1 72.38 137 GLY B O 1
ATOM 5966 N N . GLU B 1 138 ? 5.59 -3.217 -6.105 1 72.94 138 GLU B N 1
ATOM 5967 C CA . GLU B 1 138 ? 5.688 -4.445 -6.891 1 72.94 138 GLU B CA 1
ATOM 5968 C C . GLU B 1 138 ? 7.035 -5.129 -6.672 1 72.94 138 GLU B C 1
ATOM 5970 O O . GLU B 1 138 ? 7.223 -6.281 -7.074 1 72.94 138 GLU B O 1
ATOM 5975 N N . ILE B 1 139 ? 7.949 -4.531 -5.996 1 75 139 ILE B N 1
ATOM 5976 C CA . ILE B 1 139 ? 9.344 -4.965 -5.961 1 75 139 ILE B CA 1
ATOM 5977 C C . ILE B 1 139 ? 9.461 -6.246 -5.141 1 75 139 ILE B C 1
ATOM 5979 O O . ILE B 1 139 ? 10.398 -7.027 -5.332 1 75 139 ILE B O 1
ATOM 5983 N N . ALA B 1 140 ? 8.492 -6.41 -4.316 1 68.44 140 ALA B N 1
ATOM 5984 C CA . ALA B 1 140 ? 8.578 -7.578 -3.443 1 68.44 140 ALA B CA 1
ATOM 5985 C C . ALA B 1 140 ? 8.312 -8.867 -4.223 1 68.44 140 ALA B C 1
ATOM 5987 O O . ALA B 1 140 ? 8.789 -9.938 -3.846 1 68.44 140 ALA B O 1
ATOM 5988 N N . TYR B 1 141 ? 7.625 -8.742 -5.316 1 72.44 141 TYR B N 1
ATOM 5989 C CA . TYR B 1 141 ? 7.113 -9.977 -5.906 1 72.44 141 TYR B CA 1
ATOM 5990 C C . TYR B 1 141 ? 7.562 -10.117 -7.355 1 72.44 141 TYR B C 1
ATOM 5992 O O . TYR B 1 141 ? 7.977 -11.195 -7.781 1 72.44 141 TYR B O 1
ATOM 6000 N N . ARG B 1 142 ? 7.676 -9.078 -8.102 1 75.44 142 ARG B N 1
ATOM 6001 C CA . ARG B 1 142 ? 7.824 -9.156 -9.547 1 75.44 142 ARG B CA 1
ATOM 6002 C C . ARG B 1 142 ? 9.203 -9.68 -9.93 1 75.44 142 ARG B C 1
ATOM 6004 O O . ARG B 1 142 ? 9.32 -10.562 -10.781 1 75.44 142 ARG B O 1
ATOM 6011 N N . PRO B 1 143 ? 10.266 -9.203 -9.242 1 76.38 143 PRO B N 1
ATOM 6012 C CA . PRO B 1 143 ? 11.586 -9.695 -9.625 1 76.38 143 PRO B CA 1
ATOM 6013 C C . PRO B 1 143 ? 11.75 -11.195 -9.383 1 76.38 143 PRO B C 1
ATOM 6015 O O . PRO B 1 143 ? 12.359 -11.891 -10.203 1 76.38 143 PRO B O 1
ATOM 6018 N N . PHE B 1 144 ? 11.211 -11.602 -8.367 1 79.38 144 PHE B N 1
ATOM 6019 C CA . PHE B 1 144 ? 11.297 -13.039 -8.094 1 79.38 144 PHE B CA 1
ATOM 6020 C C . PHE B 1 144 ? 10.438 -13.82 -9.078 1 79.38 144 PHE B C 1
ATOM 6022 O O . PHE B 1 144 ? 10.828 -14.906 -9.523 1 79.38 144 PHE B O 1
ATOM 6029 N N . GLN B 1 145 ? 9.281 -13.281 -9.375 1 80 145 GLN B N 1
ATOM 6030 C CA . GLN B 1 145 ? 8.422 -13.938 -10.352 1 80 145 GLN B CA 1
ATOM 6031 C C . GLN B 1 145 ? 9.133 -14.117 -11.688 1 80 145 GLN B C 1
ATOM 6033 O O . GLN B 1 145 ? 9.031 -15.172 -12.32 1 80 145 GLN B O 1
ATOM 6038 N N . ILE B 1 146 ? 9.867 -13.164 -12.102 1 83.38 146 ILE B N 1
ATOM 6039 C CA . ILE B 1 146 ? 10.602 -13.242 -13.352 1 83.38 146 ILE B CA 1
ATOM 6040 C C . ILE B 1 146 ? 11.711 -14.281 -13.242 1 83.38 146 ILE B C 1
ATOM 6042 O O . ILE B 1 146 ? 11.953 -15.047 -14.172 1 83.38 146 ILE B O 1
ATOM 6046 N N . PHE B 1 147 ? 12.383 -14.273 -12.109 1 84.12 147 PHE B N 1
ATOM 6047 C CA . PHE B 1 147 ? 13.438 -15.25 -11.875 1 84.12 147 PHE B CA 1
ATOM 6048 C C . PHE B 1 147 ? 12.891 -16.672 -11.969 1 84.12 147 PHE B C 1
ATOM 6050 O O . PHE B 1 147 ? 13.453 -17.516 -12.672 1 84.12 147 PHE B O 1
ATOM 6057 N N . LEU B 1 148 ? 11.727 -16.875 -11.32 1 85.69 148 LEU B N 1
ATOM 6058 C CA . LEU B 1 148 ? 11.117 -18.188 -11.359 1 85.69 148 LEU B CA 1
ATOM 6059 C C . LEU B 1 148 ? 10.68 -18.547 -12.773 1 85.69 148 LEU B C 1
ATOM 6061 O O . LEU B 1 148 ? 10.828 -19.688 -13.211 1 85.69 148 LEU B O 1
ATOM 6065 N N . ALA B 1 149 ? 10.156 -17.547 -13.414 1 86.69 149 ALA B N 1
ATOM 6066 C CA . ALA B 1 149 ? 9.703 -17.781 -14.781 1 86.69 149 ALA B CA 1
ATOM 6067 C C . ALA B 1 149 ? 10.867 -18.156 -15.695 1 86.69 149 ALA B C 1
ATOM 6069 O O . ALA B 1 149 ? 10.734 -19.047 -16.547 1 86.69 149 ALA B O 1
ATOM 6070 N N . ILE B 1 150 ? 11.977 -17.578 -15.508 1 86.25 150 ILE B N 1
ATOM 6071 C CA . ILE B 1 150 ? 13.156 -17.859 -16.312 1 86.25 150 ILE B CA 1
ATOM 6072 C C . ILE B 1 150 ? 13.648 -19.281 -16.016 1 86.25 150 ILE B C 1
ATOM 6074 O O . ILE B 1 150 ? 13.938 -20.047 -16.938 1 86.25 150 ILE B O 1
ATOM 6078 N N . ILE B 1 151 ? 13.703 -19.594 -14.773 1 87.81 151 ILE B N 1
ATOM 6079 C CA . ILE B 1 151 ? 14.172 -20.906 -14.367 1 87.81 151 ILE B CA 1
ATOM 6080 C C . ILE B 1 151 ? 13.219 -21.984 -14.898 1 87.81 151 ILE B C 1
ATOM 6082 O O . ILE B 1 151 ? 13.664 -22.984 -15.453 1 87.81 151 ILE B O 1
ATOM 6086 N N . ASN B 1 152 ? 11.914 -21.75 -14.781 1 88.38 152 ASN B N 1
ATOM 6087 C CA . ASN B 1 152 ? 10.922 -22.703 -15.266 1 88.38 152 ASN B CA 1
ATOM 6088 C C . ASN B 1 152 ? 10.961 -22.812 -16.797 1 88.38 152 ASN B C 1
ATOM 6090 O O . ASN B 1 152 ? 10.742 -23.891 -17.344 1 88.38 152 ASN B O 1
ATOM 6094 N N . LEU B 1 153 ? 11.156 -21.734 -17.391 1 88 153 LEU B N 1
ATOM 6095 C CA . LEU B 1 153 ? 11.32 -21.734 -18.844 1 88 153 LEU B CA 1
ATOM 6096 C C . LEU B 1 153 ? 12.5 -22.609 -19.25 1 88 153 LEU B C 1
ATOM 6098 O O . LEU B 1 153 ? 12.391 -23.391 -20.188 1 88 153 LEU B O 1
ATOM 6102 N N . LEU B 1 154 ? 13.578 -22.484 -18.531 1 87.75 154 LEU B N 1
ATOM 6103 C CA . LEU B 1 154 ? 14.766 -23.281 -18.812 1 87.75 154 LEU B CA 1
ATOM 6104 C C . LEU B 1 154 ? 14.492 -24.766 -18.594 1 87.75 154 LEU B C 1
ATOM 6106 O O . LEU B 1 154 ? 14.805 -25.594 -19.453 1 87.75 154 LEU B O 1
ATOM 6110 N N . THR B 1 155 ? 13.906 -25.031 -17.531 1 89.44 155 THR B N 1
ATOM 6111 C CA . THR B 1 155 ? 13.602 -26.422 -17.219 1 89.44 155 THR B CA 1
ATOM 6112 C C . THR B 1 155 ? 12.648 -27.016 -18.25 1 89.44 155 THR B C 1
ATOM 6114 O O . THR B 1 155 ? 12.883 -28.125 -18.75 1 89.44 155 THR B O 1
ATOM 6117 N N . SER B 1 156 ? 11.609 -26.234 -18.547 1 89.88 156 SER B N 1
ATOM 6118 C CA . SER B 1 156 ? 10.617 -26.703 -19.516 1 89.88 156 SER B CA 1
ATOM 6119 C C . SER B 1 156 ? 11.219 -26.844 -20.906 1 89.88 156 SER B C 1
ATOM 6121 O O . SER B 1 156 ? 10.883 -27.781 -21.641 1 89.88 156 SER B O 1
ATOM 6123 N N . ALA B 1 157 ? 12.039 -25.984 -21.281 1 88.56 157 ALA B N 1
ATOM 6124 C CA . ALA B 1 157 ? 12.695 -26.047 -22.578 1 88.56 157 ALA B CA 1
ATOM 6125 C C . ALA B 1 157 ? 13.578 -27.281 -22.688 1 88.56 157 ALA B C 1
ATOM 6127 O O . ALA B 1 157 ? 13.547 -27.984 -23.703 1 88.56 157 ALA B O 1
ATOM 6128 N N . ILE B 1 158 ? 14.32 -27.547 -21.672 1 90.19 158 ILE B N 1
ATOM 6129 C CA . ILE B 1 158 ? 15.211 -28.703 -21.672 1 90.19 158 ILE B CA 1
ATOM 6130 C C . ILE B 1 158 ? 14.398 -29.984 -21.734 1 90.19 158 ILE B C 1
ATOM 6132 O O . ILE B 1 158 ? 14.727 -30.906 -22.5 1 90.19 158 ILE B O 1
ATOM 6136 N N . THR B 1 159 ? 13.305 -30.031 -20.938 1 88.69 159 THR B N 1
ATOM 6137 C CA . THR B 1 159 ? 12.445 -31.203 -20.969 1 88.69 159 THR B CA 1
ATOM 6138 C C . THR B 1 159 ? 11.836 -31.391 -22.359 1 88.69 159 THR B C 1
ATOM 6140 O O . THR B 1 159 ? 11.789 -32.5 -22.875 1 88.69 159 THR B O 1
ATOM 6143 N N . MET B 1 160 ? 11.352 -30.312 -22.922 1 88.56 160 MET B N 1
ATOM 6144 C CA . MET B 1 160 ? 10.742 -30.344 -24.25 1 88.56 160 MET B CA 1
ATOM 6145 C C . MET B 1 160 ? 11.742 -30.828 -25.297 1 88.56 160 MET B C 1
ATOM 6147 O O . MET B 1 160 ? 11.445 -31.734 -26.062 1 88.56 160 MET B O 1
ATOM 6151 N N . ILE B 1 161 ? 12.938 -30.344 -25.281 1 87.25 161 ILE B N 1
ATOM 6152 C CA . ILE B 1 161 ? 13.961 -30.672 -26.266 1 87.25 161 ILE B CA 1
ATOM 6153 C C . ILE B 1 161 ? 14.414 -32.125 -26.062 1 87.25 161 ILE B C 1
ATOM 6155 O O . ILE B 1 161 ? 14.523 -32.875 -27.031 1 87.25 161 ILE B O 1
ATOM 6159 N N . SER B 1 162 ? 14.68 -32.438 -24.828 1 88 162 SER B N 1
ATOM 6160 C CA . SER B 1 162 ? 15.125 -33.812 -24.547 1 88 162 SER B CA 1
ATOM 6161 C C . SER B 1 162 ? 14.07 -34.844 -24.969 1 88 162 SER B C 1
ATOM 6163 O O . SER B 1 162 ? 14.414 -35.906 -25.484 1 88 162 SER B O 1
ATOM 6165 N N . SER B 1 163 ? 12.766 -34.531 -24.734 1 86.88 163 SER B N 1
ATOM 6166 C CA . SER B 1 163 ? 11.688 -35.438 -25.156 1 86.88 163 SER B CA 1
ATOM 6167 C C . SER B 1 163 ? 11.578 -35.469 -26.672 1 86.88 163 SER B C 1
ATOM 6169 O O . SER B 1 163 ? 11.305 -36.531 -27.234 1 86.88 163 SER B O 1
ATOM 6171 N N . ALA B 1 164 ? 11.75 -34.344 -27.281 1 85.31 164 ALA B N 1
ATOM 6172 C CA . ALA B 1 164 ? 11.703 -34.312 -28.734 1 85.31 164 ALA B CA 1
ATOM 6173 C C . ALA B 1 164 ? 12.844 -35.094 -29.359 1 85.31 164 ALA B C 1
ATOM 6175 O O . ALA B 1 164 ? 12.672 -35.719 -30.406 1 85.31 164 ALA B O 1
ATOM 6176 N N . ILE B 1 165 ? 13.969 -35.125 -28.703 1 84.75 165 ILE B N 1
ATOM 6177 C CA . ILE B 1 165 ? 15.125 -35.844 -29.188 1 84.75 165 ILE B CA 1
ATOM 6178 C C . ILE B 1 165 ? 14.82 -37.344 -29.203 1 84.75 165 ILE B C 1
ATOM 6180 O O . ILE B 1 165 ? 15.227 -38.062 -30.109 1 84.75 165 ILE B O 1
ATOM 6184 N N . LEU B 1 166 ? 14.07 -37.781 -28.266 1 84.12 166 LEU B N 1
ATOM 6185 C CA . LEU B 1 166 ? 13.68 -39.188 -28.219 1 84.12 166 LEU B CA 1
ATOM 6186 C C . LEU B 1 166 ? 12.836 -39.562 -29.422 1 84.12 166 LEU B C 1
ATOM 6188 O O . LEU B 1 166 ? 12.992 -40.656 -30 1 84.12 166 LEU B O 1
ATOM 6192 N N . LEU B 1 167 ? 11.969 -38.688 -29.812 1 84.88 167 LEU B N 1
ATOM 6193 C CA . LEU B 1 167 ? 11.117 -38.938 -30.969 1 84.88 167 LEU B CA 1
ATOM 6194 C C . LEU B 1 167 ? 11.906 -38.781 -32.281 1 84.88 167 LEU B C 1
ATOM 6196 O O . LEU B 1 167 ? 11.609 -39.469 -33.25 1 84.88 167 LEU B O 1
ATOM 6200 N N . PHE B 1 168 ? 12.891 -37.969 -32.219 1 84.25 168 PHE B N 1
ATOM 6201 C CA . PHE B 1 168 ? 13.727 -37.688 -33.406 1 84.25 168 PHE B CA 1
ATOM 6202 C C . PHE B 1 168 ? 14.508 -38.938 -33.812 1 84.25 168 PHE B C 1
ATOM 6204 O O . PHE B 1 168 ? 14.781 -39.156 -34.969 1 84.25 168 PHE B O 1
ATOM 6211 N N . SER B 1 169 ? 14.883 -39.719 -32.812 1 82.25 169 SER B N 1
ATOM 6212 C CA . SER B 1 169 ? 15.633 -40.938 -33.094 1 82.25 169 SER B CA 1
ATOM 6213 C C . SER B 1 169 ? 14.789 -41.938 -33.906 1 82.25 169 SER B C 1
ATOM 6215 O O . SER B 1 169 ? 15.328 -42.781 -34.625 1 82.25 169 SER B O 1
ATOM 6217 N N . TRP B 1 170 ? 13.461 -41.812 -33.812 1 82.94 170 TRP B N 1
ATOM 6218 C CA . TRP B 1 170 ? 12.547 -42.719 -34.562 1 82.94 170 TRP B CA 1
ATOM 6219 C C . TRP B 1 170 ? 12.164 -42.094 -35.906 1 82.94 170 TRP B C 1
ATOM 6221 O O . TRP B 1 170 ? 12.453 -42.688 -36.938 1 82.94 170 TRP B O 1
ATOM 6231 N N . ASN B 1 171 ? 11.523 -40.906 -35.875 1 84.56 171 ASN B N 1
ATOM 6232 C CA . ASN B 1 171 ? 11.094 -40.219 -37.062 1 84.56 171 ASN B CA 1
ATOM 6233 C C . ASN B 1 171 ? 11.352 -38.719 -36.969 1 84.56 171 ASN B C 1
ATOM 6235 O O . ASN B 1 171 ? 10.57 -37.969 -36.344 1 84.56 171 ASN B O 1
ATOM 6239 N N . PRO B 1 172 ? 12.344 -38.25 -37.625 1 83.12 172 PRO B N 1
ATOM 6240 C CA . PRO B 1 172 ? 12.742 -36.844 -37.5 1 83.12 172 PRO B CA 1
ATOM 6241 C C . PRO B 1 172 ? 11.703 -35.906 -38.094 1 83.12 172 PRO B C 1
ATOM 6243 O O . PRO B 1 172 ? 11.5 -34.812 -37.562 1 83.12 172 PRO B O 1
ATOM 6246 N N . TYR B 1 173 ? 10.984 -36.312 -39.125 1 80.38 173 TYR B N 1
ATOM 6247 C CA . TYR B 1 173 ? 10.055 -35.406 -39.781 1 80.38 173 TYR B CA 1
ATOM 6248 C C . TYR B 1 173 ? 8.891 -35.031 -38.875 1 80.38 173 TYR B C 1
ATOM 6250 O O . TYR B 1 173 ? 8.562 -33.875 -38.719 1 80.38 173 TYR B O 1
ATOM 6258 N N . ILE B 1 174 ? 8.414 -36.062 -38.219 1 78.31 174 ILE B N 1
ATOM 6259 C CA . ILE B 1 174 ? 7.227 -35.812 -37.375 1 78.31 174 ILE B CA 1
ATOM 6260 C C . ILE B 1 174 ? 7.625 -35.094 -36.094 1 78.31 174 ILE B C 1
ATOM 6262 O O . ILE B 1 174 ? 6.859 -34.281 -35.594 1 78.31 174 ILE B O 1
ATOM 6266 N N . SER B 1 175 ? 8.828 -35.344 -35.688 1 81.06 175 SER B N 1
ATOM 6267 C CA . SER B 1 175 ? 9.328 -34.688 -34.5 1 81.06 175 SER B CA 1
ATOM 6268 C C . SER B 1 175 ? 9.531 -33.188 -34.688 1 81.06 175 SER B C 1
ATOM 6270 O O . SER B 1 175 ? 9.305 -32.406 -33.781 1 81.06 175 SER B O 1
ATOM 6272 N N . ILE B 1 176 ? 9.875 -32.812 -35.812 1 84.06 176 ILE B N 1
ATOM 6273 C CA . ILE B 1 176 ? 10.117 -31.406 -36.094 1 84.06 176 ILE B CA 1
ATOM 6274 C C . ILE B 1 176 ? 8.797 -30.625 -36.031 1 84.06 176 ILE B C 1
ATOM 6276 O O . ILE B 1 176 ? 8.758 -29.5 -35.562 1 84.06 176 ILE B O 1
ATOM 6280 N N . VAL B 1 177 ? 7.762 -31.266 -36.469 1 81.12 177 VAL B N 1
ATOM 6281 C CA . VAL B 1 177 ? 6.453 -30.625 -36.438 1 81.12 177 VAL B CA 1
ATOM 6282 C C . VAL B 1 177 ? 6.004 -30.391 -35 1 81.12 177 VAL B C 1
ATOM 6284 O O . VAL B 1 177 ? 5.41 -29.359 -34.688 1 81.12 177 VAL B O 1
ATOM 6287 N N . LEU B 1 178 ? 6.371 -31.312 -34.188 1 83.69 178 LEU B N 1
ATOM 6288 C CA . LEU B 1 178 ? 6.012 -31.219 -32.781 1 83.69 178 LEU B CA 1
ATOM 6289 C C . LEU B 1 178 ? 6.711 -30.047 -32.094 1 83.69 178 LEU B C 1
ATOM 6291 O O . LEU B 1 178 ? 6.168 -29.438 -31.172 1 83.69 178 LEU B O 1
ATOM 6295 N N . LEU B 1 179 ? 7.832 -29.703 -32.562 1 84.75 179 LEU B N 1
ATOM 6296 C CA . LEU B 1 179 ? 8.609 -28.625 -31.984 1 84.75 179 LEU B CA 1
ATOM 6297 C C . LEU B 1 179 ? 8.227 -27.281 -32.594 1 84.75 179 LEU B C 1
ATOM 6299 O O . LEU B 1 179 ? 8.289 -26.25 -31.922 1 84.75 179 LEU B O 1
ATOM 6303 N N . VAL B 1 180 ? 7.797 -27.266 -33.781 1 83.75 180 VAL B N 1
ATOM 6304 C CA . VAL B 1 180 ? 7.523 -26.047 -34.531 1 83.75 180 VAL B CA 1
ATOM 6305 C C . VAL B 1 180 ? 6.242 -25.406 -34 1 83.75 180 VAL B C 1
ATOM 6307 O O . VAL B 1 180 ? 6.156 -24.172 -33.906 1 83.75 180 VAL B O 1
ATOM 6310 N N . VAL B 1 181 ? 5.312 -26.203 -33.594 1 83 181 VAL B N 1
ATOM 6311 C CA . VAL B 1 181 ? 4.008 -25.688 -33.188 1 83 181 VAL B CA 1
ATOM 6312 C C . VAL B 1 181 ? 4.156 -24.844 -31.922 1 83 181 VAL B C 1
ATOM 6314 O O . VAL B 1 181 ? 3.695 -23.703 -31.875 1 83 181 VAL B O 1
ATOM 6317 N N . PRO B 1 182 ? 4.871 -25.328 -30.922 1 82 182 PRO B N 1
ATOM 6318 C CA . PRO B 1 182 ? 5.039 -24.516 -29.719 1 82 182 PRO B CA 1
ATOM 6319 C C . PRO B 1 182 ? 5.832 -23.234 -29.984 1 82 182 PRO B C 1
ATOM 6321 O O . PRO B 1 182 ? 5.531 -22.188 -29.406 1 82 182 PRO B O 1
ATOM 6324 N N . ILE B 1 183 ? 6.734 -23.297 -30.766 1 81.31 183 ILE B N 1
ATOM 6325 C CA . ILE B 1 183 ? 7.574 -22.141 -31.047 1 81.31 183 ILE B CA 1
ATOM 6326 C C . ILE B 1 183 ? 6.734 -21.047 -31.703 1 81.31 183 ILE B C 1
ATOM 6328 O O . ILE B 1 183 ? 6.828 -19.875 -31.328 1 81.31 183 ILE B O 1
ATOM 6332 N N . VAL B 1 184 ? 5.859 -21.438 -32.656 1 81.38 184 VAL B N 1
ATOM 6333 C CA . VAL B 1 184 ? 5 -20.484 -33.344 1 81.38 184 VAL B CA 1
ATOM 6334 C C . VAL B 1 184 ? 3.973 -19.922 -32.375 1 81.38 184 VAL B C 1
ATOM 6336 O O . VAL B 1 184 ? 3.643 -18.734 -32.438 1 81.38 184 VAL B O 1
ATOM 6339 N N . SER B 1 185 ? 3.57 -20.734 -31.484 1 80.69 185 SER B N 1
ATOM 6340 C CA . SER B 1 185 ? 2.566 -20.297 -30.516 1 80.69 185 SER B CA 1
ATOM 6341 C C . SER B 1 185 ? 3.137 -19.281 -29.547 1 80.69 185 SER B C 1
ATOM 6343 O O . SER B 1 185 ? 2.418 -18.391 -29.078 1 80.69 185 SER B O 1
ATOM 6345 N N . VAL B 1 186 ? 4.375 -19.375 -29.234 1 79.75 186 VAL B N 1
ATOM 6346 C CA . VAL B 1 186 ? 5.031 -18.438 -28.328 1 79.75 186 VAL B CA 1
ATOM 6347 C C . VAL B 1 186 ? 4.949 -17.031 -28.906 1 79.75 186 VAL B C 1
ATOM 6349 O O . VAL B 1 186 ? 4.691 -16.062 -28.172 1 79.75 186 VAL B O 1
ATOM 6352 N N . LEU B 1 187 ? 5.09 -16.891 -30.125 1 76.38 187 LEU B N 1
ATOM 6353 C CA . LEU B 1 187 ? 5.059 -15.586 -30.797 1 76.38 187 LEU B CA 1
ATOM 6354 C C . LEU B 1 187 ? 3.688 -14.938 -30.641 1 76.38 187 LEU B C 1
ATOM 6356 O O . LEU B 1 187 ? 3.588 -13.734 -30.406 1 76.38 187 LEU B O 1
ATOM 6360 N N . TYR B 1 188 ? 2.719 -15.781 -30.719 1 76.5 188 TYR B N 1
ATOM 6361 C CA . TYR B 1 188 ? 1.365 -15.25 -30.594 1 76.5 188 TYR B CA 1
ATOM 6362 C C . TYR B 1 188 ? 1.062 -14.844 -29.156 1 76.5 188 TYR B C 1
ATOM 6364 O O . TYR B 1 188 ? 0.372 -13.852 -28.922 1 76.5 188 TYR B O 1
ATOM 6372 N N . PHE B 1 189 ? 1.597 -15.586 -28.297 1 76.19 189 PHE B N 1
ATOM 6373 C CA . PHE B 1 189 ? 1.372 -15.258 -26.891 1 76.19 189 PHE B CA 1
ATOM 6374 C C . PHE B 1 189 ? 2.059 -13.953 -26.516 1 76.19 189 PHE B C 1
ATOM 6376 O O . PHE B 1 189 ? 1.542 -13.18 -25.703 1 76.19 189 PHE B O 1
ATOM 6383 N N . LEU B 1 190 ? 3.111 -13.758 -27.125 1 76.56 190 LEU B N 1
ATOM 6384 C CA . LEU B 1 190 ? 3.83 -12.508 -26.906 1 76.56 190 LEU B CA 1
ATOM 6385 C C . LEU B 1 190 ? 3.027 -11.32 -27.422 1 76.56 190 LEU B C 1
ATOM 6387 O O . LEU B 1 190 ? 2.998 -10.258 -26.781 1 76.56 190 LEU B O 1
ATOM 6391 N N . LYS B 1 191 ? 2.324 -11.539 -28.5 1 77.88 191 LYS B N 1
ATOM 6392 C CA . LYS B 1 191 ? 1.483 -10.484 -29.047 1 77.88 191 LYS B CA 1
ATOM 6393 C C . LYS B 1 191 ? 0.312 -10.172 -28.125 1 77.88 191 LYS B C 1
ATOM 6395 O O . LYS B 1 191 ? -0.034 -9.008 -27.922 1 77.88 191 LYS B O 1
ATOM 6400 N N . ILE B 1 192 ? -0.261 -11.172 -27.578 1 79.88 192 ILE B N 1
ATOM 6401 C CA . ILE B 1 192 ? -1.368 -10.984 -26.641 1 79.88 192 ILE B CA 1
ATOM 6402 C C . ILE B 1 192 ? -0.867 -10.305 -25.375 1 79.88 192 ILE B C 1
ATOM 6404 O O . ILE B 1 192 ? -1.55 -9.445 -24.812 1 79.88 192 ILE B O 1
ATOM 6408 N N . GLY B 1 193 ? 0.273 -10.719 -24.922 1 75.44 193 GLY B N 1
ATOM 6409 C CA . GLY B 1 193 ? 0.88 -10.094 -23.75 1 75.44 193 GLY B CA 1
ATOM 6410 C C . GLY B 1 193 ? 1.101 -8.602 -23.922 1 75.44 193 GLY B C 1
ATOM 6411 O O . GLY B 1 193 ? 0.837 -7.82 -23.016 1 75.44 193 GLY B O 1
ATOM 6412 N N . GLN B 1 194 ? 1.439 -8.266 -25.062 1 76.75 194 GLN B N 1
ATOM 6413 C CA . GLN B 1 194 ? 1.647 -6.848 -25.359 1 76.75 194 GLN B CA 1
ATOM 6414 C C . GLN B 1 194 ? 0.329 -6.082 -25.328 1 76.75 194 GLN B C 1
ATOM 6416 O O . GLN B 1 194 ? 0.268 -4.961 -24.812 1 76.75 194 GLN B O 1
ATOM 6421 N N . GLN B 1 195 ? -0.658 -6.676 -25.906 1 81.12 195 GLN B N 1
ATOM 6422 C CA . GLN B 1 195 ? -1.971 -6.039 -25.891 1 81.12 195 GLN B CA 1
ATOM 6423 C C . GLN B 1 195 ? -2.471 -5.844 -24.453 1 81.12 195 GLN B C 1
ATOM 6425 O O . GLN B 1 195 ? -3.057 -4.805 -24.141 1 81.12 195 GLN B O 1
ATOM 6430 N N . GLU B 1 196 ? -2.275 -6.82 -23.688 1 80.56 196 GLU B N 1
ATOM 6431 C CA . GLU B 1 196 ? -2.658 -6.73 -22.281 1 80.56 196 GLU B CA 1
ATOM 6432 C C . GLU B 1 196 ? -1.905 -5.605 -21.578 1 80.56 196 GLU B C 1
ATOM 6434 O O . GLU B 1 196 ? -2.498 -4.832 -20.828 1 80.56 196 GLU B O 1
ATOM 6439 N N . PHE B 1 197 ? -0.693 -5.5 -21.953 1 72 197 PHE B N 1
ATOM 6440 C CA . PHE B 1 197 ? 0.136 -4.461 -21.344 1 72 197 PHE B CA 1
ATOM 6441 C C . PHE B 1 197 ? -0.36 -3.076 -21.75 1 72 197 PHE B C 1
ATOM 6443 O O . PHE B 1 197 ? -0.447 -2.178 -20.906 1 72 197 PHE B O 1
ATOM 6450 N N . ASP B 1 198 ? -0.688 -2.988 -22.938 1 78.31 198 ASP B N 1
ATOM 6451 C CA . ASP B 1 198 ? -1.164 -1.704 -23.453 1 78.31 198 ASP B CA 1
ATOM 6452 C C . ASP B 1 198 ? -2.457 -1.287 -22.75 1 78.31 198 ASP B C 1
ATOM 6454 O O . ASP B 1 198 ? -2.645 -0.111 -22.438 1 78.31 198 ASP B O 1
ATOM 6458 N N . ILE B 1 199 ? -3.234 -2.184 -22.516 1 83.5 199 ILE B N 1
ATOM 6459 C CA . ILE B 1 199 ? -4.5 -1.904 -21.859 1 83.5 199 ILE B CA 1
ATOM 6460 C C . ILE B 1 199 ? -4.238 -1.449 -20.422 1 83.5 199 ILE B C 1
ATOM 6462 O O . ILE B 1 199 ? -4.781 -0.434 -19.969 1 83.5 199 ILE B O 1
ATOM 6466 N N . ILE B 1 200 ? -3.396 -2.129 -19.75 1 78.75 200 ILE B N 1
ATOM 6467 C CA . ILE B 1 200 ? -3.08 -1.813 -18.359 1 78.75 200 ILE B CA 1
ATOM 6468 C C . ILE B 1 200 ? -2.379 -0.459 -18.281 1 78.75 200 ILE B C 1
ATOM 6470 O O . ILE B 1 200 ? -2.676 0.353 -17.406 1 78.75 200 ILE B O 1
ATOM 6474 N N . TRP B 1 201 ? -1.563 -0.306 -19.297 1 68.38 201 TRP B N 1
ATOM 6475 C CA . TRP B 1 201 ? -0.81 0.944 -19.328 1 68.38 201 TRP B CA 1
ATOM 6476 C C . TRP B 1 201 ? -1.739 2.135 -19.531 1 68.38 201 TRP B C 1
ATOM 6478 O O . TRP B 1 201 ? -1.583 3.172 -18.891 1 68.38 201 TRP B O 1
ATOM 6488 N N . ASN B 1 202 ? -2.635 2.004 -20.328 1 79.5 202 ASN B N 1
ATOM 6489 C CA . ASN B 1 202 ? -3.553 3.092 -20.656 1 79.5 202 ASN B CA 1
ATOM 6490 C C . ASN B 1 202 ? -4.543 3.344 -19.516 1 79.5 202 ASN B C 1
ATOM 6492 O O . ASN B 1 202 ? -5.113 4.43 -19.422 1 79.5 202 ASN B O 1
ATOM 6496 N N . ARG B 1 203 ? -4.66 2.361 -18.656 1 83.12 203 ARG B N 1
ATOM 6497 C CA . ARG B 1 203 ? -5.625 2.488 -17.562 1 83.12 203 ARG B CA 1
ATOM 6498 C C . ARG B 1 203 ? -4.945 2.953 -16.281 1 83.12 203 ARG B C 1
ATOM 6500 O O . ARG B 1 203 ? -5.559 2.959 -15.219 1 83.12 203 ARG B O 1
ATOM 6507 N N . ALA B 1 204 ? -3.781 3.381 -16.375 1 75.56 204 ALA B N 1
ATOM 6508 C CA . ALA B 1 204 ? -3.008 3.785 -15.203 1 75.56 204 ALA B CA 1
ATOM 6509 C C . ALA B 1 204 ? -3.705 4.914 -14.453 1 75.56 204 ALA B C 1
ATOM 6511 O O . ALA B 1 204 ? -3.787 4.891 -13.219 1 75.56 204 ALA B O 1
ATOM 6512 N N . LYS B 1 205 ? -4.176 5.883 -15.219 1 78.5 205 LYS B N 1
ATOM 6513 C CA . LYS B 1 205 ? -4.859 7.02 -14.602 1 78.5 205 LYS B CA 1
ATOM 6514 C C . LYS B 1 205 ? -6.117 6.57 -13.859 1 78.5 205 LYS B C 1
ATOM 6516 O O . LYS B 1 205 ? -6.352 6.984 -12.727 1 78.5 205 LYS B O 1
ATOM 6521 N N . ASP B 1 206 ? -6.852 5.68 -14.492 1 85.56 206 ASP B N 1
ATOM 6522 C CA . ASP B 1 206 ? -8.086 5.184 -13.891 1 85.56 206 ASP B CA 1
ATOM 6523 C C . ASP B 1 206 ? -7.789 4.285 -12.695 1 85.56 206 ASP B C 1
ATOM 6525 O O . ASP B 1 206 ? -8.555 4.254 -11.727 1 85.56 206 ASP B O 1
ATOM 6529 N N . GLU B 1 207 ? -6.738 3.58 -12.727 1 84.38 207 GLU B N 1
ATOM 6530 C CA . GLU B 1 207 ? -6.316 2.74 -11.609 1 84.38 207 GLU B CA 1
ATOM 6531 C C . GLU B 1 207 ? -5.938 3.584 -10.398 1 84.38 207 GLU B C 1
ATOM 6533 O O . GLU B 1 207 ? -6.285 3.242 -9.266 1 84.38 207 GLU B O 1
ATOM 6538 N N . ARG B 1 208 ? -5.336 4.652 -10.688 1 78.06 208 ARG B N 1
ATOM 6539 C CA . ARG B 1 208 ? -4.992 5.574 -9.609 1 78.06 208 ARG B CA 1
ATOM 6540 C C . ARG B 1 208 ? -6.246 6.168 -8.977 1 78.06 208 ARG B C 1
ATOM 6542 O O . ARG B 1 208 ? -6.316 6.32 -7.754 1 78.06 208 ARG B O 1
ATOM 6549 N N . LYS B 1 209 ? -7.129 6.508 -9.812 1 87.12 209 LYS B N 1
ATOM 6550 C CA . LYS B 1 209 ? -8.383 7.066 -9.312 1 87.12 209 LYS B CA 1
ATOM 6551 C C . LYS B 1 209 ? -9.109 6.066 -8.414 1 87.12 209 LYS B C 1
ATOM 6553 O O . LYS B 1 209 ? -9.617 6.434 -7.355 1 87.12 209 LYS B O 1
ATOM 6558 N N . THR B 1 210 ? -9.164 4.793 -8.828 1 87.5 210 THR B N 1
ATOM 6559 C CA . THR B 1 210 ? -9.828 3.77 -8.031 1 87.5 210 THR B CA 1
ATOM 6560 C C . THR B 1 210 ? -9.102 3.559 -6.707 1 87.5 210 THR B C 1
ATOM 6562 O O . THR B 1 210 ? -9.742 3.355 -5.668 1 87.5 210 THR B O 1
ATOM 6565 N N . TRP B 1 211 ? -7.875 3.619 -6.766 1 82.75 211 TRP B N 1
ATOM 6566 C CA . TRP B 1 211 ? -7.082 3.504 -5.547 1 82.75 211 TRP B CA 1
ATOM 6567 C C . TRP B 1 211 ? -7.367 4.664 -4.602 1 82.75 211 TRP B C 1
ATOM 6569 O O . TRP B 1 211 ? -7.508 4.469 -3.393 1 82.75 211 TRP B O 1
ATOM 6579 N N . TYR B 1 212 ? -7.438 5.836 -5.152 1 86.38 212 TYR B N 1
ATOM 6580 C CA . TYR B 1 212 ? -7.703 7.023 -4.348 1 86.38 212 TYR B CA 1
ATOM 6581 C C . TYR B 1 212 ? -9.078 6.945 -3.699 1 86.38 212 TYR B C 1
ATOM 6583 O O . TYR B 1 212 ? -9.242 7.305 -2.529 1 86.38 212 TYR B O 1
ATOM 6591 N N . LEU B 1 213 ? -10.031 6.512 -4.48 1 90.94 213 LEU B N 1
ATOM 6592 C CA . LEU B 1 213 ? -11.375 6.359 -3.943 1 90.94 213 LEU B CA 1
ATOM 6593 C C . LEU B 1 213 ? -11.391 5.363 -2.787 1 90.94 213 LEU B C 1
ATOM 6595 O O . LEU B 1 213 ? -12.023 5.609 -1.76 1 90.94 213 LEU B O 1
ATOM 6599 N N . SER B 1 214 ? -10.688 4.285 -2.967 1 88.94 214 SER B N 1
ATOM 6600 C CA . SER B 1 214 ? -10.578 3.293 -1.902 1 88.94 214 SER B CA 1
ATOM 6601 C C . SER B 1 214 ? -9.867 3.871 -0.683 1 88.94 214 SER B C 1
ATOM 6603 O O . SER B 1 214 ? -10.289 3.648 0.453 1 88.94 214 SER B O 1
ATOM 6605 N N . TYR B 1 215 ? -8.906 4.637 -0.938 1 83.38 215 TYR B N 1
ATOM 6606 C CA . TYR B 1 215 ? -8.117 5.266 0.116 1 83.38 215 TYR B CA 1
ATOM 6607 C C . TYR B 1 215 ? -8.977 6.219 0.94 1 83.38 215 TYR B C 1
ATOM 6609 O O . TYR B 1 215 ? -8.891 6.234 2.17 1 83.38 215 TYR B O 1
ATOM 6617 N N . LEU B 1 216 ? -9.797 6.973 0.262 1 89.56 216 LEU B N 1
ATOM 6618 C CA . LEU B 1 216 ? -10.688 7.93 0.917 1 89.56 216 LEU B CA 1
ATOM 6619 C C . LEU B 1 216 ? -11.68 7.215 1.822 1 89.56 216 LEU B C 1
ATOM 6621 O O . LEU B 1 216 ? -12.008 7.703 2.906 1 89.56 216 LEU B O 1
ATOM 6625 N N . LEU B 1 217 ? -12.094 6.105 1.426 1 91.19 217 LEU B N 1
ATOM 6626 C CA . LEU B 1 217 ? -13.195 5.434 2.113 1 91.19 217 LEU B CA 1
ATOM 6627 C C . LEU B 1 217 ? -12.664 4.516 3.211 1 91.19 217 LEU B C 1
ATOM 6629 O O . LEU B 1 217 ? -13.422 4.09 4.086 1 91.19 217 LEU B O 1
ATOM 6633 N N . THR B 1 218 ? -11.391 4.207 3.227 1 86.25 218 THR B N 1
ATOM 6634 C CA . THR B 1 218 ? -10.898 3.178 4.137 1 86.25 218 THR B CA 1
ATOM 6635 C C . THR B 1 218 ? -9.969 3.783 5.188 1 86.25 218 THR B C 1
ATOM 6637 O O . THR B 1 218 ? -9.461 3.07 6.055 1 86.25 218 THR B O 1
ATOM 6640 N N . HIS B 1 219 ? -9.789 5.07 5.18 1 80.56 219 HIS B N 1
ATOM 6641 C CA . HIS B 1 219 ? -8.875 5.676 6.145 1 80.56 219 HIS B CA 1
ATOM 6642 C C . HIS B 1 219 ? -9.602 6.695 7.02 1 80.56 219 HIS B C 1
ATOM 6644 O O . HIS B 1 219 ? -10.648 7.223 6.633 1 80.56 219 HIS B O 1
ATOM 6650 N N . ASP B 1 220 ? -8.961 6.988 8.094 1 76.19 220 ASP B N 1
ATOM 6651 C CA . ASP B 1 220 ? -9.586 7.777 9.148 1 76.19 220 ASP B CA 1
ATOM 6652 C C . ASP B 1 220 ? -9.57 9.266 8.812 1 76.19 220 ASP B C 1
ATOM 6654 O O . ASP B 1 220 ? -10.492 10 9.172 1 76.19 220 ASP B O 1
ATOM 6658 N N . PHE B 1 221 ? -8.625 9.688 8.039 1 75.88 221 PHE B N 1
ATOM 6659 C CA . PHE B 1 221 ? -8.43 11.117 7.867 1 75.88 221 PHE B CA 1
ATOM 6660 C C . PHE B 1 221 ? -9.602 11.742 7.117 1 75.88 221 PHE B C 1
ATOM 6662 O O . PHE B 1 221 ? -9.891 12.93 7.281 1 75.88 221 PHE B O 1
ATOM 6669 N N . SER B 1 222 ? -10.258 10.898 6.297 1 87.06 222 SER B N 1
ATOM 6670 C CA . SER B 1 222 ? -11.328 11.445 5.469 1 87.06 222 SER B CA 1
ATOM 6671 C C . SER B 1 222 ? -12.695 11.062 6.023 1 87.06 222 SER B C 1
ATOM 6673 O O . SER B 1 222 ? -13.719 11.609 5.602 1 87.06 222 SER B O 1
ATOM 6675 N N . TYR B 1 223 ? -12.75 10.266 6.965 1 85.81 223 TYR B N 1
ATOM 6676 C CA . TYR B 1 223 ? -14.016 9.695 7.414 1 85.81 223 TYR B CA 1
ATOM 6677 C C . TYR B 1 223 ? -14.953 10.781 7.922 1 85.81 223 TYR B C 1
ATOM 6679 O O . TYR B 1 223 ? -16.141 10.781 7.586 1 85.81 223 TYR B O 1
ATOM 6687 N N . LYS B 1 224 ? -14.438 11.688 8.742 1 88.5 224 LYS B N 1
ATOM 6688 C CA . LYS B 1 224 ? -15.258 12.727 9.352 1 88.5 224 LYS B CA 1
ATOM 6689 C C . LYS B 1 224 ? -15.992 13.531 8.281 1 88.5 224 LYS B C 1
ATOM 6691 O O . LYS B 1 224 ? -17.203 13.734 8.375 1 88.5 224 LYS B O 1
ATOM 6696 N N . GLU B 1 225 ? -15.242 13.859 7.359 1 91.06 225 GLU B N 1
ATOM 6697 C CA . GLU B 1 225 ? -15.812 14.711 6.32 1 91.06 225 GLU B CA 1
ATOM 6698 C C . GLU B 1 225 ? -16.75 13.922 5.41 1 91.06 225 GLU B C 1
ATOM 6700 O O . GLU B 1 225 ? -17.812 14.422 5.016 1 91.06 225 GLU B O 1
ATOM 6705 N N . ILE B 1 226 ? -16.406 12.727 5.094 1 91.81 226 ILE B N 1
ATOM 6706 C CA . ILE B 1 226 ? -17.219 11.898 4.207 1 91.81 226 ILE B CA 1
ATOM 6707 C C . ILE B 1 226 ? -18.562 11.602 4.867 1 91.81 226 ILE B C 1
ATOM 6709 O O . ILE B 1 226 ? -19.594 11.602 4.203 1 91.81 226 ILE B O 1
ATOM 6713 N N . SER B 1 227 ? -18.531 11.398 6.129 1 89.19 227 SER B N 1
ATOM 6714 C CA . SER B 1 227 ? -19.766 11.141 6.875 1 89.19 227 SER B CA 1
ATOM 6715 C C . SER B 1 227 ? -20.625 12.391 6.965 1 89.19 227 SER B C 1
ATOM 6717 O O . SER B 1 227 ? -21.844 12.336 6.738 1 89.19 227 SER B O 1
ATOM 6719 N N . LEU B 1 228 ? -19.969 13.492 7.262 1 91.5 228 LEU B N 1
ATOM 6720 C CA . LEU B 1 228 ? -20.688 14.75 7.438 1 91.5 228 LEU B CA 1
ATOM 6721 C C . LEU B 1 228 ? -21.281 15.227 6.117 1 91.5 228 LEU B C 1
ATOM 6723 O O . LEU B 1 228 ? -22.375 15.797 6.09 1 91.5 228 LEU B O 1
ATOM 6727 N N . LEU B 1 229 ? -20.547 14.969 5.047 1 92.56 229 LEU B N 1
ATOM 6728 C CA . LEU B 1 229 ? -20.969 15.453 3.734 1 92.56 229 LEU B CA 1
ATOM 6729 C C . LEU B 1 229 ? -21.891 14.438 3.061 1 92.56 229 LEU B C 1
ATOM 6731 O O . LEU B 1 229 ? -22.516 14.75 2.039 1 92.56 229 LEU B O 1
ATOM 6735 N N . ASN B 1 230 ? -22.031 13.242 3.561 1 90 230 ASN B N 1
ATOM 6736 C CA . ASN B 1 230 ? -22.875 12.18 3.029 1 90 230 ASN B CA 1
ATOM 6737 C C . ASN B 1 230 ? -22.547 11.875 1.571 1 90 230 ASN B C 1
ATOM 6739 O O . ASN B 1 230 ? -23.438 11.844 0.722 1 90 230 ASN B O 1
ATOM 6743 N N . ILE B 1 231 ? -21.266 11.727 1.318 1 93 231 ILE B N 1
ATOM 6744 C CA . ILE B 1 231 ? -20.859 11.508 -0.064 1 93 231 ILE B CA 1
ATOM 6745 C C . ILE B 1 231 ? -20.406 10.062 -0.246 1 93 231 ILE B C 1
ATOM 6747 O O . ILE B 1 231 ? -19.75 9.727 -1.24 1 93 231 ILE B O 1
ATOM 6751 N N . LYS B 1 232 ? -20.688 9.188 0.643 1 92.94 232 LYS B N 1
ATOM 6752 C CA . LYS B 1 232 ? -20.266 7.789 0.6 1 92.94 232 LYS B CA 1
ATOM 6753 C C . LYS B 1 232 ? -20.797 7.094 -0.653 1 92.94 232 LYS B C 1
ATOM 6755 O O . LYS B 1 232 ? -20.047 6.426 -1.361 1 92.94 232 LYS B O 1
ATOM 6760 N N . ASP B 1 233 ? -22.062 7.293 -0.95 1 92.81 233 ASP B N 1
ATOM 6761 C CA . ASP B 1 233 ? -22.688 6.613 -2.078 1 92.81 233 ASP B CA 1
ATOM 6762 C C . ASP B 1 233 ? -22.125 7.105 -3.404 1 92.81 233 ASP B C 1
ATOM 6764 O O . ASP B 1 233 ? -21.969 6.324 -4.348 1 92.81 233 ASP B O 1
ATOM 6768 N N . TYR B 1 234 ? -21.828 8.367 -3.396 1 93.75 234 TYR B N 1
ATOM 6769 C CA . TYR B 1 234 ? -21.234 8.93 -4.609 1 93.75 234 TYR B CA 1
ATOM 6770 C C . TYR B 1 234 ? -19.875 8.312 -4.891 1 93.75 234 TYR B C 1
ATOM 6772 O O . TYR B 1 234 ? -19.578 7.922 -6.023 1 93.75 234 TYR B O 1
ATOM 6780 N N . LEU B 1 235 ? -19.078 8.25 -3.904 1 94.56 235 LEU B N 1
ATOM 6781 C CA . LEU B 1 235 ? -17.734 7.707 -4.047 1 94.56 235 LEU B CA 1
ATOM 6782 C C . LEU B 1 235 ? -17.781 6.223 -4.391 1 94.56 235 LEU B C 1
ATOM 6784 O O . LEU B 1 235 ? -17.047 5.762 -5.266 1 94.56 235 LEU B O 1
ATOM 6788 N N . LEU B 1 236 ? -18.672 5.461 -3.756 1 94.62 236 LEU B N 1
ATOM 6789 C CA . LEU B 1 236 ? -18.844 4.039 -4.039 1 94.62 236 LEU B CA 1
ATOM 6790 C C . LEU B 1 236 ? -19.344 3.824 -5.461 1 94.62 236 LEU B C 1
ATOM 6792 O O . LEU B 1 236 ? -18.906 2.893 -6.145 1 94.62 236 LEU B O 1
ATOM 6796 N N . GLY B 1 237 ? -20.234 4.648 -5.855 1 94.12 237 GLY B N 1
ATOM 6797 C CA . GLY B 1 237 ? -20.75 4.559 -7.211 1 94.12 237 GLY B CA 1
ATOM 6798 C C . GLY B 1 237 ? -19.688 4.781 -8.273 1 94.12 237 GLY B C 1
ATOM 6799 O O . GLY B 1 237 ? -19.656 4.078 -9.281 1 94.12 237 GLY B O 1
ATOM 6800 N N . ASN B 1 238 ? -18.875 5.754 -8.023 1 93.31 238 ASN B N 1
ATOM 6801 C CA . ASN B 1 238 ? -17.766 6.008 -8.945 1 93.31 238 ASN B CA 1
ATOM 6802 C C . ASN B 1 238 ? -16.797 4.82 -9.008 1 93.31 238 ASN B C 1
ATOM 6804 O O . ASN B 1 238 ? -16.312 4.473 -10.086 1 93.31 238 ASN B O 1
ATOM 6808 N N . PHE B 1 239 ? -16.562 4.148 -7.934 1 94.12 239 PHE B N 1
ATOM 6809 C CA . PHE B 1 239 ? -15.703 2.977 -7.879 1 94.12 239 PHE B CA 1
ATOM 6810 C C . PHE B 1 239 ? -16.281 1.834 -8.703 1 94.12 239 PHE B C 1
ATOM 6812 O O . PHE B 1 239 ? -15.562 1.201 -9.484 1 94.12 239 PHE B O 1
ATOM 6819 N N . ILE B 1 240 ? -17.562 1.636 -8.555 1 94.12 240 ILE B N 1
ATOM 6820 C CA . ILE B 1 240 ? -18.219 0.547 -9.266 1 94.12 240 ILE B CA 1
ATOM 6821 C C . ILE B 1 240 ? -18.156 0.799 -10.766 1 94.12 240 ILE B C 1
ATOM 6823 O O . ILE B 1 240 ? -17.906 -0.121 -11.547 1 94.12 240 ILE B O 1
ATOM 6827 N N . LYS B 1 241 ? -18.375 2.023 -11.117 1 94.69 241 LYS B N 1
ATOM 6828 C CA . LYS B 1 241 ? -18.375 2.375 -12.531 1 94.69 241 LYS B CA 1
ATOM 6829 C C . LYS B 1 241 ? -17.016 2.104 -13.18 1 94.69 241 LYS B C 1
ATOM 6831 O O . LYS B 1 241 ? -16.938 1.465 -14.227 1 94.69 241 LYS B O 1
ATOM 6836 N N . ILE B 1 242 ? -15.984 2.506 -12.578 1 93.88 242 ILE B N 1
ATOM 6837 C CA . ILE B 1 242 ? -14.641 2.322 -13.109 1 93.88 242 ILE B CA 1
ATOM 6838 C C . ILE B 1 242 ? -14.266 0.842 -13.07 1 93.88 242 ILE B C 1
ATOM 6840 O O . ILE B 1 242 ? -13.695 0.312 -14.031 1 93.88 242 ILE B O 1
ATOM 6844 N N . SER B 1 243 ? -14.641 0.165 -11.977 1 93.25 243 SER B N 1
ATOM 6845 C CA . SER B 1 243 ? -14.336 -1.253 -11.82 1 93.25 243 SER B CA 1
ATOM 6846 C C . SER B 1 243 ? -15.023 -2.09 -12.898 1 93.25 243 SER B C 1
ATOM 6848 O O . SER B 1 243 ? -14.438 -3.037 -13.422 1 93.25 243 SER B O 1
ATOM 6850 N N . ASN B 1 244 ? -16.25 -1.776 -13.227 1 94.06 244 ASN B N 1
ATOM 6851 C CA . ASN B 1 244 ? -16.969 -2.51 -14.258 1 94.06 244 ASN B CA 1
ATOM 6852 C C . ASN B 1 244 ? -16.297 -2.373 -15.617 1 94.06 244 ASN B C 1
ATOM 6854 O O . ASN B 1 244 ? -16.25 -3.326 -16.406 1 94.06 244 ASN B O 1
ATOM 6858 N N . ARG B 1 245 ? -15.789 -1.221 -15.859 1 93.31 245 ARG B N 1
ATOM 6859 C CA . ARG B 1 245 ? -15.047 -1.017 -17.094 1 93.31 245 ARG B CA 1
ATOM 6860 C C . ARG B 1 245 ? -13.781 -1.87 -17.125 1 93.31 245 ARG B C 1
ATOM 6862 O O . ARG B 1 245 ? -13.422 -2.426 -18.172 1 93.31 245 ARG B O 1
ATOM 6869 N N . PHE B 1 246 ? -13.133 -1.971 -16.031 1 92.56 246 PHE B N 1
ATOM 6870 C CA . PHE B 1 246 ? -11.938 -2.799 -15.914 1 92.56 246 PHE B CA 1
ATOM 6871 C C . PHE B 1 246 ? -12.273 -4.27 -16.125 1 92.56 246 PHE B C 1
ATOM 6873 O O . PHE B 1 246 ? -11.57 -4.98 -16.844 1 92.56 246 PHE B O 1
ATOM 6880 N N . ILE B 1 247 ? -13.367 -4.688 -15.539 1 93 247 ILE B N 1
ATOM 6881 C CA . ILE B 1 247 ? -13.789 -6.078 -15.641 1 93 247 ILE B CA 1
ATOM 6882 C C . ILE B 1 247 ? -14.086 -6.422 -17.094 1 93 247 ILE B C 1
ATOM 6884 O O . ILE B 1 247 ? -13.648 -7.461 -17.609 1 93 247 ILE B O 1
ATOM 6888 N N . GLU B 1 248 ? -14.711 -5.539 -17.734 1 94.12 248 GLU B N 1
ATOM 6889 C CA . GLU B 1 248 ? -15.062 -5.773 -19.125 1 94.12 248 GLU B CA 1
ATOM 6890 C C . GLU B 1 248 ? -13.812 -5.863 -20 1 94.12 248 GLU B C 1
ATOM 6892 O O . GLU B 1 248 ? -13.711 -6.73 -20.875 1 94.12 248 GLU B O 1
ATOM 6897 N N . GLN B 1 249 ? -12.898 -5.016 -19.797 1 91.81 249 GLN B N 1
ATOM 6898 C CA . GLN B 1 249 ? -11.648 -5.023 -20.562 1 91.81 249 GLN B CA 1
ATOM 6899 C C . GLN B 1 249 ? -10.852 -6.289 -20.281 1 91.81 249 GLN B C 1
ATOM 6901 O O . GLN B 1 249 ? -10.297 -6.895 -21.203 1 91.81 249 GLN B O 1
ATOM 6906 N N . ASN B 1 250 ? -10.812 -6.664 -19.031 1 91 250 ASN B N 1
ATOM 6907 C CA . ASN B 1 250 ? -10.086 -7.871 -18.656 1 91 250 ASN B CA 1
ATOM 6908 C C . ASN B 1 250 ? -10.711 -9.125 -19.266 1 91 250 ASN B C 1
ATOM 6910 O O . ASN B 1 250 ? -10 -10.023 -19.719 1 91 250 ASN B O 1
ATOM 6914 N N . ILE B 1 251 ? -11.992 -9.188 -19.234 1 92.25 251 ILE B N 1
ATOM 6915 C CA . ILE B 1 251 ? -12.695 -10.344 -19.766 1 92.25 251 ILE B CA 1
ATOM 6916 C C . ILE B 1 251 ? -12.484 -10.422 -21.281 1 92.25 251 ILE B C 1
ATOM 6918 O O . ILE B 1 251 ? -12.344 -11.516 -21.828 1 92.25 251 ILE B O 1
ATOM 6922 N N . LYS B 1 252 ? -12.406 -9.258 -21.938 1 92.56 252 LYS B N 1
ATOM 6923 C CA . LYS B 1 252 ? -12.156 -9.234 -23.375 1 92.56 252 LYS B CA 1
ATOM 6924 C C . LYS B 1 252 ? -10.789 -9.828 -23.703 1 92.56 252 LYS B C 1
ATOM 6926 O O . LYS B 1 252 ? -10.656 -10.617 -24.641 1 92.56 252 LYS B O 1
ATOM 6931 N N . ILE B 1 253 ? -9.852 -9.531 -22.984 1 88.69 253 ILE B N 1
ATOM 6932 C CA . ILE B 1 253 ? -8.5 -10.047 -23.188 1 88.69 253 ILE B CA 1
ATOM 6933 C C . ILE B 1 253 ? -8.461 -11.539 -22.828 1 88.69 253 ILE B C 1
ATOM 6935 O O . ILE B 1 253 ? -7.82 -12.328 -23.531 1 88.69 253 ILE B O 1
ATOM 6939 N N . LEU B 1 254 ? -9.117 -11.852 -21.781 1 89.25 254 LEU B N 1
ATOM 6940 C CA . LEU B 1 254 ? -9.188 -13.242 -21.359 1 89.25 254 LEU B CA 1
ATOM 6941 C C . LEU B 1 254 ? -9.828 -14.109 -22.438 1 89.25 254 LEU B C 1
ATOM 6943 O O . LEU B 1 254 ? -9.375 -15.227 -22.688 1 89.25 254 LEU B O 1
ATOM 6947 N N . LYS B 1 255 ? -10.867 -13.602 -23 1 91.75 255 LYS B N 1
ATOM 6948 C CA . LYS B 1 255 ? -11.539 -14.328 -24.078 1 91.75 255 LYS B CA 1
ATOM 6949 C C . LYS B 1 255 ? -10.602 -14.547 -25.266 1 91.75 255 LYS B C 1
ATOM 6951 O O . LYS B 1 255 ? -10.547 -15.641 -25.828 1 91.75 255 LYS B O 1
ATOM 6956 N N . LYS B 1 256 ? -9.859 -13.555 -25.625 1 88.88 256 LYS B N 1
ATOM 6957 C CA . LYS B 1 256 ? -8.898 -13.672 -26.719 1 88.88 256 LYS B CA 1
ATOM 6958 C C . LYS B 1 256 ? -7.832 -14.719 -26.406 1 88.88 256 LYS B C 1
ATOM 6960 O O . LYS B 1 256 ? -7.496 -15.539 -27.266 1 88.88 256 LYS B O 1
ATOM 6965 N N . LYS B 1 257 ? -7.332 -14.766 -25.234 1 85.38 257 LYS B N 1
ATOM 6966 C CA . LYS B 1 257 ? -6.328 -15.727 -24.797 1 85.38 257 LYS B CA 1
ATOM 6967 C C . LYS B 1 257 ? -6.879 -17.156 -24.828 1 85.38 257 LYS B C 1
ATOM 6969 O O . LYS B 1 257 ? -6.211 -18.062 -25.312 1 85.38 257 LYS B O 1
ATOM 6974 N N . THR B 1 258 ? -8.094 -17.25 -24.344 1 89.25 258 THR B N 1
ATOM 6975 C CA . THR B 1 258 ? -8.719 -18.562 -24.25 1 89.25 258 THR B CA 1
ATOM 6976 C C . THR B 1 258 ? -8.977 -19.125 -25.656 1 89.25 258 THR B C 1
ATOM 6978 O O . THR B 1 258 ? -8.727 -20.297 -25.906 1 89.25 258 THR B O 1
ATOM 6981 N N . VAL B 1 259 ? -9.453 -18.312 -26.531 1 90.81 259 VAL B N 1
ATOM 6982 C CA . VAL B 1 259 ? -9.719 -18.75 -27.906 1 90.81 259 VAL B CA 1
ATOM 6983 C C . VAL B 1 259 ? -8.414 -19.188 -28.562 1 90.81 259 VAL B C 1
ATOM 6985 O O . VAL B 1 259 ? -8.367 -20.203 -29.25 1 90.81 259 VAL B O 1
ATOM 6988 N N . PHE B 1 260 ? -7.395 -18.516 -28.344 1 86.25 260 PHE B N 1
ATOM 6989 C CA . PHE B 1 260 ? -6.094 -18.875 -28.906 1 86.25 260 PHE B CA 1
ATOM 6990 C C . PHE B 1 260 ? -5.582 -20.172 -28.312 1 86.25 260 PHE B C 1
ATOM 6992 O O . PHE B 1 260 ? -5.012 -21 -29.031 1 86.25 260 PHE B O 1
ATOM 6999 N N . ASN B 1 261 ? -5.711 -20.344 -27.062 1 85.5 261 ASN B N 1
ATOM 7000 C CA . ASN B 1 261 ? -5.301 -21.594 -26.422 1 85.5 261 ASN B CA 1
ATOM 7001 C C . ASN B 1 261 ? -6.059 -22.781 -26.984 1 85.5 261 ASN B C 1
ATOM 7003 O O . ASN B 1 261 ? -5.477 -23.844 -27.188 1 85.5 261 ASN B O 1
ATOM 7007 N N . ILE B 1 262 ? -7.324 -22.531 -27.234 1 89.62 262 ILE B N 1
ATOM 7008 C CA . ILE B 1 262 ? -8.141 -23.609 -27.781 1 89.62 262 ILE B CA 1
ATOM 7009 C C . ILE B 1 262 ? -7.648 -23.969 -29.188 1 89.62 262 ILE B C 1
ATOM 7011 O O . ILE B 1 262 ? -7.512 -25.156 -29.516 1 89.62 262 ILE B O 1
ATOM 7015 N N . ILE B 1 263 ? -7.332 -22.984 -29.969 1 89.31 263 ILE B N 1
ATOM 7016 C CA . ILE B 1 263 ? -6.824 -23.219 -31.312 1 89.31 263 ILE B CA 1
ATOM 7017 C C . ILE B 1 263 ? -5.477 -23.938 -31.25 1 89.31 263 ILE B C 1
ATOM 7019 O O . ILE B 1 263 ? -5.238 -24.906 -31.984 1 89.31 263 ILE B O 1
ATOM 7023 N N . TYR B 1 264 ? -4.629 -23.547 -30.375 1 86.12 264 TYR B N 1
ATOM 7024 C CA . TYR B 1 264 ? -3.34 -24.203 -30.172 1 86.12 264 TYR B CA 1
ATOM 7025 C C . TYR B 1 264 ? -3.52 -25.656 -29.781 1 86.12 264 TYR B C 1
ATOM 7027 O O . TYR B 1 264 ? -2.846 -26.531 -30.312 1 86.12 264 TYR B O 1
ATOM 7035 N N . GLU B 1 265 ? -4.43 -25.891 -28.875 1 84.56 265 GLU B N 1
ATOM 7036 C CA . GLU B 1 265 ? -4.676 -27.25 -28.406 1 84.56 265 GLU B CA 1
ATOM 7037 C C . GLU B 1 265 ? -5.203 -28.141 -29.531 1 84.56 265 GLU B C 1
ATOM 7039 O O . GLU B 1 265 ? -4.855 -29.312 -29.609 1 84.56 265 GLU B O 1
ATOM 7044 N N . MET B 1 266 ? -5.988 -27.531 -30.375 1 88.56 266 MET B N 1
ATOM 7045 C CA . MET B 1 266 ? -6.523 -28.266 -31.5 1 88.56 266 MET B CA 1
ATOM 7046 C C . MET B 1 266 ? -5.41 -28.688 -32.469 1 88.56 266 MET B C 1
ATOM 7048 O O . MET B 1 266 ? -5.359 -29.828 -32.906 1 88.56 266 MET B O 1
ATOM 7052 N N . ILE B 1 267 ? -4.512 -27.828 -32.719 1 88.75 267 ILE B N 1
ATOM 7053 C CA . ILE B 1 267 ? -3.393 -28.094 -33.625 1 88.75 267 ILE B CA 1
ATOM 7054 C C . ILE B 1 267 ? -2.486 -29.156 -33 1 88.75 267 ILE B C 1
ATOM 7056 O O . ILE B 1 267 ? -2.066 -30.109 -33.688 1 88.75 267 ILE B O 1
ATOM 7060 N N . MET B 1 268 ? -2.264 -29.062 -31.75 1 85.75 268 MET B N 1
ATOM 7061 C CA . MET B 1 268 ? -1.406 -30.016 -31.047 1 85.75 268 MET B CA 1
ATOM 7062 C C . MET B 1 268 ? -2.039 -31.391 -31.016 1 85.75 268 MET B C 1
ATOM 7064 O O . MET B 1 268 ? -1.335 -32.406 -31.062 1 85.75 268 MET B O 1
ATOM 7068 N N . GLN B 1 269 ? -3.342 -31.359 -30.922 1 86.44 269 GLN B N 1
ATOM 7069 C CA . GLN B 1 269 ? -4.043 -32.625 -30.906 1 86.44 269 GLN B CA 1
ATOM 7070 C C . GLN B 1 269 ? -3.91 -33.344 -32.25 1 86.44 269 GLN B C 1
ATOM 7072 O O . GLN B 1 269 ? -3.73 -34.562 -32.281 1 86.44 269 GLN B O 1
ATOM 7077 N N . VAL B 1 270 ? -3.986 -32.625 -33.281 1 89.12 270 VAL B N 1
ATOM 7078 C CA . VAL B 1 270 ? -3.838 -33.188 -34.625 1 89.12 270 VAL B CA 1
ATOM 7079 C C . VAL B 1 270 ? -2.424 -33.75 -34.781 1 89.12 270 VAL B C 1
ATOM 7081 O O . VAL B 1 270 ? -2.24 -34.844 -35.281 1 89.12 270 VAL B O 1
ATOM 7084 N N . VAL B 1 271 ? -1.487 -32.969 -34.375 1 87 271 VAL B N 1
ATOM 7085 C CA . VAL B 1 271 ? -0.096 -33.406 -34.469 1 87 271 VAL B CA 1
ATOM 7086 C C . VAL B 1 271 ? 0.131 -34.656 -33.625 1 87 271 VAL B C 1
ATOM 7088 O O . VAL B 1 271 ? 0.802 -35.594 -34.062 1 87 271 VAL B O 1
ATOM 7091 N N . SER B 1 272 ? -0.423 -34.656 -32.406 1 87.38 272 SER B N 1
ATOM 7092 C CA . SER B 1 272 ? -0.314 -35.781 -31.531 1 87.38 272 SER B CA 1
ATOM 7093 C C . SER B 1 272 ? -0.944 -37.031 -32.156 1 87.38 272 SER B C 1
ATOM 7095 O O . SER B 1 272 ? -0.387 -38.125 -32.062 1 87.38 272 SER B O 1
ATOM 7097 N N . GLY B 1 273 ? -2.105 -36.844 -32.781 1 88.31 273 GLY B N 1
ATOM 7098 C CA . GLY B 1 273 ? -2.77 -37.969 -33.438 1 88.31 273 GLY B CA 1
ATOM 7099 C C . GLY B 1 273 ? -1.943 -38.562 -34.562 1 88.31 273 GLY B C 1
ATOM 7100 O O . GLY B 1 273 ? -1.88 -39.781 -34.719 1 88.31 273 GLY B O 1
ATOM 7101 N N . LEU B 1 274 ? -1.296 -37.781 -35.281 1 88.12 274 LEU B N 1
ATOM 7102 C CA . LEU B 1 274 ? -0.456 -38.219 -36.375 1 88.12 274 LEU B CA 1
ATOM 7103 C C . LEU B 1 274 ? 0.742 -39 -35.844 1 88.12 274 LEU B C 1
ATOM 7105 O O . LEU B 1 274 ? 1.095 -40.062 -36.406 1 88.12 274 LEU B O 1
ATOM 7109 N N . ILE B 1 275 ? 1.31 -38.531 -34.781 1 88.12 275 ILE B N 1
ATOM 7110 C CA . ILE B 1 275 ? 2.494 -39.188 -34.219 1 88.12 275 ILE B CA 1
ATOM 7111 C C . ILE B 1 275 ? 2.109 -40.531 -33.594 1 88.12 275 ILE B C 1
ATOM 7113 O O . ILE B 1 275 ? 2.744 -41.562 -33.875 1 88.12 275 ILE B O 1
ATOM 7117 N N . ILE B 1 276 ? 1.089 -40.531 -32.812 1 88.5 276 ILE B N 1
ATOM 7118 C CA . ILE B 1 276 ? 0.658 -41.75 -32.156 1 88.5 276 ILE B CA 1
ATOM 7119 C C . ILE B 1 276 ? 0.153 -42.781 -33.188 1 88.5 276 ILE B C 1
ATOM 7121 O O . ILE B 1 276 ? 0.433 -43.969 -33.094 1 88.5 276 ILE B O 1
ATOM 7125 N N . GLY B 1 277 ? -0.6 -42.25 -34.188 1 86.94 277 GLY B N 1
ATOM 7126 C CA . GLY B 1 277 ? -1.045 -43.125 -35.281 1 86.94 277 GLY B CA 1
ATOM 7127 C C . GLY B 1 277 ? 0.099 -43.812 -36 1 86.94 277 GLY B C 1
ATOM 7128 O O . GLY B 1 277 ? 0.066 -45.031 -36.219 1 86.94 277 GLY B O 1
ATOM 7129 N N . GLU B 1 278 ? 1.071 -43.062 -36.344 1 87.25 278 GLU B N 1
ATOM 7130 C CA . GLU B 1 278 ? 2.244 -43.625 -37.031 1 87.25 278 GLU B CA 1
ATOM 7131 C C . GLU B 1 278 ? 2.98 -44.625 -36.125 1 87.25 278 GLU B C 1
ATOM 7133 O O . GLU B 1 278 ? 3.531 -45.594 -36.594 1 87.25 278 GLU B O 1
ATOM 7138 N N . ALA B 1 279 ? 3.074 -44.312 -34.844 1 87.12 279 ALA B N 1
ATOM 7139 C CA . ALA B 1 279 ? 3.732 -45.219 -33.875 1 87.12 279 ALA B CA 1
ATOM 7140 C C . ALA B 1 279 ? 3.006 -46.531 -33.812 1 87.12 279 ALA B C 1
ATOM 7142 O O . ALA B 1 279 ? 3.643 -47.594 -33.781 1 87.12 279 ALA B O 1
ATOM 7143 N N . ILE B 1 280 ? 1.703 -46.531 -33.812 1 87.06 280 ILE B N 1
ATOM 7144 C CA . ILE B 1 280 ? 0.901 -47.75 -33.75 1 87.06 280 ILE B CA 1
ATOM 7145 C C . ILE B 1 280 ? 1.106 -48.562 -35.031 1 87.06 280 ILE B C 1
ATOM 7147 O O . ILE B 1 280 ? 1.303 -49.781 -34.938 1 87.06 280 ILE B O 1
ATOM 7151 N N . ILE B 1 281 ? 1.075 -47.938 -36.219 1 86.69 281 ILE B N 1
ATOM 7152 C CA . ILE B 1 281 ? 1.264 -48.625 -37.469 1 86.69 281 ILE B CA 1
ATOM 7153 C C . ILE B 1 281 ? 2.656 -49.25 -37.531 1 86.69 281 ILE B C 1
ATOM 7155 O O . ILE B 1 281 ? 2.814 -50.406 -37.938 1 86.69 281 ILE B O 1
ATOM 7159 N N . SER B 1 282 ? 3.596 -48.5 -37.031 1 86.75 282 SER B N 1
ATOM 7160 C CA . SER B 1 282 ? 4.969 -49 -37 1 86.75 282 SER B CA 1
ATOM 7161 C C . SER B 1 282 ? 5.125 -50.188 -36.062 1 86.75 282 SER B C 1
ATOM 7163 O O . SER B 1 282 ? 5.949 -51.062 -36.281 1 86.75 282 SER B O 1
ATOM 7165 N N . ALA B 1 283 ? 4.383 -50.188 -35 1 85.69 283 ALA B N 1
ATOM 7166 C CA . ALA B 1 283 ? 4.414 -51.281 -34.062 1 85.69 283 ALA B CA 1
ATOM 7167 C C . ALA B 1 283 ? 3.801 -52.562 -34.656 1 85.69 283 ALA B C 1
ATOM 7169 O O . ALA B 1 283 ? 4.312 -53.656 -34.469 1 85.69 283 ALA B O 1
ATOM 7170 N N . TYR B 1 284 ? 2.697 -52.438 -35.406 1 83.88 284 TYR B N 1
ATOM 7171 C CA . TYR B 1 284 ? 2.062 -53.562 -36.094 1 83.88 284 TYR B CA 1
ATOM 7172 C C . TYR B 1 284 ? 2.973 -54.125 -37.156 1 83.88 284 TYR B C 1
ATOM 7174 O O . TYR B 1 284 ? 2.967 -55.344 -37.406 1 83.88 284 TYR B O 1
ATOM 7182 N N . ALA B 1 285 ? 3.703 -53.25 -37.75 1 83.62 285 ALA B N 1
ATOM 7183 C CA . ALA B 1 285 ? 4.633 -53.688 -38.781 1 83.62 285 ALA B CA 1
ATOM 7184 C C . ALA B 1 285 ? 5.855 -54.344 -38.188 1 83.62 285 ALA B C 1
ATOM 7186 O O . ALA B 1 285 ? 6.625 -55 -38.875 1 83.62 285 ALA B O 1
ATOM 7187 N N . GLY B 1 286 ? 6.051 -54.188 -36.844 1 82.5 286 GLY B N 1
ATOM 7188 C CA . GLY B 1 286 ? 7.152 -54.844 -36.125 1 82.5 286 GLY B CA 1
ATOM 7189 C C . GLY B 1 286 ? 8.414 -54 -36.125 1 82.5 286 GLY B C 1
ATOM 7190 O O . GLY B 1 286 ? 9.484 -54.5 -35.75 1 82.5 286 GLY B O 1
ATOM 7191 N N . ASP B 1 287 ? 8.281 -52.781 -36.531 1 84.94 287 ASP B N 1
ATOM 7192 C CA . ASP B 1 287 ? 9.445 -51.906 -36.594 1 84.94 287 ASP B CA 1
ATOM 7193 C C . ASP B 1 287 ? 9.812 -51.375 -35.188 1 84.94 287 ASP B C 1
ATOM 7195 O O . ASP B 1 287 ? 10.977 -51.062 -34.938 1 84.94 287 ASP B O 1
ATOM 7199 N N . ILE B 1 288 ? 8.836 -51.188 -34.375 1 86.06 288 ILE B N 1
ATOM 7200 C CA . ILE B 1 288 ? 9.062 -50.719 -33.031 1 86.06 288 ILE B CA 1
ATOM 7201 C C . ILE B 1 288 ? 8.344 -51.625 -32.031 1 86.06 288 ILE B C 1
ATOM 7203 O O . ILE B 1 288 ? 7.414 -52.344 -32.406 1 86.06 288 ILE B O 1
ATOM 7207 N N . LEU B 1 289 ? 8.883 -51.594 -30.797 1 86.5 289 LEU B N 1
ATOM 7208 C CA . LEU B 1 289 ? 8.289 -52.406 -29.75 1 86.5 289 LEU B CA 1
ATOM 7209 C C . LEU B 1 289 ? 7.172 -51.656 -29.031 1 86.5 289 LEU B C 1
ATOM 7211 O O . LEU B 1 289 ? 7.02 -50.469 -29.219 1 86.5 289 LEU B O 1
ATOM 7215 N N . VAL B 1 290 ? 6.406 -52.438 -28.281 1 83.12 290 VAL B N 1
ATOM 7216 C CA . VAL B 1 290 ? 5.242 -51.906 -27.594 1 83.12 290 VAL B CA 1
ATOM 7217 C C . VAL B 1 290 ? 5.684 -50.844 -26.594 1 83.12 290 VAL B C 1
ATOM 7219 O O . VAL B 1 290 ? 5.02 -49.812 -26.438 1 83.12 290 VAL B O 1
ATOM 7222 N N . GLY B 1 2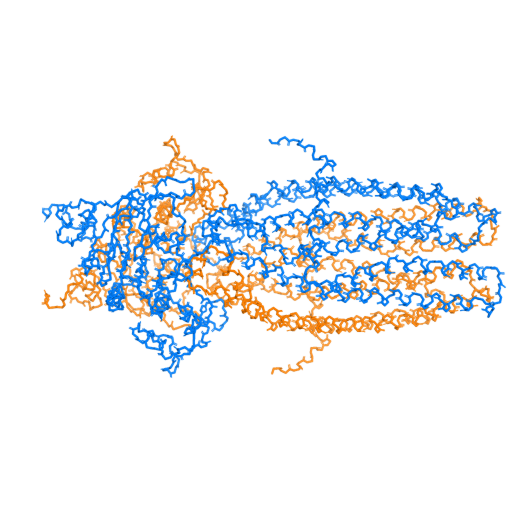91 ? 6.766 -51.062 -25.953 1 82.69 291 GLY B N 1
ATOM 7223 C CA . GLY B 1 291 ? 7.281 -50.062 -25.031 1 82.69 291 GLY B CA 1
ATOM 7224 C C . GLY B 1 291 ? 7.598 -48.75 -25.688 1 82.69 291 GLY B C 1
ATOM 7225 O O . GLY B 1 291 ? 7.414 -47.688 -25.094 1 82.69 291 GLY B O 1
ATOM 7226 N N . ASN B 1 292 ? 8.031 -48.719 -26.906 1 85.94 292 ASN B N 1
ATOM 7227 C CA . ASN B 1 292 ? 8.305 -47.5 -27.656 1 85.94 292 ASN B CA 1
ATOM 7228 C C . ASN B 1 292 ? 7.027 -46.688 -27.938 1 85.94 292 ASN B C 1
ATOM 7230 O O . ASN B 1 292 ? 7.035 -45.469 -27.906 1 85.94 292 ASN B O 1
ATOM 7234 N N . VAL B 1 293 ? 5.973 -47.375 -28.203 1 84.25 293 VAL B N 1
ATOM 7235 C CA . VAL B 1 293 ? 4.699 -46.719 -28.438 1 84.25 293 VAL B CA 1
ATOM 7236 C C . VAL B 1 293 ? 4.27 -45.969 -27.188 1 84.25 293 VAL B C 1
ATOM 7238 O O . VAL B 1 293 ? 3.867 -44.812 -27.266 1 84.25 293 VAL B O 1
ATOM 7241 N N . MET B 1 294 ? 4.465 -46.625 -26.078 1 84.19 294 MET B N 1
ATOM 7242 C CA . MET B 1 294 ? 4.133 -46 -24.812 1 84.19 294 MET B CA 1
ATOM 7243 C C . MET B 1 294 ? 5 -44.75 -24.594 1 84.19 294 MET B C 1
ATOM 7245 O O . MET B 1 294 ? 4.5 -43.688 -24.172 1 84.19 294 MET B O 1
ATOM 7249 N N . SER B 1 295 ? 6.238 -44.906 -24.828 1 84.06 295 SER B N 1
ATOM 7250 C CA . SER B 1 295 ? 7.168 -43.812 -24.625 1 84.06 295 SER B CA 1
ATOM 7251 C C . SER B 1 295 ? 6.863 -42.656 -25.578 1 84.06 295 SER B C 1
ATOM 7253 O O . SER B 1 295 ? 7 -41.469 -25.188 1 84.06 295 SER B O 1
ATOM 7255 N N . TYR B 1 296 ? 6.434 -42.906 -26.766 1 84.81 296 TYR B N 1
ATOM 7256 C CA . TYR B 1 296 ? 6.121 -41.875 -27.719 1 84.81 296 TYR B CA 1
ATOM 7257 C C . TYR B 1 296 ? 4.836 -41.125 -27.328 1 84.81 296 TYR B C 1
ATOM 7259 O O . TYR B 1 296 ? 4.742 -39.906 -27.469 1 84.81 296 TYR B O 1
ATOM 7267 N N . ILE B 1 297 ? 3.881 -41.875 -26.812 1 83.69 297 ILE B N 1
ATOM 7268 C CA . ILE B 1 297 ? 2.656 -41.25 -26.312 1 83.69 297 ILE B CA 1
ATOM 7269 C C . ILE B 1 297 ? 2.99 -40.312 -25.172 1 83.69 297 ILE B C 1
ATOM 7271 O O . ILE B 1 297 ? 2.549 -39.156 -25.188 1 83.69 297 ILE B O 1
ATOM 7275 N N . ARG B 1 298 ? 3.816 -40.719 -24.266 1 83.75 298 ARG B N 1
ATOM 7276 C CA . ARG B 1 298 ? 4.188 -39.875 -23.109 1 83.75 298 ARG B CA 1
ATOM 7277 C C . ARG B 1 298 ? 5.051 -38.719 -23.547 1 83.75 298 ARG B C 1
ATOM 7279 O O . ARG B 1 298 ? 4.938 -37.625 -22.984 1 83.75 298 ARG B O 1
ATOM 7286 N N . SER B 1 299 ? 5.973 -38.938 -24.484 1 83.56 299 SER B N 1
ATOM 7287 C CA . SER B 1 299 ? 6.836 -37.875 -24.984 1 83.56 299 SER B CA 1
ATOM 7288 C C . SER B 1 299 ? 6.023 -36.75 -25.609 1 83.56 299 SER B C 1
ATOM 7290 O O . SER B 1 299 ? 6.324 -35.562 -25.406 1 83.56 299 SER B O 1
ATOM 7292 N N . VAL B 1 300 ? 5.023 -37.125 -26.359 1 83.19 300 VAL B N 1
ATOM 7293 C CA . VAL B 1 300 ? 4.148 -36.125 -26.969 1 83.19 300 VAL B CA 1
ATOM 7294 C C . VAL B 1 300 ? 3.469 -35.312 -25.859 1 83.19 300 VAL B C 1
ATOM 7296 O O . VAL B 1 300 ? 3.371 -34.094 -25.969 1 83.19 300 VAL B O 1
ATOM 7299 N N . GLY B 1 301 ? 3.043 -36.062 -24.812 1 83.25 301 GLY B N 1
ATOM 7300 C CA . GLY B 1 301 ? 2.447 -35.375 -23.672 1 83.25 301 GLY B CA 1
ATOM 7301 C C . GLY B 1 301 ? 3.398 -34.406 -23 1 83.25 301 GLY B C 1
ATOM 7302 O O . GLY B 1 301 ? 3.006 -33.281 -22.625 1 83.25 301 GLY B O 1
ATOM 7303 N N . LEU B 1 302 ? 4.637 -34.781 -22.844 1 84.62 302 LEU B N 1
ATOM 7304 C CA . LEU B 1 302 ? 5.656 -33.938 -22.219 1 84.62 302 LEU B CA 1
ATOM 7305 C C . LEU B 1 302 ? 5.938 -32.719 -23.062 1 84.62 302 LEU B C 1
ATOM 7307 O O . LEU B 1 302 ? 6.078 -31.609 -22.531 1 84.62 302 LEU B O 1
ATOM 7311 N N . VAL B 1 303 ? 5.98 -32.875 -24.344 1 83.56 303 VAL B N 1
ATOM 7312 C CA . VAL B 1 303 ? 6.211 -31.734 -25.219 1 83.56 303 VAL B CA 1
ATOM 7313 C C . VAL B 1 303 ? 5.039 -30.75 -25.141 1 83.56 303 VAL B C 1
ATOM 7315 O O . VAL B 1 303 ? 5.238 -29.547 -25.047 1 83.56 303 VAL B O 1
ATOM 7318 N N . GLN B 1 304 ? 3.902 -31.375 -25.188 1 80.88 304 GLN B N 1
ATOM 7319 C CA . GLN B 1 304 ? 2.699 -30.547 -25.125 1 80.88 304 GLN B CA 1
ATOM 7320 C C . GLN B 1 304 ? 2.635 -29.75 -23.828 1 80.88 304 GLN B C 1
ATOM 7322 O O . GLN B 1 304 ? 2.445 -28.547 -23.844 1 80.88 304 GLN B O 1
ATOM 7327 N N . SER B 1 305 ? 2.787 -30.406 -22.703 1 83.62 305 SER B N 1
ATOM 7328 C CA . SER B 1 305 ? 2.678 -29.75 -21.406 1 83.62 305 SER B CA 1
ATOM 7329 C C . SER B 1 305 ? 3.789 -28.719 -21.203 1 83.62 305 SER B C 1
ATOM 7331 O O . SER B 1 305 ? 3.543 -27.625 -20.703 1 83.62 305 SER B O 1
ATOM 7333 N N . ASN B 1 306 ? 5.004 -29 -21.562 1 86.44 306 ASN B N 1
ATOM 7334 C CA . ASN B 1 306 ? 6.125 -28.078 -21.391 1 86.44 306 ASN B CA 1
ATOM 7335 C C . ASN B 1 306 ? 6.039 -26.906 -22.359 1 86.44 306 ASN B C 1
ATOM 7337 O O . ASN B 1 306 ? 6.504 -25.812 -22.062 1 86.44 306 ASN B O 1
ATOM 7341 N N . SER B 1 307 ? 5.41 -27.125 -23.516 1 84 307 SER B N 1
ATOM 7342 C CA . SER B 1 307 ? 5.16 -26.016 -24.438 1 84 307 SER B CA 1
ATOM 7343 C C . SER B 1 307 ? 4.215 -25 -23.812 1 84 307 SER B C 1
ATOM 7345 O O . SER B 1 307 ? 4.441 -23.781 -23.922 1 84 307 SER B O 1
ATOM 7347 N N . GLN B 1 308 ? 3.225 -25.484 -23.156 1 80.81 308 GLN B N 1
ATOM 7348 C CA . GLN B 1 308 ? 2.293 -24.594 -22.469 1 80.81 308 GLN B CA 1
ATOM 7349 C C . GLN B 1 308 ? 2.98 -23.844 -21.328 1 80.81 308 GLN B C 1
ATOM 7351 O O . GLN B 1 308 ? 2.748 -22.641 -21.141 1 80.81 308 GLN B O 1
ATOM 7356 N N . ALA B 1 309 ? 3.771 -24.578 -20.594 1 84.94 309 ALA B N 1
ATOM 7357 C CA . ALA B 1 309 ? 4.539 -23.969 -19.516 1 84.94 309 ALA B CA 1
ATOM 7358 C C . ALA B 1 309 ? 5.438 -22.859 -20.047 1 84.94 309 ALA B C 1
ATOM 7360 O O . ALA B 1 309 ? 5.543 -21.781 -19.453 1 84.94 309 ALA B O 1
ATOM 7361 N N . ILE B 1 310 ? 6.012 -23.109 -21.172 1 86.25 310 ILE B N 1
ATOM 7362 C CA . ILE B 1 310 ? 6.895 -22.125 -21.797 1 86.25 310 ILE B CA 1
ATOM 7363 C C . ILE B 1 310 ? 6.098 -20.875 -22.172 1 86.25 310 ILE B C 1
ATOM 7365 O O . ILE B 1 310 ? 6.516 -19.75 -21.859 1 86.25 310 ILE B O 1
ATOM 7369 N N . MET B 1 311 ? 4.977 -21.109 -22.766 1 81.31 311 MET B N 1
ATOM 7370 C CA . MET B 1 311 ? 4.137 -20 -23.172 1 81.31 311 MET B CA 1
ATOM 7371 C C . MET B 1 311 ? 3.713 -19.172 -21.953 1 81.31 311 MET B C 1
ATOM 7373 O O . MET B 1 311 ? 3.783 -17.938 -21.969 1 81.31 311 MET B O 1
ATOM 7377 N N . ALA B 1 312 ? 3.354 -19.844 -20.906 1 76.5 312 ALA B N 1
ATOM 7378 C CA . ALA B 1 312 ? 2.922 -19.172 -19.688 1 76.5 312 ALA B CA 1
ATOM 7379 C C . ALA B 1 312 ? 4.07 -18.375 -19.062 1 76.5 312 ALA B C 1
ATOM 7381 O O . ALA B 1 312 ? 3.885 -17.234 -18.641 1 76.5 312 ALA B O 1
ATOM 7382 N N . ASN B 1 313 ? 5.254 -18.953 -19.016 1 85.5 313 ASN B N 1
ATOM 7383 C CA . ASN B 1 313 ? 6.41 -18.297 -18.406 1 85.5 313 ASN B CA 1
ATOM 7384 C C . ASN B 1 313 ? 6.895 -17.109 -19.234 1 85.5 313 ASN B C 1
ATOM 7386 O O . ASN B 1 313 ? 7.328 -16.094 -18.688 1 85.5 313 ASN B O 1
ATOM 7390 N N . ILE B 1 314 ? 6.797 -17.281 -20.516 1 81.44 314 ILE B N 1
ATOM 7391 C CA . ILE B 1 314 ? 7.188 -16.172 -21.391 1 81.44 314 ILE B CA 1
ATOM 7392 C C . ILE B 1 314 ? 6.258 -14.984 -21.156 1 81.44 314 ILE B C 1
ATOM 7394 O O . ILE B 1 314 ? 6.711 -13.844 -21.109 1 81.44 314 ILE B O 1
ATOM 7398 N N . TYR B 1 315 ? 5.047 -15.336 -20.984 1 73.75 315 TYR B N 1
ATOM 7399 C CA . TYR B 1 315 ? 4.07 -14.289 -20.688 1 73.75 315 TYR B CA 1
ATOM 7400 C C . TYR B 1 315 ? 4.398 -13.602 -19.375 1 73.75 315 TYR B C 1
ATOM 7402 O O . TYR B 1 315 ? 4.375 -12.367 -19.281 1 73.75 315 TYR B O 1
ATOM 7410 N N . THR B 1 316 ? 4.715 -14.328 -18.422 1 76.81 316 THR B N 1
ATOM 7411 C CA . THR B 1 316 ? 5.059 -13.797 -17.109 1 76.81 316 THR B CA 1
ATOM 7412 C C . THR B 1 316 ? 6.32 -12.945 -17.172 1 76.81 316 THR B C 1
ATOM 7414 O O . THR B 1 316 ? 6.391 -11.875 -16.578 1 76.81 316 THR B O 1
ATOM 7417 N N . ILE B 1 317 ? 7.238 -13.422 -17.922 1 81.5 317 ILE B N 1
ATOM 7418 C CA . ILE B 1 317 ? 8.5 -12.703 -18.078 1 81.5 317 ILE B CA 1
ATOM 7419 C C . ILE B 1 317 ? 8.242 -11.359 -18.75 1 81.5 317 ILE B C 1
ATOM 7421 O O . ILE B 1 317 ? 8.727 -10.32 -18.297 1 81.5 317 ILE B O 1
ATOM 7425 N N . TYR B 1 318 ? 7.469 -11.422 -19.75 1 74.75 318 TYR B N 1
ATOM 7426 C CA . TYR B 1 318 ? 7.211 -10.203 -20.5 1 74.75 318 TYR B CA 1
ATOM 7427 C C . TYR B 1 318 ? 6.488 -9.172 -19.641 1 74.75 318 TYR B C 1
ATOM 7429 O O . TYR B 1 318 ? 6.91 -8.016 -19.562 1 74.75 318 TYR B O 1
ATOM 7437 N N . ASN B 1 319 ? 5.527 -9.578 -18.953 1 70.94 319 ASN B N 1
ATOM 7438 C CA . ASN B 1 319 ? 4.734 -8.68 -18.125 1 70.94 319 ASN B CA 1
ATOM 7439 C C . ASN B 1 319 ? 5.555 -8.125 -16.969 1 70.94 319 ASN B C 1
ATOM 7441 O O . ASN B 1 319 ? 5.398 -6.957 -16.594 1 70.94 319 ASN B O 1
ATOM 7445 N N . SER B 1 320 ? 6.422 -8.992 -16.469 1 75.69 320 SER B N 1
ATOM 7446 C CA . SER B 1 320 ? 7.23 -8.578 -15.32 1 75.69 320 SER B CA 1
ATOM 7447 C C . SER B 1 320 ? 8.43 -7.746 -15.766 1 75.69 320 SER B C 1
ATOM 7449 O O . SER B 1 320 ? 8.945 -6.93 -15 1 75.69 320 SER B O 1
ATOM 7451 N N . SER B 1 321 ? 8.898 -7.992 -17.047 1 77.12 321 SER B N 1
ATOM 7452 C CA . SER B 1 321 ? 10.07 -7.297 -17.562 1 77.12 321 SER B CA 1
ATOM 7453 C C . SER B 1 321 ? 9.812 -5.801 -17.703 1 77.12 321 SER B C 1
ATOM 7455 O O . SER B 1 321 ? 10.727 -4.988 -17.516 1 77.12 321 SER B O 1
ATOM 7457 N N . LEU B 1 322 ? 8.625 -5.43 -18 1 71.19 322 LEU B N 1
ATOM 7458 C CA . LEU B 1 322 ? 8.266 -4.023 -18.109 1 71.19 322 LEU B CA 1
ATOM 7459 C C . LEU B 1 322 ? 8.461 -3.318 -16.766 1 71.19 322 LEU B C 1
ATOM 7461 O O . LEU B 1 322 ? 8.938 -2.182 -16.719 1 71.19 322 LEU B O 1
ATOM 7465 N N . TYR B 1 323 ? 8.195 -4.043 -15.711 1 73.94 323 TYR B N 1
ATOM 7466 C CA . TYR B 1 323 ? 8.406 -3.5 -14.375 1 73.94 323 TYR B CA 1
ATOM 7467 C C . TYR B 1 323 ? 9.891 -3.439 -14.047 1 73.94 323 TYR B C 1
ATOM 7469 O O . TYR B 1 323 ? 10.352 -2.492 -13.398 1 73.94 323 TYR B O 1
ATOM 7477 N N . MET B 1 324 ? 10.516 -4.355 -14.523 1 79.56 324 MET B N 1
ATOM 7478 C CA . MET B 1 324 ? 11.953 -4.391 -14.281 1 79.56 324 MET B CA 1
ATOM 7479 C C . MET B 1 324 ? 12.648 -3.229 -14.984 1 79.56 324 MET B C 1
ATOM 7481 O O . MET B 1 324 ? 13.617 -2.67 -14.461 1 79.56 324 MET B O 1
ATOM 7485 N N . ASP B 1 325 ? 12.133 -2.957 -16.094 1 79.44 325 ASP B N 1
ATOM 7486 C CA . ASP B 1 325 ? 12.68 -1.813 -16.828 1 79.44 325 ASP B CA 1
ATOM 7487 C C . ASP B 1 325 ? 12.531 -0.528 -16.016 1 79.44 325 ASP B C 1
ATOM 7489 O O . ASP B 1 325 ? 13.445 0.296 -15.977 1 79.44 325 ASP B O 1
ATOM 7493 N N . MET B 1 326 ? 11.477 -0.441 -15.406 1 79.25 326 MET B N 1
ATOM 7494 C CA . MET B 1 326 ? 11.25 0.719 -14.547 1 79.25 326 MET B CA 1
ATOM 7495 C C . MET B 1 326 ? 12.219 0.717 -13.367 1 79.25 326 MET B C 1
ATOM 7497 O O . MET B 1 326 ? 12.75 1.763 -12.992 1 79.25 326 MET B O 1
ATOM 7501 N N . LEU B 1 327 ? 12.391 -0.376 -12.836 1 83.5 327 LEU B N 1
ATOM 7502 C CA . LEU B 1 327 ? 13.305 -0.504 -11.703 1 83.5 327 LEU B CA 1
ATOM 7503 C C . LEU B 1 327 ? 14.734 -0.152 -12.109 1 83.5 327 LEU B C 1
ATOM 7505 O O . LEU B 1 327 ? 15.414 0.593 -11.406 1 83.5 327 LEU B O 1
ATOM 7509 N N . PHE B 1 328 ? 15.109 -0.605 -13.273 1 82.81 328 PHE B N 1
ATOM 7510 C CA . PHE B 1 328 ? 16.469 -0.356 -13.734 1 82.81 328 PHE B CA 1
ATOM 7511 C C . PHE B 1 328 ? 16.672 1.118 -14.062 1 82.81 328 PHE B C 1
ATOM 7513 O O . PHE B 1 328 ? 17.719 1.695 -13.75 1 82.81 328 PHE B O 1
ATOM 7520 N N . GLU B 1 329 ? 15.711 1.611 -14.68 1 82.69 329 GLU B N 1
ATOM 7521 C CA . GLU B 1 329 ? 15.789 3.039 -14.977 1 82.69 329 GLU B CA 1
ATOM 7522 C C . GLU B 1 329 ? 15.875 3.867 -13.703 1 82.69 329 GLU B C 1
ATOM 7524 O O . GLU B 1 329 ? 16.609 4.855 -13.648 1 82.69 329 GLU B O 1
ATOM 7529 N N . PHE B 1 330 ? 15.18 3.404 -12.797 1 87 330 PHE B N 1
ATOM 7530 C CA . PHE B 1 330 ? 15.195 4.094 -11.508 1 87 330 PHE B CA 1
ATOM 7531 C C . PHE B 1 330 ? 16.547 3.953 -10.828 1 87 330 PHE B C 1
ATOM 7533 O O . PHE B 1 330 ? 17.094 4.93 -10.32 1 87 330 PHE B O 1
ATOM 7540 N N . LEU B 1 331 ? 17.094 2.861 -10.836 1 85.44 331 LEU B N 1
ATOM 7541 C CA . LEU B 1 331 ? 18.359 2.605 -10.164 1 85.44 331 LEU B CA 1
ATOM 7542 C C . LEU B 1 331 ? 19.516 3.293 -10.891 1 85.44 331 LEU B C 1
ATOM 7544 O O . LEU B 1 331 ? 20.516 3.67 -10.273 1 85.44 331 LEU B O 1
ATOM 7548 N N . LYS B 1 332 ? 19.297 3.496 -12.148 1 82.38 332 LYS B N 1
ATOM 7549 C CA . LYS B 1 332 ? 20.328 4.137 -12.945 1 82.38 332 LYS B CA 1
ATOM 7550 C C . LYS B 1 332 ? 20.188 5.656 -12.922 1 82.38 332 LYS B C 1
ATOM 7552 O O . LYS B 1 332 ? 21.109 6.379 -13.297 1 82.38 332 LYS B O 1
ATOM 7557 N N . TYR B 1 333 ? 19.078 5.969 -12.461 1 82.31 333 TYR B N 1
ATOM 7558 C CA . TYR B 1 333 ? 18.844 7.41 -12.43 1 82.31 333 TYR B CA 1
ATOM 7559 C C . TYR B 1 333 ? 19.906 8.109 -11.594 1 82.31 333 TYR B C 1
ATOM 7561 O O . TYR B 1 333 ? 20.203 7.691 -10.469 1 82.31 333 TYR B O 1
ATOM 7569 N N . CYS B 1 334 ? 20.781 8.875 -12.219 1 63.75 334 CYS B N 1
ATOM 7570 C CA . CYS B 1 334 ? 21.781 9.68 -11.516 1 63.75 334 CYS B CA 1
ATOM 7571 C C . CYS B 1 334 ? 21.234 11.062 -11.188 1 63.75 334 CYS B C 1
ATOM 7573 O O . CYS B 1 334 ? 20.844 11.805 -12.086 1 63.75 334 CYS B O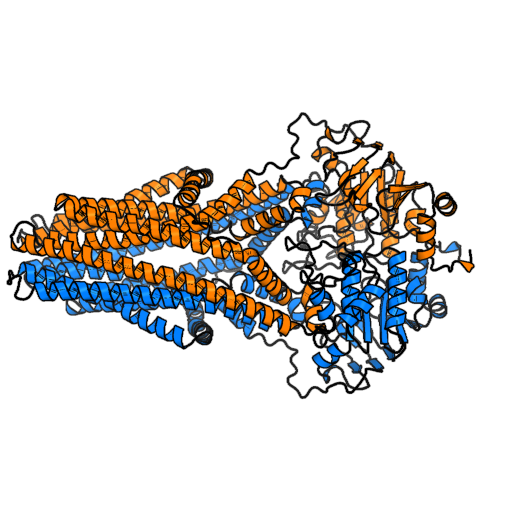 1
ATOM 7575 N N . GLY B 1 335 ? 20.703 11.156 -10.078 1 59.34 335 GLY B N 1
ATOM 7576 C CA . GLY B 1 335 ? 20.234 12.484 -9.703 1 59.34 335 GLY B CA 1
ATOM 7577 C C . GLY B 1 335 ? 21.281 13.562 -9.938 1 59.34 335 GLY B C 1
ATOM 7578 O O . GLY B 1 335 ? 22.469 13.273 -10.047 1 59.34 335 GLY B O 1
ATOM 7579 N N . LYS B 1 336 ? 20.953 14.648 -10.516 1 53.03 336 LYS B N 1
ATOM 7580 C CA . LYS B 1 336 ? 21.859 15.742 -10.859 1 53.03 336 LYS B CA 1
ATOM 7581 C C . LYS B 1 336 ? 22.891 15.984 -9.758 1 53.03 336 LYS B C 1
ATOM 7583 O O . LYS B 1 336 ? 23.984 16.484 -10.023 1 53.03 336 LYS B O 1
ATOM 7588 N N . GLY B 1 337 ? 22.625 15.82 -8.461 1 52.5 337 GLY B N 1
ATOM 7589 C CA . GLY B 1 337 ? 23.297 16.625 -7.461 1 52.5 337 GLY B CA 1
ATOM 7590 C C . GLY B 1 337 ? 24.562 15.992 -6.91 1 52.5 337 GLY B C 1
ATOM 7591 O O . GLY B 1 337 ? 25.141 16.484 -5.945 1 52.5 337 GLY B O 1
ATOM 7592 N N . LYS B 1 338 ? 24.938 14.688 -7.23 1 51.28 338 LYS B N 1
ATOM 7593 C CA . LYS B 1 338 ? 26.125 14.312 -6.477 1 51.28 338 LYS B CA 1
ATOM 7594 C C . LYS B 1 338 ? 27.391 14.883 -7.117 1 51.28 338 LYS B C 1
ATOM 7596 O O . LYS B 1 338 ? 27.766 14.484 -8.227 1 51.28 338 LYS B O 1
ATOM 7601 N N . ILE B 1 339 ? 27.641 16.062 -6.887 1 52.25 339 ILE B N 1
ATOM 7602 C CA . ILE B 1 339 ? 28.906 16.656 -7.293 1 52.25 339 ILE B CA 1
ATOM 7603 C C . ILE B 1 339 ? 30.078 15.828 -6.766 1 52.25 339 ILE B C 1
ATOM 7605 O O . ILE B 1 339 ? 30.219 15.656 -5.555 1 52.25 339 ILE B O 1
ATOM 7609 N N . THR B 1 340 ? 30.453 14.883 -7.465 1 53.62 340 THR B N 1
ATOM 7610 C CA . THR B 1 340 ? 31.609 14.039 -7.16 1 53.62 340 THR B CA 1
ATOM 7611 C C . THR B 1 340 ? 32.875 14.883 -7.023 1 53.62 340 THR B C 1
ATOM 7613 O O . THR B 1 340 ? 33.969 14.352 -6.793 1 53.62 340 THR B O 1
ATOM 7616 N N . GLY B 1 341 ? 32.812 16.172 -7.133 1 58.44 341 GLY B N 1
ATOM 7617 C CA . GLY B 1 341 ? 34.125 16.828 -7.055 1 58.44 341 GLY B CA 1
ATOM 7618 C C . GLY B 1 341 ? 34.625 17.016 -5.633 1 58.44 341 GLY B C 1
ATOM 7619 O O . GLY B 1 341 ? 33.938 16.594 -4.68 1 58.44 341 GLY B O 1
ATOM 7620 N N . ASN B 1 342 ? 35.875 17.438 -5.395 1 69.44 342 ASN B N 1
ATOM 7621 C CA . ASN B 1 342 ? 36.531 17.766 -4.129 1 69.44 342 ASN B CA 1
ATOM 7622 C C . ASN B 1 342 ? 35.75 18.859 -3.381 1 69.44 342 ASN B C 1
ATOM 7624 O O . ASN B 1 342 ? 35.906 20.047 -3.697 1 69.44 342 ASN B O 1
ATOM 7628 N N . MET B 1 343 ? 34.656 18.469 -2.652 1 82.44 343 MET B N 1
ATOM 7629 C CA . MET B 1 343 ? 33.906 19.438 -1.857 1 82.44 343 MET B CA 1
ATOM 7630 C C . MET B 1 343 ? 34.688 19.828 -0.597 1 82.44 343 MET B C 1
ATOM 7632 O O . MET B 1 343 ? 35.406 19.016 -0.024 1 82.44 343 MET B O 1
ATOM 7636 N N . LYS B 1 344 ? 34.625 21.094 -0.328 1 90.25 344 LYS B N 1
ATOM 7637 C CA . LYS B 1 344 ? 35.312 21.625 0.846 1 90.25 344 LYS B CA 1
ATOM 7638 C C . LYS B 1 344 ? 34.469 21.453 2.104 1 90.25 344 LYS B C 1
ATOM 7640 O O . LYS B 1 344 ? 33.25 21.531 2.047 1 90.25 344 LYS B O 1
ATOM 7645 N N . LYS B 1 345 ? 35.125 21.141 3.23 1 90.94 345 LYS B N 1
ATOM 7646 C CA . LYS B 1 345 ? 34.438 21.094 4.531 1 90.94 345 LYS B CA 1
ATOM 7647 C C . LYS B 1 345 ? 34.5 22.453 5.223 1 90.94 345 LYS B C 1
ATOM 7649 O O . LYS B 1 345 ? 35.469 23.219 5.02 1 90.94 345 LYS B O 1
ATOM 7654 N N . ILE B 1 346 ? 33.531 22.75 5.973 1 91.56 346 ILE B N 1
ATOM 7655 C CA . ILE B 1 346 ? 33.5 24 6.719 1 91.56 346 ILE B CA 1
ATOM 7656 C C . ILE B 1 346 ? 34.344 23.875 7.984 1 91.56 346 ILE B C 1
ATOM 7658 O O . ILE B 1 346 ? 34.094 23.016 8.828 1 91.56 346 ILE B O 1
ATOM 7662 N N . GLU B 1 347 ? 35.344 24.672 8.016 1 90.38 347 GLU B N 1
ATOM 7663 C CA . GLU B 1 347 ? 36.188 24.641 9.203 1 90.38 347 GLU B CA 1
ATOM 7664 C C . GLU B 1 347 ? 35.562 25.453 10.344 1 90.38 347 GLU B C 1
ATOM 7666 O O . GLU B 1 347 ? 35.312 26.656 10.188 1 90.38 347 GLU B O 1
ATOM 7671 N N . GLY B 1 348 ? 35.25 24.844 11.375 1 91.38 348 GLY B N 1
ATOM 7672 C CA . GLY B 1 348 ? 34.719 25.547 12.539 1 91.38 348 GLY B CA 1
ATOM 7673 C C . GLY B 1 348 ? 33.219 25.844 12.438 1 91.38 348 GLY B C 1
ATOM 7674 O O . GLY B 1 348 ? 32.469 25.047 11.883 1 91.38 348 GLY B O 1
ATOM 7675 N N . GLU B 1 349 ? 32.812 26.984 13.031 1 95 349 GLU B N 1
ATOM 7676 C CA . GLU B 1 349 ? 31.406 27.375 13.062 1 95 349 GLU B CA 1
ATOM 7677 C C . GLU B 1 349 ? 31.062 28.281 11.883 1 95 349 GLU B C 1
ATOM 7679 O O . GLU B 1 349 ? 31.953 28.891 11.273 1 95 349 GLU B O 1
ATOM 7684 N N . ILE B 1 350 ? 29.906 28.328 11.539 1 96.69 350 ILE B N 1
ATOM 7685 C CA . ILE B 1 350 ? 29.422 29.25 10.523 1 96.69 350 ILE B CA 1
ATOM 7686 C C . ILE B 1 350 ? 29.172 30.625 11.141 1 96.69 350 ILE B C 1
ATOM 7688 O O . ILE B 1 350 ? 28.391 30.734 12.086 1 96.69 350 ILE B O 1
ATOM 7692 N N . THR B 1 351 ? 29.781 31.609 10.562 1 96.31 351 THR B N 1
ATOM 7693 C CA . THR B 1 351 ? 29.688 32.938 11.164 1 96.31 351 THR B CA 1
ATOM 7694 C C . THR B 1 351 ? 28.906 33.875 10.258 1 96.31 351 THR B C 1
ATOM 7696 O O . THR B 1 351 ? 28.328 34.844 10.727 1 96.31 351 THR B O 1
ATOM 7699 N N . THR B 1 352 ? 29.031 33.562 9.008 1 96.81 352 THR B N 1
ATOM 7700 C CA . THR B 1 352 ? 28.344 34.469 8.078 1 96.81 352 THR B CA 1
ATOM 7701 C C . THR B 1 352 ? 27.703 33.656 6.941 1 96.81 352 THR B C 1
ATOM 7703 O O . THR B 1 352 ? 28.266 32.656 6.492 1 96.81 352 THR B O 1
ATOM 7706 N N . ILE B 1 353 ? 26.516 34.062 6.504 1 97.5 353 ILE B N 1
ATOM 7707 C CA . ILE B 1 353 ? 25.844 33.562 5.309 1 97.5 353 ILE B CA 1
ATOM 7708 C C . ILE B 1 353 ? 25.438 34.75 4.426 1 97.5 353 ILE B C 1
ATOM 7710 O O . ILE B 1 353 ? 24.672 35.625 4.855 1 97.5 353 ILE B O 1
ATOM 7714 N N . ASP B 1 354 ? 25.938 34.75 3.223 1 97.56 354 ASP B N 1
ATOM 7715 C CA . ASP B 1 354 ? 25.625 35.844 2.291 1 97.56 354 ASP B CA 1
ATOM 7716 C C . ASP B 1 354 ? 24.891 35.312 1.066 1 97.56 354 ASP B C 1
ATOM 7718 O O . ASP B 1 354 ? 25.391 34.469 0.347 1 97.56 354 ASP B O 1
ATOM 7722 N N . ILE B 1 355 ? 23.719 35.812 0.916 1 97.56 355 ILE B N 1
ATOM 7723 C CA . ILE B 1 355 ? 22.953 35.5 -0.283 1 97.56 355 ILE B CA 1
ATOM 7724 C C . ILE B 1 355 ? 23.062 36.656 -1.275 1 97.56 355 ILE B C 1
ATOM 7726 O O . ILE B 1 355 ? 22.766 37.812 -0.939 1 97.56 355 ILE B O 1
ATOM 7730 N N . LYS B 1 356 ? 23.484 36.375 -2.473 1 97.06 356 LYS B N 1
ATOM 7731 C CA . LYS B 1 356 ? 23.703 37.406 -3.477 1 97.06 356 LYS B CA 1
ATOM 7732 C C . LYS B 1 356 ? 22.875 37.125 -4.73 1 97.06 356 LYS B C 1
ATOM 7734 O O . LYS B 1 356 ? 23.141 36.188 -5.465 1 97.06 356 LYS B O 1
ATOM 7739 N N . ASN B 1 357 ? 21.938 38.031 -5.035 1 96.56 357 ASN B N 1
ATOM 7740 C CA . ASN B 1 357 ? 21.125 38.062 -6.246 1 96.56 357 ASN B CA 1
ATOM 7741 C C . ASN B 1 357 ? 20.547 36.656 -6.547 1 96.56 357 ASN B C 1
ATOM 7743 O O . ASN B 1 357 ? 20.656 36.188 -7.672 1 96.56 357 ASN B O 1
ATOM 7747 N N . LEU B 1 358 ? 20.047 36.062 -5.574 1 96.38 358 LEU B N 1
ATOM 7748 C CA . LEU B 1 358 ? 19.516 34.719 -5.691 1 96.38 358 LEU B CA 1
ATOM 7749 C C . LEU B 1 358 ? 18.156 34.719 -6.375 1 96.38 358 LEU B C 1
ATOM 7751 O O . LEU B 1 358 ? 17.266 35.469 -5.973 1 96.38 358 LEU B O 1
ATOM 7755 N N . SER B 1 359 ? 18.016 34.031 -7.434 1 96 359 SER B N 1
ATOM 7756 C CA . SER B 1 359 ? 16.734 33.781 -8.102 1 96 359 SER B CA 1
ATOM 7757 C C . SER B 1 359 ? 16.469 32.281 -8.258 1 96 359 SER B C 1
ATOM 7759 O O . SER B 1 359 ? 17.391 31.5 -8.5 1 96 359 SER B O 1
ATOM 7761 N N . PHE B 1 360 ? 15.266 31.938 -8 1 93.62 360 PHE B N 1
ATOM 7762 C CA . PHE B 1 360 ? 14.953 30.5 -8.023 1 93.62 360 PHE B CA 1
ATOM 7763 C C . PHE B 1 360 ? 13.539 30.266 -8.555 1 93.62 360 PHE B C 1
ATOM 7765 O O . PHE B 1 360 ? 12.633 31.062 -8.289 1 93.62 360 PHE B O 1
ATOM 7772 N N . SER B 1 361 ? 13.406 29.266 -9.344 1 89.12 361 SER B N 1
ATOM 7773 C CA . SER B 1 361 ? 12.117 28.797 -9.844 1 89.12 361 SER B CA 1
ATOM 7774 C C . SER B 1 361 ? 12.016 27.281 -9.758 1 89.12 361 SER B C 1
ATOM 7776 O O . SER B 1 361 ? 12.969 26.562 -10.07 1 89.12 361 SER B O 1
ATOM 7778 N N . TYR B 1 362 ? 10.883 26.875 -9.133 1 80.81 362 TYR B N 1
ATOM 7779 C CA . TYR B 1 362 ? 10.617 25.453 -9.203 1 80.81 362 TYR B CA 1
ATOM 7780 C C . TYR B 1 362 ? 10.445 24.984 -10.648 1 80.81 362 TYR B C 1
ATOM 7782 O O . TYR B 1 362 ? 10.164 25.812 -11.531 1 80.81 362 TYR B O 1
ATOM 7790 N N . LYS B 1 363 ? 10.633 23.688 -10.859 1 71 363 LYS B N 1
ATOM 7791 C CA . LYS B 1 363 ? 10.484 23.172 -12.219 1 71 363 LYS B CA 1
ATOM 7792 C C . LYS B 1 363 ? 9.094 23.469 -12.766 1 71 363 LYS B C 1
ATOM 7794 O O . LYS B 1 363 ? 8.086 23.141 -12.133 1 71 363 LYS B O 1
ATOM 7799 N N . ASN B 1 364 ? 8.984 24.125 -13.859 1 60.72 364 ASN B N 1
ATOM 7800 C CA . ASN B 1 364 ? 7.773 24.422 -14.609 1 60.72 364 ASN B CA 1
ATOM 7801 C C . ASN B 1 364 ? 6.906 25.453 -13.891 1 60.72 364 ASN B C 1
ATOM 7803 O O . ASN B 1 364 ? 5.684 25.469 -14.047 1 60.72 364 ASN B O 1
ATOM 7807 N N . LYS B 1 365 ? 7.516 26.172 -13.008 1 68.44 365 LYS B N 1
ATOM 7808 C CA . LYS B 1 365 ? 6.746 27.203 -12.305 1 68.44 365 LYS B CA 1
ATOM 7809 C C . LYS B 1 365 ? 7.391 28.578 -12.469 1 68.44 365 LYS B C 1
ATOM 7811 O O . LYS B 1 365 ? 8.508 28.688 -12.977 1 68.44 365 LYS B O 1
ATOM 7816 N N . LYS B 1 366 ? 6.57 29.5 -12.211 1 76 366 LYS B N 1
ATOM 7817 C CA . LYS B 1 366 ? 7.043 30.875 -12.234 1 76 366 LYS B CA 1
ATOM 7818 C C . LYS B 1 366 ? 8.133 31.109 -11.195 1 76 366 LYS B C 1
ATOM 7820 O O . LYS B 1 366 ? 8.273 30.312 -10.258 1 76 366 LYS B O 1
ATOM 7825 N N . GLU B 1 367 ? 8.852 32.094 -11.445 1 87.31 367 GLU B N 1
ATOM 7826 C CA . GLU B 1 367 ? 9.93 32.469 -10.531 1 87.31 367 GLU B CA 1
ATOM 7827 C C . GLU B 1 367 ? 9.398 32.719 -9.125 1 87.31 367 GLU B C 1
ATOM 7829 O O . GLU B 1 367 ? 8.57 33.625 -8.914 1 87.31 367 GLU B O 1
ATOM 7834 N N . THR B 1 368 ? 9.828 31.906 -8.164 1 88.31 368 THR B N 1
ATOM 7835 C CA . THR B 1 368 ? 9.359 31.969 -6.785 1 88.31 368 THR B CA 1
ATOM 7836 C C . THR B 1 368 ? 10.18 32.969 -5.98 1 88.31 368 THR B C 1
ATOM 7838 O O . THR B 1 368 ? 9.656 33.656 -5.094 1 88.31 368 THR B O 1
ATOM 7841 N N . LEU B 1 369 ? 11.453 33 -6.23 1 94.31 369 LEU B N 1
ATOM 7842 C CA . LEU B 1 369 ? 12.344 34 -5.637 1 94.31 369 LEU B CA 1
ATOM 7843 C C . LEU B 1 369 ? 13.008 34.844 -6.715 1 94.31 369 LEU B C 1
ATOM 7845 O O . LEU B 1 369 ? 13.43 34.344 -7.75 1 94.31 369 LEU B O 1
ATOM 7849 N N . LYS B 1 370 ? 13.008 36.156 -6.473 1 96.25 370 LYS B N 1
ATOM 7850 C CA . LYS B 1 370 ? 13.516 37.125 -7.465 1 96.25 370 LYS B CA 1
ATOM 7851 C C . LYS B 1 370 ? 14.586 38.031 -6.871 1 96.25 370 LYS B C 1
ATOM 7853 O O . LYS B 1 370 ? 14.266 38.969 -6.141 1 96.25 370 LYS B O 1
ATOM 7858 N N . ASP B 1 371 ? 15.805 37.781 -7.227 1 95.75 371 ASP B N 1
ATOM 7859 C CA . ASP B 1 371 ? 16.938 38.656 -6.945 1 95.75 371 ASP B CA 1
ATOM 7860 C C . ASP B 1 371 ? 17.031 38.969 -5.453 1 95.75 371 ASP B C 1
ATOM 7862 O O . ASP B 1 371 ? 17.047 40.125 -5.051 1 95.75 371 ASP B O 1
ATOM 7866 N N . ILE B 1 372 ? 17.125 37.938 -4.672 1 96.69 372 ILE B N 1
ATOM 7867 C CA . ILE B 1 372 ? 17.203 38.062 -3.221 1 96.69 372 ILE B CA 1
ATOM 7868 C C . ILE B 1 372 ? 18.656 38.312 -2.791 1 96.69 372 ILE B C 1
ATOM 7870 O O . ILE B 1 372 ? 19.547 37.531 -3.172 1 96.69 372 ILE B O 1
ATOM 7874 N N . SER B 1 373 ? 18.922 39.344 -2.115 1 96.94 373 SER B N 1
ATOM 7875 C CA . SER B 1 373 ? 20.219 39.625 -1.515 1 96.94 373 SER B CA 1
ATOM 7876 C C . SER B 1 373 ? 20.078 39.938 -0.025 1 96.94 373 SER B C 1
ATOM 7878 O O . SER B 1 373 ? 19.469 40.906 0.361 1 96.94 373 SER B O 1
ATOM 7880 N N . ILE B 1 374 ? 20.594 39 0.814 1 96.44 374 ILE B N 1
ATOM 7881 C CA . ILE B 1 374 ? 20.484 39.125 2.266 1 96.44 374 ILE B CA 1
ATOM 7882 C C . ILE B 1 374 ? 21.781 38.625 2.914 1 96.44 374 ILE B C 1
ATOM 7884 O O . ILE B 1 374 ? 22.422 37.719 2.387 1 96.44 374 ILE B O 1
ATOM 7888 N N . SER B 1 375 ? 22.125 39.219 3.994 1 96.06 375 SER B N 1
ATOM 7889 C CA . SER B 1 375 ? 23.266 38.75 4.77 1 96.06 375 SER B CA 1
ATOM 7890 C C . SER B 1 375 ? 22.859 38.406 6.195 1 96.06 375 SER B C 1
ATOM 7892 O O . SER B 1 375 ? 22.094 39.125 6.828 1 96.06 375 SER B O 1
ATOM 7894 N N . PHE B 1 376 ? 23.344 37.25 6.664 1 96.5 376 PHE B N 1
ATOM 7895 C CA . PHE B 1 376 ? 23.141 36.781 8.031 1 96.5 376 PHE B CA 1
ATOM 7896 C C . PHE B 1 376 ? 24.453 36.719 8.781 1 96.5 376 PHE B C 1
ATOM 7898 O O . PHE B 1 376 ? 25.469 36.25 8.234 1 96.5 376 PHE B O 1
ATOM 7905 N N . GLN B 1 377 ? 24.453 37.156 10.023 1 96.25 377 GLN B N 1
ATOM 7906 C CA . GLN B 1 377 ? 25.672 37.188 10.82 1 96.25 377 GLN B CA 1
ATOM 7907 C C . GLN B 1 377 ? 25.469 36.438 12.141 1 96.25 377 GLN B C 1
ATOM 7909 O O . GLN B 1 377 ? 24.359 36.375 12.664 1 96.25 377 GLN B O 1
ATOM 7914 N N . LYS B 1 378 ? 26.578 35.906 12.641 1 96.5 378 LYS B N 1
ATOM 7915 C CA . LYS B 1 378 ? 26.547 35.219 13.945 1 96.5 378 LYS B CA 1
ATOM 7916 C C . LYS B 1 378 ? 26.047 36.188 15.031 1 96.5 378 LYS B C 1
ATOM 7918 O O . LYS B 1 378 ? 26.438 37.344 15.078 1 96.5 378 LYS B O 1
ATOM 7923 N N . GLY B 1 379 ? 25.125 35.656 15.859 1 94.44 379 GLY B N 1
ATOM 7924 C CA . GLY B 1 379 ? 24.578 36.438 16.969 1 94.44 379 GLY B CA 1
ATOM 7925 C C . GLY B 1 379 ? 23.297 37.188 16.609 1 94.44 379 GLY B C 1
ATOM 7926 O O . GLY B 1 379 ? 22.625 37.719 17.469 1 94.44 379 GLY B O 1
ATOM 7927 N N . GLU B 1 380 ? 22.984 37.156 15.328 1 94.56 380 GLU B N 1
ATOM 7928 C CA . GLU B 1 380 ? 21.797 37.875 14.859 1 94.56 380 GLU B CA 1
ATOM 7929 C C . GLU B 1 380 ? 20.562 36.969 14.883 1 94.56 380 GLU B C 1
ATOM 7931 O O . GLU B 1 380 ? 20.625 35.812 14.477 1 94.56 380 GLU B O 1
ATOM 7936 N N . LYS B 1 381 ? 19.484 37.469 15.422 1 94.31 381 LYS B N 1
ATOM 7937 C CA . LYS B 1 381 ? 18.156 36.875 15.32 1 94.31 381 LYS B CA 1
ATOM 7938 C C . LYS B 1 381 ? 17.328 37.531 14.234 1 94.31 381 LYS B C 1
ATOM 7940 O O . LYS B 1 381 ? 17.062 38.75 14.305 1 94.31 381 LYS B O 1
ATOM 7945 N N . ILE B 1 382 ? 16.969 36.75 13.266 1 95.31 382 ILE B N 1
ATOM 7946 C CA . ILE B 1 382 ? 16.328 37.344 12.086 1 95.31 382 ILE B CA 1
ATOM 7947 C C . ILE B 1 382 ? 14.93 36.781 11.914 1 95.31 382 ILE B C 1
ATOM 7949 O O . ILE B 1 382 ? 14.742 35.562 11.977 1 95.31 382 ILE B O 1
ATOM 7953 N N . ALA B 1 383 ? 13.938 37.625 11.719 1 94.81 383 ALA B N 1
ATOM 7954 C CA . ALA B 1 383 ? 12.562 37.219 11.43 1 94.81 383 ALA B CA 1
ATOM 7955 C C . ALA B 1 383 ? 12.227 37.406 9.953 1 94.81 383 ALA B C 1
ATOM 7957 O O . ALA B 1 383 ? 12.547 38.469 9.375 1 94.81 383 ALA B O 1
ATOM 7958 N N . LEU B 1 384 ? 11.766 36.438 9.359 1 94.12 384 LEU B N 1
ATOM 7959 C CA . LEU B 1 384 ? 11.234 36.531 8.008 1 94.12 384 LEU B CA 1
ATOM 7960 C C . LEU B 1 384 ? 9.719 36.625 8.023 1 94.12 384 LEU B C 1
ATOM 7962 O O . LEU B 1 384 ? 9.031 35.75 8.539 1 94.12 384 LEU B O 1
ATOM 7966 N N . VAL B 1 385 ? 9.203 37.75 7.488 1 91.56 385 VAL B N 1
ATOM 7967 C CA . VAL B 1 385 ? 7.766 37.969 7.52 1 91.56 385 VAL B CA 1
ATOM 7968 C C . VAL B 1 385 ? 7.262 38.312 6.117 1 91.56 385 VAL B C 1
ATOM 7970 O O . VAL B 1 385 ? 8.031 38.75 5.262 1 91.56 385 VAL B O 1
ATOM 7973 N N . GLY B 1 386 ? 6.047 38.062 5.844 1 88.44 386 GLY B N 1
ATOM 7974 C CA . GLY B 1 386 ? 5.41 38.312 4.562 1 88.44 386 GLY B CA 1
ATOM 7975 C C . GLY B 1 386 ? 4.152 37.5 4.348 1 88.44 386 GLY B C 1
ATOM 7976 O O . GLY B 1 386 ? 3.875 36.562 5.105 1 88.44 386 GLY B O 1
ATOM 7977 N N . PRO B 1 387 ? 3.402 37.875 3.359 1 83.44 387 PRO B N 1
ATOM 7978 C CA . PRO B 1 387 ? 2.182 37.094 3.07 1 83.44 387 PRO B CA 1
ATOM 7979 C C . PRO B 1 387 ? 2.469 35.688 2.588 1 83.44 387 PRO B C 1
ATOM 7981 O O . PRO B 1 387 ? 3.619 35.344 2.291 1 83.44 387 PRO B O 1
ATOM 7984 N N . ASN B 1 388 ? 1.431 34.906 2.623 1 77.44 388 ASN B N 1
ATOM 7985 C CA . ASN B 1 388 ? 1.563 33.531 2.086 1 77.44 388 ASN B CA 1
ATOM 7986 C C . ASN B 1 388 ? 1.976 33.562 0.618 1 77.44 388 ASN B C 1
ATOM 7988 O O . ASN B 1 388 ? 1.478 34.375 -0.161 1 77.44 388 ASN B O 1
ATOM 7992 N N . GLY B 1 389 ? 2.857 32.719 0.276 1 76.88 389 GLY B N 1
ATOM 7993 C CA . GLY B 1 389 ? 3.297 32.656 -1.107 1 76.88 389 GLY B CA 1
ATOM 7994 C C . GLY B 1 389 ? 4.402 33.625 -1.444 1 76.88 389 GLY B C 1
ATOM 7995 O O . GLY B 1 389 ? 4.801 33.75 -2.605 1 76.88 389 GLY B O 1
ATOM 7996 N N . SER B 1 390 ? 4.844 34.312 -0.436 1 86.06 390 SER B N 1
ATOM 7997 C CA . SER B 1 390 ? 5.863 35.344 -0.693 1 86.06 390 SER B CA 1
ATOM 7998 C C . SER B 1 390 ? 7.227 34.688 -0.937 1 86.06 390 SER B C 1
ATOM 8000 O O . SER B 1 390 ? 8.172 35.375 -1.337 1 86.06 390 SER B O 1
ATOM 8002 N N . GLY B 1 391 ? 7.406 33.375 -0.681 1 87.88 391 GLY B N 1
ATOM 8003 C CA . GLY B 1 391 ? 8.648 32.688 -0.984 1 87.88 391 GLY B CA 1
ATOM 8004 C C . GLY B 1 391 ? 9.477 32.375 0.249 1 87.88 391 GLY B C 1
ATOM 8005 O O . GLY B 1 391 ? 10.594 31.859 0.142 1 87.88 391 GLY B O 1
ATOM 8006 N N . LYS B 1 392 ? 8.992 32.625 1.437 1 90.44 392 LYS B N 1
ATOM 8007 C CA . LYS B 1 392 ? 9.727 32.469 2.688 1 90.44 392 LYS B CA 1
ATOM 8008 C C . LYS B 1 392 ? 10.195 31.016 2.857 1 90.44 392 LYS B C 1
ATOM 8010 O O . LYS B 1 392 ? 11.375 30.766 3.1 1 90.44 392 LYS B O 1
ATOM 8015 N N . SER B 1 393 ? 9.289 30.047 2.693 1 86.81 393 SER B N 1
ATOM 8016 C CA . SER B 1 393 ? 9.625 28.641 2.871 1 86.81 393 SER B CA 1
ATOM 8017 C C . SER B 1 393 ? 10.617 28.172 1.812 1 86.81 393 SER B C 1
ATOM 8019 O O . SER B 1 393 ? 11.484 27.344 2.094 1 86.81 393 SER B O 1
ATOM 8021 N N . THR B 1 394 ? 10.453 28.656 0.606 1 89.19 394 THR B N 1
ATOM 8022 C CA . THR B 1 394 ? 11.391 28.328 -0.467 1 89.19 394 THR B CA 1
ATOM 8023 C C . THR B 1 394 ? 12.797 28.828 -0.136 1 89.19 394 THR B C 1
ATOM 8025 O O . THR B 1 394 ? 13.773 28.109 -0.369 1 89.19 394 THR B O 1
ATOM 8028 N N . LEU B 1 395 ? 12.828 30.016 0.374 1 93.88 395 LEU B N 1
ATOM 8029 C CA . LEU B 1 395 ? 14.125 30.578 0.754 1 93.88 395 LEU B CA 1
ATOM 8030 C C . LEU B 1 395 ? 14.805 29.703 1.798 1 93.88 395 LEU B C 1
ATOM 8032 O O . LEU B 1 395 ? 16.016 29.438 1.705 1 93.88 395 LEU B O 1
ATOM 8036 N N . ILE B 1 396 ? 14.078 29.203 2.773 1 93.06 396 ILE B N 1
ATOM 8037 C CA . ILE B 1 396 ? 14.625 28.375 3.838 1 93.06 396 ILE B CA 1
ATOM 8038 C C . ILE B 1 396 ? 15.117 27.047 3.254 1 93.06 396 ILE B C 1
ATOM 8040 O O . ILE B 1 396 ? 16.172 26.547 3.637 1 93.06 396 ILE B O 1
ATOM 8044 N N . LYS B 1 397 ? 14.383 26.484 2.365 1 91.75 397 LYS B N 1
ATOM 8045 C CA . LYS B 1 397 ? 14.781 25.219 1.745 1 91.75 397 LYS B CA 1
ATOM 8046 C C . LYS B 1 397 ? 16.094 25.375 0.974 1 91.75 397 LYS B C 1
ATOM 8048 O O . LYS B 1 397 ? 16.953 24.5 1.018 1 91.75 397 LYS B O 1
ATOM 8053 N N . ILE B 1 398 ? 16.188 26.484 0.284 1 93.12 398 ILE B N 1
ATOM 8054 C CA . ILE B 1 398 ? 17.391 26.75 -0.489 1 93.12 398 ILE B CA 1
ATOM 8055 C C . ILE B 1 398 ? 18.562 27.016 0.457 1 93.12 398 ILE B C 1
ATOM 8057 O O . ILE B 1 398 ? 19.672 26.484 0.246 1 93.12 398 ILE B O 1
ATOM 8061 N N . LEU B 1 399 ? 18.266 27.797 1.476 1 94.69 399 LEU B N 1
ATOM 8062 C CA . LEU B 1 399 ? 19.281 28.094 2.479 1 94.69 399 LEU B CA 1
ATOM 8063 C C . LEU B 1 399 ? 19.781 26.812 3.141 1 94.69 399 LEU B C 1
ATOM 8065 O O . LEU B 1 399 ? 20.953 26.719 3.535 1 94.69 399 LEU B O 1
ATOM 8069 N N . SER B 1 400 ? 18.938 25.812 3.213 1 94.25 400 SER B N 1
ATOM 8070 C CA . SER B 1 400 ? 19.266 24.531 3.855 1 94.25 400 SER B CA 1
ATOM 8071 C C . SER B 1 400 ? 20 23.609 2.898 1 94.25 400 SER B C 1
ATOM 8073 O O . SER B 1 400 ? 20.344 22.484 3.256 1 94.25 400 SER B O 1
ATOM 8075 N N . GLY B 1 401 ? 20.172 24 1.674 1 92.12 401 GLY B N 1
ATOM 8076 C CA . GLY B 1 401 ? 20.938 23.234 0.703 1 92.12 401 GLY B CA 1
ATOM 8077 C C . GLY B 1 401 ? 20.125 22.109 0.067 1 92.12 401 GLY B C 1
ATOM 8078 O O . GLY B 1 401 ? 20.688 21.141 -0.423 1 92.12 401 GLY B O 1
ATOM 8079 N N . LEU B 1 402 ? 18.875 22.281 0.082 1 90.56 402 LEU B N 1
ATOM 8080 C CA . LEU B 1 402 ? 18.016 21.203 -0.405 1 90.56 402 LEU B CA 1
ATOM 8081 C C . LEU B 1 402 ? 17.781 21.344 -1.905 1 90.56 402 LEU B C 1
ATOM 8083 O O . LEU B 1 402 ? 17.297 20.406 -2.547 1 90.56 402 LEU B O 1
ATOM 8087 N N . TYR B 1 403 ? 18.109 22.562 -2.467 1 89.5 403 TYR B N 1
ATOM 8088 C CA . TYR B 1 403 ? 17.953 22.781 -3.9 1 89.5 403 TYR B CA 1
ATOM 8089 C C . TYR B 1 403 ? 19.25 23.312 -4.5 1 89.5 403 TYR B C 1
ATOM 8091 O O . TYR B 1 403 ? 20.031 23.984 -3.814 1 89.5 403 TYR B O 1
ATOM 8099 N N . GLU B 1 404 ? 19.359 23.062 -5.762 1 86.19 404 GLU B N 1
ATOM 8100 C CA . GLU B 1 404 ? 20.5 23.625 -6.48 1 86.19 404 GLU B CA 1
ATOM 8101 C C . GLU B 1 404 ? 20.219 25.047 -6.926 1 86.19 404 GLU B C 1
ATOM 8103 O O . GLU B 1 404 ? 19.109 25.359 -7.367 1 86.19 404 GLU B O 1
ATOM 8108 N N . ILE B 1 405 ? 21.219 25.781 -6.719 1 88.56 405 ILE B N 1
ATOM 8109 C CA . ILE B 1 405 ? 21.109 27.203 -7.078 1 88.56 405 ILE B CA 1
ATOM 8110 C C . ILE B 1 405 ? 21.594 27.406 -8.508 1 88.56 405 ILE B C 1
ATOM 8112 O O . ILE B 1 405 ? 22.734 27.125 -8.828 1 88.56 405 ILE B O 1
ATOM 8116 N N . LYS B 1 406 ? 20.734 27.938 -9.367 1 87.19 406 LYS B N 1
ATOM 8117 C CA . LYS B 1 406 ? 21.094 28.172 -10.766 1 87.19 406 LYS B CA 1
ATOM 8118 C C . LYS B 1 406 ? 21.516 29.609 -10.992 1 87.19 406 LYS B C 1
ATOM 8120 O O . LYS B 1 406 ? 22.422 29.891 -11.797 1 87.19 406 LYS B O 1
ATOM 8125 N N . TYR B 1 407 ? 20.828 30.5 -10.32 1 93.5 407 TYR B N 1
ATOM 8126 C CA . TYR B 1 407 ? 21.109 31.922 -10.477 1 93.5 407 TYR B CA 1
ATOM 8127 C C . TYR B 1 407 ? 21.438 32.562 -9.133 1 93.5 407 TYR B C 1
ATOM 8129 O O . TYR B 1 407 ? 20.703 32.375 -8.156 1 93.5 407 TYR B O 1
ATOM 8137 N N . GLY B 1 408 ? 22.516 33.25 -9.086 1 94.81 408 GLY B N 1
ATOM 8138 C CA . GLY B 1 408 ? 23 33.812 -7.836 1 94.81 408 GLY B CA 1
ATOM 8139 C C . GLY B 1 408 ? 23.906 32.875 -7.055 1 94.81 408 GLY B C 1
ATOM 8140 O O . GLY B 1 408 ? 24.422 31.922 -7.609 1 94.81 408 GLY B O 1
ATOM 8141 N N . GLU B 1 409 ? 24.219 33.281 -5.832 1 95.25 409 GLU B N 1
ATOM 8142 C CA . GLU B 1 409 ? 25.078 32.406 -5.031 1 95.25 409 GLU B CA 1
ATOM 8143 C C . GLU B 1 409 ? 24.828 32.625 -3.539 1 95.25 409 GLU B C 1
ATOM 8145 O O . GLU B 1 409 ? 24.328 33.656 -3.129 1 95.25 409 GLU B O 1
ATOM 8150 N N . ILE B 1 410 ? 25.094 31.672 -2.828 1 96.38 410 ILE B N 1
ATOM 8151 C CA . ILE B 1 410 ? 25.109 31.703 -1.368 1 96.38 410 ILE B CA 1
ATOM 8152 C C . ILE B 1 410 ? 26.516 31.406 -0.856 1 96.38 410 ILE B C 1
ATOM 8154 O O . ILE B 1 410 ? 27.125 30.406 -1.25 1 96.38 410 ILE B O 1
ATOM 8158 N N . LEU B 1 411 ? 27 32.344 -0.089 1 96.94 411 LEU B N 1
ATOM 8159 C CA . LEU B 1 411 ? 28.328 32.188 0.482 1 96.94 411 LEU B CA 1
ATOM 8160 C C . LEU B 1 411 ? 28.25 31.844 1.969 1 96.94 411 LEU B C 1
ATOM 8162 O O . LEU B 1 411 ? 27.578 32.562 2.727 1 96.94 411 LEU B O 1
ATOM 8166 N N . ILE B 1 412 ? 28.938 30.797 2.35 1 97.12 412 ILE B N 1
ATOM 8167 C CA . ILE B 1 412 ? 29.078 30.422 3.75 1 97.12 412 ILE B CA 1
ATOM 8168 C C . ILE B 1 412 ? 30.5 30.719 4.23 1 97.12 412 ILE B C 1
ATOM 8170 O O . ILE B 1 412 ? 31.453 30.047 3.809 1 97.12 412 ILE B O 1
ATOM 8174 N N . ASN B 1 413 ? 30.609 31.594 5.148 1 96.88 413 ASN B N 1
ATOM 8175 C CA . ASN B 1 413 ? 31.938 32.062 5.555 1 96.88 413 ASN B CA 1
ATOM 8176 C C . ASN B 1 413 ? 32.781 32.438 4.352 1 96.88 413 ASN B C 1
ATOM 8178 O O . ASN B 1 413 ? 33.969 32.062 4.289 1 96.88 413 ASN B O 1
ATOM 8182 N N . GLY B 1 414 ? 32.156 32.906 3.332 1 94.75 414 GLY B N 1
ATOM 8183 C CA . GLY B 1 414 ? 32.875 33.375 2.15 1 94.75 414 GLY B CA 1
ATOM 8184 C C . GLY B 1 414 ? 33.031 32.281 1.092 1 94.75 414 GLY B C 1
ATOM 8185 O O . GLY B 1 414 ? 33.469 32.562 -0.026 1 94.75 414 GLY B O 1
ATOM 8186 N N . ILE B 1 415 ? 32.75 31.062 1.372 1 95.06 415 ILE B N 1
ATOM 8187 C CA . ILE B 1 415 ? 32.875 29.969 0.428 1 95.06 415 ILE B CA 1
ATOM 8188 C C . ILE B 1 415 ? 31.531 29.688 -0.239 1 95.06 415 ILE B C 1
ATOM 8190 O O . ILE B 1 415 ? 30.5 29.562 0.44 1 95.06 415 ILE B O 1
ATOM 8194 N N . PRO B 1 416 ? 31.547 29.547 -1.513 1 94.12 416 PRO B N 1
ATOM 8195 C CA . PRO B 1 416 ? 30.297 29.25 -2.193 1 94.12 416 PRO B CA 1
ATOM 8196 C C . PRO B 1 416 ? 29.688 27.922 -1.758 1 94.12 416 PRO B C 1
ATOM 8198 O O . PRO B 1 416 ? 30.406 26.922 -1.642 1 94.12 416 PRO B O 1
ATOM 8201 N N . LEU B 1 417 ? 28.406 27.891 -1.524 1 93.94 417 LEU B N 1
ATOM 8202 C CA . LEU B 1 417 ? 27.688 26.719 -1.066 1 93.94 417 LEU B CA 1
ATOM 8203 C C . LEU B 1 417 ? 27.859 25.562 -2.045 1 93.94 417 LEU B C 1
ATOM 8205 O O . LEU B 1 417 ? 27.938 24.391 -1.637 1 93.94 417 LEU B O 1
ATOM 8209 N N . LYS B 1 418 ? 28.016 25.859 -3.309 1 89.75 418 LYS B N 1
ATOM 8210 C CA . LYS B 1 418 ? 28.156 24.859 -4.355 1 89.75 418 LYS B CA 1
ATOM 8211 C C . LYS B 1 418 ? 29.453 24.078 -4.188 1 89.75 418 LYS B C 1
ATOM 8213 O O . LYS B 1 418 ? 29.578 22.953 -4.688 1 89.75 418 LYS B O 1
ATOM 8218 N N . LYS B 1 419 ? 30.391 24.625 -3.488 1 91.44 419 LYS B N 1
ATOM 8219 C CA . LYS B 1 419 ? 31.703 24 -3.309 1 91.44 419 LYS B CA 1
ATOM 8220 C C . LYS B 1 419 ? 31.812 23.359 -1.929 1 91.44 419 LYS B C 1
ATOM 8222 O O . LYS B 1 419 ? 32.844 22.797 -1.59 1 91.44 419 LYS B O 1
ATOM 8227 N N . ILE B 1 420 ? 30.828 23.406 -1.162 1 92.88 420 ILE B N 1
ATOM 8228 C CA . ILE B 1 420 ? 30.844 22.875 0.2 1 92.88 420 ILE B CA 1
ATOM 8229 C C . ILE B 1 420 ? 30.219 21.484 0.226 1 92.88 420 ILE B C 1
ATOM 8231 O O . ILE B 1 420 ? 29.266 21.219 -0.512 1 92.88 420 ILE B O 1
ATOM 8235 N N . ASP B 1 421 ? 30.828 20.672 1.057 1 91.94 421 ASP B N 1
ATOM 8236 C CA . ASP B 1 421 ? 30.203 19.375 1.314 1 91.94 421 ASP B CA 1
ATOM 8237 C C . ASP B 1 421 ? 28.859 19.547 2.02 1 91.94 421 ASP B C 1
ATOM 8239 O O . ASP B 1 421 ? 28.797 19.969 3.174 1 91.94 421 ASP B O 1
ATOM 8243 N N . ILE B 1 422 ? 27.875 19.125 1.41 1 91.12 422 ILE B N 1
ATOM 8244 C CA . ILE B 1 422 ? 26.516 19.406 1.862 1 91.12 422 ILE B CA 1
ATOM 8245 C C . ILE B 1 422 ? 26.234 18.656 3.164 1 91.12 422 ILE B C 1
ATOM 8247 O O . ILE B 1 422 ? 25.5 19.141 4.023 1 91.12 422 ILE B O 1
ATOM 8251 N N . GLU B 1 423 ? 26.812 17.516 3.326 1 89.56 423 GLU B N 1
ATOM 8252 C CA . GLU B 1 423 ? 26.609 16.766 4.562 1 89.56 423 GLU B CA 1
ATOM 8253 C C . GLU B 1 423 ? 27.234 17.5 5.754 1 89.56 423 GLU B C 1
ATOM 8255 O O . GLU B 1 423 ? 26.656 17.516 6.84 1 89.56 423 GLU B O 1
ATOM 8260 N N . ASP B 1 424 ? 28.391 18.031 5.469 1 92.44 424 ASP B N 1
ATOM 8261 C CA . ASP B 1 424 ? 29.031 18.828 6.508 1 92.44 424 ASP B CA 1
ATOM 8262 C C . ASP B 1 424 ? 28.219 20.062 6.848 1 92.44 424 ASP B C 1
ATOM 8264 O O . ASP B 1 424 ? 28.078 20.438 8.016 1 92.44 424 ASP B O 1
ATOM 8268 N N . TYR B 1 425 ? 27.75 20.672 5.828 1 94.56 425 TYR B N 1
ATOM 8269 C CA . TYR B 1 425 ? 26.891 21.844 6.004 1 94.56 425 TYR B CA 1
ATOM 8270 C C . TYR B 1 425 ? 25.672 21.5 6.848 1 94.56 425 TYR B C 1
ATOM 8272 O O . TYR B 1 425 ? 25.312 22.25 7.762 1 94.56 425 TYR B O 1
ATOM 8280 N N . HIS B 1 426 ? 25.125 20.375 6.641 1 94.12 426 HIS B N 1
ATOM 8281 C CA . HIS B 1 426 ? 23.922 19.938 7.34 1 94.12 426 HIS B CA 1
ATOM 8282 C C . HIS B 1 426 ? 24.219 19.656 8.805 1 94.12 426 HIS B C 1
ATOM 8284 O O . HIS B 1 426 ? 23.344 19.844 9.664 1 94.12 426 HIS B O 1
ATOM 8290 N N . THR B 1 427 ? 25.438 19.266 9.078 1 93.44 427 THR B N 1
ATOM 8291 C CA . THR B 1 427 ? 25.781 18.969 10.469 1 93.44 427 THR B CA 1
ATOM 8292 C C . THR B 1 427 ? 25.875 20.25 11.281 1 93.44 427 THR B C 1
ATOM 8294 O O . THR B 1 427 ? 25.812 20.219 12.516 1 93.44 427 THR B O 1
ATOM 8297 N N . LYS B 1 428 ? 25.938 21.359 10.602 1 95.38 428 LYS B N 1
ATOM 8298 C CA . LYS B 1 428 ? 26.125 22.625 11.289 1 95.38 428 LYS B CA 1
ATOM 8299 C C . LYS B 1 428 ? 24.828 23.438 11.312 1 95.38 428 LYS B C 1
ATOM 8301 O O . LYS B 1 428 ? 24.797 24.547 11.852 1 95.38 428 LYS B O 1
ATOM 8306 N N . MET B 1 429 ? 23.828 22.797 10.812 1 95.25 429 MET B N 1
ATOM 8307 C CA . MET B 1 429 ? 22.547 23.5 10.742 1 95.25 429 MET B CA 1
ATOM 8308 C C . MET B 1 429 ? 21.422 22.656 11.344 1 95.25 429 MET B C 1
ATOM 8310 O O . MET B 1 429 ? 21.391 21.438 11.164 1 95.25 429 MET B O 1
ATOM 8314 N N . SER B 1 430 ? 20.516 23.312 12.086 1 95.56 430 SER B N 1
ATOM 8315 C CA . SER B 1 430 ? 19.312 22.672 12.602 1 95.56 430 SER B CA 1
ATOM 8316 C C . SER B 1 430 ? 18.047 23.391 12.117 1 95.56 430 SER B C 1
ATOM 8318 O O . SER B 1 430 ? 17.891 24.594 12.336 1 95.56 430 SER B O 1
ATOM 8320 N N . VAL B 1 431 ? 17.25 22.656 11.414 1 94.88 431 VAL B N 1
ATOM 8321 C CA . VAL B 1 431 ? 16.062 23.266 10.812 1 94.88 431 VAL B CA 1
ATOM 8322 C C . VAL B 1 431 ? 14.812 22.531 11.273 1 94.88 431 VAL B C 1
ATOM 8324 O O . VAL B 1 431 ? 14.781 21.297 11.32 1 94.88 431 VAL B O 1
ATOM 8327 N N . LEU B 1 432 ? 13.859 23.234 11.734 1 92.56 432 LEU B N 1
ATOM 8328 C CA . LEU B 1 432 ? 12.516 22.719 11.969 1 92.56 432 LEU B CA 1
ATOM 8329 C C . LEU B 1 432 ? 11.539 23.266 10.938 1 92.56 432 LEU B C 1
ATOM 8331 O O . LEU B 1 432 ? 11.219 24.453 10.945 1 92.56 432 LEU B O 1
ATOM 8335 N N . PHE B 1 433 ? 11.094 22.406 10.117 1 89.19 433 PHE B N 1
ATOM 8336 C CA . PHE B 1 433 ? 10.164 22.797 9.07 1 89.19 433 PHE B CA 1
ATOM 8337 C C . PHE B 1 433 ? 8.734 22.828 9.602 1 89.19 433 PHE B C 1
ATOM 8339 O O . PHE B 1 433 ? 8.445 22.234 10.641 1 89.19 433 PHE B O 1
ATOM 8346 N N . GLN B 1 434 ? 7.941 23.531 8.844 1 79.44 434 GLN B N 1
ATOM 8347 C CA . GLN B 1 434 ? 6.52 23.594 9.172 1 79.44 434 GLN B CA 1
ATOM 8348 C C . GLN B 1 434 ? 5.895 22.203 9.172 1 79.44 434 GLN B C 1
ATOM 8350 O O . GLN B 1 434 ? 5.105 21.875 10.062 1 79.44 434 GLN B O 1
ATOM 8355 N N . ASP B 1 435 ? 6.297 21.406 8.195 1 81.56 435 ASP B N 1
ATOM 8356 C CA . ASP B 1 435 ? 5.785 20.047 8.055 1 81.56 435 ASP B CA 1
ATOM 8357 C C . ASP B 1 435 ? 6.762 19.031 8.641 1 81.56 435 ASP B C 1
ATOM 8359 O O . ASP B 1 435 ? 7.109 18.047 7.992 1 81.56 435 ASP B O 1
ATOM 8363 N N . PHE B 1 436 ? 7.082 19.219 9.93 1 88 436 PHE B N 1
ATOM 8364 C CA . PHE B 1 436 ? 8.039 18.312 10.562 1 88 436 PHE B CA 1
ATOM 8365 C C . PHE B 1 436 ? 7.488 16.906 10.625 1 88 436 PHE B C 1
ATOM 8367 O O . PHE B 1 436 ? 6.273 16.703 10.664 1 88 436 PHE B O 1
ATOM 8374 N N . VAL B 1 437 ? 8.398 15.961 10.641 1 89.81 437 VAL B N 1
ATOM 8375 C CA . VAL B 1 437 ? 8.031 14.547 10.617 1 89.81 437 VAL B CA 1
ATOM 8376 C C . VAL B 1 437 ? 7.723 14.07 12.031 1 89.81 437 VAL B C 1
ATOM 8378 O O . VAL B 1 437 ? 8.477 14.344 12.969 1 89.81 437 VAL B O 1
ATOM 8381 N N . LYS B 1 438 ? 6.621 13.469 12.242 1 89.44 438 LYS B N 1
ATOM 8382 C CA . LYS B 1 438 ? 6.273 12.758 13.469 1 89.44 438 LYS B CA 1
ATOM 8383 C C . LYS B 1 438 ? 6.75 11.312 13.414 1 89.44 438 LYS B C 1
ATOM 8385 O O . LYS B 1 438 ? 5.992 10.414 13.023 1 89.44 438 LYS B O 1
ATOM 8390 N N . TYR B 1 439 ? 7.992 11.078 13.828 1 91.75 439 TYR B N 1
ATOM 8391 C CA . TYR B 1 439 ? 8.57 9.742 13.719 1 91.75 439 TYR B CA 1
ATOM 8392 C C . TYR B 1 439 ? 7.887 8.766 14.672 1 91.75 439 TYR B C 1
ATOM 8394 O O . TYR B 1 439 ? 7.945 8.938 15.891 1 91.75 439 TYR B O 1
ATOM 8402 N N . GLU B 1 440 ? 7.262 7.754 14.102 1 89.31 440 GLU B N 1
ATOM 8403 C CA . GLU B 1 440 ? 6.691 6.68 14.906 1 89.31 440 GLU B CA 1
ATOM 8404 C C . GLU B 1 440 ? 7.777 5.738 15.422 1 89.31 440 GLU B C 1
ATOM 8406 O O . GLU B 1 440 ? 7.789 4.551 15.078 1 89.31 440 GLU B O 1
ATOM 8411 N N . LEU B 1 441 ? 8.656 6.238 16.172 1 92.88 441 LEU B N 1
ATOM 8412 C CA . LEU B 1 441 ? 9.82 5.562 16.75 1 92.88 441 LEU B CA 1
ATOM 8413 C C . LEU B 1 441 ? 9.969 5.895 18.234 1 92.88 441 LEU B C 1
ATOM 8415 O O . LEU B 1 441 ? 9.078 6.496 18.828 1 92.88 441 LEU B O 1
ATOM 8419 N N . THR B 1 442 ? 11.008 5.453 18.812 1 93.94 442 THR B N 1
ATOM 8420 C CA . THR B 1 442 ? 11.211 5.668 20.25 1 93.94 442 THR B CA 1
ATOM 8421 C C . THR B 1 442 ? 11.523 7.133 20.531 1 93.94 442 THR B C 1
ATOM 8423 O O . THR B 1 442 ? 11.914 7.879 19.641 1 93.94 442 THR B O 1
ATOM 8426 N N . LEU B 1 443 ? 11.273 7.523 21.75 1 95.56 443 LEU B N 1
ATOM 8427 C CA . LEU B 1 443 ? 11.625 8.875 22.188 1 95.56 443 LEU B CA 1
ATOM 8428 C C . LEU B 1 443 ? 13.094 9.164 21.922 1 95.56 443 LEU B C 1
ATOM 8430 O O . LEU B 1 443 ? 13.445 10.25 21.453 1 95.56 443 LEU B O 1
ATOM 8434 N N . LYS B 1 444 ? 13.938 8.18 22.188 1 95.69 444 LYS B N 1
ATOM 8435 C CA . LYS B 1 444 ? 15.375 8.32 21.969 1 95.69 444 LYS B CA 1
ATOM 8436 C C . LYS B 1 444 ? 15.672 8.617 20.5 1 95.69 444 LYS B C 1
ATOM 8438 O O . LYS B 1 444 ? 16.484 9.492 20.188 1 95.69 444 LYS B O 1
ATOM 8443 N N . GLU B 1 445 ? 15.023 7.938 19.625 1 95.06 445 GLU B N 1
ATOM 8444 C CA . GLU B 1 445 ? 15.234 8.125 18.203 1 95.06 445 GLU B CA 1
ATOM 8445 C C . GLU B 1 445 ? 14.727 9.484 17.734 1 95.06 445 GLU B C 1
ATOM 8447 O O . GLU B 1 445 ? 15.383 10.164 16.953 1 95.06 445 GLU B O 1
ATOM 8452 N N . ASN B 1 446 ? 13.562 9.852 18.219 1 95.81 446 ASN B N 1
ATOM 8453 C CA . ASN B 1 446 ? 12.969 11.133 17.844 1 95.81 446 ASN B CA 1
ATOM 8454 C C . ASN B 1 446 ? 13.891 12.297 18.188 1 95.81 446 ASN B C 1
ATOM 8456 O O . ASN B 1 446 ? 14.031 13.242 17.406 1 95.81 446 ASN B O 1
ATOM 8460 N N . ILE B 1 447 ? 14.5 12.234 19.344 1 96.12 447 ILE B N 1
ATOM 8461 C CA . ILE B 1 447 ? 15.367 13.328 19.766 1 96.12 447 ILE B CA 1
ATOM 8462 C C . ILE B 1 447 ? 16.781 13.125 19.203 1 96.12 447 ILE B C 1
ATOM 8464 O O . ILE B 1 447 ? 17.375 14.062 18.688 1 96.12 447 ILE B O 1
ATOM 8468 N N . GLY B 1 448 ? 17.234 11.898 19.234 1 95.12 448 GLY B N 1
ATOM 8469 C CA . GLY B 1 448 ? 18.594 11.57 18.828 1 95.12 448 GLY B CA 1
ATOM 8470 C C . GLY B 1 448 ? 18.844 11.797 17.344 1 95.12 448 GLY B C 1
ATOM 8471 O O . GLY B 1 448 ? 19.984 12.023 16.938 1 95.12 448 GLY B O 1
ATOM 8472 N N . PHE B 1 449 ? 17.828 11.797 16.547 1 94.56 449 PHE B N 1
ATOM 8473 C CA . PHE B 1 449 ? 17.953 12.047 15.125 1 94.56 449 PHE B CA 1
ATOM 8474 C C . PHE B 1 449 ? 18.5 13.445 14.859 1 94.56 449 PHE B C 1
ATOM 8476 O O . PHE B 1 449 ? 19.047 13.711 13.789 1 94.56 449 PHE B O 1
ATOM 8483 N N . GLY B 1 450 ? 18.266 14.297 15.805 1 94.75 450 GLY B N 1
ATOM 8484 C CA . GLY B 1 450 ? 18.812 15.633 15.656 1 94.75 450 GLY B CA 1
ATOM 8485 C C . GLY B 1 450 ? 20.328 15.648 15.484 1 94.75 450 GLY B C 1
ATOM 8486 O O . GLY B 1 450 ? 20.859 16.5 14.773 1 94.75 450 GLY B O 1
ATOM 8487 N N . ASP B 1 451 ? 20.984 14.805 16.203 1 94.44 451 ASP B N 1
ATOM 8488 C CA . ASP B 1 451 ? 22.422 14.586 16.094 1 94.44 451 ASP B CA 1
ATOM 8489 C C . ASP B 1 451 ? 22.781 13.117 16.297 1 94.44 451 ASP B C 1
ATOM 8491 O O . ASP B 1 451 ? 23 12.68 17.438 1 94.44 451 ASP B O 1
ATOM 8495 N N . ILE B 1 452 ? 22.984 12.438 15.258 1 92.12 452 ILE B N 1
ATOM 8496 C CA . ILE B 1 452 ? 23.141 10.992 15.281 1 92.12 452 ILE B CA 1
ATOM 8497 C C . ILE B 1 452 ? 24.469 10.633 15.961 1 92.12 452 ILE B C 1
ATOM 8499 O O . ILE B 1 452 ? 24.609 9.539 16.516 1 92.12 452 ILE B O 1
ATOM 8503 N N . LYS B 1 453 ? 25.438 11.531 15.93 1 91.06 453 LYS B N 1
ATOM 8504 C CA . LYS B 1 453 ? 26.734 11.289 16.562 1 91.06 453 LYS B CA 1
ATOM 8505 C C . LYS B 1 453 ? 26.594 11.266 18.078 1 91.06 453 LYS B C 1
ATOM 8507 O O . LYS B 1 453 ? 27.359 10.578 18.766 1 91.06 453 LYS B O 1
ATOM 8512 N N . GLU B 1 454 ? 25.578 11.992 18.547 1 93.69 454 GLU B N 1
ATOM 8513 C CA . GLU B 1 454 ? 25.344 12.07 19.984 1 93.69 454 GLU B CA 1
ATOM 8514 C C . GLU B 1 454 ? 24.109 11.273 20.375 1 93.69 454 GLU B C 1
ATOM 8516 O O . GLU B 1 454 ? 23.438 11.594 21.375 1 93.69 454 GLU B O 1
ATOM 8521 N N . PHE B 1 455 ? 23.844 10.273 19.672 1 92.88 455 PHE B N 1
ATOM 8522 C CA . PHE B 1 455 ? 22.625 9.492 19.812 1 92.88 455 PHE B CA 1
ATOM 8523 C C . PHE B 1 455 ? 22.5 8.922 21.219 1 92.88 455 PHE B C 1
ATOM 8525 O O . PHE B 1 455 ? 21.391 8.742 21.734 1 92.88 455 PHE B O 1
ATOM 8532 N N . ASN B 1 456 ? 23.625 8.688 21.922 1 92.81 456 ASN B N 1
ATOM 8533 C CA . ASN B 1 456 ? 23.609 8.008 23.219 1 92.81 456 ASN B CA 1
ATOM 8534 C C . ASN B 1 456 ? 23.719 9 24.375 1 92.81 456 ASN B C 1
ATOM 8536 O O . ASN B 1 456 ? 23.797 8.602 25.531 1 92.81 456 ASN B O 1
ATOM 8540 N N . SER B 1 457 ? 23.672 10.281 24.094 1 94.12 457 SER B N 1
ATOM 8541 C CA . SER B 1 457 ? 23.766 11.297 25.125 1 94.12 457 SER B CA 1
ATOM 8542 C C . SER B 1 457 ? 22.391 11.57 25.75 1 94.12 457 SER B C 1
ATOM 8544 O O . SER B 1 457 ? 21.844 12.672 25.609 1 94.12 457 SER B O 1
ATOM 8546 N N . THR B 1 458 ? 21.953 10.727 26.594 1 94 458 THR B N 1
ATOM 8547 C CA . THR B 1 458 ? 20.609 10.797 27.156 1 94 458 THR B CA 1
ATOM 8548 C C . THR B 1 458 ? 20.516 11.93 28.172 1 94 458 THR B C 1
ATOM 8550 O O . THR B 1 458 ? 19.438 12.5 28.375 1 94 458 THR B O 1
ATOM 8553 N N . ASP B 1 459 ? 21.625 12.25 28.734 1 94 459 ASP B N 1
ATOM 8554 C CA . ASP B 1 459 ? 21.609 13.344 29.703 1 94 459 ASP B CA 1
ATOM 8555 C C . ASP B 1 459 ? 21.297 14.672 29.031 1 94 459 ASP B C 1
ATOM 8557 O O . ASP B 1 459 ? 20.516 15.469 29.547 1 94 459 ASP B O 1
ATOM 8561 N N . ARG B 1 460 ? 21.906 14.875 27.938 1 94.31 460 ARG B N 1
ATOM 8562 C CA . ARG B 1 460 ? 21.625 16.094 27.188 1 94.31 460 ARG B CA 1
ATOM 8563 C C . ARG B 1 460 ? 20.172 16.125 26.703 1 94.31 460 ARG B C 1
ATOM 8565 O O . ARG B 1 460 ? 19.547 17.172 26.703 1 94.31 460 ARG B O 1
ATOM 8572 N N . MET B 1 461 ? 19.734 14.984 26.359 1 95.75 461 MET B N 1
ATOM 8573 C CA . MET B 1 461 ? 18.344 14.883 25.922 1 95.75 461 MET B CA 1
ATOM 8574 C C . MET B 1 461 ? 17.406 15.273 27.062 1 95.75 461 MET B C 1
ATOM 8576 O O . MET B 1 461 ? 16.422 15.984 26.844 1 95.75 461 MET B O 1
ATOM 8580 N N . LYS B 1 462 ? 17.719 14.766 28.25 1 95 462 LYS B N 1
ATOM 8581 C CA . LYS B 1 462 ? 16.906 15.062 29.422 1 95 462 LYS B CA 1
ATOM 8582 C C . LYS B 1 462 ? 16.859 16.562 29.688 1 95 462 LYS B C 1
ATOM 8584 O O . LYS B 1 462 ? 15.797 17.109 30.016 1 95 462 LYS B O 1
ATOM 8589 N N . GLU B 1 463 ? 17.922 17.203 29.562 1 93.12 463 GLU B N 1
ATOM 8590 C CA . GLU B 1 463 ? 18 18.641 29.812 1 93.12 463 GLU B CA 1
ATOM 8591 C C . GLU B 1 463 ? 17.125 19.422 28.844 1 93.12 463 GLU B C 1
ATOM 8593 O O . GLU B 1 463 ? 16.406 20.344 29.266 1 93.12 463 GLU B O 1
ATOM 8598 N N . ILE B 1 464 ? 17.203 19.062 27.594 1 92.38 464 ILE B N 1
ATOM 8599 C CA . ILE B 1 464 ? 16.438 19.766 26.578 1 92.38 464 ILE B CA 1
ATOM 8600 C C . ILE B 1 464 ? 14.945 19.531 26.781 1 92.38 464 ILE B C 1
ATOM 8602 O O . ILE B 1 464 ? 14.133 20.453 26.688 1 92.38 464 ILE B O 1
ATOM 8606 N N . LEU B 1 465 ? 14.609 18.312 27.109 1 93.38 465 LEU B N 1
ATOM 8607 C CA . LEU B 1 465 ? 13.211 17.953 27.328 1 93.38 465 LEU B CA 1
ATOM 8608 C C . LEU B 1 465 ? 12.656 18.688 28.547 1 93.38 465 LEU B C 1
ATOM 8610 O O . LEU B 1 465 ? 11.508 19.125 28.547 1 93.38 465 LEU B O 1
ATOM 8614 N N . ASP B 1 466 ? 13.461 18.766 29.531 1 90.38 466 ASP B N 1
ATOM 8615 C CA . ASP B 1 466 ? 13.039 19.5 30.719 1 90.38 466 ASP B CA 1
ATOM 8616 C C . ASP B 1 466 ? 12.828 20.984 30.406 1 90.38 466 ASP B C 1
ATOM 8618 O O . ASP B 1 466 ? 11.875 21.594 30.891 1 90.38 466 ASP B O 1
ATOM 8622 N N . LYS B 1 467 ? 13.648 21.547 29.594 1 86.5 467 LYS B N 1
ATOM 8623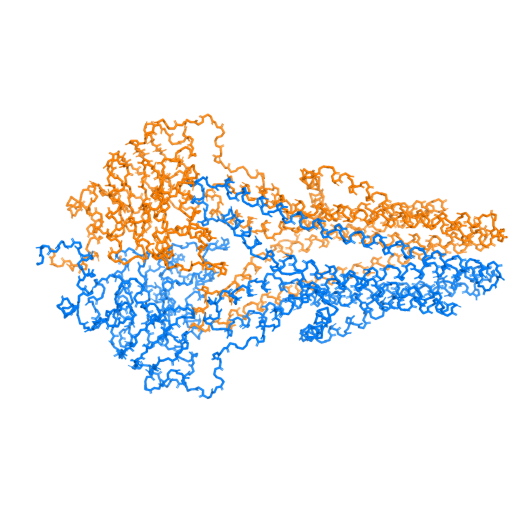 C CA . LYS B 1 467 ? 13.547 22.953 29.219 1 86.5 467 LYS B CA 1
ATOM 8624 C C . LYS B 1 467 ? 12.258 23.219 28.438 1 86.5 467 LYS B C 1
ATOM 8626 O O . LYS B 1 467 ? 11.672 24.297 28.562 1 86.5 467 LYS B O 1
ATOM 8631 N N . LEU B 1 468 ? 11.938 22.203 27.641 1 87.44 468 LEU B N 1
ATOM 8632 C CA . LEU B 1 468 ? 10.758 22.375 26.797 1 87.44 468 LEU B CA 1
ATOM 8633 C C . LEU B 1 468 ? 9.492 21.938 27.531 1 87.44 468 LEU B C 1
ATOM 8635 O O . LEU B 1 468 ? 8.414 21.875 26.938 1 87.44 468 LEU B O 1
ATOM 8639 N N . GLN B 1 469 ? 9.586 21.562 28.797 1 82.25 469 GLN B N 1
ATOM 8640 C CA . GLN B 1 469 ? 8.461 21.234 29.656 1 82.25 469 GLN B CA 1
ATOM 8641 C C . GLN B 1 469 ? 7.641 20.078 29.078 1 82.25 469 GLN B C 1
ATOM 8643 O O . GLN B 1 469 ? 6.422 20.188 28.938 1 82.25 469 GLN B O 1
ATOM 8648 N N . THR B 1 470 ? 8.305 19.016 28.812 1 87.31 470 THR B N 1
ATOM 8649 C CA . THR B 1 470 ? 7.648 17.859 28.203 1 87.31 470 THR B CA 1
ATOM 8650 C C . THR B 1 470 ? 7.344 16.797 29.266 1 87.31 470 THR B C 1
ATOM 8652 O O . THR B 1 470 ? 7.664 15.625 29.094 1 87.31 470 THR B O 1
ATOM 8655 N N . LYS B 1 471 ? 6.695 17.125 30.25 1 84.19 471 LYS B N 1
ATOM 8656 C CA . LYS B 1 471 ? 6.379 16.219 31.359 1 84.19 471 LYS B CA 1
ATOM 8657 C C . LYS B 1 471 ? 5.496 15.07 30.891 1 84.19 471 LYS B C 1
ATOM 8659 O O . LYS B 1 471 ? 5.516 13.984 31.484 1 84.19 471 LYS B O 1
ATOM 8664 N N . PHE B 1 472 ? 4.855 15.258 29.828 1 82.19 472 PHE B N 1
ATOM 8665 C CA . PHE B 1 472 ? 3.934 14.258 29.312 1 82.19 472 PHE B CA 1
ATOM 8666 C C . PHE B 1 472 ? 4.691 13.039 28.797 1 82.19 472 PHE B C 1
ATOM 8668 O O . PHE B 1 472 ? 4.102 11.977 28.594 1 82.19 472 PHE B O 1
ATOM 8675 N N . LEU B 1 473 ? 5.961 13.141 28.672 1 89.81 473 LEU B N 1
ATOM 8676 C CA . LEU B 1 473 ? 6.789 12.039 28.188 1 89.81 473 LEU B CA 1
ATOM 8677 C C . LEU B 1 473 ? 7.438 11.289 29.344 1 89.81 473 LEU B C 1
ATOM 8679 O O . LEU B 1 473 ? 8.172 10.328 29.141 1 89.81 473 LEU B O 1
ATOM 8683 N N . LYS B 1 474 ? 7.133 11.75 30.516 1 88.81 474 LYS B N 1
ATOM 8684 C CA . LYS B 1 474 ? 7.699 11.109 31.703 1 88.81 474 LYS B CA 1
ATOM 8685 C C . LYS B 1 474 ? 6.766 10.031 32.25 1 88.81 474 LYS B C 1
ATOM 8687 O O . LYS B 1 474 ? 5.543 10.18 32.219 1 88.81 474 LYS B O 1
ATOM 8692 N N . LYS B 1 475 ? 7.367 8.914 32.5 1 83.06 475 LYS B N 1
ATOM 8693 C CA . LYS B 1 475 ? 6.695 7.844 33.25 1 83.06 475 LYS B CA 1
ATOM 8694 C C . LYS B 1 475 ? 7.336 7.625 34.625 1 83.06 475 LYS B C 1
ATOM 8696 O O . LYS B 1 475 ? 8.539 7.379 34.719 1 83.06 475 LYS B O 1
ATOM 8701 N N . ASP B 1 476 ? 6.578 7.707 35.656 1 84.88 476 ASP B N 1
ATOM 8702 C CA . ASP B 1 476 ? 7.059 7.562 37.031 1 84.88 476 ASP B CA 1
ATOM 8703 C C . ASP B 1 476 ? 8.188 8.555 37.312 1 84.88 476 ASP B C 1
ATOM 8705 O O . ASP B 1 476 ? 9.203 8.188 37.906 1 84.88 476 ASP B O 1
ATOM 8709 N N . GLY B 1 477 ? 8.039 9.75 36.75 1 83.94 477 GLY B N 1
ATOM 8710 C CA . GLY B 1 477 ? 8.945 10.844 37.031 1 83.94 477 GLY B CA 1
ATOM 8711 C C . GLY B 1 477 ? 10.188 10.844 36.156 1 83.94 477 GLY B C 1
ATOM 8712 O O . GLY B 1 477 ? 11 11.766 36.219 1 83.94 477 GLY B O 1
ATOM 8713 N N . GLU B 1 478 ? 10.383 9.773 35.375 1 91.25 478 GLU B N 1
ATOM 8714 C CA . GLU B 1 478 ? 11.562 9.695 34.5 1 91.25 478 GLU B CA 1
ATOM 8715 C C . GLU B 1 478 ? 11.164 9.539 33.031 1 91.25 478 GLU B C 1
ATOM 8717 O O . GLU B 1 478 ? 10.102 8.984 32.719 1 91.25 478 GLU B O 1
ATOM 8722 N N . TYR B 1 479 ? 12.086 10.117 32.281 1 92.44 479 TYR B N 1
ATOM 8723 C CA . TYR B 1 479 ? 11.844 9.938 30.844 1 92.44 479 TYR B CA 1
ATOM 8724 C C . TYR B 1 479 ? 12.141 8.508 30.406 1 92.44 479 TYR B C 1
ATOM 8726 O O . TYR B 1 479 ? 13.164 7.938 30.797 1 92.44 479 TYR B O 1
ATOM 8734 N N . ASP B 1 480 ? 11.281 7.914 29.781 1 90.81 480 ASP B N 1
ATOM 8735 C CA . ASP B 1 480 ? 11.516 6.605 29.188 1 90.81 480 ASP B CA 1
ATOM 8736 C C . ASP B 1 480 ? 11.945 6.742 27.719 1 90.81 480 ASP B C 1
ATOM 8738 O O . ASP B 1 480 ? 11.102 6.82 26.828 1 90.81 480 ASP B O 1
ATOM 8742 N N . PHE B 1 481 ? 13.18 6.59 27.5 1 93.56 481 PHE B N 1
ATOM 8743 C CA . PHE B 1 481 ? 13.734 6.84 26.172 1 93.56 481 PHE B CA 1
ATOM 8744 C C . PHE B 1 481 ? 13.391 5.707 25.219 1 93.56 481 PHE B C 1
ATOM 8746 O O . PHE B 1 481 ? 13.484 5.863 24 1 93.56 481 PHE B O 1
ATOM 8753 N N . ASP B 1 482 ? 12.93 4.68 25.734 1 91.12 482 ASP B N 1
ATOM 8754 C CA . ASP B 1 482 ? 12.547 3.551 24.875 1 91.12 482 ASP B CA 1
ATOM 8755 C C . ASP B 1 482 ? 11.047 3.564 24.594 1 91.12 482 ASP B C 1
ATOM 8757 O O . ASP B 1 482 ? 10.539 2.705 23.875 1 91.12 482 ASP B O 1
ATOM 8761 N N . MET B 1 483 ? 10.469 4.59 25.047 1 90.94 483 MET B N 1
ATOM 8762 C CA . MET B 1 483 ? 9.031 4.723 24.844 1 90.94 483 MET B CA 1
ATOM 8763 C C . MET B 1 483 ? 8.711 4.902 23.359 1 90.94 483 MET B C 1
ATOM 8765 O O . MET B 1 483 ? 9.312 5.75 22.688 1 90.94 483 MET B O 1
ATOM 8769 N N . GLN B 1 484 ? 7.832 4.051 22.891 1 89.75 484 GLN B N 1
ATOM 8770 C CA . GLN B 1 484 ? 7.375 4.164 21.516 1 89.75 484 GLN B CA 1
ATOM 8771 C C . GLN B 1 484 ? 6.379 5.309 21.359 1 89.75 484 GLN B C 1
ATOM 8773 O O . GLN B 1 484 ? 5.41 5.402 22.109 1 89.75 484 GLN B O 1
ATOM 8778 N N . LEU B 1 485 ? 6.656 6.18 20.359 1 89.38 485 LEU B N 1
ATOM 8779 C CA . LEU B 1 485 ? 5.762 7.309 20.141 1 89.38 485 LEU B CA 1
ATOM 8780 C C . LEU B 1 485 ? 4.914 7.09 18.891 1 89.38 485 LEU B C 1
ATOM 8782 O O . LEU B 1 485 ? 5.34 6.406 17.953 1 89.38 485 LEU B O 1
ATOM 8786 N N . GLY B 1 486 ? 3.721 7.629 18.922 1 81.06 486 GLY B N 1
ATOM 8787 C CA . GLY B 1 486 ? 2.857 7.582 17.75 1 81.06 486 GLY B CA 1
ATOM 8788 C C . GLY B 1 486 ? 1.71 6.598 17.891 1 81.06 486 GLY B C 1
ATOM 8789 O O . GLY B 1 486 ? 1.648 5.848 18.875 1 81.06 486 GLY B O 1
ATOM 8790 N N . ASN B 1 487 ? 0.851 6.57 17.016 1 68.56 487 ASN B N 1
ATOM 8791 C CA . ASN B 1 487 ? -0.381 5.793 17.094 1 68.56 487 ASN B CA 1
ATOM 8792 C C . ASN B 1 487 ? -0.315 4.539 16.234 1 68.56 487 ASN B C 1
ATOM 8794 O O . ASN B 1 487 ? -1.228 3.713 16.25 1 68.56 487 ASN B O 1
ATOM 8798 N N . TRP B 1 488 ? 0.761 4.379 15.57 1 64.62 488 TRP B N 1
ATOM 8799 C CA . TRP B 1 488 ? 0.829 3.303 14.586 1 64.62 488 TRP B CA 1
ATOM 8800 C C . TRP B 1 488 ? 1.103 1.963 15.266 1 64.62 488 TRP B C 1
ATOM 8802 O O . TRP B 1 488 ? 0.768 0.908 14.719 1 64.62 488 TRP B O 1
ATOM 8812 N N . PHE B 1 489 ? 1.73 2.057 16.406 1 70.5 489 PHE B N 1
ATOM 8813 C CA . PHE B 1 489 ? 2.086 0.845 17.141 1 70.5 489 PHE B CA 1
ATOM 8814 C C . PHE B 1 489 ? 1.246 0.71 18.406 1 70.5 489 PHE B C 1
ATOM 8816 O O . PHE B 1 489 ? 0.894 1.712 19.031 1 70.5 489 PHE B O 1
ATOM 8823 N N . ASP B 1 490 ? 0.796 -0.449 18.75 1 66.81 490 ASP B N 1
ATOM 8824 C CA . ASP B 1 490 ? -0.096 -0.722 19.875 1 66.81 490 ASP B CA 1
ATOM 8825 C C . ASP B 1 490 ? 0.447 -0.117 21.172 1 66.81 490 ASP B C 1
ATOM 8827 O O . ASP B 1 490 ? -0.321 0.357 22 1 66.81 490 ASP B O 1
ATOM 8831 N N . ASP B 1 491 ? 1.679 -0.112 21.266 1 72.75 491 ASP B N 1
ATOM 8832 C CA . ASP B 1 491 ? 2.287 0.384 22.5 1 72.75 491 ASP B CA 1
ATOM 8833 C C . ASP B 1 491 ? 2.719 1.842 22.344 1 72.75 491 ASP B C 1
ATOM 8835 O O . ASP B 1 491 ? 3.422 2.379 23.203 1 72.75 491 ASP B O 1
ATOM 8839 N N . GLY B 1 492 ? 2.25 2.439 21.297 1 78 492 GLY B N 1
ATOM 8840 C CA . GLY B 1 492 ? 2.689 3.805 21.062 1 78 492 GLY B CA 1
ATOM 8841 C C . GLY B 1 492 ? 1.897 4.836 21.844 1 78 492 GLY B C 1
ATOM 8842 O O . GLY B 1 492 ? 0.684 4.695 22.016 1 78 492 GLY B O 1
ATOM 8843 N N . GLN B 1 493 ? 2.66 5.801 22.422 1 77.88 493 GLN B N 1
ATOM 8844 C CA . GLN B 1 493 ? 2.025 6.926 23.094 1 77.88 493 GLN B CA 1
ATOM 8845 C C . GLN B 1 493 ? 1.478 7.938 22.094 1 77.88 493 GLN B C 1
ATOM 8847 O O . GLN B 1 493 ? 2.225 8.469 21.266 1 77.88 493 GLN B O 1
ATOM 8852 N N . GLN B 1 494 ? 0.277 8.18 22.156 1 74.75 494 GLN B N 1
ATOM 8853 C CA . GLN B 1 494 ? -0.358 9.148 21.266 1 74.75 494 GLN B CA 1
ATOM 8854 C C . GLN B 1 494 ? -0.105 10.578 21.734 1 74.75 494 GLN B C 1
ATOM 8856 O O . GLN B 1 494 ? -0.256 10.875 22.922 1 74.75 494 GLN B O 1
ATOM 8861 N N . LEU B 1 495 ? 0.44 11.375 20.859 1 77.38 495 LEU B N 1
ATOM 8862 C CA . LEU B 1 495 ? 0.734 12.766 21.188 1 77.38 495 LEU B CA 1
ATOM 8863 C C . LEU B 1 495 ? -0.175 13.711 20.406 1 77.38 495 LEU B C 1
ATOM 8865 O O . LEU B 1 495 ? -0.582 13.414 19.281 1 77.38 495 LEU B O 1
ATOM 8869 N N . SER B 1 496 ? -0.523 14.758 21.062 1 69.75 496 SER B N 1
ATOM 8870 C CA . SER B 1 496 ? -1.211 15.844 20.375 1 69.75 496 SER B CA 1
ATOM 8871 C C . SER B 1 496 ? -0.269 16.578 19.422 1 69.75 496 SER B C 1
ATOM 8873 O O . SER B 1 496 ? 0.942 16.344 19.438 1 69.75 496 SER B O 1
ATOM 8875 N N . GLN B 1 497 ? -0.836 17.391 18.516 1 73.38 497 GLN B N 1
ATOM 8876 C CA . GLN B 1 497 ? -0.018 18.156 17.578 1 73.38 497 GLN B CA 1
ATOM 8877 C C . GLN B 1 497 ? 0.987 19.047 18.312 1 73.38 497 GLN B C 1
ATOM 8879 O O . GLN B 1 497 ? 2.143 19.156 17.891 1 73.38 497 GLN B O 1
ATOM 8884 N N . GLY B 1 498 ? 0.509 19.719 19.375 1 75.88 498 GLY B N 1
ATOM 8885 C CA . GLY B 1 498 ? 1.401 20.547 20.156 1 75.88 498 GLY B CA 1
ATOM 8886 C C . GLY B 1 498 ? 2.512 19.766 20.844 1 75.88 498 GLY B C 1
ATOM 8887 O O . GLY B 1 498 ? 3.645 20.25 20.938 1 75.88 498 GLY B O 1
ATOM 8888 N N . GLN B 1 499 ? 2.137 18.594 21.281 1 79.12 499 GLN B N 1
ATOM 8889 C CA . GLN B 1 499 ? 3.133 17.734 21.906 1 79.12 499 GLN B CA 1
ATOM 8890 C C . GLN B 1 499 ? 4.172 17.266 20.906 1 79.12 499 GLN B C 1
ATOM 8892 O O . GLN B 1 499 ? 5.363 17.203 21.203 1 79.12 499 GLN B O 1
ATOM 8897 N N . TRP B 1 500 ? 3.697 16.953 19.766 1 86.44 500 TRP B N 1
ATOM 8898 C CA . TRP B 1 500 ? 4.613 16.578 18.703 1 86.44 500 TRP B CA 1
ATOM 8899 C C . TRP B 1 500 ? 5.551 17.719 18.344 1 86.44 500 TRP B C 1
ATOM 8901 O O . TRP B 1 500 ? 6.719 17.5 18.016 1 86.44 500 TRP B O 1
ATOM 8911 N N . GLN B 1 501 ? 5.008 18.891 18.359 1 86.19 501 GLN B N 1
ATOM 8912 C CA . GLN B 1 501 ? 5.824 20.062 18.078 1 86.19 501 GLN B CA 1
ATOM 8913 C C . GLN B 1 501 ? 6.961 20.203 19.078 1 86.19 501 GLN B C 1
ATOM 8915 O O . GLN B 1 501 ? 8.086 20.547 18.719 1 86.19 501 GLN B O 1
ATOM 8920 N N . LYS B 1 502 ? 6.617 19.984 20.328 1 87.19 502 LYS B N 1
ATOM 8921 C CA . LYS B 1 502 ? 7.652 20.062 21.359 1 87.19 502 LYS B CA 1
ATOM 8922 C C . LYS B 1 502 ? 8.727 19 21.141 1 87.19 502 LYS B C 1
ATOM 8924 O O . LYS B 1 502 ? 9.914 19.266 21.328 1 87.19 502 LYS B O 1
ATOM 8929 N N . VAL B 1 503 ? 8.305 17.828 20.75 1 91.75 503 VAL B N 1
ATOM 8930 C CA . VAL B 1 503 ? 9.25 16.75 20.453 1 91.75 503 VAL B CA 1
ATOM 8931 C C . VAL B 1 503 ? 10.125 17.141 19.266 1 91.75 503 VAL B C 1
ATOM 8933 O O . VAL B 1 503 ? 11.344 16.922 19.297 1 91.75 503 VAL B O 1
ATOM 8936 N N . ALA B 1 504 ? 9.508 17.688 18.234 1 92.5 504 ALA B N 1
ATOM 8937 C CA . ALA B 1 504 ? 10.25 18.125 17.047 1 92.5 504 ALA B CA 1
ATOM 8938 C C . ALA B 1 504 ? 11.242 19.234 17.406 1 92.5 504 ALA B C 1
ATOM 8940 O O . ALA B 1 504 ? 12.352 19.281 16.859 1 92.5 504 ALA B O 1
ATOM 8941 N N . LEU B 1 505 ? 10.797 20.109 18.281 1 92.5 505 LEU B N 1
ATOM 8942 C CA . LEU B 1 505 ? 11.688 21.172 18.75 1 92.5 505 LEU B CA 1
ATOM 8943 C C . LEU B 1 505 ? 12.875 20.594 19.516 1 92.5 505 LEU B C 1
ATOM 8945 O O . LEU B 1 505 ? 14 21.062 19.359 1 92.5 505 LEU B O 1
ATOM 8949 N N . ALA B 1 506 ? 12.555 19.625 20.375 1 93.88 506 ALA B N 1
ATOM 8950 C CA . ALA B 1 506 ? 13.633 18.969 21.109 1 93.88 506 ALA B CA 1
ATOM 8951 C C . ALA B 1 506 ? 14.648 18.344 20.156 1 93.88 506 ALA B C 1
ATOM 8953 O O . ALA B 1 506 ? 15.852 18.406 20.406 1 93.88 506 ALA B O 1
ATOM 8954 N N . ARG B 1 507 ? 14.18 17.766 19.109 1 95.69 507 ARG B N 1
ATOM 8955 C CA . ARG B 1 507 ? 15.039 17.203 18.078 1 95.69 507 ARG B CA 1
ATOM 8956 C C . ARG B 1 507 ? 15.922 18.266 17.438 1 95.69 507 ARG B C 1
ATOM 8958 O O . ARG B 1 507 ? 17.125 18.078 17.281 1 95.69 507 ARG B O 1
ATOM 8965 N N . ALA B 1 508 ? 15.312 19.391 17.125 1 94.19 508 ALA B N 1
ATOM 8966 C CA . ALA B 1 508 ? 16.031 20.5 16.484 1 94.19 508 ALA B CA 1
ATOM 8967 C C . ALA B 1 508 ? 17.078 21.078 17.438 1 94.19 508 ALA B C 1
ATOM 8969 O O . ALA B 1 508 ? 18.156 21.469 17 1 94.19 508 ALA B O 1
ATOM 8970 N N . TYR B 1 509 ? 16.766 21.125 18.75 1 94.81 509 TYR B N 1
ATOM 8971 C CA . TYR B 1 509 ? 17.641 21.766 19.734 1 94.81 509 TYR B CA 1
ATOM 8972 C C . TYR B 1 509 ? 18.734 20.797 20.188 1 94.81 509 TYR B C 1
ATOM 8974 O O . TYR B 1 509 ? 19.703 21.219 20.812 1 94.81 509 TYR B O 1
ATOM 8982 N N . PHE B 1 510 ? 18.547 19.578 19.969 1 95.44 510 PHE B N 1
ATOM 8983 C CA . PHE B 1 510 ? 19.516 18.578 20.406 1 95.44 510 PHE B CA 1
ATOM 8984 C C . PHE B 1 510 ? 20.844 18.766 19.688 1 95.44 510 PHE B C 1
ATOM 8986 O O . PHE B 1 510 ? 21.906 18.516 20.266 1 95.44 510 PHE B O 1
ATOM 8993 N N . LYS B 1 511 ? 20.719 19.234 18.484 1 94.25 511 LYS B N 1
ATOM 8994 C CA . LYS B 1 511 ? 21.922 19.5 17.703 1 94.25 511 LYS B CA 1
ATOM 8995 C C . LYS B 1 511 ? 22.594 20.797 18.156 1 94.25 511 LYS B C 1
ATOM 8997 O O . LYS B 1 511 ? 21.922 21.812 18.344 1 94.25 511 LYS B O 1
ATOM 9002 N N . ASN B 1 512 ? 23.844 20.719 18.391 1 92.38 512 ASN B N 1
ATOM 9003 C CA . ASN B 1 512 ? 24.609 21.953 18.578 1 92.38 512 ASN B CA 1
ATOM 9004 C C . ASN B 1 512 ? 25.031 22.547 17.25 1 92.38 512 ASN B C 1
ATOM 9006 O O . ASN B 1 512 ? 26.156 22.312 16.781 1 92.38 512 ASN B O 1
ATOM 9010 N N . ALA B 1 513 ? 24.234 23.438 16.75 1 95.56 513 ALA B N 1
ATOM 9011 C CA . ALA B 1 513 ? 24.422 23.953 15.391 1 95.56 513 ALA B CA 1
ATOM 9012 C C . ALA B 1 513 ? 24.875 25.406 15.414 1 95.56 513 ALA B C 1
ATOM 9014 O O . ALA B 1 513 ? 24.766 26.078 16.438 1 95.56 513 ALA B O 1
ATOM 9015 N N . SER B 1 514 ? 25.422 25.844 14.281 1 96.81 514 SER B N 1
ATOM 9016 C CA . SER B 1 514 ? 25.812 27.234 14.094 1 96.81 514 SER B CA 1
ATOM 9017 C C . SER B 1 514 ? 24.625 28.078 13.648 1 96.81 514 SER B C 1
ATOM 9019 O O . SER B 1 514 ? 24.625 29.297 13.82 1 96.81 514 SER B O 1
ATOM 9021 N N . ILE B 1 515 ? 23.719 27.391 13.047 1 96.56 515 ILE B N 1
ATOM 9022 C CA . ILE B 1 515 ? 22.547 28.047 12.484 1 96.56 515 ILE B CA 1
ATOM 9023 C C . ILE B 1 515 ? 21.281 27.328 12.93 1 96.56 515 ILE B C 1
ATOM 9025 O O . ILE B 1 515 ? 21.188 26.109 12.82 1 96.56 515 ILE B O 1
ATOM 9029 N N . TYR B 1 516 ? 20.328 28.016 13.477 1 96.44 516 TYR B N 1
ATOM 9030 C CA . TYR B 1 516 ? 19.016 27.484 13.82 1 96.44 516 TYR B CA 1
ATOM 9031 C C . TYR B 1 516 ? 17.906 28.156 13 1 96.44 516 TYR B C 1
ATOM 9033 O O . TYR B 1 516 ? 17.844 29.375 12.922 1 96.44 516 TYR B O 1
ATOM 9041 N N . ILE B 1 517 ? 17.125 27.375 12.352 1 95.88 517 ILE B N 1
ATOM 9042 C CA . ILE B 1 517 ? 16.047 27.891 11.531 1 95.88 517 ILE B CA 1
ATOM 9043 C C . ILE B 1 517 ? 14.711 27.281 11.984 1 95.88 517 ILE B C 1
ATOM 9045 O O . ILE B 1 517 ? 14.594 26.062 12.109 1 95.88 517 ILE B O 1
ATOM 9049 N N . LEU B 1 518 ? 13.734 28.094 12.273 1 92.69 518 LEU B N 1
ATOM 9050 C CA . LEU B 1 518 ? 12.383 27.656 12.586 1 92.69 518 LEU B CA 1
ATOM 9051 C C . LEU B 1 518 ? 11.391 28.156 11.539 1 92.69 518 LEU B C 1
ATOM 9053 O O . LEU B 1 518 ? 11.219 29.359 11.367 1 92.69 518 LEU B O 1
ATOM 9057 N N . ASP B 1 519 ? 10.789 27.25 10.797 1 89.38 519 ASP B N 1
ATOM 9058 C CA . ASP B 1 519 ? 9.797 27.594 9.773 1 89.38 519 ASP B CA 1
ATOM 9059 C C . ASP B 1 519 ? 8.375 27.422 10.312 1 89.38 519 ASP B C 1
ATOM 9061 O O . ASP B 1 519 ? 7.797 26.344 10.227 1 89.38 519 ASP B O 1
ATOM 9065 N N . GLU B 1 520 ? 7.738 28.438 10.695 1 77.75 520 GLU B N 1
ATOM 9066 C CA . GLU B 1 520 ? 6.383 28.547 11.227 1 77.75 520 GLU B CA 1
ATOM 9067 C C . GLU B 1 520 ? 6.137 27.516 12.312 1 77.75 520 GLU B C 1
ATOM 9069 O O . GLU B 1 520 ? 5.191 26.719 12.227 1 77.75 520 GLU B O 1
ATOM 9074 N N . PRO B 1 521 ? 6.824 27.594 13.383 1 64.5 521 PRO B N 1
ATOM 9075 C CA . PRO B 1 521 ? 6.742 26.594 14.445 1 64.5 521 PRO B CA 1
ATOM 9076 C C . PRO B 1 521 ? 5.441 26.672 15.242 1 64.5 521 PRO B C 1
ATOM 9078 O O . PRO B 1 521 ? 5.18 25.828 16.094 1 64.5 521 PRO B O 1
ATOM 9081 N N . ASN B 1 522 ? 4.582 27.656 14.961 1 61.62 522 ASN B N 1
ATOM 9082 C CA . ASN B 1 522 ? 3.484 27.984 15.867 1 61.62 522 ASN B CA 1
ATOM 9083 C C . ASN B 1 522 ? 2.129 27.641 15.258 1 61.62 522 ASN B C 1
ATOM 9085 O O . ASN B 1 522 ? 1.086 27.953 15.836 1 61.62 522 ASN B O 1
ATOM 9089 N N . ALA B 1 523 ? 2.062 27.031 14.172 1 59.81 523 ALA B N 1
ATOM 9090 C CA . ALA B 1 523 ? 0.805 26.875 13.453 1 59.81 523 ALA B CA 1
ATOM 9091 C C . ALA B 1 523 ? -0.223 26.125 14.297 1 59.81 523 ALA B C 1
ATOM 9093 O O . ALA B 1 523 ? -1.421 26.406 14.219 1 59.81 523 ALA B O 1
ATOM 9094 N N . ALA B 1 524 ? 0.243 25.344 15.195 1 61.97 524 ALA B N 1
ATOM 9095 C CA . ALA B 1 524 ? -0.731 24.531 15.914 1 61.97 524 ALA B CA 1
ATOM 9096 C C . ALA B 1 524 ? -0.671 24.812 17.422 1 61.97 524 ALA B C 1
ATOM 9098 O O . ALA B 1 524 ? -1.269 24.078 18.203 1 61.97 524 ALA B O 1
ATOM 9099 N N . LEU B 1 525 ? -0.034 25.984 17.734 1 68.5 525 LEU B N 1
ATOM 9100 C CA . LEU B 1 525 ? 0.195 26.219 19.156 1 68.5 525 LEU B CA 1
ATOM 9101 C C . LEU B 1 525 ? -0.688 27.344 19.672 1 68.5 525 LEU B C 1
ATOM 9103 O O . LEU B 1 525 ? -1.064 28.234 18.906 1 68.5 525 LEU B O 1
ATOM 9107 N N . ASP B 1 526 ? -1.023 27.281 20.875 1 71.56 526 ASP B N 1
ATOM 9108 C CA . ASP B 1 526 ? -1.707 28.391 21.531 1 71.56 526 ASP B CA 1
ATOM 9109 C C . ASP B 1 526 ? -0.749 29.547 21.797 1 71.56 526 ASP B C 1
ATOM 9111 O O . ASP B 1 526 ? 0.468 29.391 21.656 1 71.56 526 ASP B O 1
ATOM 9115 N N . THR B 1 527 ? -1.298 30.594 22.141 1 72.19 527 THR B N 1
ATOM 9116 C CA . THR B 1 527 ? -0.557 31.844 22.266 1 72.19 527 THR B CA 1
ATOM 9117 C C . THR B 1 527 ? 0.514 31.734 23.344 1 72.19 527 THR B C 1
ATOM 9119 O O . THR B 1 527 ? 1.618 32.25 23.188 1 72.19 527 THR B O 1
ATOM 9122 N N . VAL B 1 528 ? 0.182 31.047 24.422 1 73.69 528 VAL B N 1
ATOM 9123 C CA . VAL B 1 528 ? 1.135 30.906 25.516 1 73.69 528 VAL B CA 1
ATOM 9124 C C . VAL B 1 528 ? 2.309 30.031 25.078 1 73.69 528 VAL B C 1
ATOM 9126 O O . VAL B 1 528 ? 3.469 30.406 25.281 1 73.69 528 VAL B O 1
ATOM 9129 N N . SER B 1 529 ? 2 28.984 24.547 1 75.5 529 SER B N 1
ATOM 9130 C CA . SER B 1 529 ? 3.029 28.062 24.062 1 75.5 529 SER B CA 1
ATOM 9131 C C . SER B 1 529 ? 3.891 28.719 22.984 1 75.5 529 SER B C 1
ATOM 9133 O O . SER B 1 529 ? 5.102 28.484 22.938 1 75.5 529 SER B O 1
ATOM 9135 N N . GLU B 1 530 ? 3.246 29.438 2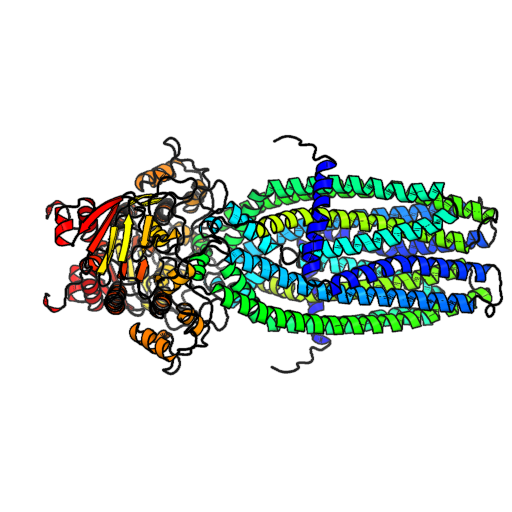2.188 1 78.75 530 GLU B N 1
ATOM 9136 C CA . GLU B 1 530 ? 3.977 30.141 21.125 1 78.75 530 GLU B CA 1
ATOM 9137 C C . GLU B 1 530 ? 5.031 31.078 21.719 1 78.75 530 GLU B C 1
ATOM 9139 O O . GLU B 1 530 ? 6.168 31.109 21.234 1 78.75 530 GLU B O 1
ATOM 9144 N N . ARG B 1 531 ? 4.605 31.828 22.656 1 78.12 531 ARG B N 1
ATOM 9145 C CA . ARG B 1 531 ? 5.543 32.75 23.297 1 78.12 531 ARG B CA 1
ATOM 9146 C C . ARG B 1 531 ? 6.719 32 23.906 1 78.12 531 ARG B C 1
ATOM 9148 O O . ARG B 1 531 ? 7.867 32.438 23.781 1 78.12 531 ARG B O 1
ATOM 9155 N N . GLU B 1 532 ? 6.402 30.922 24.547 1 80.31 532 GLU B N 1
ATOM 9156 C CA . GLU B 1 532 ? 7.445 30.125 25.172 1 80.31 532 GLU B CA 1
ATOM 9157 C C . GLU B 1 532 ? 8.422 29.578 24.141 1 80.31 532 GLU B C 1
ATOM 9159 O O . GLU B 1 532 ? 9.633 29.547 24.375 1 80.31 532 GLU B O 1
ATOM 9164 N N . ILE B 1 533 ? 7.965 29.188 23.094 1 82.62 533 ILE B N 1
ATOM 9165 C CA . ILE B 1 533 ? 8.781 28.609 22.031 1 82.62 533 ILE B CA 1
ATOM 9166 C C . ILE B 1 533 ? 9.75 29.672 21.5 1 82.62 533 ILE B C 1
ATOM 9168 O O . ILE B 1 533 ? 10.93 29.375 21.281 1 82.62 533 ILE B O 1
ATOM 9172 N N . PHE B 1 534 ? 9.234 30.859 21.312 1 85 534 PHE B N 1
ATOM 9173 C CA . PHE B 1 534 ? 10.102 31.906 20.781 1 85 534 PHE B CA 1
ATOM 9174 C C . PHE B 1 534 ? 11.117 32.344 21.812 1 85 534 PHE B C 1
ATOM 9176 O O . PHE B 1 534 ? 12.273 32.625 21.484 1 85 534 PHE B O 1
ATOM 9183 N N . ASP B 1 535 ? 10.664 32.375 23.062 1 84.5 535 ASP B N 1
ATOM 9184 C CA . ASP B 1 535 ? 11.617 32.688 24.125 1 84.5 535 ASP B CA 1
ATOM 9185 C C . ASP B 1 535 ? 12.742 31.656 24.172 1 84.5 535 ASP B C 1
ATOM 9187 O O . ASP B 1 535 ? 13.914 32 24.312 1 84.5 535 ASP B O 1
ATOM 9191 N N . ASP B 1 536 ? 12.391 30.453 24.094 1 85.88 536 ASP B N 1
ATOM 9192 C CA . ASP B 1 536 ? 13.383 29.375 24.078 1 85.88 536 ASP B CA 1
ATOM 9193 C C . ASP B 1 536 ? 14.297 29.484 22.859 1 85.88 536 ASP B C 1
ATOM 9195 O O . ASP B 1 536 ? 15.508 29.281 22.969 1 85.88 536 ASP B O 1
ATOM 9199 N N . PHE B 1 537 ? 13.734 29.781 21.781 1 88.69 537 PHE B N 1
ATOM 9200 C CA . PHE B 1 537 ? 14.492 29.938 20.547 1 88.69 537 PHE B CA 1
ATOM 9201 C C . PHE B 1 537 ? 15.531 31.047 20.688 1 88.69 537 PHE B C 1
ATOM 9203 O O . PHE B 1 537 ? 16.672 30.891 20.25 1 88.69 537 PHE B O 1
ATOM 9210 N N . PHE B 1 538 ? 15.102 32.125 21.328 1 89.5 538 PHE B N 1
ATOM 9211 C CA . PHE B 1 538 ? 16 33.25 21.484 1 89.5 538 PHE B CA 1
ATOM 9212 C C . PHE B 1 538 ? 17.141 32.906 22.422 1 89.5 538 PHE B C 1
ATOM 9214 O O . PHE B 1 538 ? 18.266 33.375 22.25 1 89.5 538 PHE B O 1
ATOM 9221 N N . GLU B 1 539 ? 16.859 32.062 23.297 1 88.69 539 GLU B N 1
ATOM 9222 C CA . GLU B 1 539 ? 17.906 31.641 24.219 1 88.69 539 GLU B CA 1
ATOM 9223 C C . GLU B 1 539 ? 18.891 30.672 23.562 1 88.69 539 GLU B C 1
ATOM 9225 O O . GLU B 1 539 ? 20.094 30.828 23.688 1 88.69 539 GLU B O 1
ATOM 9230 N N . ILE B 1 540 ? 18.375 29.734 22.875 1 87.88 540 ILE B N 1
ATOM 9231 C CA . ILE B 1 540 ? 19.188 28.688 22.281 1 87.88 540 ILE B CA 1
ATOM 9232 C C . ILE B 1 540 ? 20.047 29.25 21.156 1 87.88 540 ILE B C 1
ATOM 9234 O O . ILE B 1 540 ? 21.172 28.812 20.938 1 87.88 540 ILE B O 1
ATOM 9238 N N . SER B 1 541 ? 19.531 30.25 20.5 1 90.06 541 SER B N 1
ATOM 9239 C CA . SER B 1 541 ? 20.234 30.797 19.344 1 90.06 541 SER B CA 1
ATOM 9240 C C . SER B 1 541 ? 21.172 31.922 19.75 1 90.06 541 SER B C 1
ATOM 9242 O O . SER B 1 541 ? 21.703 32.625 18.891 1 90.06 541 SER B O 1
ATOM 9244 N N . LYS B 1 542 ? 21.297 32.125 21.031 1 91.5 542 LYS B N 1
ATOM 9245 C CA . LYS B 1 542 ? 22.234 33.156 21.484 1 91.5 542 LYS B CA 1
ATOM 9246 C C . LYS B 1 542 ? 23.641 32.844 20.984 1 91.5 542 LYS B C 1
ATOM 9248 O O . LYS B 1 542 ? 24.156 31.75 21.172 1 91.5 542 LYS B O 1
ATOM 9253 N N . GLY B 1 543 ? 24.234 33.75 20.375 1 93.25 543 GLY B N 1
ATOM 9254 C CA . GLY B 1 543 ? 25.578 33.625 19.844 1 93.25 543 GLY B CA 1
ATOM 9255 C C . GLY B 1 543 ? 25.641 32.844 18.562 1 93.25 543 GLY B C 1
ATOM 9256 O O . GLY B 1 543 ? 26.719 32.469 18.094 1 93.25 543 GLY B O 1
ATOM 9257 N N . LYS B 1 544 ? 24.578 32.438 18.062 1 96.31 544 LYS B N 1
ATOM 9258 C CA . LYS B 1 544 ? 24.453 31.703 16.797 1 96.31 544 LYS B CA 1
ATOM 9259 C C . LYS B 1 544 ? 23.609 32.469 15.789 1 96.31 544 LYS B C 1
ATOM 9261 O O . LYS B 1 544 ? 23.125 33.562 16.094 1 96.31 544 LYS B O 1
ATOM 9266 N N . ILE B 1 545 ? 23.516 31.984 14.578 1 96.5 545 ILE B N 1
ATOM 9267 C CA . ILE B 1 545 ? 22.609 32.562 13.594 1 96.5 545 ILE B CA 1
ATOM 9268 C C . ILE B 1 545 ? 21.203 31.984 13.781 1 96.5 545 ILE B C 1
ATOM 9270 O O . ILE B 1 545 ? 21 30.781 13.648 1 96.5 545 ILE B O 1
ATOM 9274 N N . GLY B 1 546 ? 20.266 32.812 14.203 1 95.94 546 GLY B N 1
ATOM 9275 C CA . GLY B 1 546 ? 18.891 32.375 14.383 1 95.94 546 GLY B CA 1
ATOM 9276 C C . GLY B 1 546 ? 17.938 32.969 13.375 1 95.94 546 GLY B C 1
ATOM 9277 O O . GLY B 1 546 ? 17.859 34.188 13.242 1 95.94 546 GLY B O 1
ATOM 9278 N N . ILE B 1 547 ? 17.266 32.156 12.594 1 95.94 547 ILE B N 1
ATOM 9279 C CA . ILE B 1 547 ? 16.281 32.594 11.609 1 95.94 547 ILE B CA 1
ATOM 9280 C C . ILE B 1 547 ? 14.922 31.969 11.922 1 95.94 547 ILE B C 1
ATOM 9282 O O . ILE B 1 547 ? 14.828 30.766 12.195 1 95.94 547 ILE B O 1
ATOM 9286 N N . PHE B 1 548 ? 13.852 32.719 11.938 1 93.5 548 PHE B N 1
ATOM 9287 C CA . PHE B 1 548 ? 12.531 32.125 12.133 1 93.5 548 PHE B CA 1
ATOM 9288 C C . PHE B 1 548 ? 11.5 32.844 11.258 1 93.5 548 PHE B C 1
ATOM 9290 O O . PHE B 1 548 ? 11.641 34.031 10.945 1 93.5 548 PHE B O 1
ATOM 9297 N N . ILE B 1 549 ? 10.617 32.062 10.75 1 90.38 549 ILE B N 1
ATOM 9298 C CA . ILE B 1 549 ? 9.477 32.562 9.984 1 90.38 549 ILE B CA 1
ATOM 9299 C C . ILE B 1 549 ? 8.242 32.625 10.891 1 90.38 549 ILE B C 1
ATOM 9301 O O . ILE B 1 549 ? 7.957 31.672 11.625 1 90.38 549 ILE B O 1
ATOM 9305 N N . SER B 1 550 ? 7.594 33.719 10.938 1 79.25 550 SER B N 1
ATOM 9306 C CA . SER B 1 550 ? 6.363 33.844 11.719 1 79.25 550 SER B CA 1
ATOM 9307 C C . SER B 1 550 ? 5.316 34.688 10.969 1 79.25 550 SER B C 1
ATOM 9309 O O . SER B 1 550 ? 5.66 35.625 10.242 1 79.25 550 SER B O 1
ATOM 9311 N N . HIS B 1 551 ? 4.188 34.312 11.117 1 70.44 551 HIS B N 1
ATOM 9312 C CA . HIS B 1 551 ? 3.092 35.125 10.586 1 70.44 551 HIS B CA 1
ATOM 9313 C C . HIS B 1 551 ? 2.619 36.156 11.602 1 70.44 551 HIS B C 1
ATOM 9315 O O . HIS B 1 551 ? 1.853 37.062 11.266 1 70.44 551 HIS B O 1
ATOM 9321 N N . ARG B 1 552 ? 3.158 36.031 12.719 1 71.88 552 ARG B N 1
ATOM 9322 C CA . ARG B 1 552 ? 2.791 36.969 13.781 1 71.88 552 ARG B CA 1
ATOM 9323 C C . ARG B 1 552 ? 3.891 38 14.016 1 71.88 552 ARG B C 1
ATOM 9325 O O . ARG B 1 552 ? 5.059 37.625 14.188 1 71.88 552 ARG B O 1
ATOM 9332 N N . LEU B 1 553 ? 3.494 39.156 14.078 1 79.56 553 LEU B N 1
ATOM 9333 C CA . LEU B 1 553 ? 4.469 40.25 14.117 1 79.56 553 LEU B CA 1
ATOM 9334 C C . LEU B 1 553 ? 4.984 40.469 15.531 1 79.56 553 LEU B C 1
ATOM 9336 O O . LEU B 1 553 ? 6.055 41.031 15.727 1 79.56 553 LEU B O 1
ATOM 9340 N N . ASN B 1 554 ? 4.262 39.938 16.516 1 76.44 554 ASN B N 1
ATOM 9341 C CA . ASN B 1 554 ? 4.707 40.156 17.891 1 76.44 554 ASN B CA 1
ATOM 9342 C C . ASN B 1 554 ? 6.035 39.469 18.156 1 76.44 554 ASN B C 1
ATOM 9344 O O . ASN B 1 554 ? 6.891 40 18.875 1 76.44 554 ASN B O 1
ATOM 9348 N N . ALA B 1 555 ? 6.188 38.281 17.656 1 78.81 555 ALA B N 1
ATOM 9349 C CA . ALA B 1 555 ? 7.461 37.594 17.797 1 78.81 555 ALA B CA 1
ATOM 9350 C C . ALA B 1 555 ? 8.547 38.25 16.969 1 78.81 555 ALA B C 1
ATOM 9352 O O . ALA B 1 555 ? 9.711 38.312 17.391 1 78.81 555 ALA B O 1
ATOM 9353 N N . ALA B 1 556 ? 8.141 38.781 15.867 1 87.31 556 ALA B N 1
ATOM 9354 C CA . ALA B 1 556 ? 9.078 39.438 14.969 1 87.31 556 ALA B CA 1
ATOM 9355 C C . ALA B 1 556 ? 9.656 40.688 15.594 1 87.31 556 ALA B C 1
ATOM 9357 O O . ALA B 1 556 ? 10.797 41.062 15.32 1 87.31 556 ALA B O 1
ATOM 9358 N N . LYS B 1 557 ? 8.875 41.312 16.453 1 88.44 557 LYS B N 1
ATOM 9359 C CA . LYS B 1 557 ? 9.305 42.562 17.094 1 88.44 557 LYS B CA 1
ATOM 9360 C C . LYS B 1 557 ? 10.555 42.344 17.938 1 88.44 557 LYS B C 1
ATOM 9362 O O . LYS B 1 557 ? 11.336 43.25 18.141 1 88.44 557 LYS B O 1
ATOM 9367 N N . LYS B 1 558 ? 10.797 41.156 18.375 1 85.19 558 LYS B N 1
ATOM 9368 C CA . LYS B 1 558 ? 11.914 40.844 19.266 1 85.19 558 LYS B CA 1
ATOM 9369 C C . LYS B 1 558 ? 13.172 40.5 18.469 1 85.19 558 LYS B C 1
ATOM 9371 O O . LYS B 1 558 ? 14.25 40.344 19.031 1 85.19 558 LYS B O 1
ATOM 9376 N N . ALA B 1 559 ? 13.086 40.438 17.234 1 91.88 559 ALA B N 1
ATOM 9377 C CA . ALA B 1 559 ? 14.227 40.062 16.391 1 91.88 559 ALA B CA 1
ATOM 9378 C C . ALA B 1 559 ? 15.164 41.281 16.219 1 91.88 559 ALA B C 1
ATOM 9380 O O . ALA B 1 559 ? 14.75 42.406 16.391 1 91.88 559 ALA B O 1
ATOM 9381 N N . ASP B 1 560 ? 16.422 40.969 15.93 1 92.75 560 ASP B N 1
ATOM 9382 C CA . ASP B 1 560 ? 17.422 42 15.656 1 92.75 560 ASP B CA 1
ATOM 9383 C C . ASP B 1 560 ? 17.188 42.625 14.273 1 92.75 560 ASP B C 1
ATOM 9385 O O . ASP B 1 560 ? 17.547 43.781 14.039 1 92.75 560 ASP B O 1
ATOM 9389 N N . LYS B 1 561 ? 16.672 41.812 13.445 1 94.19 561 LYS B N 1
ATOM 9390 C CA . LYS B 1 561 ? 16.406 42.188 12.062 1 94.19 561 LYS B CA 1
ATOM 9391 C C . LYS B 1 561 ? 15.172 41.5 11.516 1 94.19 561 LYS B C 1
ATOM 9393 O O . LYS B 1 561 ? 14.969 40.312 11.734 1 94.19 561 LYS B O 1
ATOM 9398 N N . ILE B 1 562 ? 14.312 42.344 10.906 1 95.88 562 ILE B N 1
ATOM 9399 C CA . ILE B 1 562 ? 13.117 41.781 10.258 1 95.88 562 ILE B CA 1
ATOM 9400 C C . ILE B 1 562 ? 13.242 41.938 8.742 1 95.88 562 ILE B C 1
ATOM 9402 O O . ILE B 1 562 ? 13.57 43 8.234 1 95.88 562 ILE B O 1
ATOM 9406 N N . ILE B 1 563 ? 13.07 40.875 8.078 1 96.12 563 ILE B N 1
ATOM 9407 C CA . ILE B 1 563 ? 13.07 40.875 6.617 1 96.12 563 ILE B CA 1
ATOM 9408 C C . ILE B 1 563 ? 11.656 40.656 6.098 1 96.12 563 ILE B C 1
ATOM 9410 O O . ILE B 1 563 ? 11.023 39.625 6.414 1 96.12 563 ILE B O 1
ATOM 9414 N N . VAL B 1 564 ? 11.188 41.594 5.305 1 95.88 564 VAL B N 1
ATOM 9415 C CA . VAL B 1 564 ? 9.836 41.5 4.754 1 95.88 564 VAL B CA 1
ATOM 9416 C C . VAL B 1 564 ? 9.898 41.062 3.297 1 95.88 564 VAL B C 1
ATOM 9418 O O . VAL B 1 564 ? 10.594 41.656 2.48 1 95.88 564 VAL B O 1
ATOM 9421 N N . MET B 1 565 ? 9.234 39.969 3.049 1 94.12 565 MET B N 1
ATOM 9422 C CA . MET B 1 565 ? 9.211 39.438 1.692 1 94.12 565 MET B CA 1
ATOM 9423 C C . MET B 1 565 ? 7.816 39.531 1.086 1 94.12 565 MET B C 1
ATOM 9425 O O . MET B 1 565 ? 6.816 39.375 1.785 1 94.12 565 MET B O 1
ATOM 9429 N N . ASP B 1 566 ? 7.781 39.844 -0.183 1 93.12 566 ASP B N 1
ATOM 9430 C CA . ASP B 1 566 ? 6.543 39.906 -0.948 1 93.12 566 ASP B CA 1
ATOM 9431 C C . ASP B 1 566 ? 6.773 39.531 -2.406 1 93.12 566 ASP B C 1
ATOM 9433 O O . ASP B 1 566 ? 7.715 40 -3.041 1 93.12 566 ASP B O 1
ATOM 9437 N N . ASP B 1 567 ? 5.965 38.688 -2.838 1 90.69 567 ASP B N 1
ATOM 9438 C CA . ASP B 1 567 ? 5.98 38.25 -4.23 1 90.69 567 ASP B CA 1
ATOM 9439 C C . ASP B 1 567 ? 7.387 37.812 -4.656 1 90.69 567 ASP B C 1
ATOM 9441 O O . ASP B 1 567 ? 7.867 38.25 -5.711 1 90.69 567 ASP B O 1
ATOM 9445 N N . GLY B 1 568 ? 8.055 37.219 -3.801 1 93.44 568 GLY B N 1
ATOM 9446 C CA . GLY B 1 568 ? 9.352 36.625 -4.117 1 93.44 568 GLY B CA 1
ATOM 9447 C C . GLY B 1 568 ? 10.5 37.594 -3.979 1 93.44 568 GLY B C 1
ATOM 9448 O O . GLY B 1 568 ? 11.633 37.281 -4.336 1 93.44 568 GLY B O 1
ATOM 9449 N N . ARG B 1 569 ? 10.219 38.812 -3.516 1 96 569 ARG B N 1
ATOM 9450 C CA . ARG B 1 569 ? 11.242 39.812 -3.369 1 96 569 ARG B CA 1
ATOM 9451 C C . ARG B 1 569 ? 11.32 40.312 -1.928 1 96 569 ARG B C 1
ATOM 9453 O O . ARG B 1 569 ? 10.359 40.188 -1.17 1 96 569 ARG B O 1
ATOM 9460 N N . VAL B 1 570 ? 12.508 40.781 -1.601 1 96.62 570 VAL B N 1
ATOM 9461 C CA . VAL B 1 570 ? 12.656 41.5 -0.33 1 96.62 570 VAL B CA 1
ATOM 9462 C C . VAL B 1 570 ? 12.211 42.938 -0.487 1 96.62 570 VAL B C 1
ATOM 9464 O O . VAL B 1 570 ? 12.812 43.719 -1.248 1 96.62 570 VAL B O 1
ATOM 9467 N N . VAL B 1 571 ? 11.227 43.312 0.236 1 96.25 571 VAL B N 1
ATOM 9468 C CA . VAL B 1 571 ? 10.641 44.625 0.021 1 96.25 571 VAL B CA 1
ATOM 9469 C C . VAL B 1 571 ? 10.977 45.531 1.197 1 96.25 571 VAL B C 1
ATOM 9471 O O . VAL B 1 571 ? 10.797 46.75 1.116 1 96.25 571 VAL B O 1
ATOM 9474 N N . GLY B 1 572 ? 11.445 44.969 2.268 1 95.69 572 GLY B N 1
ATOM 9475 C CA . GLY B 1 572 ? 11.828 45.75 3.43 1 95.69 572 GLY B CA 1
ATOM 9476 C C . GLY B 1 572 ? 12.773 45.031 4.367 1 95.69 572 GLY B C 1
ATOM 9477 O O . GLY B 1 572 ? 12.711 43.781 4.48 1 95.69 572 GLY B O 1
ATOM 9478 N N . MET B 1 573 ? 13.664 45.812 5.008 1 95.44 573 MET B N 1
ATOM 9479 C CA . MET B 1 573 ? 14.586 45.281 6.004 1 95.44 573 MET B CA 1
ATOM 9480 C C . MET B 1 573 ? 14.852 46.281 7.109 1 95.44 573 MET B C 1
ATOM 9482 O O . MET B 1 573 ? 15.125 47.469 6.828 1 95.44 573 MET B O 1
ATOM 9486 N N . GLY B 1 574 ? 14.656 45.812 8.312 1 94.12 574 GLY B N 1
ATOM 9487 C CA . GLY B 1 574 ? 14.938 46.719 9.422 1 94.12 574 GLY B CA 1
ATOM 9488 C C . GLY B 1 574 ? 14.234 46.312 10.711 1 94.12 574 GLY B C 1
ATOM 9489 O O . GLY B 1 574 ? 13.891 45.156 10.891 1 94.12 574 GLY B O 1
ATOM 9490 N N . LYS B 1 575 ? 14.164 47.188 11.641 1 94.06 575 LYS B N 1
ATOM 9491 C CA . LYS B 1 575 ? 13.477 46.938 12.906 1 94.06 575 LYS B CA 1
ATOM 9492 C C . LYS B 1 575 ? 11.992 47.281 12.797 1 94.06 575 LYS B C 1
ATOM 9494 O O . LYS B 1 575 ? 11.547 47.844 11.805 1 94.06 575 LYS B O 1
ATOM 9499 N N . HIS B 1 576 ? 11.297 46.875 13.758 1 92.19 576 HIS B N 1
ATOM 9500 C CA . HIS B 1 576 ? 9.844 47.031 13.773 1 92.19 576 HIS B CA 1
ATOM 9501 C C . HIS B 1 576 ? 9.43 48.469 13.531 1 92.19 576 HIS B C 1
ATOM 9503 O O . HIS B 1 576 ? 8.617 48.75 12.648 1 92.19 576 HIS B O 1
ATOM 9509 N N . GLU B 1 577 ? 10.102 49.344 14.242 1 91.75 577 GLU B N 1
ATOM 9510 C CA . GLU B 1 577 ? 9.727 50.75 14.188 1 91.75 577 GLU B CA 1
ATOM 9511 C C . GLU B 1 577 ? 10.016 51.344 12.812 1 91.75 577 GLU B C 1
ATOM 9513 O O . GLU B 1 577 ? 9.227 52.125 12.281 1 91.75 577 GLU B O 1
ATOM 9518 N N . ASP B 1 578 ? 11.086 50.938 12.242 1 94.12 578 ASP B N 1
ATOM 9519 C CA . ASP B 1 578 ? 11.492 51.438 10.938 1 94.12 578 ASP B CA 1
ATOM 9520 C C . ASP B 1 578 ? 10.57 50.906 9.836 1 94.12 578 ASP B C 1
ATOM 9522 O O . ASP B 1 578 ? 10.188 51.656 8.93 1 94.12 578 ASP B O 1
ATOM 9526 N N . LEU B 1 579 ? 10.18 49.719 9.938 1 94.31 579 LEU B N 1
ATOM 9527 C CA . LEU B 1 579 ? 9.383 49.062 8.914 1 94.31 579 LEU B CA 1
ATOM 9528 C C . LEU B 1 579 ? 7.941 49.562 8.945 1 94.31 579 LEU B C 1
ATOM 9530 O O . LEU B 1 579 ? 7.27 49.594 7.91 1 94.31 579 LEU B O 1
ATOM 9534 N N . LEU B 1 580 ? 7.461 49.938 10.109 1 92.56 580 LEU B N 1
ATOM 9535 C CA . LEU B 1 580 ? 6.113 50.469 10.234 1 92.56 580 LEU B CA 1
ATOM 9536 C C . LEU B 1 580 ? 5.992 51.812 9.5 1 92.56 580 LEU B C 1
ATOM 9538 O O . LEU B 1 580 ? 4.906 52.188 9.062 1 92.56 580 LEU B O 1
ATOM 9542 N N . LYS B 1 581 ? 7.133 52.406 9.305 1 93 581 LYS B N 1
ATOM 9543 C CA . LYS B 1 581 ? 7.129 53.719 8.672 1 93 581 LYS B CA 1
ATOM 9544 C C . LYS B 1 581 ? 7.449 53.625 7.184 1 93 581 LYS B C 1
ATOM 9546 O O . LYS B 1 581 ? 6.914 54.375 6.371 1 93 581 LYS B O 1
ATOM 9551 N N . ASN B 1 582 ? 8.242 52.656 6.805 1 93.69 582 ASN B N 1
ATOM 9552 C CA . ASN B 1 582 ? 8.852 52.75 5.48 1 93.69 582 ASN B CA 1
ATOM 9553 C C . ASN B 1 582 ? 8.43 51.562 4.602 1 93.69 582 ASN B C 1
ATOM 9555 O O . ASN B 1 582 ? 8.773 51.531 3.418 1 93.69 582 ASN B O 1
ATOM 9559 N N . CYS B 1 583 ? 7.715 50.625 5.121 1 94.62 583 CYS B N 1
ATOM 9560 C CA . CYS B 1 583 ? 7.375 49.438 4.348 1 94.62 583 CYS B CA 1
ATOM 9561 C C . CYS B 1 583 ? 5.867 49.219 4.324 1 94.62 583 CYS B C 1
ATOM 9563 O O . CYS B 1 583 ? 5.277 48.812 5.332 1 94.62 583 CYS B O 1
ATOM 9565 N N . LEU B 1 584 ? 5.289 49.312 3.182 1 93.25 584 LEU B N 1
ATOM 9566 C CA . LEU B 1 584 ? 3.84 49.25 3.025 1 93.25 584 LEU B CA 1
ATOM 9567 C C . LEU B 1 584 ? 3.338 47.844 3.336 1 93.25 584 LEU B C 1
ATOM 9569 O O . LEU B 1 584 ? 2.289 47.688 3.965 1 93.25 584 LEU B O 1
ATOM 9573 N N . VAL B 1 585 ? 4.039 46.875 2.939 1 91.81 585 VAL B N 1
ATOM 9574 C CA . VAL B 1 585 ? 3.639 45.5 3.154 1 91.81 585 VAL B CA 1
ATOM 9575 C C . VAL B 1 585 ? 3.617 45.188 4.648 1 91.81 585 VAL B C 1
ATOM 9577 O O . VAL B 1 585 ? 2.682 44.562 5.148 1 91.81 585 VAL B O 1
ATOM 9580 N N . TYR B 1 586 ? 4.578 45.656 5.281 1 92.06 586 TYR B N 1
ATOM 9581 C CA . TYR B 1 586 ? 4.672 45.438 6.723 1 92.06 586 TYR B CA 1
ATOM 9582 C C . TYR B 1 586 ? 3.539 46.156 7.453 1 92.06 586 TYR B C 1
ATOM 9584 O O . TYR B 1 586 ? 2.963 45.594 8.398 1 92.06 586 TYR B O 1
ATOM 9592 N N . GLN B 1 587 ? 3.23 47.312 6.988 1 91.06 587 GLN B N 1
ATOM 9593 C CA . GLN B 1 587 ? 2.137 48.062 7.574 1 91.06 587 GLN B CA 1
ATOM 9594 C C . GLN B 1 587 ? 0.805 47.344 7.414 1 91.06 587 GLN B C 1
ATOM 9596 O O . GLN B 1 587 ? 0.008 47.281 8.352 1 91.06 587 GLN B O 1
ATOM 9601 N N . THR B 1 588 ? 0.666 46.844 6.289 1 87.31 588 THR B N 1
ATOM 9602 C CA . THR B 1 588 ? -0.571 46.125 6 1 87.31 588 THR B CA 1
ATOM 9603 C C . THR B 1 588 ? -0.704 44.906 6.891 1 87.31 588 THR B C 1
ATOM 9605 O O . THR B 1 588 ? -1.789 44.594 7.398 1 87.31 588 THR B O 1
ATOM 9608 N N . LEU B 1 589 ? 0.364 44.219 7.043 1 86.19 589 LEU B N 1
ATOM 9609 C CA . LEU B 1 589 ? 0.36 43.031 7.887 1 86.19 589 LEU B CA 1
ATOM 9610 C C . LEU B 1 589 ? 0.071 43.375 9.344 1 86.19 589 LEU B C 1
ATOM 9612 O O . LEU B 1 589 ? -0.679 42.688 10.023 1 86.19 589 LEU B O 1
ATOM 9616 N N . TYR B 1 590 ? 0.676 44.438 9.703 1 84.56 590 TYR B N 1
ATOM 9617 C CA . TYR B 1 590 ? 0.504 44.875 11.078 1 84.56 590 TYR B CA 1
ATOM 9618 C C . TYR B 1 590 ? -0.931 45.312 11.328 1 84.56 590 TYR B C 1
ATOM 9620 O O . TYR B 1 590 ? -1.509 45 12.375 1 84.56 590 TYR B O 1
ATOM 9628 N N . GLN B 1 591 ? -1.491 46 10.414 1 81.56 591 GLN B N 1
ATOM 9629 C CA . GLN B 1 591 ? -2.871 46.469 10.531 1 81.56 591 GLN B CA 1
ATOM 9630 C C . GLN B 1 591 ? -3.842 45.281 10.562 1 81.56 591 GLN B C 1
ATOM 9632 O O . GLN B 1 591 ? -4.84 45.312 11.289 1 81.56 591 GLN B O 1
ATOM 9637 N N . ALA B 1 592 ? -3.539 44.406 9.766 1 77.56 592 ALA B N 1
ATOM 9638 C CA . ALA B 1 592 ? -4.387 43.219 9.719 1 77.56 592 ALA B CA 1
ATOM 9639 C C . ALA B 1 592 ? -4.34 42.469 11.047 1 77.56 592 ALA B C 1
ATOM 9641 O O . ALA B 1 592 ? -5.34 41.875 11.469 1 77.56 592 ALA B O 1
ATOM 9642 N N . GLU B 1 593 ? -3.215 42.438 11.641 1 75.69 593 GLU B N 1
ATOM 9643 C CA . GLU B 1 593 ? -3.047 41.688 12.898 1 75.69 593 GLU B CA 1
ATOM 9644 C C . GLU B 1 593 ? -3.74 42.406 14.047 1 75.69 593 GLU B C 1
ATOM 9646 O O . GLU B 1 593 ? -4.312 41.781 14.938 1 75.69 593 GLU B O 1
ATOM 9651 N N . THR B 1 594 ? -3.699 43.75 14.086 1 70.38 594 THR B N 1
ATOM 9652 C CA . THR B 1 594 ? -4.234 44.531 15.195 1 70.38 594 THR B CA 1
ATOM 9653 C C . THR B 1 594 ? -5.688 44.906 14.938 1 70.38 594 THR B C 1
ATOM 9655 O O . THR B 1 594 ? -6.348 45.469 15.812 1 70.38 594 THR B O 1
ATOM 9658 N N . TYR B 1 595 ? -6.367 44.312 13.906 1 61.5 595 TYR B N 1
ATOM 9659 C CA . TYR B 1 595 ? -7.73 44.688 13.523 1 61.5 595 TYR B CA 1
ATOM 9660 C C . TYR B 1 595 ? -7.957 46.188 13.656 1 61.5 595 TYR B C 1
ATOM 9662 O O . TYR B 1 595 ? -9.07 46.625 13.953 1 61.5 595 TYR B O 1
ATOM 9670 N N . GLU B 1 596 ? -6.953 47.031 13.867 1 54.25 596 GLU B N 1
ATOM 9671 C CA . GLU B 1 596 ? -7.133 48.469 13.977 1 54.25 596 GLU B CA 1
ATOM 9672 C C . GLU B 1 596 ? -7.633 49.062 12.664 1 54.25 596 GLU B C 1
ATOM 9674 O O . GLU B 1 596 ? -7.211 48.656 11.586 1 54.25 596 GLU B O 1
ATOM 9679 N N . ASN B 1 597 ? -8.93 49.5 12.594 1 47.03 597 ASN B N 1
ATOM 9680 C CA . ASN B 1 597 ? -9.484 50.188 11.445 1 47.03 597 ASN B CA 1
ATOM 9681 C C . ASN B 1 597 ? -8.578 51.344 11.008 1 47.03 597 ASN B C 1
ATOM 9683 O O . ASN B 1 597 ? -7.828 51.906 11.812 1 47.03 597 ASN B O 1
ATOM 9687 N N . GLU B 1 598 ? -8.352 51.5 9.711 1 44.59 598 GLU B N 1
ATOM 9688 C CA . GLU B 1 598 ? -7.617 52.594 9.117 1 44.59 598 GLU B CA 1
ATOM 9689 C C . GLU B 1 598 ? -7.832 53.875 9.898 1 44.59 598 GLU B C 1
ATOM 9691 O O . GLU B 1 598 ? -6.938 54.719 9.969 1 44.59 598 GLU B O 1
ATOM 9696 N N . GLU B 1 599 ? -9 54.188 10.305 1 40.62 599 GLU B N 1
ATOM 9697 C CA . GLU B 1 599 ? -9.328 55.5 10.805 1 40.62 599 GLU B CA 1
ATOM 9698 C C . GLU B 1 599 ? -8.594 55.812 12.109 1 40.62 599 GLU B C 1
ATOM 9700 O O . GLU B 1 599 ? -8.539 56.938 12.547 1 40.62 599 GLU B O 1
ATOM 9705 N N . ASP B 1 600 ? -8.289 54.938 12.812 1 40.28 600 ASP B N 1
ATOM 9706 C CA . ASP B 1 600 ? -7.711 55.281 14.102 1 40.28 600 ASP B CA 1
ATOM 9707 C C . ASP B 1 600 ? -6.195 55.469 13.992 1 40.28 600 ASP B C 1
ATOM 9709 O O . ASP B 1 600 ? -5.512 55.625 15.008 1 40.28 600 ASP B O 1
ATOM 9713 N N . MET B 1 601 ? -5.543 55.219 13.008 1 37.16 601 MET B N 1
ATOM 9714 C CA . MET B 1 601 ? -4.152 55.625 12.875 1 37.16 601 MET B CA 1
ATOM 9715 C C . MET B 1 601 ? -4.062 57.062 12.328 1 37.16 601 MET B C 1
ATOM 9717 O O . MET B 1 601 ? -4.789 57.406 11.391 1 37.16 601 MET B O 1
#

Radius of gyration: 37.05 Å; Cα contacts (8 Å, |Δi|>4): 1745; chains: 2; bounding box: 75×120×77 Å

Nearest PDB structures (foldseek):
  4ayx-assembly1_A  TM=8.116E-01  e=3.896E-25  Homo sapiens
  7pru-assembly1_B  TM=7.892E-01  e=8.710E-25  Thermochaetoides thermophila DSM 1495
  7pqx-assembly1_A  TM=7.359E-01  e=2.912E-24  Thermochaetoides thermophila DSM 1495
  7psl-assembly1_A  TM=7.049E-01  e=1.332E-25  Saccharomyces cerevisiae S288C
  8t4h-assembly1_B  TM=8.408E-01  e=6.220E-22  Homo sapiens

Organism: NCBI:txid1796616

Solvent-accessible surface area (backbone atoms only — not comparable to full-atom values): 62523 Å² total; per-residue (Å²): 140,79,86,74,77,80,51,76,64,57,53,50,53,52,57,61,46,47,60,59,52,49,50,59,57,33,68,71,39,53,69,60,47,53,50,44,51,51,34,29,52,53,46,14,46,36,64,48,53,38,40,54,32,49,20,54,31,44,37,36,60,70,70,62,54,54,64,84,76,46,37,49,61,35,49,53,48,29,52,51,45,48,50,50,37,52,50,40,46,51,52,36,48,49,55,52,52,50,47,44,51,53,46,29,56,50,51,51,49,50,51,40,55,50,44,68,64,46,49,58,65,46,44,69,30,55,69,50,40,49,50,48,52,55,45,67,72,40,51,65,49,40,61,50,51,30,51,50,24,51,48,49,32,49,18,25,50,42,30,26,49,54,29,40,50,61,41,35,75,76,42,51,71,64,32,50,54,64,52,48,52,46,58,58,48,38,58,52,46,50,53,51,46,47,53,53,46,50,52,55,58,71,37,46,67,59,51,48,50,47,50,48,53,49,50,47,42,66,38,58,76,35,40,66,56,39,60,46,34,65,43,57,67,58,53,52,49,53,44,50,56,55,48,52,54,49,46,52,54,50,46,53,52,48,49,54,52,48,53,49,50,52,53,52,50,51,53,49,46,52,52,46,49,54,52,50,50,52,40,51,55,36,34,74,72,61,76,41,54,71,18,53,42,54,37,49,51,52,30,52,49,47,34,54,54,24,38,50,48,33,41,53,23,51,38,48,30,52,66,34,39,60,53,46,50,51,49,50,53,55,71,61,54,70,51,88,75,74,70,81,63,93,52,41,74,76,78,80,72,59,48,33,39,38,35,42,49,28,35,43,54,57,90,97,48,68,73,41,32,48,59,34,65,50,75,46,44,52,51,38,36,36,21,42,35,53,55,78,80,14,31,66,70,58,50,51,41,44,73,68,62,55,52,86,77,85,39,53,48,43,25,50,69,79,40,50,53,88,48,38,32,62,70,55,54,25,66,35,40,26,67,40,52,66,72,60,72,82,63,72,39,27,45,41,53,50,31,21,42,36,29,61,90,52,48,82,46,58,65,61,49,50,53,47,38,58,74,66,64,50,64,86,59,40,56,96,88,34,73,48,51,75,38,38,31,28,66,90,45,95,77,25,46,74,67,54,72,52,52,46,47,51,48,49,48,37,9,35,62,59,31,86,42,28,31,42,36,37,34,43,82,45,54,74,46,31,42,58,57,36,52,50,51,52,52,50,49,56,58,71,29,57,73,16,26,23,39,35,36,46,78,50,63,73,68,37,56,72,31,74,30,32,38,32,29,46,82,14,25,73,72,39,75,38,42,62,74,54,33,61,73,74,19,70,68,54,36,52,47,49,37,41,63,64,68,55,60,75,82,77,108,138,78,85,73,74,81,50,75,63,57,54,50,51,52,57,61,46,45,60,58,52,49,50,58,56,33,68,71,40,52,69,60,48,54,51,44,52,52,34,30,54,53,45,14,46,35,63,46,53,39,41,54,32,49,19,52,32,44,38,35,59,70,70,63,54,54,62,83,75,44,38,48,60,34,48,54,50,30,52,51,46,50,49,53,37,51,52,39,46,50,51,35,50,48,54,50,52,50,47,44,52,53,46,29,54,50,50,51,47,50,54,40,53,51,44,68,64,48,47,60,67,47,47,70,31,55,69,49,39,49,49,50,53,54,43,66,72,40,50,68,49,39,63,52,51,31,51,50,24,51,48,50,32,52,18,26,48,42,30,25,50,55,30,40,50,61,43,35,75,77,42,51,72,64,32,50,54,65,54,47,53,46,57,57,48,39,58,53,48,50,52,51,46,48,53,53,46,51,52,54,59,72,36,46,68,58,50,49,50,46,49,49,51,50,48,48,42,65,36,56,75,36,40,65,56,38,62,46,36,65,42,58,66,58,52,52,50,53,43,51,55,56,48,53,54,51,46,52,54,50,46,53,52,48,50,55,52,48,55,49,51,49,51,51,50,50,54,50,47,53,53,46,48,52,52,50,51,51,40,50,53,35,34,75,72,62,77,41,53,73,17,52,45,54,38,49,52,50,31,50,48,48,36,53,55,25,38,51,50,34,43,54,22,51,39,47,32,55,65,35,39,60,53,47,49,51,48,49,52,55,70,61,54,71,50,87,76,74,71,82,61,94,52,41,73,78,78,80,71,60,46,35,40,38,36,41,49,28,34,42,54,57,91,96,46,68,72,41,32,48,59,34,67,51,76,48,45,52,50,38,34,35,22,42,34,55,54,79,81,14,32,65,68,59,51,51,43,43,74,68,62,58,51,85,76,84,38,53,48,42,25,49,66,80,40,51,54,91,46,37,32,62,69,57,52,25,66,36,41,28,68,39,53,66,73,60,72,82,64,73,38,27,47,41,53,50,32,20,42,36,31,62,91,52,47,82,47,58,68,62,50,50,55,47,38,56,73,66,64,50,65,86,59,39,56,94,87,35,75,48,51,76,39,36,33,28,66,88,44,94,77,26,46,74,65,52,73,53,53,46,48,50,46,48,48,37,8,35,62,59,30,87,43,29,31,41,38,36,36,42,82,45,53,74,44,32,42,59,58,38,51,50,51,50,53,50,48,56,58,72,29,58,72,16,25,24,40,36,35,45,78,48,62,72,67,38,56,74,32,72,30,31,38,33,29,45,81,13,25,73,71,39,76,38,42,60,75,56,33,62,72,73,22,70,68,54,36,52,47,50,36,41,63,63,68,56,58,76,81,78,109

pLDDT: mean 84.68, std 10.92, range [25.7, 97.56]

Sequence (1202 aa):
MERNRIGIKDILIALKQLPKTVSIIMHVSKGLFFLIILFSVVAGVFPVITLILSQELINCLVQGKNFFDGTFIMFVLYLLASFAGELIIEAKGFIEGKFQYLLQYRLNYLVMEKCTDLSLEDFENSEMYDRIEKITGEIAYRPFQIFLAIINLLTSAITMISSAILLFSWNPYISIVLLVVPIVSVLYFLKIGQQEFDIIWNRAKDERKTWYLSYLLTHDFSYKEISLLNIKDYLLGNFIKISNRFIEQNIKILKKKTVFNIIYEMIMQVVSGLIIGEAIISAYAGDILVGNVMSYIRSVGLVQSNSQAIMANIYTIYNSSLYMDMLFEFLKYCGKGKITGNMKKIEGEITTIDIKNLSFSYKNKKETLKDISISFQKGEKIALVGPNGSGKSTLIKILSGLYEIKYGEILINGIPLKKIDIEDYHTKMSVLFQDFVKYELTLKENIGFGDIKEFNSTDRMKEILDKLQTKFLKKDGEYDFDMQLGNWFDDGQQLSQGQWQKVALARAYFKNASIYILDEPNAALDTVSEREIFDDFFEISKGKIGIFISHRLNAAKKADKIIVMDDGRVVGMGKHEDLLKNCLVYQTLYQAETYENEEDMMERNRIGIKDILIALKQLPKTVSIIMHVSKGLFFLIILFSVVAGVFPVITLILSQELINCLVQGKNFFDGTFIMFVLYLLASFAGELIIEAKGFIEGKFQYLLQYRLNYLVMEKCTDLSLEDFENSEMYDRIEKITGEIAYRPFQIFLAIINLLTSAITMISSAILLFSWNPYISIVLLVVPIVSVLYFLKIGQQEFDIIWNRAKDERKTWYLSYLLTHDFSYKEISLLNIKDYLLGNFIKISNRFIEQNIKILKKKTVFNIIYEMIMQVVSGLIIGEAIISAYAGDILVGNVMSYIRSVGLVQSNSQAIMANIYTIYNSSLYMDMLFEFLKYCGKGKITGNMKKIEGEITTIDIKNLSFSYKNKKETLKDISISFQKGEKIALVGPNGSGKSTLIKILSGLYEIKYGEILINGIPLKKIDIEDYHTKMSVLFQDFVKYELTLKENIGFGDIKEFNSTDRMKEILDKLQTKFLKKDGEYDFDMQLGNWFDDGQQLSQGQWQKVALARAYFKNASIYILDEPNAALDTVSEREIFDDFFEISKGKIGIFISHRLNAAKKADKIIVMDDGRVVGMGKHEDLLKNCLVYQTLYQAETYENEEDM

Secondary structure (DSSP, 8-state):
-------HHHHHHHHHTHHHHHHHHHHH-HHHHHHHHHHHHHHHHHHHHHHHHHHHHHHHHHTT--GGGTHHHHHHHHHHHHHHHHHHHHHHHHHHHHHHHHHHHHHHHHHHHHHHHS-HHHHH-HHHHHHHHHHHHHTTTHHHHHHHHHHHHHHHHHHHHHHHHHHHTT-HHHHHHHHHHHHHHHHHHHHHHHHHHHHHHHTHHHHHHHHHHHHHHHSHHHHHHHHHHT-HHHHHHHHHHHHHHHHHHHHHHHHHHHHHHHHHHHHHHHHHHHHHHHHHHHHHTTSS-HHHHHHHHHHHHHHHHHHHHHHHHHHHHHHHHHHHHHHHHHHH---TT---S-PBPPPS---EEEEEEEEEE-TTS-EEEEEEEEEEETT-EEEEE--TTSSHHHHHHHHTT-S---EEEEEETTEEGGGB-HHHHHHTEEEE-TT-----SBHHHHHHTT-GGGTT-HHHHHHHHHHTT-GGGEETTEE-TT-BBSSSSTTPBP--HHHHHHHHHHHHHHS--SEEEEESTTTT--HHHHHHHHHHHHHHTTTSEEEEE-S-HHHHTTSSEEEEEETTEEEEEE-HHHHHHH-HHHHHHHHHHHT--GGG-/-------HHHHHHHHHTHHHHHHHHHHH-HHHHHHHHHHHHHHHHHHHHHHHHHHHHHHHHHTT--GGGTHHHHHHHHHHHHHHHHHHHHHHHHHHHHHHHHHHHHHHHHHHHHHHHS-HHHHH-HHHHHHHHHHHHHTTTHHHHHHHHHHHHHHHHHHHHHHHHHHHTT-HHHHHHHHHHHHHHHHHHHHHHHHHHHHHHHTHHHHHHHHHHHHHHHSHHHHHHHHHHT-HHHHHHHHHHHHHHHHHHHHHHHHHHHHHHHHHHHHHHHHHHHHHHHHHHHHHTTSS-HHHHHHHHHHHHHHHHHHHHHHHHHHHHHHHHHHHHHHHHHHH---TT---S-PBPPPS---EEEEEEEEEE-TTS-EEEEEEEEEEETT-EEEEE--TTSSHHHHHHHHTT-S--SEEEEEETTEEGGGB-HHHHHHTEEEE-TT-----SBHHHHHHTT-GGGTT-HHHHHHHHHHTT-GGGEETTEE-TT-BBSSSSTTPBP--HHHHHHHHHHHHHHS--SEEEEESTTTT--HHHHHHHHHHHHHHTTTSEEEEE-S-HHHHTTSSEEEEEETTEEEEEE-HHHHHHH-HHHHHHHHHHHT--GGG-

Foldseek 3Di:
DDPPPPDPVVLVVLVVCVVVLVVLLCVLPVVLLVLLLVLLLVLLQLVLVLLVLQLVLVLCVVVPPDCPPPNVVSVVVSVVSVVVSVVSVVVSVVSLVVSLVSQLVVLLVLLVVLVVQAFPLLCVDPVSVVLSVLCNVCSSPLSSLLSVLVSLLSSLVSNLVSLLVLLCVPPVVLSVLLQVLLVVLLVVLSVLLVVVVVVCVVCVVVVVLLVVLVVLVPDDVNVVVCVVVVCNVVSVVSNVVSVVVVVVVVVVSVVVVVVSVVVSVVSLVVSLCVQLVVVVVCVVVVNDDPSSSVSNNVSSVSNVVSSVSNSVSSSSSSNSSVSVVSSVCSSPDNHPQPPPDQADADDDAWFKKWWAQFWDDRVPGDIQAGGETDMFGFQFAEEEEEDPSLCPLVVVCVVLVSDDTDDTFMATVHHTPSRHDSVNSNLQEFEDAPPHDQDQAFLLCLQCVLPVVCSPVVVLLVVLCVLLVLCVQDDPNHHDRRAGDDDPDPRHDDDDPLSSLSSNVSNRLSRPHQEYEYEASPPPHDPVSVVSSLVVQSVSSGRHGYYYYHLDCVSVQPGQKYFYGGSNYTQDMDHPVVCCPPPPRSVVSVCVNVVDPPVVD/DDPPPPDPVVLVVLVVCVVVLVVLLCVLPVVLLVLLLVLLLVLLQLVLVLLVLQLVLVLCVVVPPDCVPPNVVSVVVSVVSVVVSVVSVVVSVVSLVVSLVSQLVVLLVLLVVLVVQAFPLLCVDPVSVVLSVLCNVCSSPLSSLLSVLVSLLSSLVSNLVSLLVLLCVPPVVLSVVLVVLLVVLLSVLSVLLVVVVVVCVVCVVVVVLLVVLVVLVPDDVNVVVCVVVVCNVVSVVSNVVSVVVVVVVVVVSVVVVVVSVVVSVVSLVVSLCVQLVVLVVCVVVVNDDPSSSVSSNVSSVSNVVSSVSNSVSSSSNSNSSVSVVSSVCSSPDNHPQPPPDQADADDDAWFKKWWAQFWDDRVPGDIQAGGETDMFGFQFAEEEEEDPSLCPLVVVCVVLVSDDTDDTFMATVHHTPSRHDSVNSNLQEFEDAPPHDQDQAFLLCLQCVLPVVCSPVVVLLVVLCVLLVLCVQDDPNHHDRRAGDDDPDPRHDDDDPVSSLSSNVSNRLSRNHQEYEYEASPPPHDPVSVVSSLVVQSVSSRRHTYYYYHLDCVSNQPGQKYFYGGSNYTQDMDHPVVCCPPPPRSVVSVCVNVVDPPVVD